Protein 2JAH (pdb70)

Radius of gyration: 28.26 Å; Cα contacts (8 Å, |Δi|>4): 2330; chains: 4; bounding box: 61×65×64 Å

Nearest PDB structures (foldseek):
  8hdi-assembly1_C  TM=8.783E-01  e=9.820E-19  Brucella melitensis bv. 1 str. 16M
  8hsa-assembly4_E  TM=8.682E-01  e=1.925E-18  Brucella melitensis bv. 1 str. 16M
  7eny-assembly2_G  TM=8.408E-01  e=5.045E-16  Escherichia coli K-12
  4bny-assembly1_D  TM=7.950E-01  e=1.051E-15  Pseudomonas aeruginosa PAO1
  3ctm-assembly2_H  TM=7.263E-01  e=2.157E-13  Candida parapsilosis

CATH classification: 3.40.50.720

Secondary structure (DSSP, 8-state):
-TTTT-EEEEES-SSHHHHHHHHHHHHTT-EEEEEES-HHHHHHHHHHHHHTT--EEEEE--TT-HHHHHHHHHHHHHHHS--SEEE---------STT--HHHHH--IIIIII---TTTHHHHHHHT-EEE---GGGT---TT-HHHHHHHHHHHHHHHHHHHHHGGGT-EEEEEEE-SBSSSGGGG---HHHH--TTTTTTSPPBPHHHHHHHHHHHHHS-TTEEEEEEEEEETT--/-TTTT-EEEEESTTSHHHHHHHHHHHHTT-EEEEEES-HHHHHHHHHHHHHTT--EEEEE--TT-HHHHHHHHHHHHHHHS--SEEE---------STT--HHHHH--IIIIII---TTTHHHHHHHT-EEE---GGGT---TT-HHHHHHHHHHHHHHHHHHHHHGGGT-EEEEEEE-SB-SSGGGG---HHHH--TTTTSSS--B-HHHHHHHHHHHHHS-TTEEEEEEEEEETT--/--TTTT-EEEEESTTSHHHHHHHHHHHHTT-EEEEEES-HHHHHHHHHHHHHTT--EEEEE--TT-HHHHHHHHHHHHHHHS--SEEE---------STT--HHHHH--IIIIII---TTTHHHHHHHT-EEE---GGGT---TT-HHHHHHHHHHHHHHHHHHHHHGGGT-EEEEEEE-SBSSSGGGG---HHHH--HHHHTTSPPBPHHHHHHHHHHHHHS-TTEEEEEEEEEETT--/-TTTT-EEEEES-SSHHHHHHHHHHHHTT-EEEEEES-HHHHHHHHHHHHHTT--EEEEE--TT-HHHHHHHHHHHHHHHS--SEEE---------STT--THHHH--IIIIII---TTTHHHHHHHT-EEE---GGGT---TT-HHHHHHHHHHHHHHHHHHHHHGGGT-EEEEEEE-SB-SSGGGG---HHHH--TTTTSSS--B-HHHHHHHHHHHHHS-TTEEEEEEEEEETT--

Foldseek 3Di:
DLQALAEEEFEPCLWFLNVLLQVLVQVVRYAYEYEEQPQVSQVVSQVVSVVVPHHYHYANADLLDLVRLLVSLVSRCVRSVAHAEYELDFDAAFAAPPPDPCVSLVCCSRLAVSSNVVSRVVRCLVNLHEYEHAAVLLVDDDGRCVSNSVSRVNRLVVQVVVCVVCVVSNYAYAYEYEYFEPICRLVPYPPDVGSCVCVLPVPFDGHYSNNSSVVVVVQRSPPSVDHNHYDHYYGPRHD/DLQALAEEEFAPCLWFLNVLLQVLNLVVRYAYEYEDQPQVSQVVSCVVSVVVPHHYHYQNDDLLDLVSLLVSQVVSCVRRVFHAEYELDWDAAFAAPPPDPCVRLVSCSRLAVSSNVVNRVVRCLVNLHEYEHAAVLLVDDDGRCVSVSVSRVNRLVVQVVVCVVCVVSNYAYAYEYEYFEPICHLVPHPPVVRSCVCVLPVPFDGHYSNNSSVVVVVQRSPDSVDHNHYDHYYGPRHD/DALQALAEEEFAPCLWFLSVLLQVLNQVNNYAYEYEDQPQVSQVVSQVVSVVVPHHYHYQNDDLLDLVSLLVSQVSRCVRRVFHAEYELDWDAAFAAPVPDPCVRQVSCSRLAVSSNVVNRVVRCLVNLHEYEHAAVLLVDDDGRCVRNSVSRVNRLVVQVVVCVVCVVSNYAYAYEYEYFEPICRLVPYDPVVGSVVCVVPVVADGHYSNNSSVVVVVQRSPPSVDHNHYDHYYGPRHD/DLQALAEEEFAPCLWFLSVLLQVLNLVVHYAYEYEDQPQVSQVVSCVVSVVVPHHYHYQNDDLLDLVSLLVSQVSRCVRRVFHAEYELDFDAAFAAPPVDPCVRLVSCSRLAVSSNVVSRVVRNLVNLHEYEHAAVLLVDDDGRCVSNSVSRVNRLVVQVVVCVVCVVSNYAGAYEYEYFEPICRLVPYPPVVVSVVCVLCVPFDGHYSNNSSVVVVVQRSPPSVDHNHYDHYYGPRHD

Sequence (957 aa):
SALQGKVALITGASSGIGEATARALAAEGAAVAIAARRVEKLRALGDELTAAGAKVHVLELDVADRQGVDAAVASTVEALGGLDILVNNAGILLGPVEDADTTDWTRIDTNLLGLYTRAALPHLLRSKGTVVQSSIAGRVNVRNAAVYQATKFGVNAFSETLRQEVTERGVRVVVIEPGTTDTELRGHITHTATKEYEQRISQIRKLQAQDIAEAVRYAVTAPHHATVHEIFIRPTDQVSALQGKVALITGASSGIGEATARALAAEGAAVAIAARRVEKLRALGDELTAAGAKVHVLELDVADRQGVDAAVASTVEALGGLDILVNNAGILLGPVEDADTTDWTRIDTNLLGLYTRAALPHLLRSKGTVVQSSIAGRVNVRNAAVYQATKFGVNAFSETLRQEVTERGVRVVVIEPGTTDTELRGHITHTATKEYEQRISQIRKLQAQDIAEAVRYAVTAPHHATVHEIFIRPTDQVPSALQGKVALITGASSGIGEATARALAAEGAAVAIAARRVEKLRALGDELTAAGAKVHVLELDVADRQGVDAAVASTVEALGGLDILVNNAGILLGPVEDADTTDWTRIDTNLLGLYTRAALPHLLRSKGTVVQSSIAGRVNVRRNAAVYQATKFGVNAFSETLRQEVTERGVRVVVIEPGTTDTELRGHITHTATKEYEQRISQIRKLQAQDIAEAVRYAVTAPHHATVHEIFIRPTDQVSALQGKVALITGASSGIGEATARALAAEGAAVAIAARRVEKLRALGDELTAAGAKVHVLELDVADRQGVDAAVASTVEALGGLDILVNNAGILLGPVEDADTTDWTRIDTNLLGLYTRAALPHLLRSKGTVVQSSIAGRVNVRNAAVYQATKFGVNAFSETLRQEVTERGVRVVVIEPGTTDTELRGHITHTATKEYEQRISQIRKLQAQDIAEAVRYAVTAPHHATVHEIFIRPTDQV

B-factor: mean 23.95, std 3.94, range [9.27, 47.21]

Solvent-accessible surface area: 33343 Å² total

Structure (mmCIF, N/CA/C/O backbone):
data_2JAH
#
_entry.id   2JAH
#
_cell.length_a   58.748
_cell.length_b   122.626
_cell.length_c   126.594
_cell.angle_alpha   90.00
_cell.angle_beta   90.00
_cell.angle_gamma   90.00
#
_symmetry.space_group_name_H-M   'P 21 21 21'
#
loop_
_entity.id
_entity.type
_entity.pdbx_description
1 polymer 'CLAVULANIC ACID DEHYDROGENASE'
2 non-polymer 'NADPH DIHYDRO-NICOTINAMIDE-ADENINE-DINUCLEOTIDE PHOSPHATE'
3 water water
#
loop_
_atom_site.group_PDB
_atom_site.id
_atom_site.type_symbol
_atom_site.label_atom_id
_atom_site.label_alt_id
_atom_site.label_comp_id
_atom_site.label_asym_id
_atom_site.label_entity_id
_atom_site.label_seq_id
_atom_site.pdbx_PDB_ins_code
_atom_site.Cartn_x
_atom_site.Cartn_y
_atom_site.Cartn_z
_atom_site.occupancy
_atom_site.B_iso_or_equiv
_atom_site.auth_seq_id
_atom_site.auth_comp_id
_atom_site.auth_asym_id
_atom_site.auth_atom_id
_atom_site.pdbx_PDB_model_num
ATOM 1 N N . SER A 1 3 ? 23.698 14.311 24.053 1.00 32.49 3 SER A N 1
ATOM 2 C CA . SER A 1 3 ? 24.545 14.199 22.823 1.00 31.45 3 SER A CA 1
ATOM 3 C C . SER A 1 3 ? 26.027 14.240 23.194 1.00 31.22 3 SER A C 1
ATOM 4 O O . SER A 1 3 ? 26.727 15.235 22.927 1.00 31.31 3 SER A O 1
ATOM 7 N N . ALA A 1 4 ? 26.500 13.143 23.789 1.00 29.99 4 ALA A N 1
ATOM 8 C CA . ALA A 1 4 ? 27.870 13.052 24.298 1.00 29.14 4 ALA A CA 1
ATOM 9 C C . ALA A 1 4 ? 28.932 12.997 23.202 1.00 28.50 4 ALA A C 1
ATOM 10 O O . ALA A 1 4 ? 30.118 13.248 23.460 1.00 28.30 4 ALA A O 1
ATOM 12 N N . LEU A 1 5 ? 28.505 12.687 21.978 1.00 27.50 5 LEU A N 1
ATOM 13 C CA . LEU A 1 5 ? 29.425 12.512 20.858 1.00 26.85 5 LEU A CA 1
ATOM 14 C C . LEU A 1 5 ? 29.190 13.514 19.736 1.00 26.43 5 LEU A C 1
ATOM 15 O O . LEU A 1 5 ? 29.552 13.252 18.580 1.00 25.48 5 LEU A O 1
ATOM 20 N N . GLN A 1 6 ? 28.580 14.654 20.069 1.00 26.54 6 GLN A N 1
ATOM 21 C CA . GLN A 1 6 ? 28.330 15.697 19.079 1.00 27.14 6 GLN A CA 1
ATOM 22 C C . GLN A 1 6 ? 29.632 16.057 18.372 1.00 26.72 6 GLN A C 1
ATOM 23 O O . GLN A 1 6 ? 30.665 16.233 19.021 1.00 26.64 6 GLN A O 1
ATOM 29 N N . GLY A 1 7 ? 29.594 16.100 17.043 1.00 26.13 7 GLY A N 1
ATOM 30 C CA . GLY A 1 7 ? 30.766 16.469 16.248 1.00 25.78 7 GLY A CA 1
ATOM 31 C C . GLY A 1 7 ? 31.776 15.356 15.995 1.00 25.97 7 GLY A C 1
ATOM 32 O O . GLY A 1 7 ? 32.748 15.559 15.255 1.00 26.52 7 GLY A O 1
ATOM 33 N N . LYS A 1 8 ? 31.564 14.189 16.600 1.00 24.98 8 LYS A N 1
ATOM 34 C CA . LYS A 1 8 ? 32.496 13.061 16.441 1.00 24.90 8 LYS A CA 1
ATOM 35 C C . LYS A 1 8 ? 32.104 12.177 15.261 1.00 23.86 8 LYS A C 1
ATOM 36 O O . LYS A 1 8 ? 30.949 12.178 14.835 1.00 24.02 8 LYS A O 1
ATOM 42 N N . VAL A 1 9 ? 33.077 11.440 14.724 1.00 22.47 9 VAL A N 1
ATOM 43 C CA . VAL A 1 9 ? 32.839 10.568 13.581 1.00 21.33 9 VAL A CA 1
ATOM 44 C C . VAL A 1 9 ? 33.146 9.130 13.976 1.00 21.40 9 VAL A C 1
ATOM 45 O O . VAL A 1 9 ? 34.237 8.828 14.492 1.00 20.56 9 VAL A O 1
ATOM 49 N N . ALA A 1 10 ? 32.169 8.251 13.759 1.00 20.85 10 ALA A N 1
ATOM 50 C CA . ALA A 1 10 ? 32.353 6.823 14.024 1.00 20.93 10 ALA A CA 1
ATOM 51 C C . ALA A 1 10 ? 32.246 6.005 12.746 1.00 21.14 10 ALA A C 1
ATOM 52 O O . ALA A 1 10 ? 31.361 6.229 11.931 1.00 21.35 10 ALA A O 1
ATOM 54 N N . LEU A 1 11 ? 33.158 5.060 12.576 1.00 21.24 11 LEU A N 1
ATOM 55 C CA . LEU A 1 11 ? 33.090 4.099 11.485 1.00 21.85 11 LEU A CA 1
ATOM 56 C C . LEU A 1 11 ? 32.775 2.728 12.083 1.00 21.50 11 LEU A C 1
ATOM 57 O O . LEU A 1 11 ? 33.488 2.231 12.947 1.00 20.81 11 LEU A O 1
ATOM 62 N N . ILE A 1 12 ? 31.688 2.126 11.629 1.00 21.16 12 ILE A N 1
ATOM 63 C CA . ILE A 1 12 ? 31.244 0.859 12.215 1.00 21.08 12 ILE A CA 1
ATOM 64 C C . ILE A 1 12 ? 31.217 -0.208 11.131 1.00 20.86 12 ILE A C 1
ATOM 65 O O . ILE A 1 12 ? 30.491 -0.066 10.146 1.00 21.62 12 ILE A O 1
ATOM 70 N N . THR A 1 13 ? 32.019 -1.260 11.295 1.00 21.46 13 THR A N 1
ATOM 71 C CA . THR A 1 13 ? 32.019 -2.354 10.326 1.00 21.60 13 THR A CA 1
ATOM 72 C C . THR A 1 13 ? 30.975 -3.363 10.788 1.00 21.90 13 THR A C 1
ATOM 73 O O . THR A 1 13 ? 30.674 -3.437 11.985 1.00 23.22 13 THR A O 1
ATOM 77 N N . GLY A 1 14 ? 30.451 -4.156 9.860 1.00 21.63 14 GLY A N 1
ATOM 78 C CA . GLY A 1 14 ? 29.366 -5.084 10.173 1.00 21.40 14 GLY A CA 1
ATOM 79 C C . GLY A 1 14 ? 28.111 -4.362 10.641 1.00 21.36 14 GLY A C 1
ATOM 80 O O . GLY A 1 14 ? 27.464 -4.779 11.605 1.00 20.90 14 GLY A O 1
ATOM 81 N N . ALA A 1 15 ? 27.759 -3.279 9.952 1.00 21.14 15 ALA A N 1
ATOM 82 C CA . ALA A 1 15 ? 26.668 -2.415 10.404 1.00 21.31 15 ALA A CA 1
ATOM 83 C C . ALA A 1 15 ? 25.318 -2.772 9.786 1.00 21.61 15 ALA A C 1
ATOM 84 O O . ALA A 1 15 ? 24.300 -2.140 10.099 1.00 21.25 15 ALA A O 1
ATOM 86 N N . SER A 1 16 ? 25.310 -3.785 8.917 1.00 21.26 16 SER A N 1
ATOM 87 C CA . SER A 1 16 ? 24.114 -4.128 8.151 1.00 21.64 16 SER A CA 1
ATOM 88 C C . SER A 1 16 ? 23.101 -4.929 8.964 1.00 21.50 16 SER A C 1
ATOM 89 O O . SER A 1 16 ? 21.937 -4.994 8.591 1.00 21.88 16 SER A O 1
ATOM 92 N N . SER A 1 17 ? 23.556 -5.554 10.052 1.00 21.38 17 SER A N 1
ATOM 93 C CA . SER A 1 17 ? 22.665 -6.265 10.980 1.00 21.00 17 SER A CA 1
ATOM 94 C C . SER A 1 17 ? 23.264 -6.326 12.379 1.00 20.66 17 SER A C 1
ATOM 95 O O . SER A 1 17 ? 24.338 -5.775 12.620 1.00 20.40 17 SER A O 1
ATOM 98 N N . GLY A 1 18 ? 22.541 -6.983 13.283 1.00 19.92 18 GLY A N 1
ATOM 99 C CA . GLY A 1 18 ? 23.031 -7.364 14.592 1.00 19.68 18 GLY A CA 1
ATOM 100 C C . GLY A 1 18 ? 23.554 -6.241 15.469 1.00 19.75 18 GLY A C 1
ATOM 101 O O . GLY A 1 18 ? 22.995 -5.148 15.524 1.00 18.67 18 GLY A O 1
ATOM 102 N N . ILE A 1 19 ? 24.636 -6.556 16.167 1.00 19.21 19 ILE A N 1
ATOM 103 C CA . ILE A 1 19 ? 25.304 -5.635 17.079 1.00 19.56 19 ILE A CA 1
ATOM 104 C C . ILE A 1 19 ? 25.800 -4.358 16.380 1.00 19.49 19 ILE A C 1
ATOM 105 O O . ILE A 1 19 ? 25.724 -3.269 16.945 1.00 18.78 19 ILE A O 1
ATOM 110 N N . GLY A 1 20 ? 26.307 -4.508 15.162 1.00 19.26 20 GLY A N 1
ATOM 111 C CA . GLY A 1 20 ? 26.810 -3.362 14.389 1.00 19.90 20 GLY A CA 1
ATOM 112 C C . GLY A 1 20 ? 25.713 -2.355 14.077 1.00 19.64 20 GLY A C 1
ATOM 113 O O . GLY A 1 20 ? 25.908 -1.160 14.236 1.00 19.38 20 GLY A O 1
ATOM 114 N N . GLU A 1 21 ? 24.559 -2.845 13.646 1.00 19.60 21 GLU A N 1
ATOM 115 C CA . GLU A 1 21 ? 23.392 -1.997 13.395 1.00 20.48 21 GLU A CA 1
ATOM 116 C C . GLU A 1 21 ? 22.952 -1.247 14.657 1.00 20.45 21 GLU A C 1
ATOM 117 O O . GLU A 1 21 ? 22.739 -0.032 14.608 1.00 21.13 21 GLU A O 1
ATOM 123 N N . ALA A 1 22 ? 22.817 -1.960 15.775 1.00 19.76 22 ALA A N 1
ATOM 124 C CA . ALA A 1 22 ? 22.393 -1.331 17.032 1.00 19.70 22 ALA A CA 1
ATOM 125 C C . ALA A 1 22 ? 23.433 -0.322 17.524 1.00 19.83 22 ALA A C 1
ATOM 126 O O . ALA A 1 22 ? 23.091 0.704 18.107 1.00 19.70 22 ALA A O 1
ATOM 128 N N . THR A 1 23 ? 24.702 -0.640 17.296 1.00 18.80 23 THR A N 1
ATOM 129 C CA . THR A 1 23 ? 25.815 0.257 17.647 1.00 19.32 23 THR A CA 1
ATOM 130 C C . THR A 1 23 ? 25.806 1.540 16.805 1.00 19.87 23 THR A C 1
ATOM 131 O O . THR A 1 23 ? 25.955 2.632 17.353 1.00 20.39 23 THR A O 1
ATOM 135 N N . ALA A 1 24 ? 25.623 1.414 15.486 1.00 20.11 24 ALA A N 1
ATOM 136 C CA . ALA A 1 24 ? 25.453 2.589 14.620 1.00 20.77 24 ALA A CA 1
ATOM 137 C C . ALA A 1 24 ? 24.333 3.483 15.132 1.00 21.07 24 ALA A C 1
ATOM 138 O O . ALA A 1 24 ? 24.506 4.693 15.256 1.00 21.40 24 ALA A O 1
ATOM 140 N N . ARG A 1 25 ? 23.185 2.877 15.435 1.00 21.40 25 ARG A N 1
ATOM 141 C CA . ARG A 1 25 ? 22.037 3.605 15.960 1.00 22.14 25 ARG A CA 1
ATOM 142 C C . ARG A 1 25 ? 22.347 4.312 17.285 1.00 22.04 25 ARG A C 1
ATOM 143 O O . ARG A 1 25 ? 22.006 5.484 17.448 1.00 21.33 25 ARG A O 1
ATOM 151 N N . ALA A 1 26 ? 22.978 3.595 18.222 1.00 21.45 26 ALA A N 1
ATOM 152 C CA . ALA A 1 26 ? 23.308 4.170 19.527 1.00 21.75 26 ALA A CA 1
ATOM 153 C C . ALA A 1 26 ? 24.283 5.346 19.403 1.00 21.43 26 ALA A C 1
ATOM 154 O O . ALA A 1 26 ? 24.091 6.377 20.046 1.00 21.41 26 ALA A O 1
ATOM 156 N N . LEU A 1 27 ? 25.314 5.193 18.575 1.00 21.37 27 LEU A N 1
ATOM 157 C CA . LEU A 1 27 ? 26.296 6.276 18.365 1.00 21.23 27 LEU A CA 1
ATOM 158 C C . LEU A 1 27 ? 25.661 7.483 17.655 1.00 21.11 27 LEU A C 1
ATOM 159 O O . LEU A 1 27 ? 25.912 8.633 18.030 1.00 20.32 27 LEU A O 1
ATOM 164 N N . ALA A 1 28 ? 24.821 7.214 16.658 1.00 21.32 28 ALA A N 1
ATOM 165 C CA . ALA A 1 28 ? 24.096 8.291 15.974 1.00 21.63 28 ALA A CA 1
ATOM 166 C C . ALA A 1 28 ? 23.207 9.063 16.954 1.00 22.26 28 ALA A C 1
ATOM 167 O O . ALA A 1 28 ? 23.174 10.296 16.922 1.00 21.71 28 ALA A O 1
ATOM 169 N N . ALA A 1 29 ? 22.517 8.330 17.837 1.00 22.50 29 ALA A N 1
ATOM 170 C CA . ALA A 1 29 ? 21.672 8.930 18.880 1.00 23.21 29 ALA A CA 1
ATOM 171 C C . ALA A 1 29 ? 22.466 9.844 19.815 1.00 23.62 29 ALA A C 1
ATOM 172 O O . ALA A 1 29 ? 21.908 10.792 20.381 1.00 23.78 29 ALA A O 1
ATOM 174 N N . GLU A 1 30 ? 23.753 9.539 19.983 1.00 24.02 30 GLU A N 1
ATOM 175 C CA . GLU A 1 30 ? 24.675 10.366 20.777 1.00 24.86 30 GLU A CA 1
ATOM 176 C C . GLU A 1 30 ? 25.265 11.551 19.997 1.00 24.33 30 GLU A C 1
ATOM 177 O O . GLU A 1 30 ? 26.070 12.316 20.538 1.00 24.98 30 GLU A O 1
ATOM 183 N N . GLY A 1 31 ? 24.859 11.705 18.739 1.00 24.11 31 GLY A N 1
ATOM 184 C CA . GLY A 1 31 ? 25.255 12.853 17.911 1.00 23.37 31 GLY A CA 1
ATOM 185 C C . GLY A 1 31 ? 26.465 12.635 17.016 1.00 22.54 31 GLY A C 1
ATOM 186 O O . GLY A 1 31 ? 26.921 13.561 16.330 1.00 22.73 31 GLY A O 1
ATOM 187 N N . ALA A 1 32 ? 26.996 11.416 17.008 1.00 22.36 32 ALA A N 1
ATOM 188 C CA . ALA A 1 32 ? 28.101 11.087 16.120 1.00 21.82 32 ALA A CA 1
ATOM 189 C C . ALA A 1 32 ? 27.601 10.983 14.680 1.00 22.21 32 ALA A C 1
ATOM 190 O O . ALA A 1 32 ? 26.497 10.478 14.444 1.00 22.65 32 ALA A O 1
ATOM 192 N N . ALA A 1 33 ? 28.396 11.497 13.736 1.00 21.73 33 ALA A N 1
ATOM 193 C CA . ALA A 1 33 ? 28.266 11.133 12.325 1.00 21.22 33 ALA A CA 1
ATOM 194 C C . ALA A 1 33 ? 28.728 9.689 12.164 1.00 21.40 33 ALA A C 1
ATOM 195 O O . ALA A 1 33 ? 29.768 9.293 12.716 1.00 21.44 33 ALA A O 1
ATOM 197 N N . VAL A 1 34 ? 27.954 8.881 11.443 1.00 20.80 34 VAL A N 1
ATOM 198 C CA . VAL A 1 34 ? 28.305 7.467 11.328 1.00 20.95 34 VAL A CA 1
ATOM 199 C C . VAL A 1 34 ? 28.617 7.016 9.900 1.00 20.62 34 VAL A C 1
ATOM 200 O O . VAL A 1 34 ? 27.853 7.269 8.971 1.00 20.47 34 VAL A O 1
ATOM 204 N N . ALA A 1 35 ? 29.759 6.352 9.742 1.00 20.79 35 ALA A N 1
ATOM 205 C CA . ALA A 1 35 ? 30.070 5.664 8.498 1.00 20.65 35 ALA A CA 1
ATOM 206 C C . ALA A 1 35 ? 29.774 4.193 8.743 1.00 21.01 35 ALA A C 1
ATOM 207 O O . ALA A 1 35 ? 30.345 3.565 9.654 1.00 20.98 35 ALA A O 1
ATOM 209 N N . ILE A 1 36 ? 28.845 3.660 7.962 1.00 21.06 36 ILE A N 1
ATOM 210 C CA . ILE A 1 36 ? 28.364 2.298 8.185 1.00 21.59 36 ILE A CA 1
ATOM 211 C C . ILE A 1 36 ? 28.831 1.423 7.038 1.00 21.57 36 ILE A C 1
ATOM 212 O O . ILE A 1 36 ? 28.610 1.744 5.865 1.00 21.47 36 ILE A O 1
ATOM 217 N N . ALA A 1 37 ? 29.485 0.325 7.393 1.00 21.67 37 ALA A N 1
ATOM 218 C CA . ALA A 1 37 ? 30.160 -0.520 6.416 1.00 22.26 37 ALA A CA 1
ATOM 219 C C . ALA A 1 37 ? 29.782 -1.983 6.551 1.00 22.59 37 ALA A C 1
ATOM 220 O O . ALA A 1 37 ? 29.674 -2.513 7.654 1.00 23.18 37 ALA A O 1
ATOM 222 N N . ALA A 1 38 ? 29.589 -2.622 5.401 1.00 22.94 38 ALA A N 1
ATOM 223 C CA . ALA A 1 38 ? 29.241 -4.037 5.298 1.00 23.17 38 ALA A CA 1
ATOM 224 C C . ALA A 1 38 ? 29.200 -4.395 3.817 1.00 23.38 38 ALA A C 1
ATOM 225 O O . ALA A 1 38 ? 29.362 -3.523 2.963 1.00 22.86 38 ALA A O 1
ATOM 227 N N . ARG A 1 39 ? 28.990 -5.678 3.526 1.00 23.67 39 ARG A N 1
ATOM 228 C CA . ARG A 1 39 ? 28.882 -6.157 2.149 1.00 24.46 39 ARG A CA 1
ATOM 229 C C . ARG A 1 39 ? 27.478 -5.964 1.555 1.00 24.71 39 ARG A C 1
ATOM 230 O O . ARG A 1 39 ? 27.344 -5.681 0.355 1.00 24.73 39 ARG A O 1
ATOM 238 N N . ARG A 1 40 ? 26.438 -6.112 2.380 1.00 25.19 40 ARG A N 1
ATOM 239 C CA . ARG A 1 40 ? 25.049 -5.950 1.898 1.00 25.97 40 ARG A CA 1
ATOM 240 C C . ARG A 1 40 ? 24.680 -4.480 1.766 1.00 26.34 40 ARG A C 1
ATOM 241 O O . ARG A 1 40 ? 24.200 -3.856 2.717 1.00 25.81 40 ARG A O 1
ATOM 249 N N . VAL A 1 41 ? 24.893 -3.946 0.565 1.00 27.28 41 VAL A N 1
ATOM 250 C CA . VAL A 1 41 ? 24.729 -2.521 0.301 1.00 28.06 41 VAL A CA 1
ATOM 251 C C . VAL A 1 41 ? 23.308 -2.080 0.615 1.00 28.25 41 VAL A C 1
ATOM 252 O O . VAL A 1 41 ? 23.103 -1.021 1.207 1.00 28.27 41 VAL A O 1
ATOM 256 N N . GLU A 1 42 ? 22.340 -2.909 0.220 1.00 28.52 42 GLU A N 1
ATOM 257 C CA . GLU A 1 42 ? 20.916 -2.608 0.369 1.00 28.87 42 GLU A CA 1
ATOM 258 C C . GLU A 1 42 ? 20.478 -2.430 1.818 1.00 28.40 42 GLU A C 1
ATOM 259 O O . GLU A 1 42 ? 19.715 -1.509 2.127 1.00 28.10 42 GLU A O 1
ATOM 265 N N . LYS A 1 43 ? 20.961 -3.316 2.691 1.00 28.33 43 LYS A N 1
ATOM 266 C CA . LYS A 1 43 ? 20.736 -3.214 4.139 1.00 28.24 43 LYS A CA 1
ATOM 267 C C . LYS A 1 43 ? 21.293 -1.922 4.733 1.00 27.41 43 LYS A C 1
ATOM 268 O O . LYS A 1 43 ? 20.636 -1.272 5.545 1.00 27.28 43 LYS A O 1
ATOM 274 N N . LEU A 1 44 ? 22.512 -1.568 4.337 1.00 26.98 44 LEU A N 1
ATOM 275 C CA . LEU A 1 44 ? 23.145 -0.335 4.805 1.00 26.54 44 LEU A CA 1
ATOM 276 C C . LEU A 1 44 ? 22.372 0.908 4.359 1.00 26.40 44 LEU A C 1
ATOM 277 O O . LEU A 1 44 ? 22.171 1.826 5.154 1.00 26.31 44 LEU A O 1
ATOM 282 N N . ARG A 1 45 ? 21.950 0.940 3.094 1.00 26.27 45 ARG A N 1
ATOM 283 C CA . ARG A 1 45 ? 21.177 2.079 2.572 1.00 26.46 45 ARG A CA 1
ATOM 284 C C . ARG A 1 45 ? 19.851 2.247 3.311 1.00 25.82 45 ARG A C 1
ATOM 285 O O . ARG A 1 45 ? 19.417 3.372 3.564 1.00 26.14 45 ARG A O 1
ATOM 293 N N . ALA A 1 46 ? 19.222 1.125 3.655 1.00 25.39 46 ALA A N 1
ATOM 294 C CA . ALA A 1 46 ? 17.974 1.134 4.406 1.00 24.94 46 ALA A CA 1
ATOM 295 C C . ALA A 1 46 ? 18.190 1.698 5.804 1.00 24.76 46 ALA A C 1
ATOM 296 O O . ALA A 1 46 ? 17.441 2.577 6.240 1.00 24.74 46 ALA A O 1
ATOM 298 N N . LEU A 1 47 ? 19.219 1.196 6.493 1.00 24.46 47 LEU A N 1
ATOM 299 C CA . LEU A 1 47 ? 19.605 1.723 7.798 1.00 24.35 47 LEU A CA 1
ATOM 300 C C . LEU A 1 47 ? 20.003 3.189 7.664 1.00 24.55 47 LEU A C 1
ATOM 301 O O . LEU A 1 47 ? 19.604 4.021 8.481 1.00 24.11 47 LEU A O 1
ATOM 306 N N . GLY A 1 48 ? 20.789 3.480 6.626 1.00 24.49 48 GLY A N 1
ATOM 307 C CA . GLY A 1 48 ? 21.266 4.827 6.337 1.00 25.13 48 GLY A CA 1
ATOM 308 C C . GLY A 1 48 ? 20.131 5.821 6.165 1.00 25.45 48 GLY A C 1
ATOM 309 O O . GLY A 1 48 ? 20.196 6.927 6.695 1.00 25.38 48 GLY A O 1
ATOM 310 N N . ASP A 1 49 ? 19.093 5.421 5.429 1.00 26.05 49 ASP A N 1
ATOM 311 C CA . ASP A 1 49 ? 17.902 6.253 5.219 1.00 27.09 49 ASP A CA 1
ATOM 312 C C . ASP A 1 49 ? 17.170 6.550 6.521 1.00 27.30 49 ASP A C 1
ATOM 313 O O . ASP A 1 49 ? 16.725 7.676 6.753 1.00 27.33 49 ASP A O 1
ATOM 318 N N . GLU A 1 50 ? 17.029 5.520 7.347 1.00 27.83 50 GLU A N 1
ATOM 319 C CA . GLU A 1 50 ? 16.351 5.617 8.633 1.00 28.52 50 GLU A CA 1
ATOM 320 C C . GLU A 1 50 ? 17.073 6.589 9.569 1.00 28.07 50 GLU A C 1
ATOM 321 O O . GLU A 1 50 ? 16.445 7.444 10.206 1.00 28.00 50 GLU A O 1
ATOM 327 N N . LEU A 1 51 ? 18.393 6.454 9.644 1.00 27.17 51 LEU A N 1
ATOM 328 C CA . LEU A 1 51 ? 19.206 7.321 10.493 1.00 26.67 51 LEU A CA 1
ATOM 329 C C . LEU A 1 51 ? 19.209 8.766 9.986 1.00 26.65 51 LEU A C 1
ATOM 330 O O . LEU A 1 51 ? 19.050 9.709 10.776 1.00 26.20 51 LEU A O 1
ATOM 335 N N . THR A 1 52 ? 19.375 8.940 8.675 1.00 26.29 52 THR A N 1
ATOM 336 C CA . THR A 1 52 ? 19.347 10.269 8.068 1.00 26.97 52 THR A CA 1
ATOM 337 C C . THR A 1 52 ? 17.992 10.943 8.315 1.00 27.41 52 THR A C 1
ATOM 338 O O . THR A 1 52 ? 17.935 12.130 8.654 1.00 27.83 52 THR A O 1
ATOM 342 N N . ALA A 1 53 ? 16.907 10.182 8.167 1.00 27.77 53 ALA A N 1
ATOM 343 C CA . ALA A 1 53 ? 15.552 10.715 8.377 1.00 28.05 53 ALA A CA 1
ATOM 344 C C . ALA A 1 53 ? 15.338 11.176 9.820 1.00 28.22 53 ALA A C 1
ATOM 345 O O . ALA A 1 53 ? 14.517 12.067 10.080 1.00 28.59 53 ALA A O 1
ATOM 347 N N . ALA A 1 54 ? 16.086 10.569 10.737 1.00 28.44 54 ALA A N 1
ATOM 348 C CA . ALA A 1 54 ? 16.065 10.907 12.161 1.00 28.31 54 ALA A CA 1
ATOM 349 C C . ALA A 1 54 ? 17.068 12.015 12.522 1.00 28.15 54 ALA A C 1
ATOM 350 O O . ALA A 1 54 ? 17.229 12.354 13.698 1.00 28.46 54 ALA A O 1
ATOM 352 N N . GLY A 1 55 ? 17.748 12.559 11.517 1.00 27.58 55 GLY A N 1
ATOM 353 C CA . GLY A 1 55 ? 18.629 13.709 11.715 1.00 26.88 55 GLY A CA 1
ATOM 354 C C . GLY A 1 55 ? 20.119 13.421 11.757 1.00 26.63 55 GLY A C 1
ATOM 355 O O . GLY A 1 55 ? 20.917 14.346 11.948 1.00 26.65 55 GLY A O 1
ATOM 356 N N . ALA A 1 56 ? 20.501 12.154 11.570 1.00 25.80 56 ALA A N 1
ATOM 357 C CA . ALA A 1 56 ? 21.910 11.766 11.587 1.00 24.87 56 ALA A CA 1
ATOM 358 C C . ALA A 1 56 ? 22.653 12.077 10.276 1.00 24.75 56 ALA A C 1
ATOM 359 O O . ALA A 1 56 ? 22.040 12.228 9.212 1.00 24.76 56 ALA A O 1
ATOM 361 N N . LYS A 1 57 ? 23.970 12.209 10.377 1.00 24.17 57 LYS A N 1
ATOM 362 C CA . LYS A 1 57 ? 24.838 12.334 9.214 1.00 24.60 57 LYS A CA 1
ATOM 363 C C . LYS A 1 57 ? 25.419 10.955 8.950 1.00 24.09 57 LYS A C 1
ATOM 364 O O . LYS A 1 57 ? 26.099 10.395 9.813 1.00 23.95 57 LYS A O 1
ATOM 370 N N . VAL A 1 58 ? 25.130 10.404 7.772 1.00 23.55 58 VAL A N 1
ATOM 371 C CA . VAL A 1 58 ? 25.491 9.012 7.462 1.00 23.35 58 VAL A CA 1
ATOM 372 C C . VAL A 1 58 ? 26.390 8.940 6.232 1.00 22.91 58 VAL A C 1
ATOM 373 O O . VAL A 1 58 ? 26.202 9.688 5.276 1.00 21.94 58 VAL A O 1
ATOM 377 N N . HIS A 1 59 ? 27.374 8.047 6.275 1.00 22.62 59 HIS A N 1
ATOM 378 C CA . HIS A 1 59 ? 28.181 7.722 5.102 1.00 22.94 59 HIS A CA 1
ATOM 379 C C . HIS A 1 59 ? 28.144 6.217 4.893 1.00 22.72 59 HIS A C 1
ATOM 380 O O . HIS A 1 59 ? 28.625 5.461 5.737 1.00 23.37 59 HIS A O 1
ATOM 387 N N . VAL A 1 60 ? 27.547 5.791 3.785 1.00 22.99 60 VAL A N 1
ATOM 388 C CA . VAL A 1 60 ? 27.415 4.364 3.453 1.00 23.12 60 VAL A CA 1
ATOM 389 C C . VAL A 1 60 ? 28.642 3.817 2.708 1.00 23.29 60 VAL A C 1
ATOM 390 O O . VAL A 1 60 ? 29.071 4.386 1.696 1.00 23.41 60 VAL A O 1
ATOM 394 N N . LEU A 1 61 ? 29.186 2.706 3.205 1.00 22.69 61 LEU A N 1
ATOM 395 C CA . LEU A 1 61 ? 30.346 2.061 2.591 1.00 23.21 61 LEU A CA 1
ATOM 396 C C . LEU A 1 61 ? 30.083 0.592 2.288 1.00 23.20 61 LEU A C 1
ATOM 397 O O . LEU A 1 61 ? 29.871 -0.193 3.206 1.00 23.42 61 LEU A O 1
ATOM 402 N N . GLU A 1 62 ? 30.122 0.206 1.015 1.00 23.02 62 GLU A N 1
ATOM 403 C CA . GLU A 1 62 ? 30.177 -1.218 0.670 1.00 23.09 62 GLU A CA 1
ATOM 404 C C . GLU A 1 62 ? 31.616 -1.706 0.860 1.00 22.84 62 GLU A C 1
ATOM 405 O O . GLU A 1 62 ? 32.529 -1.251 0.157 1.00 22.33 62 GLU A O 1
ATOM 411 N N . LEU A 1 63 ? 31.814 -2.638 1.792 1.00 22.43 63 LEU A N 1
ATOM 412 C CA . LEU A 1 63 ? 33.158 -3.046 2.187 1.00 22.85 63 LEU A CA 1
ATOM 413 C C . LEU A 1 63 ? 33.249 -4.511 2.578 1.00 22.93 63 LEU A C 1
ATOM 414 O O . LEU A 1 63 ? 32.396 -5.020 3.305 1.00 23.33 63 LEU A O 1
ATOM 419 N N . ASP A 1 64 ? 34.298 -5.171 2.100 1.00 23.18 64 ASP A N 1
ATOM 420 C CA . ASP A 1 64 ? 34.698 -6.475 2.616 1.00 23.75 64 ASP A CA 1
ATOM 421 C C . ASP A 1 64 ? 35.985 -6.250 3.404 1.00 23.65 64 ASP A C 1
ATOM 422 O O . ASP A 1 64 ? 37.028 -5.930 2.816 1.00 23.91 64 ASP A O 1
ATOM 427 N N . VAL A 1 65 ? 35.908 -6.404 4.725 1.00 23.67 65 VAL A N 1
ATOM 428 C CA . VAL A 1 65 ? 37.031 -6.091 5.627 1.00 23.59 65 VAL A CA 1
ATOM 429 C C . VAL A 1 65 ? 38.277 -6.944 5.381 1.00 23.94 65 VAL A C 1
ATOM 430 O O . VAL A 1 65 ? 39.381 -6.566 5.785 1.00 23.61 65 VAL A O 1
ATOM 434 N N . ALA A 1 66 ? 38.094 -8.081 4.718 1.00 23.98 66 ALA A N 1
ATOM 435 C CA . ALA A 1 66 ? 39.203 -8.977 4.399 1.00 25.00 66 ALA A CA 1
ATOM 436 C C . ALA A 1 66 ? 40.067 -8.458 3.239 1.00 25.11 66 ALA A C 1
ATOM 437 O O . ALA A 1 66 ? 41.161 -8.984 2.990 1.00 24.88 66 ALA A O 1
ATOM 439 N N . ASP A 1 67 ? 39.577 -7.433 2.545 1.00 25.15 67 ASP A N 1
ATOM 440 C CA . ASP A 1 67 ? 40.266 -6.866 1.386 1.00 25.58 67 ASP A CA 1
ATOM 441 C C . ASP A 1 67 ? 41.093 -5.654 1.819 1.00 25.36 67 ASP A C 1
ATOM 442 O O . ASP A 1 67 ? 40.542 -4.577 2.071 1.00 24.49 67 ASP A O 1
ATOM 447 N N . ARG A 1 68 ? 42.411 -5.849 1.908 1.00 25.17 68 ARG A N 1
ATOM 448 C CA . ARG A 1 68 ? 43.339 -4.804 2.378 1.00 25.88 68 ARG A CA 1
ATOM 449 C C . ARG A 1 68 ? 43.193 -3.467 1.645 1.00 25.37 68 ARG A C 1
ATOM 450 O O . ARG A 1 68 ? 43.077 -2.417 2.289 1.00 25.20 68 ARG A O 1
ATOM 458 N N . GLN A 1 69 ? 43.182 -3.509 0.310 1.00 25.02 69 GLN A N 1
ATOM 459 C CA . GLN A 1 69 ? 43.018 -2.300 -0.492 1.00 24.99 69 GLN A CA 1
ATOM 460 C C . GLN A 1 69 ? 41.626 -1.685 -0.266 1.00 24.36 69 GLN A C 1
ATOM 461 O O . GLN A 1 69 ? 41.498 -0.460 -0.150 1.00 24.19 69 GLN A O 1
ATOM 467 N N . GLY A 1 70 ? 40.600 -2.537 -0.198 1.00 23.56 70 GLY A N 1
ATOM 468 C CA . GLY A 1 70 ? 39.228 -2.093 0.071 1.00 23.07 70 GLY A CA 1
ATOM 469 C C . GLY A 1 70 ? 39.123 -1.366 1.404 1.00 22.51 70 GLY A C 1
ATOM 470 O O . GLY A 1 70 ? 38.434 -0.351 1.525 1.00 21.79 70 GLY A O 1
ATOM 471 N N . VAL A 1 71 ? 39.828 -1.889 2.406 1.00 21.95 71 VAL A N 1
ATOM 472 C CA . VAL A 1 71 ? 39.877 -1.280 3.735 1.00 21.79 71 VAL A CA 1
ATOM 473 C C . VAL A 1 71 ? 40.482 0.136 3.696 1.00 21.94 71 VAL A C 1
ATOM 474 O O . VAL A 1 71 ? 39.906 1.079 4.259 1.00 21.22 71 VAL A O 1
ATOM 478 N N . ASP A 1 72 ? 41.627 0.277 3.023 1.00 21.76 72 ASP A N 1
ATOM 479 C CA . ASP A 1 72 ? 42.283 1.586 2.851 1.00 22.20 72 ASP A CA 1
ATOM 480 C C . ASP A 1 72 ? 41.343 2.617 2.239 1.00 21.94 72 ASP A C 1
ATOM 481 O O . ASP A 1 72 ? 41.245 3.748 2.733 1.00 21.57 72 ASP A O 1
ATOM 486 N N . ALA A 1 73 ? 40.652 2.216 1.170 1.00 21.53 73 ALA A N 1
ATOM 487 C CA . ALA A 1 73 ? 39.716 3.096 0.458 1.00 21.67 73 ALA A CA 1
ATOM 488 C C . ALA A 1 73 ? 38.516 3.496 1.325 1.00 21.65 73 ALA A C 1
ATOM 489 O O . ALA A 1 73 ? 38.074 4.638 1.260 1.00 21.69 73 ALA A O 1
ATOM 491 N N . ALA A 1 74 ? 38.007 2.557 2.131 1.00 21.30 74 ALA A N 1
ATOM 492 C CA . ALA A 1 74 ? 36.894 2.819 3.056 1.00 21.53 74 ALA A CA 1
ATOM 493 C C . ALA A 1 74 ? 37.243 3.857 4.128 1.00 21.45 74 ALA A C 1
ATOM 494 O O . ALA A 1 74 ? 36.442 4.741 4.426 1.00 21.05 74 ALA A O 1
ATOM 496 N N . VAL A 1 75 ? 38.436 3.733 4.711 1.00 21.21 75 VAL A N 1
ATOM 497 C CA . VAL A 1 75 ? 38.915 4.717 5.684 1.00 21.43 75 VAL A CA 1
ATOM 498 C C . VAL A 1 75 ? 39.089 6.085 5.002 1.00 21.61 75 VAL A C 1
ATOM 499 O O . VAL A 1 75 ? 38.634 7.102 5.529 1.00 21.00 75 VAL A O 1
ATOM 503 N N . ALA A 1 76 ? 39.712 6.097 3.821 1.00 21.94 76 ALA A N 1
ATOM 504 C CA . ALA A 1 76 ? 39.886 7.325 3.061 1.00 22.09 76 ALA A CA 1
ATOM 505 C C . ALA A 1 76 ? 38.537 7.983 2.764 1.00 22.22 76 ALA A C 1
ATOM 506 O O . ALA A 1 76 ? 38.378 9.188 2.948 1.00 22.60 76 ALA A O 1
ATOM 508 N N . SER A 1 77 ? 37.575 7.181 2.304 1.00 22.09 77 SER A N 1
ATOM 509 C CA . SER A 1 77 ? 36.241 7.671 1.959 1.00 22.13 77 SER A CA 1
ATOM 510 C C . SER A 1 77 ? 35.522 8.311 3.157 1.00 22.16 77 SER A C 1
ATOM 511 O O . SER A 1 77 ? 34.900 9.376 3.037 1.00 22.12 77 SER A O 1
ATOM 514 N N . THR A 1 78 ? 35.600 7.636 4.300 1.00 21.69 78 THR A N 1
ATOM 515 C CA . THR A 1 78 ? 35.025 8.114 5.554 1.00 21.97 78 THR A CA 1
ATOM 516 C C . THR A 1 78 ? 35.559 9.487 5.937 1.00 22.42 78 THR A C 1
ATOM 517 O O . THR A 1 78 ? 34.788 10.390 6.262 1.00 22.72 78 THR A O 1
ATOM 521 N N . VAL A 1 79 ? 36.877 9.636 5.896 1.00 22.82 79 VAL A N 1
ATOM 522 C CA . VAL A 1 79 ? 37.524 10.884 6.308 1.00 23.33 79 VAL A CA 1
ATOM 523 C C . VAL A 1 79 ? 37.184 12.009 5.326 1.00 23.43 79 VAL A C 1
ATOM 524 O O . VAL A 1 79 ? 36.927 13.148 5.741 1.00 23.07 79 VAL A O 1
ATOM 528 N N . GLU A 1 80 ? 37.128 11.680 4.036 1.00 23.37 80 GLU A N 1
ATOM 529 C CA . GLU A 1 80 ? 36.711 12.656 3.010 1.00 23.20 80 GLU A CA 1
ATOM 530 C C . GLU A 1 80 ? 35.276 13.146 3.232 1.00 23.38 80 GLU A C 1
ATOM 531 O O . GLU A 1 80 ? 35.004 14.351 3.131 1.00 23.42 80 GLU A O 1
ATOM 537 N N . ALA A 1 81 ? 34.363 12.217 3.509 1.00 22.72 81 ALA A N 1
ATOM 538 C CA . ALA A 1 81 ? 32.945 12.548 3.612 1.00 23.02 81 ALA A CA 1
ATOM 539 C C . ALA A 1 81 ? 32.575 13.192 4.945 1.00 22.89 81 ALA A C 1
ATOM 540 O O . ALA A 1 81 ? 31.725 14.090 5.000 1.00 22.55 81 ALA A O 1
ATOM 542 N N . LEU A 1 82 ? 33.212 12.729 6.019 1.00 22.67 82 LEU A N 1
ATOM 543 C CA . LEU A 1 82 ? 32.806 13.117 7.366 1.00 22.81 82 LEU A CA 1
ATOM 544 C C . LEU A 1 82 ? 33.843 13.984 8.075 1.00 23.26 82 LEU A C 1
ATOM 545 O O . LEU A 1 82 ? 33.572 14.533 9.141 1.00 23.34 82 LEU A O 1
ATOM 550 N N . GLY A 1 83 ? 35.016 14.129 7.461 1.00 23.44 83 GLY A N 1
ATOM 551 C CA . GLY A 1 83 ? 36.008 15.116 7.905 1.00 23.92 83 GLY A CA 1
ATOM 552 C C . GLY A 1 83 ? 37.037 14.647 8.915 1.00 24.34 83 GLY A C 1
ATOM 553 O O . GLY A 1 83 ? 37.923 15.417 9.293 1.00 24.73 83 GLY A O 1
ATOM 554 N N . GLY A 1 84 ? 36.931 13.389 9.352 1.00 23.52 84 GLY A N 1
ATOM 555 C CA . GLY A 1 84 ? 37.844 12.828 10.342 1.00 23.59 84 GLY A CA 1
ATOM 556 C C . GLY A 1 84 ? 37.390 11.452 10.804 1.00 23.62 84 GLY A C 1
ATOM 557 O O . GLY A 1 84 ? 36.463 10.877 10.229 1.00 23.40 84 GLY A O 1
ATOM 558 N N . LEU A 1 85 ? 38.064 10.914 11.822 1.00 23.49 85 LEU A N 1
ATOM 559 C CA . LEU A 1 85 ? 37.672 9.639 12.431 1.00 23.79 85 LEU A CA 1
ATOM 560 C C . LEU A 1 85 ? 38.036 9.658 13.906 1.00 23.48 85 LEU A C 1
ATOM 561 O O . LEU A 1 85 ? 39.206 9.819 14.250 1.00 23.46 85 LEU A O 1
ATOM 566 N N . ASP A 1 86 ? 37.020 9.515 14.757 1.00 22.14 86 ASP A N 1
ATOM 567 C CA . ASP A 1 86 ? 37.170 9.597 16.204 1.00 22.49 86 ASP A CA 1
ATOM 568 C C . ASP A 1 86 ? 36.964 8.237 16.866 1.00 21.98 86 ASP A C 1
ATOM 569 O O . ASP A 1 86 ? 37.529 7.962 17.922 1.00 22.76 86 ASP A O 1
ATOM 574 N N . ILE A 1 87 ? 36.112 7.419 16.265 1.00 21.32 87 ILE A N 1
ATOM 575 C CA . ILE A 1 87 ? 35.776 6.103 16.817 1.00 21.47 87 ILE A CA 1
ATOM 576 C C . ILE A 1 87 ? 35.734 5.080 15.694 1.00 21.05 87 ILE A C 1
ATOM 577 O O . ILE A 1 87 ? 35.072 5.296 14.684 1.00 21.39 87 ILE A O 1
ATOM 582 N N . LEU A 1 88 ? 36.460 3.978 15.862 1.00 21.57 88 LEU A N 1
ATOM 583 C CA . LEU A 1 88 ? 36.325 2.847 14.973 1.00 21.31 88 LEU A CA 1
ATOM 584 C C . LEU A 1 88 ? 35.709 1.682 15.752 1.00 21.12 88 LEU A C 1
ATOM 585 O O . LEU A 1 88 ? 36.166 1.342 16.851 1.00 20.99 88 LEU A O 1
ATOM 590 N N . VAL A 1 89 ? 34.668 1.084 15.181 1.00 20.53 89 VAL A N 1
ATOM 591 C CA . VAL A 1 89 ? 34.097 -0.132 15.752 1.00 20.87 89 VAL A CA 1
ATOM 592 C C . VAL A 1 89 ? 34.313 -1.314 14.800 1.00 20.80 89 VAL A C 1
ATOM 593 O O . VAL A 1 89 ? 33.650 -1.422 13.763 1.00 20.35 89 VAL A O 1
ATOM 597 N N . ASN A 1 90 ? 35.247 -2.194 15.168 1.00 20.90 90 ASN A N 1
ATOM 598 C CA . ASN A 1 90 ? 35.569 -3.386 14.378 1.00 21.42 90 ASN A CA 1
ATOM 599 C C . ASN A 1 90 ? 34.620 -4.509 14.782 1.00 21.25 90 ASN A C 1
ATOM 600 O O . ASN A 1 90 ? 34.954 -5.345 15.634 1.00 22.27 90 ASN A O 1
ATOM 605 N N . ASN A 1 91 ? 33.441 -4.508 14.166 1.00 21.39 91 ASN A N 1
ATOM 606 C CA . ASN A 1 91 ? 32.376 -5.422 14.526 1.00 21.44 91 ASN A CA 1
ATOM 607 C C . ASN A 1 91 ? 32.138 -6.528 13.487 1.00 21.87 91 ASN A C 1
ATOM 608 O O . ASN A 1 91 ? 31.628 -7.596 13.828 1.00 22.14 91 ASN A O 1
ATOM 613 N N . ALA A 1 92 ? 32.509 -6.292 12.228 1.00 21.78 92 ALA A N 1
ATOM 614 C CA . ALA A 1 92 ? 32.387 -7.335 11.200 1.00 22.00 92 ALA A CA 1
ATOM 615 C C . ALA A 1 92 ? 32.954 -8.660 11.690 1.00 22.17 92 ALA A C 1
ATOM 616 O O . ALA A 1 92 ? 34.093 -8.727 12.186 1.00 22.81 92 ALA A O 1
ATOM 618 N N . GLY A 1 93 ? 32.156 -9.720 11.571 1.00 21.90 93 GLY A N 1
ATOM 619 C CA . GLY A 1 93 ? 32.598 -11.019 12.057 1.00 21.96 93 GLY A CA 1
ATOM 620 C C . GLY A 1 93 ? 31.637 -12.121 11.665 1.00 21.92 93 GLY A C 1
ATOM 621 O O . GLY A 1 93 ? 30.478 -11.859 11.321 1.00 21.89 93 GLY A O 1
ATOM 622 N N . ILE A 1 94 ? 32.142 -13.350 11.691 1.00 21.91 94 ILE A N 1
ATOM 623 C CA . ILE A 1 94 ? 31.372 -14.548 11.357 1.00 22.40 94 ILE A CA 1
ATOM 624 C C . ILE A 1 94 ? 31.738 -15.693 12.313 1.00 22.74 94 ILE A C 1
ATOM 625 O O . ILE A 1 94 ? 32.883 -15.802 12.758 1.00 22.58 94 ILE A O 1
ATOM 638 N N . LEU A 1 96 ? 31.498 -19.728 12.505 1.00 22.04 96 LEU A N 1
ATOM 639 C CA . LEU A 1 96 ? 31.265 -20.972 11.793 1.00 22.31 96 LEU A CA 1
ATOM 640 C C . LEU A 1 96 ? 31.712 -22.119 12.698 1.00 22.35 96 LEU A C 1
ATOM 641 O O . LEU A 1 96 ? 32.907 -22.426 12.819 1.00 22.18 96 LEU A O 1
ATOM 646 N N . LEU A 1 97 ? 30.725 -22.728 13.348 1.00 22.02 97 LEU A N 1
ATOM 647 C CA . LEU A 1 97 ? 30.967 -23.747 14.355 1.00 21.77 97 LEU A CA 1
ATOM 648 C C . LEU A 1 97 ? 30.974 -25.147 13.766 1.00 21.56 97 LEU A C 1
ATOM 649 O O . LEU A 1 97 ? 30.299 -25.436 12.769 1.00 21.55 97 LEU A O 1
ATOM 654 N N . GLY A 1 98 ? 31.734 -26.021 14.413 1.00 21.13 98 GLY A N 1
ATOM 655 C CA . GLY A 1 98 ? 31.828 -27.413 14.008 1.00 20.52 98 GLY A CA 1
ATOM 656 C C . GLY A 1 98 ? 33.104 -28.001 14.578 1.00 20.15 98 GLY A C 1
ATOM 657 O O . GLY A 1 98 ? 33.980 -27.255 15.025 1.00 19.79 98 GLY A O 1
ATOM 658 N N . PRO A 1 99 ? 33.209 -29.336 14.580 1.00 20.09 99 PRO A N 1
ATOM 659 C CA . PRO A 1 99 ? 34.416 -29.991 15.085 1.00 20.30 99 PRO A CA 1
ATOM 660 C C . PRO A 1 99 ? 35.654 -29.651 14.242 1.00 20.73 99 PRO A C 1
ATOM 661 O O . PRO A 1 99 ? 35.539 -29.240 13.079 1.00 20.43 99 PRO A O 1
ATOM 665 N N . VAL A 1 100 ? 36.834 -29.832 14.821 1.00 20.76 100 VAL A N 1
ATOM 666 C CA . VAL A 1 100 ? 38.055 -29.712 14.038 1.00 21.04 100 VAL A CA 1
ATOM 667 C C . VAL A 1 100 ? 38.155 -30.865 13.034 1.00 21.21 100 VAL A C 1
ATOM 668 O O . VAL A 1 100 ? 38.559 -30.665 11.877 1.00 21.30 100 VAL A O 1
ATOM 672 N N . GLU A 1 101 ? 37.765 -32.057 13.486 1.00 21.41 101 GLU A N 1
ATOM 673 C CA . GLU A 1 101 ? 37.829 -33.269 12.689 1.00 21.73 101 GLU A CA 1
ATOM 674 C C . GLU A 1 101 ? 37.035 -33.100 11.398 1.00 21.99 101 GLU A C 1
ATOM 675 O O . GLU A 1 101 ? 35.861 -32.723 11.434 1.00 21.47 101 GLU A O 1
ATOM 681 N N . ASP A 1 102 ? 37.700 -33.350 10.270 1.00 22.21 102 ASP A N 1
ATOM 682 C CA . ASP A 1 102 ? 37.061 -33.349 8.960 1.00 23.31 102 ASP A CA 1
ATOM 683 C C . ASP A 1 102 ? 36.390 -32.013 8.624 1.00 22.94 102 ASP A C 1
ATOM 684 O O . ASP A 1 102 ? 35.452 -31.976 7.826 1.00 22.97 102 ASP A O 1
ATOM 689 N N . ALA A 1 103 ? 36.864 -30.925 9.232 1.00 22.53 103 ALA A N 1
ATOM 690 C CA . ALA A 1 103 ? 36.223 -29.617 9.083 1.00 22.18 103 ALA A CA 1
ATOM 691 C C . ALA A 1 103 ? 36.290 -29.125 7.643 1.00 22.18 103 ALA A C 1
ATOM 692 O O . ALA A 1 103 ? 37.203 -29.484 6.894 1.00 22.16 103 ALA A O 1
ATOM 694 N N . ASP A 1 104 ? 35.301 -28.325 7.261 1.00 21.93 104 ASP A N 1
ATOM 695 C CA . ASP A 1 104 ? 35.344 -27.577 6.021 1.00 22.62 104 ASP A CA 1
ATOM 696 C C . ASP A 1 104 ? 36.318 -26.424 6.267 1.00 22.27 104 ASP A C 1
ATOM 697 O O . ASP A 1 104 ? 35.996 -25.481 6.987 1.00 22.61 104 ASP A O 1
ATOM 702 N N . THR A 1 105 ? 37.515 -26.504 5.691 1.00 22.18 105 THR A N 1
ATOM 703 C CA . THR A 1 105 ? 38.556 -25.514 6.011 1.00 22.71 105 THR A CA 1
ATOM 704 C C . THR A 1 105 ? 38.277 -24.121 5.455 1.00 22.42 105 THR A C 1
ATOM 705 O O . THR A 1 105 ? 38.959 -23.156 5.827 1.00 22.67 105 THR A O 1
ATOM 709 N N . THR A 1 106 ? 37.284 -23.998 4.577 1.00 22.66 106 THR A N 1
ATOM 710 C CA . THR A 1 106 ? 36.862 -22.662 4.158 1.00 22.62 106 THR A CA 1
ATOM 711 C C . THR A 1 106 ? 36.141 -21.948 5.293 1.00 21.89 106 THR A C 1
ATOM 712 O O . THR A 1 106 ? 36.115 -20.727 5.307 1.00 21.43 106 THR A O 1
ATOM 716 N N . ASP A 1 107 ? 35.563 -22.706 6.233 1.00 21.42 107 ASP A N 1
ATOM 717 C CA . ASP A 1 107 ? 35.077 -22.125 7.490 1.00 21.22 107 ASP A CA 1
ATOM 718 C C . ASP A 1 107 ? 36.222 -21.364 8.144 1.00 21.07 107 ASP A C 1
ATOM 719 O O . ASP A 1 107 ? 36.044 -20.264 8.646 1.00 20.75 107 ASP A O 1
ATOM 724 N N . TRP A 1 108 ? 37.395 -21.989 8.141 1.00 20.08 108 TRP A N 1
ATOM 725 C CA . TRP A 1 108 ? 38.552 -21.478 8.864 1.00 20.41 108 TRP A CA 1
ATOM 726 C C . TRP A 1 108 ? 39.108 -20.234 8.178 1.00 20.75 108 TRP A C 1
ATOM 727 O O . TRP A 1 108 ? 39.326 -19.203 8.823 1.00 21.53 108 TRP A O 1
ATOM 738 N N . THR A 1 109 ? 39.313 -20.327 6.863 1.00 21.02 109 THR A N 1
ATOM 739 C CA . THR A 1 109 ? 39.888 -19.209 6.118 1.00 21.18 109 THR A CA 1
ATOM 740 C C . THR A 1 109 ? 38.946 -18.006 6.138 1.00 20.79 109 THR A C 1
ATOM 741 O O . THR A 1 109 ? 39.401 -16.872 6.292 1.00 20.84 109 THR A O 1
ATOM 745 N N . ARG A 1 110 ? 37.640 -18.248 6.037 1.00 20.55 110 ARG A N 1
ATOM 746 C CA . ARG A 1 110 ? 36.672 -17.151 6.158 1.00 21.13 110 ARG A CA 1
ATOM 747 C C . ARG A 1 110 ? 36.759 -16.457 7.518 1.00 21.17 110 ARG A C 1
ATOM 748 O O . ARG A 1 110 ? 36.827 -15.220 7.593 1.00 21.14 110 ARG A O 1
ATOM 764 N N . ILE A 1 112 ? 39.225 -16.507 9.793 1.00 21.89 112 ILE A N 1
ATOM 765 C CA . ILE A 1 112 ? 40.511 -15.846 9.956 1.00 22.30 112 ILE A CA 1
ATOM 766 C C . ILE A 1 112 ? 40.576 -14.545 9.142 1.00 22.42 112 ILE A C 1
ATOM 767 O O . ILE A 1 112 ? 40.993 -13.502 9.654 1.00 21.97 112 ILE A O 1
ATOM 772 N N . ASP A 1 113 ? 40.116 -14.606 7.898 1.00 22.62 113 ASP A N 1
ATOM 773 C CA . ASP A 1 113 ? 40.103 -13.435 7.016 1.00 23.07 113 ASP A CA 1
ATOM 774 C C . ASP A 1 113 ? 39.289 -12.269 7.570 1.00 22.96 113 ASP A C 1
ATOM 775 O O . ASP A 1 113 ? 39.729 -11.118 7.481 1.00 23.31 113 ASP A O 1
ATOM 780 N N . THR A 1 114 ? 38.124 -12.571 8.148 1.00 21.99 114 THR A N 1
ATOM 781 C CA . THR A 1 114 ? 37.175 -11.536 8.589 1.00 21.75 114 THR A CA 1
ATOM 782 C C . THR A 1 114 ? 37.413 -11.100 10.025 1.00 21.69 114 THR A C 1
ATOM 783 O O . THR A 1 114 ? 37.590 -9.905 10.286 1.00 21.56 114 THR A O 1
ATOM 787 N N . ASN A 1 115 ? 37.408 -12.078 10.936 1.00 21.49 115 ASN A N 1
ATOM 788 C CA . ASN A 1 115 ? 37.471 -11.839 12.383 1.00 21.52 115 ASN A CA 1
ATOM 789 C C . ASN A 1 115 ? 38.820 -11.350 12.838 1.00 21.49 115 ASN A C 1
ATOM 790 O O . ASN A 1 115 ? 38.913 -10.599 13.812 1.00 21.57 115 ASN A O 1
ATOM 795 N N . LEU A 1 116 ? 39.866 -11.822 12.160 1.00 21.56 116 LEU A N 1
ATOM 796 C CA . LEU A 1 116 ? 41.226 -11.551 12.595 1.00 22.63 116 LEU A CA 1
ATOM 797 C C . LEU A 1 116 ? 41.953 -10.596 11.648 1.00 22.51 116 LEU A C 1
ATOM 798 O O . LEU A 1 116 ? 42.183 -9.451 12.006 1.00 22.10 116 LEU A O 1
ATOM 803 N N . LEU A 1 117 ? 42.291 -11.054 10.442 1.00 22.55 117 LEU A N 1
ATOM 804 C CA . LEU A 1 117 ? 43.018 -10.219 9.481 1.00 23.20 117 LEU A CA 1
ATOM 805 C C . LEU A 1 117 ? 42.272 -8.925 9.128 1.00 22.65 117 LEU A C 1
ATOM 806 O O . LEU A 1 117 ? 42.863 -7.828 9.106 1.00 22.66 117 LEU A O 1
ATOM 811 N N . GLY A 1 118 ? 40.975 -9.051 8.874 1.00 21.76 118 GLY A N 1
ATOM 812 C CA . GLY A 1 118 ? 40.126 -7.896 8.544 1.00 21.83 118 GLY A CA 1
ATOM 813 C C . GLY A 1 118 ? 40.109 -6.859 9.649 1.00 21.79 118 GLY A C 1
ATOM 814 O O . GLY A 1 118 ? 40.226 -5.648 9.389 1.00 22.20 118 GLY A O 1
ATOM 815 N N . LEU A 1 119 ? 39.975 -7.329 10.888 1.00 21.44 119 LEU A N 1
ATOM 816 C CA . LEU A 1 119 ? 39.997 -6.449 12.049 1.00 21.60 119 LEU A CA 1
ATOM 817 C C . LEU A 1 119 ? 41.361 -5.754 12.166 1.00 21.63 119 LEU A C 1
ATOM 818 O O . LEU A 1 119 ? 41.448 -4.567 12.485 1.00 21.13 119 LEU A O 1
ATOM 831 N N . TYR A 1 121 ? 43.576 -5.218 9.644 1.00 20.92 121 TYR A N 1
ATOM 832 C CA . TYR A 1 121 ? 43.718 -4.293 8.517 1.00 21.26 121 TYR A CA 1
ATOM 833 C C . TYR A 1 121 ? 43.004 -2.973 8.823 1.00 20.99 121 TYR A C 1
ATOM 834 O O . TYR A 1 121 ? 43.557 -1.889 8.602 1.00 21.00 121 TYR A O 1
ATOM 859 N N . THR A 1 123 ? 42.168 -1.767 11.762 1.00 20.76 123 THR A N 1
ATOM 860 C CA . THR A 1 123 ? 42.836 -1.115 12.878 1.00 20.62 123 THR A CA 1
ATOM 861 C C . THR A 1 123 ? 44.021 -0.307 12.351 1.00 20.45 123 THR A C 1
ATOM 862 O O . THR A 1 123 ? 44.164 0.877 12.662 1.00 20.49 123 THR A O 1
ATOM 866 N N . ARG A 1 124 ? 44.861 -0.957 11.544 1.00 20.32 124 ARG A N 1
ATOM 867 C CA . ARG A 1 124 ? 46.031 -0.318 10.961 1.00 20.68 124 ARG A CA 1
ATOM 868 C C . ARG A 1 124 ? 45.681 0.872 10.047 1.00 20.58 124 ARG A C 1
ATOM 869 O O . ARG A 1 124 ? 46.348 1.927 10.089 1.00 20.92 124 ARG A O 1
ATOM 877 N N . ALA A 1 125 ? 44.663 0.710 9.211 1.00 20.61 125 ALA A N 1
ATOM 878 C CA . ALA A 1 125 ? 44.269 1.790 8.291 1.00 21.24 125 ALA A CA 1
ATOM 879 C C . ALA A 1 125 ? 43.724 3.020 9.024 1.00 21.34 125 ALA A C 1
ATOM 880 O O . ALA A 1 125 ? 44.050 4.157 8.650 1.00 20.84 125 ALA A O 1
ATOM 882 N N . ALA A 1 126 ? 42.922 2.784 10.060 1.00 20.70 126 ALA A N 1
ATOM 883 C CA . ALA A 1 126 ? 42.318 3.849 10.862 1.00 21.19 126 ALA A CA 1
ATOM 884 C C . ALA A 1 126 ? 43.308 4.563 11.777 1.00 21.35 126 ALA A C 1
ATOM 885 O O . ALA A 1 126 ? 43.095 5.718 12.120 1.00 21.30 126 ALA A O 1
ATOM 887 N N . LEU A 1 127 ? 44.367 3.860 12.184 1.00 21.74 127 LEU A N 1
ATOM 888 C CA . LEU A 1 127 ? 45.270 4.314 13.244 1.00 21.89 127 LEU A CA 1
ATOM 889 C C . LEU A 1 127 ? 45.873 5.713 13.043 1.00 21.47 127 LEU A C 1
ATOM 890 O O . LEU A 1 127 ? 45.868 6.502 13.990 1.00 21.38 127 LEU A O 1
ATOM 895 N N . PRO A 1 128 ? 46.367 6.048 11.832 1.00 21.81 128 PRO A N 1
ATOM 896 C CA . PRO A 1 128 ? 46.894 7.427 11.747 1.00 21.70 128 PRO A CA 1
ATOM 897 C C . PRO A 1 128 ? 45.835 8.496 12.043 1.00 21.97 128 PRO A C 1
ATOM 898 O O . PRO A 1 128 ? 46.156 9.529 12.645 1.00 21.69 128 PRO A O 1
ATOM 902 N N . HIS A 1 129 ? 44.593 8.240 11.626 1.00 21.40 129 HIS A N 1
ATOM 903 C CA . HIS A 1 129 ? 43.471 9.146 11.869 1.00 21.87 129 HIS A CA 1
ATOM 904 C C . HIS A 1 129 ? 43.081 9.179 13.347 1.00 21.76 129 HIS A C 1
ATOM 905 O O . HIS A 1 129 ? 42.765 10.244 13.875 1.00 21.27 129 HIS A O 1
ATOM 912 N N . LEU A 1 130 ? 43.102 8.012 14.004 1.00 22.09 130 LEU A N 1
ATOM 913 C CA . LEU A 1 130 ? 42.825 7.924 15.438 1.00 22.18 130 LEU A CA 1
ATOM 914 C C . LEU A 1 130 ? 43.918 8.588 16.261 1.00 22.05 130 LEU A C 1
ATOM 915 O O . LEU A 1 130 ? 43.634 9.218 17.273 1.00 22.19 130 LEU A O 1
ATOM 920 N N . LEU A 1 131 ? 45.164 8.457 15.814 1.00 22.46 131 LEU A N 1
ATOM 921 C CA . LEU A 1 131 ? 46.282 9.166 16.439 1.00 22.26 131 LEU A CA 1
ATOM 922 C C . LEU A 1 131 ? 46.065 10.680 16.432 1.00 22.58 131 LEU A C 1
ATOM 923 O O . LEU A 1 131 ? 46.225 11.348 17.463 1.00 22.52 131 LEU A O 1
ATOM 928 N N . ARG A 1 132 ? 45.672 11.211 15.278 1.00 22.39 132 ARG A N 1
ATOM 929 C CA . ARG A 1 132 ? 45.377 12.637 15.143 1.00 22.54 132 ARG A CA 1
ATOM 930 C C . ARG A 1 132 ? 44.252 13.130 16.050 1.00 22.62 132 ARG A C 1
ATOM 931 O O . ARG A 1 132 ? 44.328 14.238 16.583 1.00 22.71 132 ARG A O 1
ATOM 939 N N . SER A 1 133 ? 43.226 12.301 16.242 1.00 22.08 133 SER A N 1
ATOM 940 C CA . SER A 1 133 ? 42.031 12.722 16.978 1.00 22.11 133 SER A CA 1
ATOM 941 C C . SER A 1 133 ? 42.049 12.259 18.438 1.00 21.56 133 SER A C 1
ATOM 942 O O . SER A 1 133 ? 41.088 12.505 19.179 1.00 21.28 133 SER A O 1
ATOM 945 N N . LYS A 1 134 ? 43.126 11.572 18.838 1.00 21.22 134 LYS A N 1
ATOM 946 C CA . LYS A 1 134 ? 43.174 10.828 20.105 1.00 21.34 134 LYS A CA 1
ATOM 947 C C . LYS A 1 134 ? 41.873 10.058 20.305 1.00 21.59 134 LYS A C 1
ATOM 948 O O . LYS A 1 134 ? 41.187 10.190 21.331 1.00 22.03 134 LYS A O 1
ATOM 954 N N . GLY A 1 135 ? 41.574 9.239 19.297 1.00 21.21 135 GLY A N 1
ATOM 955 C CA . GLY A 1 135 ? 40.305 8.541 19.164 1.00 21.22 135 GLY A CA 1
ATOM 956 C C . GLY A 1 135 ? 40.273 7.217 19.908 1.00 21.46 135 GLY A C 1
ATOM 957 O O . GLY A 1 135 ? 41.159 6.933 20.718 1.00 21.49 135 GLY A O 1
ATOM 958 N N . THR A 1 136 ? 39.259 6.403 19.600 1.00 21.34 136 THR A N 1
ATOM 959 C CA . THR A 1 136 ? 39.018 5.152 20.299 1.00 21.66 136 THR A CA 1
ATOM 960 C C . THR A 1 136 ? 38.761 4.049 19.278 1.00 21.81 136 THR A C 1
ATOM 961 O O . THR A 1 136 ? 37.984 4.240 18.349 1.00 21.37 136 THR A O 1
ATOM 965 N N . VAL A 1 137 ? 39.442 2.914 19.430 1.00 21.97 137 VAL A N 1
ATOM 966 C CA . VAL A 1 137 ? 39.105 1.734 18.634 1.00 21.87 137 VAL A CA 1
ATOM 967 C C . VAL A 1 137 ? 38.404 0.707 19.520 1.00 22.07 137 VAL A C 1
ATOM 968 O O . VAL A 1 137 ? 38.929 0.322 20.577 1.00 21.74 137 VAL A O 1
ATOM 972 N N . VAL A 1 138 ? 37.226 0.273 19.068 1.00 21.23 138 VAL A N 1
ATOM 973 C CA . VAL A 1 138 ? 36.386 -0.685 19.787 1.00 20.82 138 VAL A CA 1
ATOM 974 C C . VAL A 1 138 ? 36.446 -1.998 19.006 1.00 20.78 138 VAL A C 1
ATOM 975 O O . VAL A 1 138 ? 36.008 -2.069 17.859 1.00 20.82 138 VAL A O 1
ATOM 979 N N . GLN A 1 139 ? 37.022 -3.018 19.635 1.00 20.53 139 GLN A N 1
ATOM 980 C CA . GLN A 1 139 ? 37.137 -4.339 19.042 1.00 21.14 139 GLN A CA 1
ATOM 981 C C . GLN A 1 139 ? 35.991 -5.209 19.536 1.00 20.95 139 GLN A C 1
ATOM 982 O O . GLN A 1 139 ? 35.796 -5.380 20.744 1.00 22.06 139 GLN A O 1
ATOM 996 N N . SER A 1 141 ? 34.979 -8.461 20.301 1.00 21.36 141 SER A N 1
ATOM 997 C CA . SER A 1 141 ? 35.467 -9.808 20.541 1.00 21.99 141 SER A CA 1
ATOM 998 C C . SER A 1 141 ? 34.258 -10.654 20.929 1.00 22.15 141 SER A C 1
ATOM 999 O O . SER A 1 141 ? 33.199 -10.552 20.306 1.00 23.19 141 SER A O 1
ATOM 1002 N N . SER A 1 142 ? 34.411 -11.486 21.950 1.00 22.04 142 SER A N 1
ATOM 1003 C CA . SER A 1 142 ? 33.391 -12.463 22.303 1.00 21.32 142 SER A CA 1
ATOM 1004 C C . SER A 1 142 ? 33.760 -13.124 23.617 1.00 21.32 142 SER A C 1
ATOM 1005 O O . SER A 1 142 ? 34.914 -13.079 24.030 1.00 20.69 142 SER A O 1
ATOM 1008 N N . ILE A 1 143 ? 32.764 -13.745 24.248 1.00 21.08 143 ILE A N 1
ATOM 1009 C CA . ILE A 1 143 ? 32.977 -14.737 25.294 1.00 20.90 143 ILE A CA 1
ATOM 1010 C C . ILE A 1 143 ? 33.970 -15.786 24.789 1.00 20.94 143 ILE A C 1
ATOM 1011 O O . ILE A 1 143 ? 34.776 -16.305 25.561 1.00 20.78 143 ILE A O 1
ATOM 1016 N N . ALA A 1 144 ? 33.937 -16.031 23.479 1.00 20.85 144 ALA A N 1
ATOM 1017 C CA . ALA A 1 144 ? 34.850 -16.951 22.800 1.00 21.11 144 ALA A CA 1
ATOM 1018 C C . ALA A 1 144 ? 36.308 -16.473 22.769 1.00 21.25 144 ALA A C 1
ATOM 1019 O O . ALA A 1 144 ? 37.202 -17.228 22.383 1.00 21.04 144 ALA A O 1
ATOM 1021 N N . GLY A 1 145 ? 36.544 -15.230 23.200 1.00 21.12 145 GLY A N 1
ATOM 1022 C CA . GLY A 1 145 ? 37.897 -14.716 23.400 1.00 21.58 145 GLY A CA 1
ATOM 1023 C C . GLY A 1 145 ? 38.358 -14.902 24.839 1.00 21.75 145 GLY A C 1
ATOM 1024 O O . GLY A 1 145 ? 39.498 -14.574 25.176 1.00 21.52 145 GLY A O 1
ATOM 1025 N N . ARG A 1 146 ? 37.487 -15.470 25.669 1.00 21.86 146 ARG A N 1
ATOM 1026 C CA . ARG A 1 146 ? 37.751 -15.640 27.105 1.00 22.67 146 ARG A CA 1
ATOM 1027 C C . ARG A 1 146 ? 37.572 -17.083 27.577 1.00 23.01 146 ARG A C 1
ATOM 1028 O O . ARG A 1 146 ? 38.227 -17.516 28.539 1.00 23.25 146 ARG A O 1
ATOM 1036 N N . VAL A 1 147 ? 36.673 -17.807 26.917 1.00 22.97 147 VAL A N 1
ATOM 1037 C CA . VAL A 1 147 ? 36.263 -19.157 27.330 1.00 23.32 147 VAL A CA 1
ATOM 1038 C C . VAL A 1 147 ? 36.236 -20.070 26.108 1.00 23.05 147 VAL A C 1
ATOM 1039 O O . VAL A 1 147 ? 35.694 -19.688 25.057 1.00 23.23 147 VAL A O 1
ATOM 1043 N N . ASN A 1 148 ? 36.823 -21.258 26.247 1.00 21.88 148 ASN A N 1
ATOM 1044 C CA . ASN A 1 148 ? 36.779 -22.284 25.201 1.00 21.92 148 ASN A CA 1
ATOM 1045 C C . ASN A 1 148 ? 35.744 -23.357 25.468 1.00 21.62 148 ASN A C 1
ATOM 1046 O O . ASN A 1 148 ? 35.778 -24.010 26.503 1.00 21.74 148 ASN A O 1
ATOM 1051 N N . VAL A 1 149 ? 34.844 -23.531 24.507 1.00 22.08 149 VAL A N 1
ATOM 1052 C CA . VAL A 1 149 ? 33.883 -24.626 24.504 1.00 22.01 149 VAL A CA 1
ATOM 1053 C C . VAL A 1 149 ? 34.058 -25.477 23.242 1.00 21.99 149 VAL A C 1
ATOM 1054 O O . VAL A 1 149 ? 34.663 -25.035 22.256 1.00 21.74 149 VAL A O 1
ATOM 1058 N N . ARG A 1 150 ? 33.512 -26.688 23.271 1.00 21.39 150 ARG A N 1
ATOM 1059 C CA . ARG A 1 150 ? 33.610 -27.617 22.144 1.00 22.05 150 ARG A CA 1
ATOM 1060 C C . ARG A 1 150 ? 32.948 -27.076 20.884 1.00 21.21 150 ARG A C 1
ATOM 1061 O O . ARG A 1 150 ? 32.003 -26.299 20.967 1.00 21.89 150 ARG A O 1
ATOM 1069 N N . ASN A 1 151 ? 33.481 -27.478 19.729 1.00 21.00 151 ASN A N 1
ATOM 1070 C CA . ASN A 1 151 ? 32.972 -27.097 18.399 1.00 20.64 151 ASN A CA 1
ATOM 1071 C C . ASN A 1 151 ? 33.107 -25.627 18.008 1.00 20.59 151 ASN A C 1
ATOM 1072 O O . ASN A 1 151 ? 32.411 -25.147 17.112 1.00 20.70 151 ASN A O 1
ATOM 1077 N N . ALA A 1 152 ? 34.031 -24.921 18.659 1.00 20.01 152 ALA A N 1
ATOM 1078 C CA . ALA A 1 152 ? 34.276 -23.527 18.320 1.00 19.57 152 ALA A CA 1
ATOM 1079 C C . ALA A 1 152 ? 35.762 -23.219 18.308 1.00 19.48 152 ALA A C 1
ATOM 1080 O O . ALA A 1 152 ? 36.176 -22.082 18.568 1.00 18.88 152 ALA A O 1
ATOM 1082 N N . ALA A 1 153 ? 36.566 -24.228 17.972 1.00 19.06 153 ALA A N 1
ATOM 1083 C CA . ALA A 1 153 ? 38.014 -24.116 18.074 1.00 19.14 153 ALA A CA 1
ATOM 1084 C C . ALA A 1 153 ? 38.569 -22.949 17.280 1.00 18.94 153 ALA A C 1
ATOM 1085 O O . ALA A 1 153 ? 39.317 -22.130 17.825 1.00 19.06 153 ALA A O 1
ATOM 1087 N N . VAL A 1 154 ? 38.209 -22.859 16.004 1.00 18.63 154 VAL A N 1
ATOM 1088 C CA . VAL A 1 154 ? 38.794 -21.815 15.153 1.00 18.86 154 VAL A CA 1
ATOM 1089 C C . VAL A 1 154 ? 38.162 -20.457 15.460 1.00 18.92 154 VAL A C 1
ATOM 1090 O O . VAL A 1 154 ? 38.848 -19.426 15.463 1.00 18.54 154 VAL A O 1
ATOM 1094 N N . TYR A 1 155 ? 36.861 -20.449 15.720 1.00 19.24 155 TYR A N 1
ATOM 1095 C CA . TYR A 1 155 ? 36.200 -19.214 16.168 1.00 19.84 155 TYR A CA 1
ATOM 1096 C C . TYR A 1 155 ? 36.900 -18.649 17.410 1.00 19.94 155 TYR A C 1
ATOM 1097 O O . TYR A 1 155 ? 37.272 -17.470 17.450 1.00 19.81 155 TYR A O 1
ATOM 1106 N N . GLN A 1 156 ? 37.095 -19.505 18.413 1.00 19.97 156 GLN A N 1
ATOM 1107 C CA . GLN A 1 156 ? 37.813 -19.118 19.630 1.00 20.08 156 GLN A CA 1
ATOM 1108 C C . GLN A 1 156 ? 39.253 -18.688 19.362 1.00 19.91 156 GLN A C 1
ATOM 1109 O O . GLN A 1 156 ? 39.703 -17.692 19.923 1.00 20.28 156 GLN A O 1
ATOM 1115 N N . ALA A 1 157 ? 39.966 -19.417 18.495 1.00 20.09 157 ALA A N 1
ATOM 1116 C CA . ALA A 1 157 ? 41.293 -18.968 18.065 1.00 19.86 157 ALA A CA 1
ATOM 1117 C C . ALA A 1 157 ? 41.266 -17.508 17.585 1.00 20.42 157 ALA A C 1
ATOM 1118 O O . ALA A 1 157 ? 42.099 -16.710 17.994 1.00 20.13 157 ALA A O 1
ATOM 1120 N N . THR A 1 158 ? 40.310 -17.156 16.723 1.00 19.77 158 THR A N 1
ATOM 1121 C CA . THR A 1 158 ? 40.278 -15.792 16.177 1.00 19.66 158 THR A CA 1
ATOM 1122 C C . THR A 1 158 ? 40.011 -14.766 17.280 1.00 20.10 158 THR A C 1
ATOM 1123 O O . THR A 1 158 ? 40.605 -13.680 17.285 1.00 19.35 158 THR A O 1
ATOM 1127 N N . LYS A 1 159 ? 39.150 -15.131 18.226 1.00 19.92 159 LYS A N 1
ATOM 1128 C CA . LYS A 1 159 ? 38.721 -14.176 19.255 1.00 20.09 159 LYS A CA 1
ATOM 1129 C C . LYS A 1 159 ? 39.767 -14.005 20.365 1.00 20.02 159 LYS A C 1
ATOM 1130 O O . LYS A 1 159 ? 40.048 -12.872 20.782 1.00 20.23 159 LYS A O 1
ATOM 1136 N N . PHE A 1 160 ? 40.389 -15.103 20.811 1.00 19.68 160 PHE A N 1
ATOM 1137 C CA . PHE A 1 160 ? 41.582 -14.982 21.664 1.00 20.15 160 PHE A CA 1
ATOM 1138 C C . PHE A 1 160 ? 42.669 -14.184 20.931 1.00 20.01 160 PHE A C 1
ATOM 1139 O O . PHE A 1 160 ? 43.367 -13.385 21.555 1.00 20.86 160 PHE A O 1
ATOM 1147 N N . GLY A 1 161 ? 42.799 -14.393 19.612 1.00 20.18 161 GLY A N 1
ATOM 1148 C CA . GLY A 1 161 ? 43.748 -13.620 18.796 1.00 20.24 161 GLY A CA 1
ATOM 1149 C C . GLY A 1 161 ? 43.457 -12.130 18.762 1.00 20.67 161 GLY A C 1
ATOM 1150 O O . GLY A 1 161 ? 44.369 -11.300 18.958 1.00 20.81 161 GLY A O 1
ATOM 1151 N N . VAL A 1 162 ? 42.194 -11.781 18.515 1.00 20.23 162 VAL A N 1
ATOM 1152 C CA . VAL A 1 162 ? 41.739 -10.375 18.600 1.00 20.66 162 VAL A CA 1
ATOM 1153 C C . VAL A 1 162 ? 42.135 -9.764 19.948 1.00 21.03 162 VAL A C 1
ATOM 1154 O O . VAL A 1 162 ? 42.708 -8.675 20.006 1.00 20.82 162 VAL A O 1
ATOM 1158 N N . ASN A 1 163 ? 41.841 -10.478 21.028 1.00 20.81 163 ASN A N 1
ATOM 1159 C CA . ASN A 1 163 ? 42.206 -9.994 22.360 1.00 21.24 163 ASN A CA 1
ATOM 1160 C C . ASN A 1 163 ? 43.692 -9.710 22.549 1.00 20.92 163 ASN A C 1
ATOM 1161 O O . ASN A 1 163 ? 44.061 -8.614 23.030 1.00 20.22 163 ASN A O 1
ATOM 1166 N N . ALA A 1 164 ? 44.541 -10.667 22.161 1.00 20.47 164 ALA A N 1
ATOM 1167 C CA . ALA A 1 164 ? 45.999 -10.492 22.278 1.00 20.25 164 ALA A CA 1
ATOM 1168 C C . ALA A 1 164 ? 46.480 -9.354 21.388 1.00 19.56 164 ALA A C 1
ATOM 1169 O O . ALA A 1 164 ? 47.264 -8.490 21.828 1.00 19.23 164 ALA A O 1
ATOM 1171 N N . PHE A 1 165 ? 45.994 -9.336 20.145 1.00 19.52 165 PHE A N 1
ATOM 1172 C CA . PHE A 1 165 ? 46.299 -8.254 19.210 1.00 20.27 165 PHE A CA 1
ATOM 1173 C C . PHE A 1 165 ? 45.975 -6.892 19.841 1.00 20.32 165 PHE A C 1
ATOM 1174 O O . PHE A 1 165 ? 46.759 -5.942 19.759 1.00 20.00 165 PHE A O 1
ATOM 1182 N N . SER A 1 166 ? 44.815 -6.829 20.483 1.00 20.64 166 SER A N 1
ATOM 1183 C CA . SER A 1 166 ? 44.287 -5.573 21.019 1.00 21.23 166 SER A CA 1
ATOM 1184 C C . SER A 1 166 ? 44.992 -5.105 22.282 1.00 21.23 166 SER A C 1
ATOM 1185 O O . SER A 1 166 ? 45.236 -3.910 22.435 1.00 21.43 166 SER A O 1
ATOM 1188 N N . GLU A 1 167 ? 45.332 -6.039 23.181 1.00 21.29 167 GLU A N 1
ATOM 1189 C CA . GLU A 1 167 ? 46.162 -5.690 24.352 1.00 20.82 167 GLU A CA 1
ATOM 1190 C C . GLU A 1 167 ? 47.520 -5.141 23.914 1.00 20.82 167 GLU A C 1
ATOM 1191 O O . GLU A 1 167 ? 48.001 -4.123 24.435 1.00 20.93 167 GLU A O 1
ATOM 1197 N N . THR A 1 168 ? 48.129 -5.795 22.939 1.00 20.29 168 THR A N 1
ATOM 1198 C CA . THR A 1 168 ? 49.439 -5.353 22.457 1.00 20.87 168 THR A CA 1
ATOM 1199 C C . THR A 1 168 ? 49.326 -3.974 21.816 1.00 20.92 168 THR A C 1
ATOM 1200 O O . THR A 1 168 ? 50.169 -3.088 22.058 1.00 20.95 168 THR A O 1
ATOM 1204 N N . LEU A 1 169 ? 48.275 -3.801 21.017 1.00 20.42 169 LEU A N 1
ATOM 1205 C CA . LEU A 1 169 ? 47.982 -2.515 20.395 1.00 21.03 169 LEU A CA 1
ATOM 1206 C C . LEU A 1 169 ? 47.848 -1.443 21.480 1.00 20.46 169 LEU A C 1
ATOM 1207 O O . LEU A 1 169 ? 48.436 -0.371 21.350 1.00 20.39 169 LEU A O 1
ATOM 1212 N N . ARG A 1 170 ? 47.126 -1.753 22.556 1.00 20.00 170 ARG A N 1
ATOM 1213 C CA . ARG A 1 170 ? 46.994 -0.807 23.674 1.00 20.89 170 ARG A CA 1
ATOM 1214 C C . ARG A 1 170 ? 48.359 -0.392 24.206 1.00 20.51 170 ARG A C 1
ATOM 1215 O O . ARG A 1 170 ? 48.629 0.804 24.411 1.00 20.52 170 ARG A O 1
ATOM 1223 N N . GLN A 1 171 ? 49.242 -1.364 24.408 1.00 20.65 171 GLN A N 1
ATOM 1224 C CA . GLN A 1 171 ? 50.577 -1.040 24.900 1.00 21.31 171 GLN A CA 1
ATOM 1225 C C . GLN A 1 171 ? 51.316 -0.074 23.952 1.00 21.47 171 GLN A C 1
ATOM 1226 O O . GLN A 1 171 ? 52.055 0.823 24.392 1.00 21.39 171 GLN A O 1
ATOM 1232 N N . GLU A 1 172 ? 51.080 -0.250 22.651 1.00 21.51 172 GLU A N 1
ATOM 1233 C CA . GLU A 1 172 ? 51.772 0.512 21.617 1.00 22.27 172 GLU A CA 1
ATOM 1234 C C . GLU A 1 172 ? 51.292 1.960 21.463 1.00 21.82 172 GLU A C 1
ATOM 1235 O O . GLU A 1 172 ? 52.110 2.859 21.262 1.00 20.93 172 GLU A O 1
ATOM 1241 N N . VAL A 1 173 ? 49.979 2.181 21.561 1.00 21.11 173 VAL A N 1
ATOM 1242 C CA . VAL A 1 173 ? 49.356 3.471 21.198 1.00 20.92 173 VAL A CA 1
ATOM 1243 C C . VAL A 1 173 ? 48.702 4.232 22.360 1.00 20.87 173 VAL A C 1
ATOM 1244 O O . VAL A 1 173 ? 48.342 5.407 22.211 1.00 21.03 173 VAL A O 1
ATOM 1248 N N . THR A 1 174 ? 48.546 3.584 23.511 1.00 20.93 174 THR A N 1
ATOM 1249 C CA . THR A 1 174 ? 47.798 4.219 24.600 1.00 21.33 174 THR A CA 1
ATOM 1250 C C . THR A 1 174 ? 48.447 5.520 25.113 1.00 21.68 174 THR A C 1
ATOM 1251 O O . THR A 1 174 ? 47.738 6.476 25.449 1.00 22.11 174 THR A O 1
ATOM 1255 N N . GLU A 1 175 ? 49.778 5.569 25.139 1.00 22.15 175 GLU A N 1
ATOM 1256 C CA . GLU A 1 175 ? 50.501 6.794 25.552 1.00 22.76 175 GLU A CA 1
ATOM 1257 C C . GLU A 1 175 ? 50.292 7.979 24.605 1.00 22.82 175 GLU A C 1
ATOM 1258 O O . GLU A 1 175 ? 50.496 9.145 24.994 1.00 22.73 175 GLU A O 1
ATOM 1264 N N . ARG A 1 176 ? 49.891 7.685 23.371 1.00 22.43 176 ARG A N 1
ATOM 1265 C CA . ARG A 1 176 ? 49.559 8.732 22.403 1.00 21.94 176 ARG A CA 1
ATOM 1266 C C . ARG A 1 176 ? 48.064 9.072 22.364 1.00 22.04 176 ARG A C 1
ATOM 1267 O O . ARG A 1 176 ? 47.612 9.856 21.519 1.00 21.50 176 ARG A O 1
ATOM 1275 N N . GLY A 1 177 ? 47.315 8.490 23.299 1.00 21.01 177 GLY A N 1
ATOM 1276 C CA . GLY A 1 177 ? 45.938 8.879 23.528 1.00 21.27 177 GLY A CA 1
ATOM 1277 C C . GLY A 1 177 ? 44.937 8.129 22.665 1.00 21.16 177 GLY A C 1
ATOM 1278 O O . GLY A 1 177 ? 43.768 8.522 22.584 1.00 21.23 177 GLY A O 1
ATOM 1279 N N . VAL A 1 178 ? 45.383 7.058 22.013 1.00 20.65 178 VAL A N 1
ATOM 1280 C CA . VAL A 1 178 ? 44.441 6.183 21.303 1.00 20.71 178 VAL A CA 1
ATOM 1281 C C . VAL A 1 178 ? 43.986 5.083 22.257 1.00 21.10 178 VAL A C 1
ATOM 1282 O O . VAL A 1 178 ? 44.796 4.272 22.724 1.00 21.17 178 VAL A O 1
ATOM 1286 N N . ARG A 1 179 ? 42.687 5.082 22.546 1.00 20.58 179 ARG A N 1
ATOM 1287 C CA . ARG A 1 179 ? 42.079 4.163 23.498 1.00 20.79 179 ARG A CA 1
ATOM 1288 C C . ARG A 1 179 ? 41.670 2.886 22.799 1.00 20.82 179 ARG A C 1
ATOM 1289 O O . ARG A 1 179 ? 41.038 2.925 21.738 1.00 21.67 179 ARG A O 1
ATOM 1297 N N . VAL A 1 180 ? 42.042 1.749 23.390 1.00 20.86 180 VAL A N 1
ATOM 1298 C CA . VAL A 1 180 ? 41.676 0.450 22.823 1.00 20.52 180 VAL A CA 1
ATOM 1299 C C . VAL A 1 180 ? 40.686 -0.236 23.760 1.00 20.64 180 VAL A C 1
ATOM 1300 O O . VAL A 1 180 ? 41.018 -0.553 24.909 1.00 20.46 180 VAL A O 1
ATOM 1304 N N . VAL A 1 181 ? 39.474 -0.433 23.242 1.00 20.36 181 VAL A N 1
ATOM 1305 C CA . VAL A 1 181 ? 38.346 -0.984 23.998 1.00 20.23 181 VAL A CA 1
ATOM 1306 C C . VAL A 1 181 ? 38.003 -2.352 23.386 1.00 20.61 181 VAL A C 1
ATOM 1307 O O . VAL A 1 181 ? 37.888 -2.476 22.152 1.00 21.15 181 VAL A O 1
ATOM 1311 N N . VAL A 1 182 ? 37.804 -3.361 24.231 1.00 20.75 182 VAL A N 1
ATOM 1312 C CA . VAL A 1 182 ? 37.434 -4.701 23.754 1.00 20.90 182 VAL A CA 1
ATOM 1313 C C . VAL A 1 182 ? 36.133 -5.135 24.424 1.00 21.22 182 VAL A C 1
ATOM 1314 O O . VAL A 1 182 ? 36.052 -5.218 25.646 1.00 21.80 182 VAL A O 1
ATOM 1318 N N . ILE A 1 183 ? 35.114 -5.378 23.609 1.00 21.25 183 ILE A N 1
ATOM 1319 C CA . ILE A 1 183 ? 33.811 -5.813 24.090 1.00 21.61 183 ILE A CA 1
ATOM 1320 C C . ILE A 1 183 ? 33.694 -7.323 23.873 1.00 21.42 183 ILE A C 1
ATOM 1321 O O . ILE A 1 183 ? 33.985 -7.816 22.781 1.00 20.67 183 ILE A O 1
ATOM 1326 N N . GLU A 1 184 ? 33.246 -8.040 24.907 1.00 20.38 184 GLU A N 1
ATOM 1327 C CA . GLU A 1 184 ? 33.149 -9.493 24.866 1.00 20.91 184 GLU A CA 1
ATOM 1328 C C . GLU A 1 184 ? 31.736 -9.932 25.199 1.00 20.88 184 GLU A C 1
ATOM 1329 O O . GLU A 1 184 ? 31.422 -10.180 26.363 1.00 20.51 184 GLU A O 1
ATOM 1335 N N . PRO A 1 185 ? 30.841 -9.938 24.197 1.00 21.23 185 PRO A N 1
ATOM 1336 C CA . PRO A 1 185 ? 29.515 -10.425 24.536 1.00 21.34 185 PRO A CA 1
ATOM 1337 C C . PRO A 1 185 ? 29.429 -11.954 24.575 1.00 21.21 185 PRO A C 1
ATOM 1338 O O . PRO A 1 185 ? 30.116 -12.646 23.809 1.00 21.01 185 PRO A O 1
ATOM 1342 N N . GLY A 1 186 ? 28.572 -12.455 25.456 1.00 20.40 186 GLY A N 1
ATOM 1343 C CA . GLY A 1 186 ? 28.065 -13.813 25.343 1.00 20.27 186 GLY A CA 1
ATOM 1344 C C . GLY A 1 186 ? 26.904 -13.828 24.352 1.00 20.21 186 GLY A C 1
ATOM 1345 O O . GLY A 1 186 ? 26.716 -12.892 23.563 1.00 19.71 186 GLY A O 1
ATOM 1346 N N . THR A 1 187 ? 26.116 -14.891 24.403 1.00 20.22 187 THR A N 1
ATOM 1347 C CA . THR A 1 187 ? 25.036 -15.117 23.444 1.00 20.44 187 THR A CA 1
ATOM 1348 C C . THR A 1 187 ? 24.086 -13.922 23.260 1.00 20.76 187 THR A C 1
ATOM 1349 O O . THR A 1 187 ? 23.401 -13.489 24.197 1.00 19.81 187 THR A O 1
ATOM 1353 N N . THR A 1 188 ? 24.060 -13.416 22.030 1.00 21.01 188 THR A N 1
ATOM 1354 C CA . THR A 1 188 ? 23.287 -12.226 21.673 1.00 21.74 188 THR A CA 1
ATOM 1355 C C . THR A 1 188 ? 22.368 -12.607 20.509 1.00 22.59 188 THR A C 1
ATOM 1356 O O . THR A 1 188 ? 22.761 -13.373 19.621 1.00 22.82 188 THR A O 1
ATOM 1360 N N . ASP A 1 189 ? 21.140 -12.101 20.534 1.00 22.73 189 ASP A N 1
ATOM 1361 C CA . ASP A 1 189 ? 20.139 -12.463 19.532 1.00 23.86 189 ASP A CA 1
ATOM 1362 C C . ASP A 1 189 ? 20.383 -11.716 18.210 1.00 24.07 189 ASP A C 1
ATOM 1363 O O . ASP A 1 189 ? 19.833 -10.635 17.973 1.00 24.77 189 ASP A O 1
ATOM 1368 N N . THR A 1 190 ? 21.196 -12.313 17.343 1.00 24.07 190 THR A N 1
ATOM 1369 C CA . THR A 1 190 ? 21.483 -11.735 16.033 1.00 24.68 190 THR A CA 1
ATOM 1370 C C . THR A 1 190 ? 21.346 -12.782 14.918 1.00 25.42 190 THR A C 1
ATOM 1371 O O . THR A 1 190 ? 20.835 -13.883 15.145 1.00 25.65 190 THR A O 1
ATOM 1375 N N . GLU A 1 191 ? 21.826 -12.420 13.724 1.00 25.65 191 GLU A N 1
ATOM 1376 C CA . GLU A 1 191 ? 21.838 -13.301 12.552 1.00 25.93 191 GLU A CA 1
ATOM 1377 C C . GLU A 1 191 ? 23.076 -14.194 12.546 1.00 25.58 191 GLU A C 1
ATOM 1378 O O . GLU A 1 191 ? 23.211 -15.046 11.667 1.00 25.49 191 GLU A O 1
ATOM 1384 N N . LEU A 1 192 ? 23.977 -13.991 13.507 1.00 25.41 192 LEU A N 1
ATOM 1385 C CA . LEU A 1 192 ? 25.284 -14.677 13.520 1.00 25.52 192 LEU A CA 1
ATOM 1386 C C . LEU A 1 192 ? 25.193 -16.197 13.282 1.00 25.89 192 LEU A C 1
ATOM 1387 O O . LEU A 1 192 ? 25.938 -16.753 12.456 1.00 25.68 192 LEU A O 1
ATOM 1392 N N . ARG A 1 193 ? 24.278 -16.855 13.992 1.00 25.99 193 ARG A N 1
ATOM 1393 C CA . ARG A 1 193 ? 24.233 -18.326 14.023 1.00 26.58 193 ARG A CA 1
ATOM 1394 C C . ARG A 1 193 ? 23.674 -18.967 12.753 1.00 26.39 193 ARG A C 1
ATOM 1395 O O . ARG A 1 193 ? 23.856 -20.174 12.509 1.00 26.64 193 ARG A O 1
ATOM 1403 N N . GLY A 1 194 ? 22.986 -18.163 11.948 1.00 26.12 194 GLY A N 1
ATOM 1404 C CA . GLY A 1 194 ? 22.379 -18.656 10.716 1.00 26.11 194 GLY A CA 1
ATOM 1405 C C . GLY A 1 194 ? 23.407 -19.027 9.663 1.00 26.22 194 GLY A C 1
ATOM 1406 O O . GLY A 1 194 ? 23.076 -19.690 8.676 1.00 26.04 194 GLY A O 1
ATOM 1407 N N . HIS A 1 195 ? 24.653 -18.601 9.878 1.00 25.86 195 HIS A N 1
ATOM 1408 C CA . HIS A 1 195 ? 25.732 -18.831 8.921 1.00 26.01 195 HIS A CA 1
ATOM 1409 C C . HIS A 1 195 ? 26.514 -20.126 9.152 1.00 26.03 195 HIS A C 1
ATOM 1410 O O . HIS A 1 195 ? 27.278 -20.552 8.276 1.00 26.05 195 HIS A O 1
ATOM 1417 N N . ILE A 1 196 ? 26.323 -20.749 10.314 1.00 25.81 196 ILE A N 1
ATOM 1418 C CA . ILE A 1 196 ? 27.002 -22.016 10.632 1.00 26.05 196 ILE A CA 1
ATOM 1419 C C . ILE A 1 196 ? 26.789 -23.040 9.510 1.00 25.82 196 ILE A C 1
ATOM 1420 O O . ILE A 1 196 ? 25.648 -23.301 9.091 1.00 25.18 196 ILE A O 1
ATOM 1425 N N . THR A 1 197 ? 27.896 -23.587 9.009 1.00 25.58 197 THR A N 1
ATOM 1426 C CA . THR A 1 197 ? 27.854 -24.502 7.866 1.00 26.28 197 THR A CA 1
ATOM 1427 C C . THR A 1 197 ? 27.740 -25.968 8.301 1.00 26.20 197 THR A C 1
ATOM 1428 O O . THR A 1 197 ? 27.115 -26.761 7.609 1.00 26.49 197 THR A O 1
ATOM 1432 N N . HIS A 1 198 ? 28.348 -26.327 9.434 1.00 26.47 198 HIS A N 1
ATOM 1433 C CA . HIS A 1 198 ? 28.214 -27.690 9.982 1.00 26.65 198 HIS A CA 1
ATOM 1434 C C . HIS A 1 198 ? 26.824 -27.870 10.601 1.00 26.63 198 HIS A C 1
ATOM 1435 O O . HIS A 1 198 ? 26.516 -27.287 11.639 1.00 26.68 198 HIS A O 1
ATOM 1442 N N . THR A 1 199 ? 25.998 -28.684 9.947 1.00 27.20 199 THR A N 1
ATOM 1443 C CA . THR A 1 199 ? 24.573 -28.808 10.268 1.00 27.54 199 THR A CA 1
ATOM 1444 C C . THR A 1 199 ? 24.289 -29.328 11.683 1.00 27.29 199 THR A C 1
ATOM 1445 O O . THR A 1 199 ? 23.506 -28.717 12.420 1.00 27.40 199 THR A O 1
ATOM 1449 N N . ALA A 1 200 ? 24.932 -30.433 12.061 1.00 27.11 200 ALA A N 1
ATOM 1450 C CA . ALA A 1 200 ? 24.738 -31.025 13.388 1.00 26.72 200 ALA A CA 1
ATOM 1451 C C . ALA A 1 200 ? 25.097 -30.024 14.490 1.00 26.35 200 ALA A C 1
ATOM 1452 O O . ALA A 1 200 ? 24.395 -29.916 15.497 1.00 25.93 200 ALA A O 1
ATOM 1454 N N . THR A 1 201 ? 26.178 -29.276 14.276 1.00 26.51 201 THR A N 1
ATOM 1455 C CA . THR A 1 201 ? 26.635 -28.292 15.249 1.00 26.44 201 THR A CA 1
ATOM 1456 C C . THR A 1 201 ? 25.699 -27.083 15.321 1.00 27.08 201 THR A C 1
ATOM 1457 O O . THR A 1 201 ? 25.404 -26.592 16.415 1.00 27.14 201 THR A O 1
ATOM 1461 N N . LYS A 1 202 ? 25.229 -26.612 14.166 1.00 27.48 202 LYS A N 1
ATOM 1462 C CA . LYS A 1 202 ? 24.230 -25.549 14.132 1.00 28.17 202 LYS A CA 1
ATOM 1463 C C . LYS A 1 202 ? 23.028 -25.923 15.006 1.00 28.35 202 LYS A C 1
ATOM 1464 O O . LYS A 1 202 ? 22.557 -25.104 15.800 1.00 28.52 202 LYS A O 1
ATOM 1470 N N . GLU A 1 203 ? 22.558 -27.164 14.862 1.00 28.75 203 GLU A N 1
ATOM 1471 C CA . GLU A 1 203 ? 21.440 -27.691 15.650 1.00 29.39 203 GLU A CA 1
ATOM 1472 C C . GLU A 1 203 ? 21.739 -27.784 17.154 1.00 29.66 203 GLU A C 1
ATOM 1473 O O . GLU A 1 203 ? 20.916 -27.377 17.974 1.00 29.75 203 GLU A O 1
ATOM 1487 N N . TYR A 1 205 ? 23.983 -26.049 18.803 1.00 30.60 205 TYR A N 1
ATOM 1488 C CA . TYR A 1 205 ? 24.131 -24.676 19.285 1.00 30.65 205 TYR A CA 1
ATOM 1489 C C . TYR A 1 205 ? 22.766 -24.019 19.506 1.00 30.99 205 TYR A C 1
ATOM 1490 O O . TYR A 1 205 ? 22.544 -23.371 20.532 1.00 30.82 205 TYR A O 1
ATOM 1499 N N . GLU A 1 206 ? 21.856 -24.209 18.547 1.00 31.71 206 GLU A N 1
ATOM 1500 C CA . GLU A 1 206 ? 20.487 -23.684 18.635 1.00 32.54 206 GLU A CA 1
ATOM 1501 C C . GLU A 1 206 ? 19.783 -24.181 19.898 1.00 32.51 206 GLU A C 1
ATOM 1502 O O . GLU A 1 206 ? 19.169 -23.393 20.626 1.00 32.41 206 GLU A O 1
ATOM 1508 N N . GLN A 1 207 ? 19.887 -25.486 20.147 1.00 32.67 207 GLN A N 1
ATOM 1509 C CA . GLN A 1 207 ? 19.311 -26.110 21.339 1.00 32.93 207 GLN A CA 1
ATOM 1510 C C . GLN A 1 207 ? 19.959 -25.604 22.624 1.00 32.80 207 GLN A C 1
ATOM 1511 O O . GLN A 1 207 ? 19.282 -25.421 23.634 1.00 32.80 207 GLN A O 1
ATOM 1517 N N . ARG A 1 208 ? 21.268 -25.369 22.577 1.00 32.77 208 ARG A N 1
ATOM 1518 C CA . ARG A 1 208 ? 22.008 -24.908 23.749 1.00 33.00 208 ARG A CA 1
ATOM 1519 C C . ARG A 1 208 ? 21.559 -23.520 24.205 1.00 32.25 208 ARG A C 1
ATOM 1520 O O . ARG A 1 208 ? 21.553 -23.234 25.405 1.00 32.30 208 ARG A O 1
ATOM 1528 N N . ILE A 1 209 ? 21.153 -22.681 23.251 1.00 31.33 209 ILE A N 1
ATOM 1529 C CA . ILE A 1 209 ? 20.793 -21.287 23.543 1.00 30.61 209 ILE A CA 1
ATOM 1530 C C . ILE A 1 209 ? 19.278 -21.012 23.535 1.00 29.88 209 ILE A C 1
ATOM 1531 O O . ILE A 1 209 ? 18.842 -19.868 23.681 1.00 29.40 209 ILE A O 1
ATOM 1536 N N . SER A 1 210 ? 18.483 -22.072 23.395 1.00 29.34 210 SER A N 1
ATOM 1537 C CA . SER A 1 210 ? 17.030 -21.954 23.285 1.00 28.91 210 SER A CA 1
ATOM 1538 C C . SER A 1 210 ? 16.311 -21.517 24.567 1.00 28.63 210 SER A C 1
ATOM 1539 O O . SER A 1 210 ? 15.232 -20.921 24.498 1.00 28.79 210 SER A O 1
ATOM 1542 N N . GLN A 1 211 ? 16.894 -21.828 25.723 1.00 28.18 211 GLN A N 1
ATOM 1543 C CA . GLN A 1 211 ? 16.223 -21.629 27.019 1.00 28.23 211 GLN A CA 1
ATOM 1544 C C . GLN A 1 211 ? 16.890 -20.587 27.925 1.00 27.41 211 GLN A C 1
ATOM 1545 O O . GLN A 1 211 ? 16.899 -20.724 29.165 1.00 27.64 211 GLN A O 1
ATOM 1551 N N . ILE A 1 212 ? 17.473 -19.569 27.309 1.00 25.73 212 ILE A N 1
ATOM 1552 C CA . ILE A 1 212 ? 17.959 -18.422 28.050 1.00 24.46 212 ILE A CA 1
ATOM 1553 C C . ILE A 1 212 ? 17.297 -17.167 27.489 1.00 23.95 212 ILE A C 1
ATOM 1554 O O . ILE A 1 212 ? 16.835 -17.163 26.348 1.00 23.73 212 ILE A O 1
ATOM 1559 N N . ARG A 1 213 ? 17.236 -16.118 28.301 1.00 23.20 213 ARG A N 1
ATOM 1560 C CA . ARG A 1 213 ? 17.048 -14.777 27.771 1.00 22.66 213 ARG A CA 1
ATOM 1561 C C . ARG A 1 213 ? 18.408 -14.382 27.194 1.00 22.30 213 ARG A C 1
ATOM 1562 O O . ARG A 1 213 ? 19.403 -14.310 27.922 1.00 21.46 213 ARG A O 1
ATOM 1570 N N . LYS A 1 214 ? 18.462 -14.174 25.883 1.00 21.94 214 LYS A N 1
ATOM 1571 C CA . LYS A 1 214 ? 19.727 -13.826 25.249 1.00 22.11 214 LYS A CA 1
ATOM 1572 C C . LYS A 1 214 ? 19.968 -12.346 25.470 1.00 21.27 214 LYS A C 1
ATOM 1573 O O . LYS A 1 214 ? 19.025 -11.579 25.681 1.00 20.32 214 LYS A O 1
ATOM 1579 N N . LEU A 1 215 ? 21.231 -11.939 25.443 1.00 20.68 215 LEU A N 1
ATOM 1580 C CA . LEU A 1 215 ? 21.521 -10.518 25.349 1.00 20.31 215 LEU A CA 1
ATOM 1581 C C . LEU A 1 215 ? 20.927 -9.962 24.052 1.00 20.24 215 LEU A C 1
ATOM 1582 O O . LEU A 1 215 ? 20.784 -10.679 23.060 1.00 19.84 215 LEU A O 1
ATOM 1587 N N . GLN A 1 216 ? 20.576 -8.681 24.077 1.00 20.26 216 GLN A N 1
ATOM 1588 C CA . GLN A 1 216 ? 20.063 -8.007 22.898 1.00 20.49 216 GLN A CA 1
ATOM 1589 C C . GLN A 1 216 ? 21.171 -7.180 22.272 1.00 20.75 216 GLN A C 1
ATOM 1590 O O . GLN A 1 216 ? 22.097 -6.741 22.969 1.00 20.47 216 GLN A O 1
ATOM 1596 N N . ALA A 1 217 ? 21.092 -6.978 20.957 1.00 20.77 217 ALA A N 1
ATOM 1597 C CA . ALA A 1 217 ? 22.079 -6.154 20.258 1.00 21.40 217 ALA A CA 1
ATOM 1598 C C . ALA A 1 217 ? 22.179 -4.776 20.924 1.00 21.45 217 ALA A C 1
ATOM 1599 O O . ALA A 1 217 ? 23.278 -4.223 21.072 1.00 21.58 217 ALA A O 1
ATOM 1601 N N . GLN A 1 218 ? 21.025 -4.249 21.344 1.00 21.99 218 GLN A N 1
ATOM 1602 C CA . GLN A 1 218 ? 20.934 -2.974 22.078 1.00 22.40 218 GLN A CA 1
ATOM 1603 C C . GLN A 1 218 ? 21.773 -2.968 23.363 1.00 22.02 218 GLN A C 1
ATOM 1604 O O . GLN A 1 218 ? 22.408 -1.955 23.689 1.00 20.88 218 GLN A O 1
ATOM 1610 N N . ASP A 1 219 ? 21.786 -4.092 24.084 1.00 21.40 219 ASP A N 1
ATOM 1611 C CA . ASP A 1 219 ? 22.640 -4.226 25.294 1.00 21.04 219 ASP A CA 1
ATOM 1612 C C . ASP A 1 219 ? 24.126 -4.054 24.981 1.00 20.60 219 ASP A C 1
ATOM 1613 O O . ASP A 1 219 ? 24.870 -3.390 25.727 1.00 20.22 219 ASP A O 1
ATOM 1618 N N . ILE A 1 220 ? 24.565 -4.679 23.889 1.00 19.70 220 ILE A N 1
ATOM 1619 C CA . ILE A 1 220 ? 25.957 -4.588 23.466 1.00 19.55 220 ILE A CA 1
ATOM 1620 C C . ILE A 1 220 ? 26.261 -3.171 22.999 1.00 19.47 220 ILE A C 1
ATOM 1621 O O . ILE A 1 220 ? 27.312 -2.618 23.326 1.00 18.65 220 ILE A O 1
ATOM 1626 N N . ALA A 1 221 ? 25.322 -2.572 22.264 1.00 19.64 221 ALA A N 1
ATOM 1627 C CA . ALA A 1 221 ? 25.460 -1.182 21.859 1.00 19.98 221 ALA A CA 1
ATOM 1628 C C . ALA A 1 221 ? 25.621 -0.279 23.082 1.00 20.16 221 ALA A C 1
ATOM 1629 O O . ALA A 1 221 ? 26.418 0.666 23.051 1.00 19.80 221 ALA A O 1
ATOM 1631 N N . GLU A 1 222 ? 24.895 -0.581 24.162 1.00 20.32 222 GLU A N 1
ATOM 1632 C CA . GLU A 1 222 ? 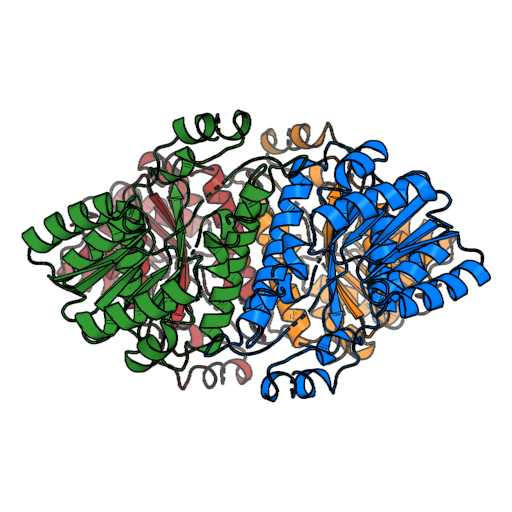25.012 0.221 25.382 1.00 21.31 222 GLU A CA 1
ATOM 1633 C C . GLU A 1 222 ? 26.391 0.129 26.020 1.00 21.31 222 GLU A C 1
ATOM 1634 O O . GLU A 1 222 ? 26.901 1.112 26.568 1.00 20.96 222 GLU A O 1
ATOM 1640 N N . ALA A 1 223 ? 27.005 -1.052 25.923 1.00 20.89 223 ALA A N 1
ATOM 1641 C CA . ALA A 1 223 ? 28.356 -1.271 26.432 1.00 20.79 223 ALA A CA 1
ATOM 1642 C C . ALA A 1 223 ? 29.343 -0.412 25.654 1.00 21.15 223 ALA A C 1
ATOM 1643 O O . ALA A 1 223 ? 30.204 0.268 26.245 1.00 20.47 223 ALA A O 1
ATOM 1645 N N . VAL A 1 224 ? 29.198 -0.420 24.326 1.00 21.09 224 VAL A N 1
ATOM 1646 C CA . VAL A 1 224 ? 30.040 0.403 23.468 1.00 21.14 224 VAL A CA 1
ATOM 1647 C C . VAL A 1 224 ? 29.873 1.873 23.858 1.00 21.43 224 VAL A C 1
ATOM 1648 O O . VAL A 1 224 ? 30.871 2.588 24.029 1.00 21.94 224 VAL A O 1
ATOM 1652 N N . ARG A 1 225 ? 28.624 2.306 24.012 1.00 21.64 225 ARG A N 1
ATOM 1653 C CA . ARG A 1 225 ? 28.317 3.700 24.344 1.00 22.79 225 ARG A CA 1
ATOM 1654 C C . ARG A 1 225 ? 28.975 4.088 25.662 1.00 22.61 225 ARG A C 1
ATOM 1655 O O . ARG A 1 225 ? 29.591 5.151 25.751 1.00 22.43 225 ARG A O 1
ATOM 1663 N N . TYR A 1 226 ? 28.849 3.225 26.673 1.00 22.21 226 TYR A N 1
ATOM 1664 C CA . TYR A 1 226 ? 29.501 3.450 27.967 1.00 22.07 226 TYR A CA 1
ATOM 1665 C C . TYR A 1 226 ? 31.030 3.638 27.795 1.00 22.13 226 TYR A C 1
ATOM 1666 O O . TYR A 1 226 ? 31.596 4.631 28.279 1.00 22.35 226 TYR A O 1
ATOM 1675 N N . ALA A 1 227 ? 31.680 2.725 27.068 1.00 21.13 227 ALA A N 1
ATOM 1676 C CA . ALA A 1 227 ? 33.141 2.760 26.908 1.00 21.67 227 ALA A CA 1
ATOM 1677 C C . ALA A 1 227 ? 33.610 4.007 26.155 1.00 21.92 227 ALA A C 1
ATOM 1678 O O . ALA A 1 227 ? 34.609 4.643 26.530 1.00 22.21 227 ALA A O 1
ATOM 1680 N N . VAL A 1 228 ? 32.887 4.374 25.101 1.00 21.56 228 VAL A N 1
ATOM 1681 C CA . VAL A 1 228 ? 33.364 5.461 24.234 1.00 22.34 228 VAL A CA 1
ATOM 1682 C C . VAL A 1 228 ? 33.071 6.839 24.812 1.00 21.90 228 VAL A C 1
ATOM 1683 O O . VAL A 1 228 ? 33.742 7.817 24.455 1.00 22.35 228 VAL A O 1
ATOM 1687 N N . THR A 1 229 ? 32.082 6.921 25.704 1.00 21.88 229 THR A N 1
ATOM 1688 C CA . THR A 1 229 ? 31.746 8.199 26.348 1.00 22.09 229 THR A CA 1
ATOM 1689 C C . THR A 1 229 ? 32.488 8.410 27.668 1.00 21.59 229 THR A C 1
ATOM 1690 O O . THR A 1 229 ? 32.340 9.463 28.287 1.00 20.92 229 THR A O 1
ATOM 1694 N N . ALA A 1 230 ? 33.272 7.416 28.104 1.00 20.93 230 ALA A N 1
ATOM 1695 C CA . ALA A 1 230 ? 34.132 7.600 29.271 1.00 21.54 230 ALA A CA 1
ATOM 1696 C C . ALA A 1 230 ? 35.110 8.741 28.995 1.00 21.62 230 ALA A C 1
ATOM 1697 O O . ALA A 1 230 ? 35.457 8.978 27.834 1.00 21.61 230 ALA A O 1
ATOM 1699 N N . PRO A 1 231 ? 35.561 9.447 30.055 1.00 21.75 231 PRO A N 1
ATOM 1700 C CA . PRO A 1 231 ? 36.498 10.558 29.815 1.00 21.58 231 PRO A CA 1
ATOM 1701 C C . PRO A 1 231 ? 37.787 10.022 29.209 1.00 21.35 231 PRO A C 1
ATOM 1702 O O . PRO A 1 231 ? 38.138 8.856 29.444 1.00 20.58 231 PRO A O 1
ATOM 1706 N N . HIS A 1 232 ? 38.464 10.845 28.417 1.00 20.97 232 HIS A N 1
ATOM 1707 C CA . HIS A 1 232 ? 39.649 10.382 27.676 1.00 21.21 232 HIS A CA 1
ATOM 1708 C C . HIS A 1 232 ? 40.722 9.693 28.539 1.00 21.30 232 HIS A C 1
ATOM 1709 O O . HIS A 1 232 ? 41.355 8.732 28.095 1.00 20.96 232 HIS A O 1
ATOM 1716 N N . HIS A 1 233 ? 40.908 10.154 29.775 1.00 20.93 233 HIS A N 1
ATOM 1717 C CA . HIS A 1 233 ? 41.938 9.567 30.640 1.00 21.22 233 HIS A CA 1
ATOM 1718 C C . HIS A 1 233 ? 41.606 8.145 31.086 1.00 20.99 233 HIS A C 1
ATOM 1719 O O . HIS A 1 233 ? 42.432 7.492 31.696 1.00 21.19 233 HIS A O 1
ATOM 1726 N N . ALA A 1 234 ? 40.395 7.680 30.791 1.00 21.45 234 ALA A N 1
ATOM 1727 C CA . ALA A 1 234 ? 39.997 6.307 31.122 1.00 21.03 234 ALA A CA 1
ATOM 1728 C C . ALA A 1 234 ? 39.820 5.468 29.871 1.00 21.13 234 ALA A C 1
ATOM 1729 O O . ALA A 1 234 ? 39.090 5.841 28.945 1.00 21.46 234 ALA A O 1
ATOM 1731 N N . THR A 1 235 ? 40.514 4.332 29.850 1.00 20.98 235 THR A N 1
ATOM 1732 C CA . THR A 1 235 ? 40.367 3.351 28.784 1.00 21.26 235 THR A CA 1
ATOM 1733 C C . THR A 1 235 ? 39.677 2.109 29.351 1.00 20.72 235 THR A C 1
ATOM 1734 O O . THR A 1 235 ? 40.266 1.350 30.135 1.00 20.60 235 THR A O 1
ATOM 1738 N N . VAL A 1 236 ? 38.432 1.915 28.945 1.00 20.47 236 VAL A N 1
ATOM 1739 C CA . VAL A 1 236 ? 37.663 0.742 29.376 1.00 21.09 236 VAL A CA 1
ATOM 1740 C C . VAL A 1 236 ? 38.116 -0.406 28.459 1.00 21.06 236 VAL A C 1
ATOM 1741 O O . VAL A 1 236 ? 37.550 -0.638 27.375 1.00 21.20 236 VAL A O 1
ATOM 1745 N N . HIS A 1 237 ? 39.186 -1.084 28.866 1.00 20.72 237 HIS A N 1
ATOM 1746 C CA . HIS A 1 237 ? 39.845 -1.993 27.949 1.00 21.52 237 HIS A CA 1
ATOM 1747 C C . HIS A 1 237 ? 39.056 -3.268 27.698 1.00 21.82 237 HIS A C 1
ATOM 1748 O O . HIS A 1 237 ? 39.148 -3.842 26.620 1.00 21.96 237 HIS A O 1
ATOM 1755 N N . GLU A 1 238 ? 38.305 -3.723 28.695 1.00 22.11 238 GLU A N 1
ATOM 1756 C CA . GLU A 1 238 ? 37.475 -4.914 28.500 1.00 22.99 238 GLU A CA 1
ATOM 1757 C C . GLU A 1 238 ? 36.122 -4.772 29.164 1.00 22.08 238 GLU A C 1
ATOM 1758 O O . GLU A 1 238 ? 36.041 -4.327 30.317 1.00 21.95 238 GLU A O 1
ATOM 1764 N N . ILE A 1 239 ? 35.061 -5.114 28.426 1.00 20.88 239 ILE A N 1
ATOM 1765 C CA . ILE A 1 239 ? 33.741 -5.348 29.046 1.00 20.40 239 ILE A CA 1
ATOM 1766 C C . ILE A 1 239 ? 33.285 -6.734 28.635 1.00 20.53 239 ILE A C 1
ATOM 1767 O O . ILE A 1 239 ? 33.149 -7.031 27.432 1.00 20.38 239 ILE A O 1
ATOM 1772 N N . PHE A 1 240 ? 33.063 -7.564 29.644 1.00 20.37 240 PHE A N 1
ATOM 1773 C CA . PHE A 1 240 ? 32.711 -8.946 29.474 1.00 20.79 240 PHE A CA 1
ATOM 1774 C C . PHE A 1 240 ? 31.287 -9.043 29.962 1.00 21.07 240 PHE A C 1
ATOM 1775 O O . PHE A 1 240 ? 31.020 -8.958 31.169 1.00 20.57 240 PHE A O 1
ATOM 1783 N N . ILE A 1 241 ? 30.371 -9.180 29.002 1.00 21.20 241 ILE A N 1
ATOM 1784 C CA . ILE A 1 241 ? 28.957 -9.201 29.316 1.00 22.28 241 ILE A CA 1
ATOM 1785 C C . ILE A 1 241 ? 28.329 -10.551 28.925 1.00 22.34 241 ILE A C 1
ATOM 1786 O O . ILE A 1 241 ? 28.466 -11.022 27.778 1.00 21.92 241 ILE A O 1
ATOM 1791 N N . ARG A 1 242 ? 27.683 -11.176 29.908 1.00 21.74 242 ARG A N 1
ATOM 1792 C CA . ARG A 1 242 ? 27.173 -12.538 29.780 1.00 22.24 242 ARG A CA 1
ATOM 1793 C C . ARG A 1 242 ? 25.668 -12.571 30.002 1.00 21.28 242 ARG A C 1
ATOM 1794 O O . ARG A 1 242 ? 25.159 -11.781 30.787 1.00 21.37 242 ARG A O 1
ATOM 1802 N N . PRO A 1 243 ? 24.952 -13.528 29.363 1.00 21.04 243 PRO A N 1
ATOM 1803 C CA . PRO A 1 243 ? 23.560 -13.684 29.759 1.00 20.55 243 PRO A CA 1
ATOM 1804 C C . PRO A 1 243 ? 23.498 -14.171 31.213 1.00 20.23 243 PRO A C 1
ATOM 1805 O O . PRO A 1 243 ? 24.224 -15.099 31.590 1.00 19.82 243 PRO A O 1
ATOM 1809 N N . THR A 1 244 ? 22.672 -13.522 32.026 1.00 19.54 244 THR A N 1
ATOM 1810 C CA . THR A 1 244 ? 22.484 -13.921 33.420 1.00 19.51 244 THR A CA 1
ATOM 1811 C C . THR A 1 244 ? 22.002 -15.374 33.528 1.00 20.35 244 THR A C 1
ATOM 1812 O O . THR A 1 244 ? 22.329 -16.074 34.502 1.00 21.19 244 THR A O 1
ATOM 1816 N N . ASP A 1 245 ? 21.244 -15.834 32.531 1.00 20.20 245 ASP A N 1
ATOM 1817 C CA . ASP A 1 245 ? 20.614 -17.155 32.597 1.00 21.33 245 ASP A CA 1
ATOM 1818 C C . ASP A 1 245 ? 21.560 -18.299 32.256 1.00 21.74 245 ASP A C 1
ATOM 1819 O O . ASP A 1 245 ? 21.184 -19.465 32.375 1.00 21.70 245 ASP A O 1
ATOM 1824 N N . GLN A 1 246 ? 22.773 -17.960 31.831 1.00 22.22 246 GLN A N 1
ATOM 1825 C CA . GLN A 1 246 ? 23.681 -18.940 31.248 1.00 23.58 246 GLN A CA 1
ATOM 1826 C C . GLN A 1 246 ? 24.923 -19.213 32.097 1.00 23.76 246 GLN A C 1
ATOM 1827 O O . GLN A 1 246 ? 25.801 -18.357 32.223 1.00 24.00 246 GLN A O 1
ATOM 1833 N N . VAL A 1 247 ? 24.999 -20.416 32.665 1.00 24.42 247 VAL A N 1
ATOM 1834 C CA . VAL A 1 247 ? 26.227 -20.878 33.336 1.00 24.87 247 VAL A CA 1
ATOM 1835 C C . VAL A 1 247 ? 27.382 -20.911 32.334 1.00 25.40 247 VAL A C 1
ATOM 1836 O O . VAL A 1 247 ? 28.494 -20.418 32.567 1.00 25.71 247 VAL A O 1
ATOM 1841 N N . SER B 1 3 ? 16.813 7.948 38.215 1.00 30.91 3 SER B N 1
ATOM 1842 C CA . SER B 1 3 ? 16.172 7.132 39.293 1.00 30.71 3 SER B CA 1
ATOM 1843 C C . SER B 1 3 ? 15.995 5.658 38.896 1.00 29.96 3 SER B C 1
ATOM 1844 O O . SER B 1 3 ? 14.992 5.019 39.240 1.00 29.85 3 SER B O 1
ATOM 1847 N N . ALA B 1 4 ? 16.987 5.129 38.183 1.00 29.11 4 ALA B N 1
ATOM 1848 C CA . ALA B 1 4 ? 16.982 3.739 37.718 1.00 28.46 4 ALA B CA 1
ATOM 1849 C C . ALA B 1 4 ? 16.929 2.731 38.871 1.00 27.83 4 ALA B C 1
ATOM 1850 O O . ALA B 1 4 ? 16.505 1.588 38.687 1.00 27.62 4 ALA B O 1
ATOM 1852 N N . LEU B 1 5 ? 17.354 3.168 40.053 1.00 27.38 5 LEU B N 1
ATOM 1853 C CA . LEU B 1 5 ? 17.448 2.285 41.221 1.00 26.90 5 LEU B CA 1
ATOM 1854 C C . LEU B 1 5 ? 16.483 2.682 42.340 1.00 26.38 5 LEU B C 1
ATOM 1855 O O . LEU B 1 5 ? 16.664 2.286 43.501 1.00 25.71 5 LEU B O 1
ATOM 1860 N N . GLN B 1 6 ? 15.462 3.468 42.001 1.00 26.70 6 GLN B N 1
ATOM 1861 C CA . GLN B 1 6 ? 14.451 3.845 42.979 1.00 26.63 6 GLN B CA 1
ATOM 1862 C C . GLN B 1 6 ? 13.859 2.592 43.626 1.00 26.09 6 GLN B C 1
ATOM 1863 O O . GLN B 1 6 ? 13.483 1.649 42.931 1.00 26.25 6 GLN B O 1
ATOM 1869 N N . GLY B 1 7 ? 13.806 2.582 44.956 1.00 25.63 7 GLY B N 1
ATOM 1870 C CA . GLY B 1 7 ? 13.214 1.475 45.704 1.00 25.37 7 GLY B CA 1
ATOM 1871 C C . GLY B 1 7 ? 14.185 0.343 45.988 1.00 25.37 7 GLY B C 1
ATOM 1872 O O . GLY B 1 7 ? 13.864 -0.580 46.742 1.00 25.28 7 GLY B O 1
ATOM 1873 N N . LYS B 1 8 ? 15.367 0.416 45.380 1.00 25.03 8 LYS B N 1
ATOM 1874 C CA . LYS B 1 8 ? 16.417 -0.591 45.558 1.00 25.03 8 LYS B CA 1
ATOM 1875 C C . LYS B 1 8 ? 17.314 -0.249 46.742 1.00 24.11 8 LYS B C 1
ATOM 1876 O O . LYS B 1 8 ? 17.464 0.921 47.101 1.00 24.14 8 LYS B O 1
ATOM 1882 N N . VAL B 1 9 ? 17.903 -1.283 47.340 1.00 22.99 9 VAL B N 1
ATOM 1883 C CA . VAL B 1 9 ? 18.761 -1.131 48.514 1.00 22.20 9 VAL B CA 1
ATOM 1884 C C . VAL B 1 9 ? 20.182 -1.596 48.188 1.00 22.07 9 VAL B C 1
ATOM 1885 O O . VAL B 1 9 ? 20.385 -2.743 47.773 1.00 22.25 9 VAL B O 1
ATOM 1889 N N . ALA B 1 10 ? 21.157 -0.713 48.381 1.00 21.73 10 ALA B N 1
ATOM 1890 C CA . ALA B 1 10 ? 22.556 -1.073 48.158 1.00 22.36 10 ALA B CA 1
ATOM 1891 C C . ALA B 1 10 ? 23.377 -0.974 49.440 1.00 22.33 10 ALA B C 1
ATOM 1892 O O . ALA B 1 10 ? 23.220 -0.022 50.218 1.00 22.13 10 ALA B O 1
ATOM 1894 N N . LEU B 1 11 ? 24.218 -1.980 49.665 1.00 22.46 11 LEU B N 1
ATOM 1895 C CA . LEU B 1 11 ? 25.184 -1.988 50.756 1.00 22.52 11 LEU B CA 1
ATOM 1896 C C . LEU B 1 11 ? 26.607 -1.934 50.171 1.00 21.86 11 LEU B C 1
ATOM 1897 O O . LEU B 1 11 ? 27.004 -2.804 49.399 1.00 21.81 11 LEU B O 1
ATOM 1902 N N . ILE B 1 12 ? 27.345 -0.885 50.529 1.00 21.43 12 ILE B N 1
ATOM 1903 C CA . ILE B 1 12 ? 28.684 -0.619 50.011 1.00 21.44 12 ILE B CA 1
ATOM 1904 C C . ILE B 1 12 ? 29.680 -0.710 51.164 1.00 21.57 12 ILE B C 1
ATOM 1905 O O . ILE B 1 12 ? 29.550 0.017 52.153 1.00 22.10 12 ILE B O 1
ATOM 1910 N N . THR B 1 13 ? 30.658 -1.607 51.053 1.00 22.06 13 THR B N 1
ATOM 1911 C CA . THR B 1 13 ? 31.745 -1.666 52.040 1.00 22.01 13 THR B CA 1
ATOM 1912 C C . THR B 1 13 ? 32.877 -0.772 51.570 1.00 22.02 13 THR B C 1
ATOM 1913 O O . THR B 1 13 ? 33.025 -0.539 50.371 1.00 22.27 13 THR B O 1
ATOM 1917 N N . GLY B 1 14 ? 33.675 -0.284 52.514 1.00 22.10 14 GLY B N 1
ATOM 1918 C CA . GLY B 1 14 ? 34.710 0.703 52.221 1.00 22.12 14 GLY B CA 1
ATOM 1919 C C . GLY B 1 14 ? 34.138 2.011 51.713 1.00 22.31 14 GLY B C 1
ATOM 1920 O O . GLY B 1 14 ? 34.677 2.624 50.781 1.00 22.30 14 GLY B O 1
ATOM 1921 N N . ALA B 1 15 ? 33.040 2.451 52.323 1.00 22.02 15 ALA B N 1
ATOM 1922 C CA . ALA B 1 15 ? 32.349 3.636 51.836 1.00 21.92 15 ALA B CA 1
ATOM 1923 C C . ALA B 1 15 ? 32.873 4.920 52.471 1.00 21.57 15 ALA B C 1
ATOM 1924 O O . ALA B 1 15 ? 32.403 6.000 52.139 1.00 21.50 15 ALA B O 1
ATOM 1926 N N . SER B 1 16 ? 33.863 4.810 53.358 1.00 21.18 16 SER B N 1
ATOM 1927 C CA . SER B 1 16 ? 34.367 5.993 54.080 1.00 20.88 16 SER B CA 1
ATOM 1928 C C . SER B 1 16 ? 35.284 6.891 53.244 1.00 20.65 16 SER B C 1
ATOM 1929 O O . SER B 1 16 ? 35.481 8.055 53.577 1.00 20.40 16 SER B O 1
ATOM 1932 N N . SER B 1 17 ? 35.842 6.351 52.162 1.00 20.43 17 SER B N 1
ATOM 1933 C CA . SER B 1 17 ? 36.701 7.128 51.269 1.00 20.41 17 SER B CA 1
ATOM 1934 C C . SER B 1 17 ? 36.791 6.462 49.895 1.00 20.47 17 SER B C 1
ATOM 1935 O O . SER B 1 17 ? 36.220 5.380 49.678 1.00 20.75 17 SER B O 1
ATOM 1938 N N . GLY B 1 18 ? 37.512 7.114 48.981 1.00 20.03 18 GLY B N 1
ATOM 1939 C CA . GLY B 1 18 ? 37.912 6.498 47.714 1.00 20.16 18 GLY B CA 1
ATOM 1940 C C . GLY B 1 18 ? 36.757 6.068 46.841 1.00 20.03 18 GLY B C 1
ATOM 1941 O O . GLY B 1 18 ? 35.741 6.777 46.728 1.00 20.00 18 GLY B O 1
ATOM 1942 N N . ILE B 1 19 ? 36.924 4.906 46.219 1.00 20.39 19 ILE B N 1
ATOM 1943 C CA . ILE B 1 19 ? 35.960 4.351 45.268 1.00 20.47 19 ILE B CA 1
ATOM 1944 C C . ILE B 1 19 ? 34.608 4.046 45.926 1.00 20.45 19 ILE B C 1
ATOM 1945 O O . ILE B 1 19 ? 33.552 4.288 45.335 1.00 19.58 19 ILE B O 1
ATOM 1950 N N . GLY B 1 20 ? 34.653 3.509 47.143 1.00 20.06 20 GLY B N 1
ATOM 1951 C CA . GLY B 1 20 ? 33.454 3.187 47.900 1.00 20.59 20 GLY B CA 1
ATOM 1952 C C . GLY B 1 20 ? 32.608 4.414 48.187 1.00 20.82 20 GLY B C 1
ATOM 1953 O O . GLY B 1 20 ? 31.384 4.371 48.056 1.00 20.66 20 GLY B O 1
ATOM 1954 N N . GLU B 1 21 ? 33.262 5.508 48.583 1.00 21.10 21 GLU B N 1
ATOM 1955 C CA . GLU B 1 21 ? 32.571 6.781 48.809 1.00 21.40 21 GLU B CA 1
ATOM 1956 C C . GLU B 1 21 ? 31.902 7.250 47.528 1.00 21.31 21 GLU B C 1
ATOM 1957 O O . GLU B 1 21 ? 30.735 7.663 47.548 1.00 21.33 21 GLU B O 1
ATOM 1963 N N . ALA B 1 22 ? 32.625 7.180 46.409 1.00 21.22 22 ALA B N 1
ATOM 1964 C CA . ALA B 1 22 ? 32.059 7.665 45.146 1.00 21.26 22 ALA B CA 1
ATOM 1965 C C . ALA B 1 22 ? 30.929 6.764 44.640 1.00 21.30 22 ALA B C 1
ATOM 1966 O O . ALA B 1 22 ? 29.952 7.246 44.065 1.00 21.19 22 ALA B O 1
ATOM 1968 N N . THR B 1 23 ? 31.056 5.461 44.878 1.00 21.37 23 THR B N 1
ATOM 1969 C CA . THR B 1 23 ? 30.019 4.506 44.486 1.00 21.64 23 THR B CA 1
ATOM 1970 C C . THR B 1 23 ? 28.729 4.695 45.304 1.00 21.57 23 THR B C 1
ATOM 1971 O O . THR B 1 23 ? 27.629 4.672 44.757 1.00 21.36 23 THR B O 1
ATOM 1975 N N . ALA B 1 24 ? 28.875 4.886 46.612 1.00 21.59 24 ALA B N 1
ATOM 1976 C CA . ALA B 1 24 ? 27.736 5.193 47.473 1.00 21.84 24 ALA B CA 1
ATOM 1977 C C . ALA B 1 24 ? 26.998 6.434 46.960 1.00 22.31 24 ALA B C 1
ATOM 1978 O O . ALA B 1 24 ? 25.768 6.441 46.851 1.00 22.18 24 ALA B O 1
ATOM 1980 N N . ARG B 1 25 ? 27.767 7.466 46.621 1.00 22.47 25 ARG B N 1
ATOM 1981 C CA . ARG B 1 25 ? 27.235 8.699 46.062 1.00 22.46 25 ARG B CA 1
ATOM 1982 C C . ARG B 1 25 ? 26.475 8.493 44.753 1.00 22.40 25 ARG B C 1
ATOM 1983 O O . ARG B 1 25 ? 25.373 9.037 44.573 1.00 21.45 25 ARG B O 1
ATOM 1991 N N . ALA B 1 26 ? 27.064 7.708 43.851 1.00 22.14 26 ALA B N 1
ATOM 1992 C CA . ALA B 1 26 ? 26.489 7.448 42.533 1.00 22.24 26 ALA B CA 1
ATOM 1993 C C . ALA B 1 26 ? 25.209 6.624 42.621 1.00 22.09 26 ALA B C 1
ATOM 1994 O O . ALA B 1 26 ? 24.241 6.899 41.906 1.00 21.69 26 ALA B O 1
ATOM 1996 N N . LEU B 1 27 ? 25.207 5.621 43.501 1.00 21.82 27 LEU B N 1
ATOM 1997 C CA . LEU B 1 27 ? 24.039 4.763 43.686 1.00 21.82 27 LEU B CA 1
ATOM 1998 C C . LEU B 1 27 ? 22.883 5.506 44.355 1.00 22.05 27 LEU B C 1
ATOM 1999 O O . LEU B 1 27 ? 21.738 5.346 43.943 1.00 21.75 27 LEU B O 1
ATOM 2004 N N . ALA B 1 28 ? 23.189 6.310 45.378 1.00 22.30 28 ALA B N 1
ATOM 2005 C CA . ALA B 1 28 ? 22.191 7.202 45.988 1.00 22.57 28 ALA B CA 1
ATOM 2006 C C . ALA B 1 28 ? 21.572 8.140 44.941 1.00 22.85 28 ALA B C 1
ATOM 2007 O O . ALA B 1 28 ? 20.352 8.294 44.893 1.00 22.57 28 ALA B O 1
ATOM 2009 N N . ALA B 1 29 ? 22.412 8.730 44.082 1.00 23.53 29 ALA B N 1
ATOM 2010 C CA . ALA B 1 29 ? 21.949 9.619 43.001 1.00 24.12 29 ALA B CA 1
ATOM 2011 C C . ALA B 1 29 ? 20.977 8.960 42.017 1.00 24.35 29 ALA B C 1
ATOM 2012 O O . ALA B 1 29 ? 20.178 9.643 41.383 1.00 24.25 29 ALA B O 1
ATOM 2014 N N . GLU B 1 30 ? 21.043 7.639 41.900 1.00 24.47 30 GLU B N 1
ATOM 2015 C CA . GLU B 1 30 ? 20.094 6.875 41.085 1.00 25.18 30 GLU B CA 1
ATOM 2016 C C . GLU B 1 30 ? 18.849 6.438 41.873 1.00 25.02 30 GLU B C 1
ATOM 2017 O O . GLU B 1 30 ? 18.019 5.683 41.353 1.00 25.23 30 GLU B O 1
ATOM 2023 N N . GLY B 1 31 ? 18.743 6.875 43.129 1.00 24.34 31 GLY B N 1
ATOM 2024 C CA . GLY B 1 31 ? 17.558 6.607 43.934 1.00 23.78 31 GLY B CA 1
ATOM 2025 C C . GLY B 1 31 ? 17.637 5.437 44.893 1.00 23.16 31 GLY B C 1
ATOM 2026 O O . GLY B 1 31 ? 16.650 5.119 45.561 1.00 23.05 31 GLY B O 1
ATOM 2027 N N . ALA B 1 32 ? 18.804 4.797 44.965 1.00 22.81 32 ALA B N 1
ATOM 2028 C CA . ALA B 1 32 ? 19.013 3.682 45.877 1.00 22.02 32 ALA B CA 1
ATOM 2029 C C . ALA B 1 32 ? 19.085 4.143 47.333 1.00 21.85 32 ALA B C 1
ATOM 2030 O O . ALA B 1 32 ? 19.667 5.190 47.641 1.00 21.20 32 ALA B O 1
ATOM 2032 N N . ALA B 1 33 ? 18.467 3.370 48.223 1.00 21.41 33 ALA B N 1
ATOM 2033 C CA . ALA B 1 33 ? 18.761 3.482 49.645 1.00 21.38 33 ALA B CA 1
ATOM 2034 C C . ALA B 1 33 ? 20.144 2.881 49.820 1.00 21.43 33 ALA B C 1
ATOM 2035 O O . ALA B 1 33 ? 20.442 1.817 49.249 1.00 21.22 33 ALA B O 1
ATOM 2037 N N . VAL B 1 34 ? 21.001 3.557 50.579 1.00 21.46 34 VAL B N 1
ATOM 2038 C CA . VAL B 1 34 ? 22.359 3.046 50.792 1.00 21.22 34 VAL B CA 1
ATOM 2039 C C . VAL B 1 34 ? 22.716 2.752 52.255 1.00 21.40 34 VAL B C 1
ATOM 2040 O O . VAL B 1 34 ? 22.528 3.586 53.149 1.00 21.14 34 VAL B O 1
ATOM 2044 N N . ALA B 1 35 ? 23.212 1.538 52.474 1.00 21.55 35 ALA B N 1
ATOM 2045 C CA . ALA B 1 35 ? 23.833 1.154 53.733 1.00 21.79 35 ALA B CA 1
ATOM 2046 C C . ALA B 1 35 ? 25.325 1.322 53.520 1.00 21.86 35 ALA B C 1
ATOM 2047 O O . ALA B 1 35 ? 25.907 0.702 52.617 1.00 21.88 35 ALA B O 1
ATOM 2049 N N . ILE B 1 36 ? 25.944 2.194 54.306 1.00 21.84 36 ILE B N 1
ATOM 2050 C CA . ILE B 1 36 ? 27.359 2.506 54.088 1.00 22.12 36 ILE B CA 1
ATOM 2051 C C . ILE B 1 36 ? 28.224 1.932 55.213 1.00 22.29 36 ILE B C 1
ATOM 2052 O O . ILE B 1 36 ? 28.003 2.229 56.385 1.00 22.72 36 ILE B O 1
ATOM 2057 N N . ALA B 1 37 ? 29.198 1.106 54.840 1.00 22.86 37 ALA B N 1
ATOM 2058 C CA . ALA B 1 37 ? 29.979 0.346 55.818 1.00 22.80 37 ALA B CA 1
ATOM 2059 C C . ALA B 1 37 ? 31.477 0.589 55.724 1.00 23.24 37 ALA B C 1
ATOM 2060 O O . ALA B 1 37 ? 32.055 0.571 54.633 1.00 23.58 37 ALA B O 1
ATOM 2062 N N . ALA B 1 38 ? 32.088 0.816 56.886 1.00 23.47 38 ALA B N 1
ATOM 2063 C CA . ALA B 1 38 ? 33.535 1.004 57.048 1.00 23.51 38 ALA B CA 1
ATOM 2064 C C . ALA B 1 38 ? 33.882 1.052 58.537 1.00 23.75 38 ALA B C 1
ATOM 2065 O O . ALA B 1 38 ? 32.994 0.945 59.394 1.00 23.88 38 ALA B O 1
ATOM 2067 N N . ARG B 1 39 ? 35.168 1.227 58.843 1.00 23.98 39 ARG B N 1
ATOM 2068 C CA . ARG B 1 39 ? 35.629 1.329 60.239 1.00 23.95 39 ARG B CA 1
ATOM 2069 C C . ARG B 1 39 ? 35.675 2.758 60.801 1.00 24.36 39 ARG B C 1
ATOM 2070 O O . ARG B 1 39 ? 35.599 2.947 62.018 1.00 23.91 39 ARG B O 1
ATOM 2078 N N . ARG B 1 40 ? 35.802 3.759 59.927 1.00 24.35 40 ARG B N 1
ATOM 2079 C CA . ARG B 1 40 ? 35.852 5.163 60.372 1.00 24.73 40 ARG B CA 1
ATOM 2080 C C . ARG B 1 40 ? 34.460 5.792 60.400 1.00 25.11 40 ARG B C 1
ATOM 2081 O O . ARG B 1 40 ? 34.020 6.415 59.429 1.00 24.94 40 ARG B O 1
ATOM 2089 N N . VAL B 1 41 ? 33.775 5.638 61.530 1.00 25.82 41 VAL B N 1
ATOM 2090 C CA . VAL B 1 41 ? 32.401 6.142 61.669 1.00 26.23 41 VAL B CA 1
ATOM 2091 C C . VAL B 1 41 ? 32.238 7.648 61.453 1.00 26.54 41 VAL B C 1
ATOM 2092 O O . VAL B 1 41 ? 31.211 8.077 60.934 1.00 26.34 41 VAL B O 1
ATOM 2096 N N . GLU B 1 42 ? 33.240 8.437 61.846 1.00 26.75 42 GLU B N 1
ATOM 2097 C CA . GLU B 1 42 ? 33.195 9.889 61.651 1.00 27.19 42 GLU B CA 1
ATOM 2098 C C . GLU B 1 42 ? 33.092 10.268 60.165 1.00 26.88 42 GLU B C 1
ATOM 2099 O O . GLU B 1 42 ? 32.341 11.170 59.799 1.00 26.33 42 GLU B O 1
ATOM 2105 N N . LYS B 1 43 ? 33.831 9.562 59.312 1.00 26.55 43 LYS B N 1
ATOM 2106 C CA . LYS B 1 43 ? 33.749 9.805 57.875 1.00 26.57 43 LYS B CA 1
ATOM 2107 C C . LYS B 1 43 ? 32.438 9.281 57.304 1.00 26.13 43 LYS B C 1
ATOM 2108 O O . LYS B 1 43 ? 31.842 9.921 56.437 1.00 26.34 43 LYS B O 1
ATOM 2114 N N . LEU B 1 44 ? 31.984 8.130 57.811 1.00 25.53 44 LEU B N 1
ATOM 2115 C CA . LEU B 1 44 ? 30.708 7.542 57.390 1.00 25.19 44 LEU B CA 1
ATOM 2116 C C . LEU B 1 44 ? 29.527 8.451 57.713 1.00 25.22 44 LEU B C 1
ATOM 2117 O O . LEU B 1 44 ? 28.617 8.606 56.897 1.00 24.98 44 LEU B O 1
ATOM 2122 N N . ARG B 1 45 ? 29.550 9.037 58.910 1.00 25.21 45 ARG B N 1
ATOM 2123 C CA . ARG B 1 45 ? 28.511 9.970 59.338 1.00 25.21 45 ARG B CA 1
ATOM 2124 C C . ARG B 1 45 ? 28.475 11.223 58.478 1.00 25.03 45 ARG B C 1
ATOM 2125 O O . ARG B 1 45 ? 27.385 11.705 58.130 1.00 24.73 45 ARG B O 1
ATOM 2133 N N . ALA B 1 46 ? 29.664 11.743 58.146 1.00 24.73 46 ALA B N 1
ATOM 2134 C CA . ALA B 1 46 ? 29.776 12.960 57.333 1.00 24.71 46 ALA B CA 1
ATOM 2135 C C . ALA B 1 46 ? 29.231 12.740 55.914 1.00 24.63 46 ALA B C 1
ATOM 2136 O O . ALA B 1 46 ? 28.560 13.615 55.356 1.00 24.32 46 ALA B O 1
ATOM 2138 N N . LEU B 1 47 ? 29.522 11.568 55.348 1.00 24.76 47 LEU B N 1
ATOM 2139 C CA . LEU B 1 47 ? 28.955 11.153 54.062 1.00 24.56 47 LEU B CA 1
ATOM 2140 C C . LEU B 1 47 ? 27.442 10.932 54.167 1.00 24.78 47 LEU B C 1
ATOM 2141 O O . LEU B 1 47 ? 26.672 11.418 53.327 1.00 24.58 47 LEU B O 1
ATOM 2146 N N . GLY B 1 48 ? 27.029 10.205 55.208 1.00 25.00 48 GLY B N 1
ATOM 2147 C CA . GLY B 1 48 ? 25.623 9.896 55.452 1.00 25.65 48 GLY B CA 1
ATOM 2148 C C . GLY B 1 48 ? 24.790 11.152 55.609 1.00 26.10 48 GLY B C 1
ATOM 2149 O O . GLY B 1 48 ? 23.682 11.235 55.070 1.00 26.12 48 GLY B O 1
ATOM 2150 N N . ASP B 1 49 ? 25.331 12.130 56.340 1.00 26.48 49 ASP B N 1
ATOM 2151 C CA . ASP B 1 49 ? 24.714 13.455 56.456 1.00 27.31 49 ASP B CA 1
ATOM 2152 C C . ASP B 1 49 ? 24.458 14.084 55.091 1.00 27.39 49 ASP B C 1
ATOM 2153 O O . ASP B 1 49 ? 23.354 14.567 54.833 1.00 27.08 49 ASP B O 1
ATOM 2158 N N . GLU B 1 50 ? 25.471 14.058 54.222 1.00 27.73 50 GLU B N 1
ATOM 2159 C CA . GLU B 1 50 ? 25.360 14.634 52.876 1.00 28.31 50 GLU B CA 1
ATOM 2160 C C . GLU B 1 50 ? 24.295 13.940 52.038 1.00 27.88 50 GLU B C 1
ATOM 2161 O O . GLU B 1 50 ? 23.467 14.595 51.400 1.00 27.43 50 GLU B O 1
ATOM 2167 N N . LEU B 1 51 ? 24.334 12.610 52.032 1.00 27.63 51 LEU B N 1
ATOM 2168 C CA . LEU B 1 51 ? 23.409 11.820 51.226 1.00 27.37 51 LEU B CA 1
ATOM 2169 C C . LEU B 1 51 ? 21.945 11.963 51.671 1.00 27.19 51 LEU B C 1
ATOM 2170 O O . LEU B 1 51 ? 21.057 12.082 50.824 1.00 27.19 51 LEU B O 1
ATOM 2175 N N . THR B 1 52 ? 21.701 11.962 52.984 1.00 27.06 52 THR B N 1
ATOM 2176 C CA . THR B 1 52 ? 20.355 12.210 53.517 1.00 26.71 52 THR B CA 1
ATOM 2177 C C . THR B 1 52 ? 19.914 13.639 53.179 1.00 27.27 52 THR B C 1
ATOM 2178 O O . THR B 1 52 ? 18.727 13.885 52.904 1.00 27.21 52 THR B O 1
ATOM 2182 N N . ALA B 1 53 ? 20.873 14.566 53.190 1.00 27.51 53 ALA B N 1
ATOM 2183 C CA . ALA B 1 53 ? 20.610 15.960 52.825 1.00 28.07 53 ALA B CA 1
ATOM 2184 C C . ALA B 1 53 ? 20.131 16.059 51.383 1.00 28.15 53 ALA B C 1
ATOM 2185 O O . ALA B 1 53 ? 19.238 16.841 51.079 1.00 28.46 53 ALA B O 1
ATOM 2187 N N . ALA B 1 54 ? 20.719 15.241 50.516 1.00 28.45 54 ALA B N 1
ATOM 2188 C CA . ALA B 1 54 ? 20.359 15.162 49.102 1.00 28.41 54 ALA B CA 1
ATOM 2189 C C . ALA B 1 54 ? 19.074 14.361 48.839 1.00 28.30 54 ALA B C 1
ATOM 2190 O O . ALA B 1 54 ? 18.608 14.304 47.703 1.00 28.86 54 ALA B O 1
ATOM 2192 N N . GLY B 1 55 ? 18.524 13.724 49.874 1.00 28.00 55 GLY B N 1
ATOM 2193 C CA . GLY B 1 55 ? 17.268 12.977 49.747 1.00 27.21 55 GLY B CA 1
ATOM 2194 C C . GLY B 1 55 ? 17.349 11.456 49.811 1.00 26.90 55 GLY B C 1
ATOM 2195 O O . GLY B 1 55 ? 16.333 10.771 49.660 1.00 26.63 55 GLY B O 1
ATOM 2196 N N . ALA B 1 56 ? 18.544 10.919 50.043 1.00 26.15 56 ALA B N 1
ATOM 2197 C CA . ALA B 1 56 ? 18.708 9.468 50.139 1.00 26.04 56 ALA B CA 1
ATOM 2198 C C . ALA B 1 56 ? 18.365 8.950 51.535 1.00 25.77 56 ALA B C 1
ATOM 2199 O O . ALA B 1 56 ? 18.476 9.677 52.523 1.00 25.96 56 ALA B O 1
ATOM 2201 N N . LYS B 1 57 ? 17.918 7.702 51.618 1.00 25.56 57 LYS B N 1
ATOM 2202 C CA . LYS B 1 57 ? 17.844 7.057 52.916 1.00 25.69 57 LYS B CA 1
ATOM 2203 C C . LYS B 1 57 ? 19.192 6.390 53.139 1.00 25.05 57 LYS B C 1
ATOM 2204 O O . LYS B 1 57 ? 19.702 5.682 52.258 1.00 24.47 57 LYS B O 1
ATOM 2210 N N . VAL B 1 58 ? 19.782 6.659 54.301 1.00 24.53 58 VAL B N 1
ATOM 2211 C CA . VAL B 1 58 ? 21.117 6.161 54.624 1.00 23.95 58 VAL B CA 1
ATOM 2212 C C . VAL B 1 58 ? 21.063 5.349 55.911 1.00 23.85 58 VAL B C 1
ATOM 2213 O O . VAL B 1 58 ? 20.394 5.733 56.869 1.00 23.23 58 VAL B O 1
ATOM 2217 N N . HIS B 1 59 ? 21.762 4.221 55.908 1.00 23.50 59 HIS B N 1
ATOM 2218 C CA . HIS B 1 59 ? 21.945 3.382 57.083 1.00 23.70 59 HIS B CA 1
ATOM 2219 C C . HIS B 1 59 ? 23.446 3.250 57.305 1.00 23.67 59 HIS B C 1
ATOM 2220 O O . HIS B 1 59 ? 24.160 2.745 56.435 1.00 23.80 59 HIS B O 1
ATOM 2227 N N . VAL B 1 60 ? 23.932 3.729 58.448 1.00 23.62 60 VAL B N 1
ATOM 2228 C CA . VAL B 1 60 ? 25.374 3.722 58.718 1.00 23.47 60 VAL B CA 1
ATOM 2229 C C . VAL B 1 60 ? 25.793 2.443 59.436 1.00 23.58 60 VAL B C 1
ATOM 2230 O O . VAL B 1 60 ? 25.189 2.053 60.441 1.00 23.89 60 VAL B O 1
ATOM 2234 N N . LEU B 1 61 ? 26.838 1.807 58.920 1.00 23.88 61 LEU B N 1
ATOM 2235 C CA . LEU B 1 61 ? 27.347 0.568 59.484 1.00 23.81 61 LEU B CA 1
ATOM 2236 C C . LEU B 1 61 ? 28.807 0.722 59.866 1.00 23.91 61 LEU B C 1
ATOM 2237 O O . LEU B 1 61 ? 29.674 0.856 58.995 1.00 24.15 61 LEU B O 1
ATOM 2242 N N . GLU B 1 62 ? 29.079 0.714 61.164 1.00 23.72 62 GLU B N 1
ATOM 2243 C CA . GLU B 1 62 ? 30.439 0.549 61.631 1.00 23.74 62 GLU B CA 1
ATOM 2244 C C . GLU B 1 62 ? 30.747 -0.930 61.493 1.00 23.86 62 GLU B C 1
ATOM 2245 O O . GLU B 1 62 ? 30.125 -1.767 62.157 1.00 23.63 62 GLU B O 1
ATOM 2251 N N . LEU B 1 63 ? 31.703 -1.246 60.623 1.00 23.56 63 LEU B N 1
ATOM 2252 C CA . LEU B 1 63 ? 32.004 -2.635 60.288 1.00 23.87 63 LEU B CA 1
ATOM 2253 C C . LEU B 1 63 ? 33.453 -2.860 59.891 1.00 23.70 63 LEU B C 1
ATOM 2254 O O . LEU B 1 63 ? 34.006 -2.122 59.077 1.00 23.59 63 LEU B O 1
ATOM 2259 N N . ASP B 1 64 ? 34.052 -3.891 60.482 1.00 23.89 64 ASP B N 1
ATOM 2260 C CA . ASP B 1 64 ? 35.299 -4.474 59.994 1.00 23.92 64 ASP B CA 1
ATOM 2261 C C . ASP B 1 64 ? 34.893 -5.733 59.229 1.00 23.91 64 ASP B C 1
ATOM 2262 O O . ASP B 1 64 ? 34.354 -6.672 59.815 1.00 23.71 64 ASP B O 1
ATOM 2267 N N . VAL B 1 65 ? 35.126 -5.746 57.918 1.00 24.18 65 VAL B N 1
ATOM 2268 C CA . VAL B 1 65 ? 34.728 -6.884 57.076 1.00 24.78 65 VAL B CA 1
ATOM 2269 C C . VAL B 1 65 ? 35.405 -8.211 57.464 1.00 25.01 65 VAL B C 1
ATOM 2270 O O . VAL B 1 65 ? 34.873 -9.281 57.164 1.00 25.47 65 VAL B O 1
ATOM 2274 N N . ALA B 1 66 ? 36.557 -8.139 58.134 1.00 25.17 66 ALA B N 1
ATOM 2275 C CA . ALA B 1 66 ? 37.258 -9.344 58.630 1.00 25.55 66 ALA B CA 1
ATOM 2276 C C . ALA B 1 66 ? 36.504 -10.052 59.763 1.00 25.70 66 ALA B C 1
ATOM 2277 O O . ALA B 1 66 ? 36.751 -11.227 60.036 1.00 26.02 66 ALA B O 1
ATOM 2279 N N . ASP B 1 67 ? 35.587 -9.326 60.405 1.00 25.74 67 ASP B N 1
ATOM 2280 C CA . ASP B 1 67 ? 34.797 -9.816 61.533 1.00 25.94 67 ASP B CA 1
ATOM 2281 C C . ASP B 1 67 ? 33.523 -10.534 61.048 1.00 25.91 67 ASP B C 1
ATOM 2282 O O . ASP B 1 67 ? 32.505 -9.897 60.760 1.00 25.11 67 ASP B O 1
ATOM 2287 N N . ARG B 1 68 ? 33.605 -11.867 60.967 1.00 25.98 68 ARG B N 1
ATOM 2288 C CA . ARG B 1 68 ? 32.500 -12.729 60.515 1.00 26.57 68 ARG B CA 1
ATOM 2289 C C . ARG B 1 68 ? 31.148 -12.421 61.193 1.00 26.36 68 ARG B C 1
ATOM 2290 O O . ARG B 1 68 ? 30.120 -12.287 60.524 1.00 25.89 68 ARG B O 1
ATOM 2298 N N . GLN B 1 69 ? 31.145 -12.325 62.517 1.00 26.24 69 GLN B N 1
ATOM 2299 C CA . GLN B 1 69 ? 29.910 -11.962 63.215 1.00 26.41 69 GLN B CA 1
ATOM 2300 C C . GLN B 1 69 ? 29.461 -10.537 62.900 1.00 25.77 69 GLN B C 1
ATOM 2301 O O . GLN B 1 69 ? 28.257 -10.277 62.786 1.00 25.98 69 GLN B O 1
ATOM 2307 N N . GLY B 1 70 ? 30.428 -9.629 62.737 1.00 24.96 70 GLY B N 1
ATOM 2308 C CA . GLY B 1 70 ? 30.131 -8.247 62.364 1.00 24.52 70 GLY B CA 1
ATOM 2309 C C . GLY B 1 70 ? 29.450 -8.189 61.008 1.00 24.04 70 GLY B C 1
ATOM 2310 O O . GLY B 1 70 ? 28.526 -7.402 60.791 1.00 23.92 70 GLY B O 1
ATOM 2311 N N . VAL B 1 71 ? 29.915 -9.040 60.094 1.00 23.74 71 VAL B N 1
ATOM 2312 C CA . VAL B 1 71 ? 29.375 -9.115 58.745 1.00 23.44 71 VAL B CA 1
ATOM 2313 C C . VAL B 1 71 ? 27.923 -9.609 58.747 1.00 23.54 71 VAL B C 1
ATOM 2314 O O . VAL B 1 71 ? 27.046 -8.989 58.117 1.00 23.88 71 VAL B O 1
ATOM 2318 N N . ASP B 1 72 ? 27.664 -10.704 59.464 1.00 23.57 72 ASP B N 1
ATOM 2319 C CA . ASP B 1 72 ? 26.303 -11.232 59.605 1.00 24.05 72 ASP B CA 1
ATOM 2320 C C . ASP B 1 72 ? 25.354 -10.142 60.134 1.00 23.87 72 ASP B C 1
ATOM 2321 O O . ASP B 1 72 ? 24.241 -9.873 59.522 1.00 23.79 72 ASP B O 1
ATOM 2326 N N . ALA B 1 73 ? 25.813 -9.516 61.260 1.00 23.73 73 ALA B N 1
ATOM 2327 C CA . ALA B 1 73 ? 25.043 -8.475 61.941 1.00 23.38 73 ALA B CA 1
ATOM 2328 C C . ALA B 1 73 ? 24.753 -7.242 61.070 1.00 23.20 73 ALA B C 1
ATOM 2329 O O . ALA B 1 73 ? 23.665 -6.665 61.165 1.00 22.91 73 ALA B O 1
ATOM 2331 N N . ALA B 1 74 ? 25.710 -6.851 60.221 1.00 22.86 74 ALA B N 1
ATOM 2332 C CA . ALA B 1 74 ? 25.530 -5.699 59.331 1.00 22.86 74 ALA B CA 1
ATOM 2333 C C . ALA B 1 74 ? 24.472 -5.952 58.251 1.00 22.87 74 ALA B C 1
ATOM 2334 O O . ALA B 1 74 ? 23.677 -5.063 57.925 1.00 22.78 74 ALA B O 1
ATOM 2336 N N . VAL B 1 75 ? 24.466 -7.167 57.704 1.00 22.68 75 VAL B N 1
ATOM 2337 C CA . VAL B 1 75 ? 23.437 -7.590 56.749 1.00 23.02 75 VAL B CA 1
ATOM 2338 C C . VAL B 1 75 ? 22.035 -7.608 57.394 1.00 23.19 75 VAL B C 1
ATOM 2339 O O . VAL B 1 75 ? 21.057 -7.157 56.787 1.00 23.42 75 VAL B O 1
ATOM 2343 N N . ALA B 1 76 ? 21.948 -8.121 58.622 1.00 23.59 76 ALA B N 1
ATOM 2344 C CA . ALA B 1 76 ? 20.676 -8.184 59.336 1.00 23.99 76 ALA B CA 1
ATOM 2345 C C . ALA B 1 76 ? 20.077 -6.794 59.640 1.00 24.42 76 ALA B C 1
ATOM 2346 O O . ALA B 1 76 ? 18.873 -6.572 59.415 1.00 24.79 76 ALA B O 1
ATOM 2348 N N . SER B 1 77 ? 20.906 -5.862 60.150 1.00 24.91 77 SER B N 1
ATOM 2349 C CA . SER B 1 77 ? 20.409 -4.534 60.586 1.00 25.34 77 SER B CA 1
ATOM 2350 C C . SER B 1 77 ? 19.999 -3.663 59.375 1.00 25.98 77 SER B C 1
ATOM 2351 O O . SER B 1 77 ? 19.085 -2.811 59.397 1.00 25.59 77 SER B O 1
ATOM 2354 N N . THR B 1 78 ? 20.683 -3.892 58.240 1.00 26.63 78 THR B N 1
ATOM 2355 C CA . THR B 1 78 ? 20.329 -3.320 56.949 1.00 27.62 78 THR B CA 1
ATOM 2356 C C . THR B 1 78 ? 18.935 -3.739 56.457 1.00 27.46 78 THR B C 1
ATOM 2357 O O . THR B 1 78 ? 18.125 -2.853 56.049 1.00 26.71 78 THR B O 1
ATOM 2361 N N . VAL B 1 79 ? 18.649 -5.044 56.512 1.00 27.92 79 VAL B N 1
ATOM 2362 C CA . VAL B 1 79 ? 17.303 -5.585 56.116 1.00 28.04 79 VAL B CA 1
ATOM 2363 C C . VAL B 1 79 ? 16.188 -5.063 57.022 1.00 28.22 79 VAL B C 1
ATOM 2364 O O . VAL B 1 79 ? 15.115 -4.676 56.538 1.00 28.12 79 VAL B O 1
ATOM 2368 N N . GLU B 1 80 ? 16.439 -5.044 58.326 1.00 27.82 80 GLU B N 1
ATOM 2369 C CA . GLU B 1 80 ? 15.489 -4.455 59.281 1.00 27.75 80 GLU B CA 1
ATOM 2370 C C . GLU B 1 80 ? 15.295 -2.946 58.927 1.00 27.23 80 GLU B C 1
ATOM 2371 O O . GLU B 1 80 ? 14.153 -2.462 58.827 1.00 26.95 80 GLU B O 1
ATOM 2377 N N . ALA B 1 81 ? 16.417 -2.203 58.710 1.00 26.81 81 ALA B N 1
ATOM 2378 C CA . ALA B 1 81 ? 16.373 -0.721 58.535 1.00 26.42 81 ALA B CA 1
ATOM 2379 C C . ALA B 1 81 ? 15.865 -0.290 57.155 1.00 25.92 81 ALA B C 1
ATOM 2380 O O . ALA B 1 81 ? 15.070 0.649 57.059 1.00 25.69 81 ALA B O 1
ATOM 2382 N N . LEU B 1 82 ? 16.299 -0.988 56.102 1.00 25.40 82 LEU B N 1
ATOM 2383 C CA . LEU B 1 82 ? 16.037 -0.541 54.726 1.00 25.22 82 LEU B CA 1
ATOM 2384 C C . LEU B 1 82 ? 15.070 -1.397 53.897 1.00 25.27 82 LEU B C 1
ATOM 2385 O O . LEU B 1 82 ? 14.739 -1.035 52.764 1.00 25.51 82 LEU B O 1
ATOM 2390 N N . GLY B 1 83 ? 14.642 -2.535 54.443 1.00 25.27 83 GLY B N 1
ATOM 2391 C CA . GLY B 1 83 ? 13.623 -3.365 53.787 1.00 25.21 83 GLY B CA 1
ATOM 2392 C C . GLY B 1 83 ? 14.137 -4.619 53.103 1.00 25.42 83 GLY B C 1
ATOM 2393 O O . GLY B 1 83 ? 13.395 -5.586 52.916 1.00 25.75 83 GLY B O 1
ATOM 2394 N N . GLY B 1 84 ? 15.408 -4.615 52.723 1.00 25.01 84 GLY B N 1
ATOM 2395 C CA . GLY B 1 84 ? 15.979 -5.749 52.005 1.00 25.00 84 GLY B CA 1
ATOM 2396 C C . GLY B 1 84 ? 17.353 -5.427 51.480 1.00 24.75 84 GLY B C 1
ATOM 2397 O O . GLY B 1 84 ? 18.004 -4.498 51.955 1.00 24.39 84 GLY B O 1
ATOM 2398 N N . LEU B 1 85 ? 17.802 -6.213 50.507 1.00 25.08 85 LEU B N 1
ATOM 2399 C CA . LEU B 1 85 ? 19.093 -5.984 49.879 1.00 25.30 85 LEU B CA 1
ATOM 2400 C C . LEU B 1 85 ? 19.061 -6.366 48.405 1.00 25.08 85 LEU B C 1
ATOM 2401 O O . LEU B 1 85 ? 18.752 -7.512 48.056 1.00 25.26 85 LEU B O 1
ATOM 2406 N N . ASP B 1 86 ? 19.384 -5.390 47.555 1.00 24.48 86 ASP B N 1
ATOM 2407 C CA . ASP B 1 86 ? 19.325 -5.538 46.102 1.00 24.28 86 ASP B CA 1
ATOM 2408 C C . ASP B 1 86 ? 20.712 -5.514 45.459 1.00 23.73 86 ASP B C 1
ATOM 2409 O O . ASP B 1 86 ? 20.957 -6.228 44.494 1.00 24.10 86 ASP B O 1
ATOM 2414 N N . ILE B 1 87 ? 21.593 -4.663 45.978 1.00 23.40 87 ILE B N 1
ATOM 2415 C CA . ILE B 1 87 ? 22.950 -4.524 45.458 1.00 23.28 87 ILE B CA 1
ATOM 2416 C C . ILE B 1 87 ? 23.950 -4.575 46.603 1.00 22.90 87 ILE B C 1
ATOM 2417 O O . ILE B 1 87 ? 23.812 -3.858 47.601 1.00 23.28 87 ILE B O 1
ATOM 2422 N N . LEU B 1 88 ? 24.944 -5.440 46.465 1.00 22.75 88 LEU B N 1
ATOM 2423 C CA . LEU B 1 88 ? 26.074 -5.460 47.385 1.00 22.69 88 LEU B CA 1
ATOM 2424 C C . LEU B 1 88 ? 27.338 -5.041 46.641 1.00 22.26 88 LEU B C 1
ATOM 2425 O O . LEU B 1 88 ? 27.650 -5.598 45.597 1.00 22.23 88 LEU B O 1
ATOM 2430 N N . VAL B 1 89 ? 28.064 -4.075 47.194 1.00 22.10 89 VAL B N 1
ATOM 2431 C CA . VAL B 1 89 ? 29.359 -3.676 46.645 1.00 21.52 89 VAL B CA 1
ATOM 2432 C C . VAL B 1 89 ? 30.468 -4.006 47.659 1.00 21.82 89 VAL B C 1
ATOM 2433 O O . VAL B 1 89 ? 30.621 -3.315 48.662 1.00 22.14 89 VAL B O 1
ATOM 2437 N N . ASN B 1 90 ? 31.210 -5.083 47.393 1.00 21.53 90 ASN B N 1
ATOM 2438 C CA . ASN B 1 90 ? 32.363 -5.496 48.214 1.00 21.84 90 ASN B CA 1
ATOM 2439 C C . ASN B 1 90 ? 33.613 -4.729 47.811 1.00 21.61 90 ASN B C 1
ATOM 2440 O O . ASN B 1 90 ? 34.406 -5.203 46.992 1.00 22.34 90 ASN B O 1
ATOM 2445 N N . ASN B 1 91 ? 33.758 -3.525 48.360 1.00 21.75 91 ASN B N 1
ATOM 2446 C CA . ASN B 1 91 ? 34.816 -2.601 47.952 1.00 21.61 91 ASN B CA 1
ATOM 2447 C C . ASN B 1 91 ? 35.944 -2.446 48.989 1.00 21.82 91 ASN B C 1
ATOM 2448 O O . ASN B 1 91 ? 37.059 -2.071 48.637 1.00 21.64 91 ASN B O 1
ATOM 2453 N N . ALA B 1 92 ? 35.661 -2.757 50.255 1.00 21.77 92 ALA B N 1
ATOM 2454 C CA . ALA B 1 92 ? 36.673 -2.672 51.300 1.00 21.80 92 ALA B CA 1
ATOM 2455 C C . ALA B 1 92 ? 37.902 -3.455 50.878 1.00 21.86 92 ALA B C 1
ATOM 2456 O O . ALA B 1 92 ? 37.804 -4.621 50.462 1.00 21.95 92 ALA B O 1
ATOM 2458 N N . GLY B 1 93 ? 39.052 -2.796 50.956 1.00 21.88 93 GLY B N 1
ATOM 2459 C CA . GLY B 1 93 ? 40.314 -3.438 50.612 1.00 22.68 93 GLY B CA 1
ATOM 2460 C C . GLY B 1 93 ? 41.496 -2.591 51.011 1.00 22.96 93 GLY B C 1
ATOM 2461 O O . GLY B 1 93 ? 41.370 -1.374 51.214 1.00 23.07 93 GLY B O 1
ATOM 2462 N N . ILE B 1 94 ? 42.642 -3.250 51.132 1.00 23.06 94 ILE B N 1
ATOM 2463 C CA . ILE B 1 94 ? 43.908 -2.593 51.432 1.00 23.50 94 ILE B CA 1
ATOM 2464 C C . ILE B 1 94 ? 44.995 -3.126 50.491 1.00 23.17 94 ILE B C 1
ATOM 2465 O O . ILE B 1 94 ? 44.947 -4.288 50.049 1.00 23.09 94 ILE B O 1
ATOM 2478 N N . LEU B 1 96 ? 48.974 -3.474 50.465 1.00 22.62 96 LEU B N 1
ATOM 2479 C CA . LEU B 1 96 ? 50.224 -3.428 51.203 1.00 22.46 96 LEU B CA 1
ATOM 2480 C C . LEU B 1 96 ? 51.331 -4.031 50.337 1.00 22.42 96 LEU B C 1
ATOM 2481 O O . LEU B 1 96 ? 51.523 -5.257 50.277 1.00 22.59 96 LEU B O 1
ATOM 2486 N N . LEU B 1 97 ? 52.032 -3.149 49.634 1.00 22.25 97 LEU B N 1
ATOM 2487 C CA . LEU B 1 97 ? 53.049 -3.544 48.665 1.00 21.81 97 LEU B CA 1
ATOM 2488 C C . LEU B 1 97 ? 54.412 -3.700 49.323 1.00 21.71 97 LEU B C 1
ATOM 2489 O O . LEU B 1 97 ? 54.712 -3.040 50.314 1.00 21.69 97 LEU B O 1
ATOM 2494 N N . GLY B 1 98 ? 55.232 -4.571 48.743 1.00 21.31 98 GLY B N 1
ATOM 2495 C CA . GLY B 1 98 ? 56.575 -4.853 49.232 1.00 20.73 98 GLY B CA 1
ATOM 2496 C C . GLY B 1 98 ? 57.075 -6.156 48.624 1.00 20.56 98 GLY B C 1
ATOM 2497 O O . GLY B 1 98 ? 56.285 -6.936 48.098 1.00 20.01 98 GLY B O 1
ATOM 2498 N N . PRO B 1 99 ? 58.391 -6.396 48.683 1.00 20.48 99 PRO B N 1
ATOM 2499 C CA . PRO B 1 99 ? 58.919 -7.680 48.209 1.00 20.38 99 PRO B CA 1
ATOM 2500 C C . PRO B 1 99 ? 58.414 -8.832 49.075 1.00 20.45 99 PRO B C 1
ATOM 2501 O O . PRO B 1 99 ? 57.963 -8.605 50.206 1.00 20.28 99 PRO B O 1
ATOM 2505 N N . VAL B 1 100 ? 58.473 -10.053 48.549 1.00 20.34 100 VAL B N 1
ATOM 2506 C CA . VAL B 1 100 ? 58.130 -11.240 49.338 1.00 20.50 100 VAL B CA 1
ATOM 2507 C C . VAL B 1 100 ? 59.218 -11.479 50.397 1.00 20.64 100 VAL B C 1
ATOM 2508 O O . VAL B 1 100 ? 58.925 -11.777 51.560 1.00 20.40 100 VAL B O 1
ATOM 2512 N N . GLU B 1 101 ? 60.472 -11.324 49.984 1.00 21.17 101 GLU B N 1
ATOM 2513 C CA . GLU B 1 101 ? 61.630 -11.535 50.855 1.00 21.90 101 GLU B CA 1
ATOM 2514 C C . GLU B 1 101 ? 61.551 -10.653 52.113 1.00 22.12 101 GLU B C 1
ATOM 2515 O O . GLU B 1 101 ? 61.284 -9.454 52.016 1.00 22.17 101 GLU B O 1
ATOM 2521 N N . ASP B 1 102 ? 61.803 -11.270 53.275 1.00 22.59 102 ASP B N 1
ATOM 2522 C CA . ASP B 1 102 ? 61.578 -10.677 54.622 1.00 23.28 102 ASP B CA 1
ATOM 2523 C C . ASP B 1 102 ? 60.344 -9.767 54.777 1.00 23.11 102 ASP B C 1
ATOM 2524 O O . ASP B 1 102 ? 60.408 -8.737 55.468 1.00 22.88 102 ASP B O 1
ATOM 2529 N N . ALA B 1 103 ? 59.2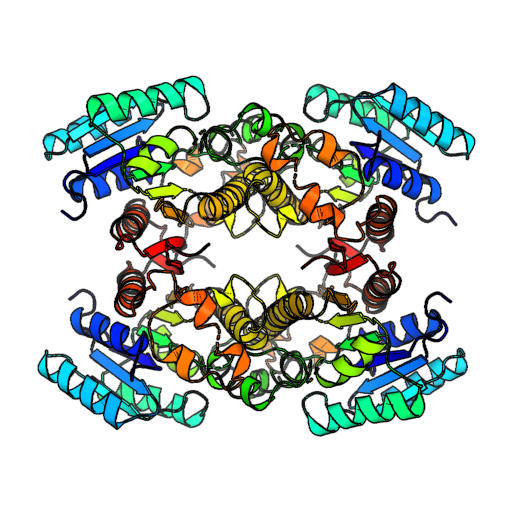25 -10.122 54.157 1.00 22.61 103 ALA B N 1
ATOM 2530 C CA . ALA B 1 103 ? 58.002 -9.330 54.303 1.00 22.20 103 ALA B CA 1
ATOM 2531 C C . ALA B 1 103 ? 57.493 -9.343 55.749 1.00 22.06 103 ALA B C 1
ATOM 2532 O O . ALA B 1 103 ? 57.686 -10.321 56.484 1.00 21.29 103 ALA B O 1
ATOM 2534 N N . ASP B 1 104 ? 56.860 -8.244 56.155 1.00 21.70 104 ASP B N 1
ATOM 2535 C CA . ASP B 1 104 ? 56.113 -8.225 57.394 1.00 21.86 104 ASP B CA 1
ATOM 2536 C C . ASP B 1 104 ? 54.855 -9.043 57.113 1.00 21.71 104 ASP B C 1
ATOM 2537 O O . ASP B 1 104 ? 53.952 -8.570 56.424 1.00 21.32 104 ASP B O 1
ATOM 2542 N N . THR B 1 105 ? 54.792 -10.269 57.634 1.00 21.50 105 THR B N 1
ATOM 2543 C CA . THR B 1 105 ? 53.669 -11.154 57.293 1.00 21.50 105 THR B CA 1
ATOM 2544 C C . THR B 1 105 ? 52.310 -10.661 57.788 1.00 21.18 105 THR B C 1
ATOM 2545 O O . THR B 1 105 ? 51.283 -11.194 57.368 1.00 20.83 105 THR B O 1
ATOM 2549 N N . THR B 1 106 ? 52.304 -9.674 58.686 1.00 20.93 106 THR B N 1
ATOM 2550 C CA . THR B 1 106 ? 51.045 -9.022 59.087 1.00 21.05 106 THR B CA 1
ATOM 2551 C C . THR B 1 106 ? 50.436 -8.209 57.938 1.00 20.96 106 THR B C 1
ATOM 2552 O O . THR B 1 106 ? 49.224 -8.001 57.911 1.00 20.76 106 THR B O 1
ATOM 2556 N N . ASP B 1 107 ? 51.271 -7.747 57.004 1.00 20.96 107 ASP B N 1
ATOM 2557 C CA . ASP B 1 107 ? 50.784 -7.215 55.717 1.00 21.21 107 ASP B CA 1
ATOM 2558 C C . ASP B 1 107 ? 49.864 -8.220 55.041 1.00 20.96 107 ASP B C 1
ATOM 2559 O O . ASP B 1 107 ? 48.782 -7.888 54.560 1.00 20.14 107 ASP B O 1
ATOM 2564 N N . TRP B 1 108 ? 50.328 -9.464 55.014 1.00 20.27 108 TRP B N 1
ATOM 2565 C CA . TRP B 1 108 ? 49.666 -10.526 54.293 1.00 20.32 108 TRP B CA 1
ATOM 2566 C C . TRP B 1 108 ? 48.343 -10.911 54.938 1.00 20.36 108 TRP B C 1
ATOM 2567 O O . TRP B 1 108 ? 47.332 -11.069 54.250 1.00 20.43 108 TRP B O 1
ATOM 2578 N N . THR B 1 109 ? 48.361 -11.091 56.257 1.00 20.37 109 THR B N 1
ATOM 2579 C CA . THR B 1 109 ? 47.159 -11.495 56.973 1.00 20.81 109 THR B CA 1
ATOM 2580 C C . THR B 1 109 ? 46.110 -10.401 56.871 1.00 20.69 109 THR B C 1
ATOM 2581 O O . THR B 1 109 ? 44.939 -10.700 56.667 1.00 20.80 109 THR B O 1
ATOM 2585 N N . ARG B 1 110 ? 46.544 -9.147 56.966 1.00 20.52 110 ARG B N 1
ATOM 2586 C CA . ARG B 1 110 ? 45.639 -8.013 56.804 1.00 21.48 110 ARG B CA 1
ATOM 2587 C C . ARG B 1 110 ? 44.989 -8.021 55.424 1.00 21.77 110 ARG B C 1
ATOM 2588 O O . ARG B 1 110 ? 43.776 -7.843 55.305 1.00 22.17 110 ARG B O 1
ATOM 2604 N N . ILE B 1 112 ? 44.669 -10.559 53.252 1.00 22.41 112 ILE B N 1
ATOM 2605 C CA . ILE B 1 112 ? 43.826 -11.745 53.134 1.00 22.99 112 ILE B CA 1
ATOM 2606 C C . ILE B 1 112 ? 42.511 -11.602 53.923 1.00 22.94 112 ILE B C 1
ATOM 2607 O O . ILE B 1 112 ? 41.432 -11.883 53.394 1.00 22.96 112 ILE B O 1
ATOM 2612 N N . ASP B 1 113 ? 42.601 -11.129 55.163 1.00 22.81 113 ASP B N 1
ATOM 2613 C CA . ASP B 1 113 ? 41.416 -10.971 55.994 1.00 23.06 113 ASP B CA 1
ATOM 2614 C C . ASP B 1 113 ? 40.439 -9.995 55.346 1.00 22.92 113 ASP B C 1
ATOM 2615 O O . ASP B 1 113 ? 39.235 -10.243 55.340 1.00 23.73 113 ASP B O 1
ATOM 2620 N N . THR B 1 114 ? 40.960 -8.905 54.783 1.00 22.76 114 THR B N 1
ATOM 2621 C CA . THR B 1 114 ? 40.115 -7.827 54.242 1.00 22.66 114 THR B CA 1
ATOM 2622 C C . THR B 1 114 ? 39.675 -8.075 52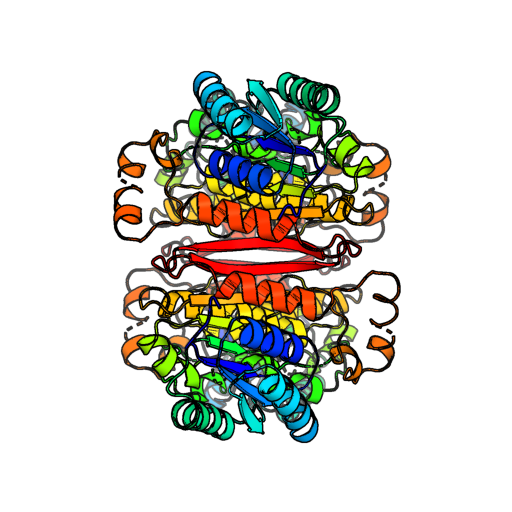.795 1.00 22.70 114 THR B C 1
ATOM 2623 O O . THR B 1 114 ? 38.468 -8.082 52.498 1.00 22.75 114 THR B O 1
ATOM 2627 N N . ASN B 1 115 ? 40.659 -8.253 51.910 1.00 22.59 115 ASN B N 1
ATOM 2628 C CA . ASN B 1 115 ? 40.426 -8.341 50.459 1.00 22.86 115 ASN B CA 1
ATOM 2629 C C . ASN B 1 115 ? 39.746 -9.633 50.021 1.00 22.90 115 ASN B C 1
ATOM 2630 O O . ASN B 1 115 ? 38.983 -9.650 49.047 1.00 22.95 115 ASN B O 1
ATOM 2635 N N . LEU B 1 116 ? 40.035 -10.714 50.743 1.00 22.92 116 LEU B N 1
ATOM 2636 C CA . LEU B 1 116 ? 39.610 -12.040 50.334 1.00 22.48 116 LEU B CA 1
ATOM 2637 C C . LEU B 1 116 ? 38.527 -12.559 51.270 1.00 22.32 116 LEU B C 1
ATOM 2638 O O . LEU B 1 116 ? 37.351 -12.649 50.887 1.00 21.68 116 LEU B O 1
ATOM 2643 N N . LEU B 1 117 ? 38.925 -12.872 52.501 1.00 22.17 117 LEU B N 1
ATOM 2644 C CA . LEU B 1 117 ? 38.021 -13.483 53.458 1.00 22.47 117 LEU B CA 1
ATOM 2645 C C . LEU B 1 117 ? 36.828 -12.566 53.757 1.00 22.15 117 LEU B C 1
ATOM 2646 O O . LEU B 1 117 ? 35.685 -13.033 53.804 1.00 22.19 117 LEU B O 1
ATOM 2651 N N . GLY B 1 118 ? 37.102 -11.273 53.940 1.00 21.58 118 GLY B N 1
ATOM 2652 C CA . GLY B 1 118 ? 36.060 -10.293 54.243 1.00 22.05 118 GLY B CA 1
ATOM 2653 C C . GLY B 1 118 ? 35.037 -10.213 53.126 1.00 21.97 118 GLY B C 1
ATOM 2654 O O . GLY B 1 118 ? 33.832 -10.232 53.376 1.00 22.38 118 GLY B O 1
ATOM 2655 N N . LEU B 1 119 ? 35.535 -10.146 51.890 1.00 21.77 119 LEU B N 1
ATOM 2656 C CA . LEU B 1 119 ? 34.702 -10.139 50.694 1.00 22.22 119 LEU B CA 1
ATOM 2657 C C . LEU B 1 119 ? 33.850 -11.412 50.599 1.00 22.32 119 LEU B C 1
ATOM 2658 O O . LEU B 1 119 ? 32.673 -11.354 50.239 1.00 21.82 119 LEU B O 1
ATOM 2671 N N . TYR B 1 121 ? 32.992 -13.467 53.211 1.00 22.31 121 TYR B N 1
ATOM 2672 C CA . TYR B 1 121 ? 32.030 -13.419 54.307 1.00 22.53 121 TYR B CA 1
ATOM 2673 C C . TYR B 1 121 ? 30.791 -12.616 53.919 1.00 22.27 121 TYR B C 1
ATOM 2674 O O . TYR B 1 121 ? 29.653 -13.085 54.099 1.00 21.62 121 TYR B O 1
ATOM 2699 N N . THR B 1 123 ? 29.719 -11.723 50.924 1.00 21.67 123 THR B N 1
ATOM 2700 C CA . THR B 1 123 ? 29.040 -12.411 49.834 1.00 21.53 123 THR B CA 1
ATOM 2701 C C . THR B 1 123 ? 28.092 -13.508 50.353 1.00 21.61 123 THR B C 1
ATOM 2702 O O . THR B 1 123 ? 26.916 -13.559 49.969 1.00 21.82 123 THR B O 1
ATOM 2706 N N . ARG B 1 124 ? 28.602 -14.365 51.238 1.00 21.59 124 ARG B N 1
ATOM 2707 C CA . ARG B 1 124 ? 27.794 -15.424 51.854 1.00 21.82 124 ARG B CA 1
ATOM 2708 C C . ARG B 1 124 ? 26.622 -14.873 52.675 1.00 21.70 124 ARG B C 1
ATOM 2709 O O . ARG B 1 124 ? 25.503 -15.386 52.592 1.00 21.62 124 ARG B O 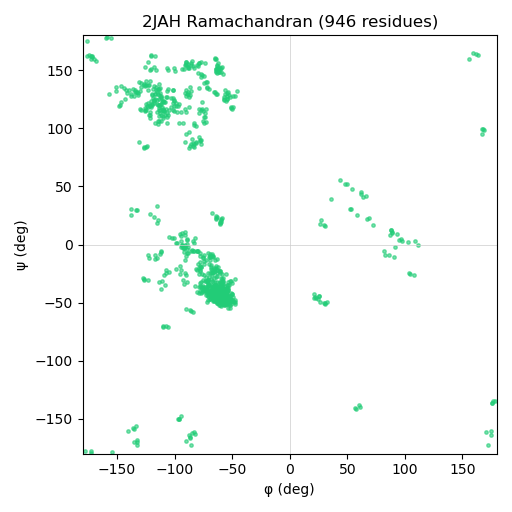1
ATOM 2717 N N . ALA B 1 125 ? 26.885 -13.834 53.462 1.00 21.47 125 ALA B N 1
ATOM 2718 C CA . ALA B 1 125 ? 25.863 -13.261 54.323 1.00 21.95 125 ALA B CA 1
ATOM 2719 C C . ALA B 1 125 ? 24.736 -12.607 53.514 1.00 21.86 125 ALA B C 1
ATOM 2720 O O . ALA B 1 125 ? 23.563 -12.732 53.878 1.00 21.74 125 ALA B O 1
ATOM 2722 N N . ALA B 1 126 ? 25.092 -11.942 52.413 1.00 21.81 126 ALA B N 1
ATOM 2723 C CA . ALA B 1 126 ? 24.113 -11.221 51.596 1.00 22.12 126 ALA B CA 1
ATOM 2724 C C . ALA B 1 126 ? 23.331 -12.159 50.686 1.00 22.28 126 ALA B C 1
ATOM 2725 O O . ALA B 1 126 ? 22.207 -11.861 50.297 1.00 22.03 126 ALA B O 1
ATOM 2727 N N . LEU B 1 127 ? 23.927 -13.303 50.361 1.00 22.58 127 LEU B N 1
ATOM 2728 C CA . LEU B 1 127 ? 23.376 -14.195 49.338 1.00 23.18 127 LEU B CA 1
ATOM 2729 C C . LEU B 1 127 ? 21.889 -14.580 49.507 1.00 23.28 127 LEU B C 1
ATOM 2730 O O . LEU B 1 127 ? 21.148 -14.571 48.521 1.00 23.73 127 LEU B O 1
ATOM 2735 N N . PRO B 1 128 ? 21.445 -14.919 50.736 1.00 23.38 128 PRO B N 1
ATOM 2736 C CA . PRO B 1 128 ? 20.015 -15.209 50.878 1.00 22.98 128 PRO B CA 1
ATOM 2737 C C . PRO B 1 128 ? 19.118 -14.047 50.433 1.00 23.05 128 PRO B C 1
ATOM 2738 O O . PRO B 1 128 ? 18.124 -14.273 49.737 1.00 22.83 128 PRO B O 1
ATOM 2742 N N . HIS B 1 129 ? 19.479 -12.822 50.812 1.00 22.97 129 HIS B N 1
ATOM 2743 C CA . HIS B 1 129 ? 18.672 -11.648 50.475 1.00 23.37 129 HIS B CA 1
ATOM 2744 C C . HIS B 1 129 ? 18.774 -11.319 48.990 1.00 23.00 129 HIS B C 1
ATOM 2745 O O . HIS B 1 129 ? 17.784 -10.919 48.374 1.00 23.10 129 HIS B O 1
ATOM 2752 N N . LEU B 1 130 ? 19.964 -11.519 48.425 1.00 23.20 130 LEU B N 1
ATOM 2753 C CA . LEU B 1 130 ? 20.185 -11.279 47.006 1.00 22.74 130 LEU B CA 1
ATOM 2754 C C . LEU B 1 130 ? 19.414 -12.288 46.154 1.00 22.68 130 LEU B C 1
ATOM 2755 O O . LEU B 1 130 ? 18.859 -11.920 45.117 1.00 22.47 130 LEU B O 1
ATOM 2760 N N . LEU B 1 131 ? 19.359 -13.546 46.604 1.00 22.23 131 LEU B N 1
ATOM 2761 C CA . LEU B 1 131 ? 18.498 -14.564 45.975 1.00 22.34 131 LEU B CA 1
ATOM 2762 C C . LEU B 1 131 ? 17.026 -14.164 45.908 1.00 22.45 131 LEU B C 1
ATOM 2763 O O . LEU B 1 131 ? 16.381 -14.312 44.869 1.00 22.55 131 LEU B O 1
ATOM 2768 N N . ARG B 1 132 ? 16.503 -13.668 47.020 1.00 22.92 132 ARG B N 1
ATOM 2769 C CA . ARG B 1 132 ? 15.090 -13.261 47.088 1.00 23.21 132 ARG B CA 1
ATOM 2770 C C . ARG B 1 132 ? 14.747 -12.057 46.210 1.00 23.05 132 ARG B C 1
ATOM 2771 O O . ARG B 1 132 ? 13.645 -11.972 45.680 1.00 23.44 132 ARG B O 1
ATOM 2779 N N . SER B 1 133 ? 15.707 -11.152 46.041 1.00 23.26 133 SER B N 1
ATOM 2780 C CA . SER B 1 133 ? 15.524 -9.931 45.239 1.00 23.29 133 SER B CA 1
ATOM 2781 C C . SER B 1 133 ? 16.055 -10.009 43.796 1.00 23.36 133 SER B C 1
ATOM 2782 O O . SER B 1 133 ? 15.975 -9.020 43.054 1.00 22.65 133 SER B O 1
ATOM 2785 N N . LYS B 1 134 ? 16.595 -11.168 43.407 1.00 22.69 134 LYS B N 1
ATOM 2786 C CA . LYS B 1 134 ? 17.321 -11.320 42.145 1.00 23.32 134 LYS B CA 1
ATOM 2787 C C . LYS B 1 134 ? 18.324 -10.175 42.003 1.00 22.76 134 LYS B C 1
ATOM 2788 O O . LYS B 1 134 ? 18.350 -9.463 40.990 1.00 22.84 134 LYS B O 1
ATOM 2794 N N . GLY B 1 135 ? 19.129 -10.008 43.052 1.00 22.36 135 GLY B N 1
ATOM 2795 C CA . GLY B 1 135 ? 20.009 -8.861 43.204 1.00 22.12 135 GLY B CA 1
ATOM 2796 C C . GLY B 1 135 ? 21.350 -9.021 42.509 1.00 21.83 135 GLY B C 1
ATOM 2797 O O . GLY B 1 135 ? 21.575 -9.987 41.780 1.00 22.34 135 GLY B O 1
ATOM 2798 N N . THR B 1 136 ? 22.239 -8.065 42.753 1.00 21.89 136 THR B N 1
ATOM 2799 C CA . THR B 1 136 ? 23.569 -8.041 42.129 1.00 21.72 136 THR B CA 1
ATOM 2800 C C . THR B 1 136 ? 24.654 -7.866 43.178 1.00 21.75 136 THR B C 1
ATOM 2801 O O . THR B 1 136 ? 24.528 -7.033 44.083 1.00 21.71 136 THR B O 1
ATOM 2805 N N . VAL B 1 137 ? 25.720 -8.650 43.055 1.00 21.96 137 VAL B N 1
ATOM 2806 C CA . VAL B 1 137 ? 26.903 -8.450 43.891 1.00 22.19 137 VAL B CA 1
ATOM 2807 C C . VAL B 1 137 ? 28.047 -7.918 43.025 1.00 21.82 137 VAL B C 1
ATOM 2808 O O . VAL B 1 137 ? 28.425 -8.539 42.021 1.00 22.20 137 VAL B O 1
ATOM 2812 N N . VAL B 1 138 ? 28.575 -6.763 43.422 1.00 21.71 138 VAL B N 1
ATOM 2813 C CA . VAL B 1 138 ? 29.691 -6.114 42.733 1.00 21.45 138 VAL B CA 1
ATOM 2814 C C . VAL B 1 138 ? 30.974 -6.295 43.542 1.00 21.72 138 VAL B C 1
ATOM 2815 O O . VAL B 1 138 ? 31.096 -5.782 44.669 1.00 21.45 138 VAL B O 1
ATOM 2819 N N . GLN B 1 139 ? 31.926 -7.019 42.957 1.00 21.25 139 GLN B N 1
ATOM 2820 C CA . GLN B 1 139 ? 33.216 -7.256 43.581 1.00 21.92 139 GLN B CA 1
ATOM 2821 C C . GLN B 1 139 ? 34.215 -6.215 43.099 1.00 22.51 139 GLN B C 1
ATOM 2822 O O . GLN B 1 139 ? 34.432 -6.062 41.886 1.00 23.77 139 GLN B O 1
ATOM 2836 N N . SER B 1 141 ? 37.570 -5.757 42.378 1.00 23.02 141 SER B N 1
ATOM 2837 C CA . SER B 1 141 ? 38.869 -6.380 42.166 1.00 23.15 141 SER B CA 1
ATOM 2838 C C . SER B 1 141 ? 39.873 -5.298 41.782 1.00 23.38 141 SER B C 1
ATOM 2839 O O . SER B 1 141 ? 39.894 -4.221 42.387 1.00 24.48 141 SER B O 1
ATOM 2842 N N . SER B 1 142 ? 40.677 -5.564 40.756 1.00 23.19 142 SER B N 1
ATOM 2843 C CA . SER B 1 142 ? 41.760 -4.670 40.375 1.00 22.67 142 SER B CA 1
ATOM 2844 C C . SER B 1 142 ? 42.407 -5.170 39.098 1.00 22.54 142 SER B C 1
ATOM 2845 O O . SER B 1 142 ? 42.240 -6.338 38.728 1.00 22.01 142 SER B O 1
ATOM 2848 N N . ILE B 1 143 ? 43.167 -4.284 38.451 1.00 22.05 143 ILE B N 1
ATOM 2849 C CA . ILE B 1 143 ? 44.153 -4.694 37.458 1.00 22.53 143 ILE B CA 1
ATOM 2850 C C . ILE B 1 143 ? 45.058 -5.785 38.066 1.00 22.27 143 ILE B C 1
ATOM 2851 O O . ILE B 1 143 ? 45.494 -6.693 37.363 1.00 22.32 143 ILE B O 1
ATOM 2856 N N . ALA B 1 144 ? 45.263 -5.710 39.386 1.00 22.42 144 ALA B N 1
ATOM 2857 C CA . ALA B 1 144 ? 46.037 -6.704 40.143 1.00 22.10 144 ALA B CA 1
ATOM 2858 C C . ALA B 1 144 ? 45.394 -8.093 40.199 1.00 21.99 144 ALA B C 1
ATOM 2859 O O . ALA B 1 144 ? 46.032 -9.056 40.647 1.00 22.49 144 ALA B O 1
ATOM 2861 N N . GLY B 1 145 ? 44.136 -8.187 39.767 1.00 22.04 145 GLY B N 1
ATOM 2862 C CA . GLY B 1 145 ? 43.472 -9.467 39.547 1.00 21.76 145 GLY B CA 1
ATOM 2863 C C . GLY B 1 145 ? 43.617 -9.999 38.129 1.00 21.63 145 GLY B C 1
ATOM 2864 O O . GLY B 1 145 ? 43.099 -11.073 37.808 1.00 21.54 145 GLY B O 1
ATOM 2865 N N . ARG B 1 146 ? 44.306 -9.244 37.274 1.00 21.71 146 ARG B N 1
ATOM 2866 C CA . ARG B 1 146 ? 44.472 -9.604 35.851 1.00 22.12 146 ARG B CA 1
ATOM 2867 C C . ARG B 1 146 ? 45.920 -9.641 35.386 1.00 22.22 146 ARG B C 1
ATOM 2868 O O . ARG B 1 146 ? 46.261 -10.399 34.467 1.00 21.90 146 ARG B O 1
ATOM 2876 N N . VAL B 1 147 ? 46.754 -8.809 36.013 1.00 22.39 147 VAL B N 1
ATOM 2877 C CA . VAL B 1 147 ? 48.146 -8.574 35.616 1.00 23.21 147 VAL B CA 1
ATOM 2878 C C . VAL B 1 147 ? 49.026 -8.577 36.874 1.00 22.68 147 VAL B C 1
ATOM 2879 O O . VAL B 1 147 ? 48.684 -7.942 37.880 1.00 22.65 147 VAL B O 1
ATOM 2883 N N . ASN B 1 148 ? 50.146 -9.287 36.811 1.00 22.21 148 ASN B N 1
ATOM 2884 C CA . ASN B 1 148 ? 51.112 -9.312 37.910 1.00 21.89 148 ASN B CA 1
ATOM 2885 C C . ASN B 1 148 ? 52.306 -8.417 37.667 1.00 21.89 148 ASN B C 1
ATOM 2886 O O . ASN B 1 148 ? 52.991 -8.552 36.645 1.00 21.12 148 ASN B O 1
ATOM 2891 N N . VAL B 1 149 ? 52.569 -7.523 38.625 1.00 22.22 149 VAL B N 1
ATOM 2892 C CA . VAL B 1 149 ? 53.805 -6.733 38.633 1.00 23.00 149 VAL B CA 1
ATOM 2893 C C . VAL B 1 149 ? 54.596 -6.998 39.904 1.00 23.13 149 VAL B C 1
ATOM 2894 O O . VAL B 1 149 ? 54.049 -7.522 40.875 1.00 22.66 149 VAL B O 1
ATOM 2898 N N . ARG B 1 150 ? 55.875 -6.634 39.891 1.00 24.08 150 ARG B N 1
ATOM 2899 C CA . ARG B 1 150 ? 56.749 -6.842 41.047 1.00 24.79 150 ARG B CA 1
ATOM 2900 C C . ARG B 1 150 ? 56.274 -6.091 42.283 1.00 24.48 150 ARG B C 1
ATOM 2901 O O . ARG B 1 150 ? 55.668 -5.020 42.179 1.00 24.76 150 ARG B O 1
ATOM 2909 N N . ASN B 1 151 ? 56.540 -6.675 43.448 1.00 23.78 151 ASN B N 1
ATOM 2910 C CA . ASN B 1 151 ? 56.272 -6.047 44.745 1.00 23.64 151 ASN B CA 1
ATOM 2911 C C . ASN B 1 151 ? 54.805 -5.956 45.145 1.00 22.91 151 ASN B C 1
ATOM 2912 O O . ASN B 1 151 ? 54.444 -5.190 46.047 1.00 23.55 151 ASN B O 1
ATOM 2917 N N . ALA B 1 152 ? 53.970 -6.742 44.474 1.00 21.83 152 ALA B N 1
ATOM 2918 C CA . ALA B 1 152 ? 52.548 -6.798 44.753 1.00 20.74 152 ALA B CA 1
ATOM 2919 C C . ALA B 1 152 ? 52.074 -8.252 44.844 1.00 20.34 152 ALA B C 1
ATOM 2920 O O . ALA B 1 152 ? 50.925 -8.542 44.558 1.00 19.81 152 ALA B O 1
ATOM 2922 N N . ALA B 1 153 ? 52.956 -9.164 45.261 1.00 19.34 153 ALA B N 1
ATOM 2923 C CA . ALA B 1 153 ? 52.662 -10.607 45.178 1.00 19.02 153 ALA B CA 1
ATOM 2924 C C . ALA B 1 153 ? 51.410 -11.029 45.941 1.00 18.89 153 ALA B C 1
ATOM 2925 O O . ALA B 1 153 ? 50.542 -11.694 45.381 1.00 19.14 153 ALA B O 1
ATOM 2927 N N . VAL B 1 154 ? 51.315 -10.644 47.212 1.00 18.95 154 VAL B N 1
ATOM 2928 C CA . VAL B 1 154 ? 50.191 -11.055 48.038 1.00 19.22 154 VAL B CA 1
ATOM 2929 C C . VAL B 1 154 ? 48.927 -10.252 47.676 1.00 19.19 154 VAL B C 1
ATOM 2930 O O . VAL B 1 154 ? 47.824 -10.792 47.679 1.00 18.78 154 VAL B O 1
ATOM 2934 N N . TYR B 1 155 ? 49.099 -8.976 47.344 1.00 19.65 155 TYR B N 1
ATOM 2935 C CA . TYR B 1 155 ? 47.980 -8.164 46.861 1.00 20.24 155 TYR B CA 1
ATOM 2936 C C . TYR B 1 155 ? 47.357 -8.831 45.633 1.00 20.21 155 TYR B C 1
ATOM 2937 O O . TYR B 1 155 ? 46.142 -9.024 45.578 1.00 20.43 155 TYR B O 1
ATOM 2946 N N . GLN B 1 156 ? 48.206 -9.203 44.674 1.00 19.99 156 GLN B N 1
ATOM 2947 C CA . GLN B 1 156 ? 47.773 -9.887 43.452 1.00 20.26 156 GLN B CA 1
ATOM 2948 C C . GLN B 1 156 ? 47.151 -11.258 43.753 1.00 20.32 156 GLN B C 1
ATOM 2949 O O . GLN B 1 156 ? 46.090 -11.596 43.205 1.00 20.61 156 GLN B O 1
ATOM 2955 N N . ALA B 1 157 ? 47.771 -12.022 44.659 1.00 19.81 157 ALA B N 1
ATOM 2956 C CA . ALA B 1 157 ? 47.146 -13.246 45.145 1.00 19.44 157 ALA B CA 1
ATOM 2957 C C . ALA B 1 157 ? 45.692 -13.010 45.601 1.00 19.72 157 ALA B C 1
ATOM 2958 O O . ALA B 1 157 ? 44.794 -13.750 45.189 1.00 20.26 157 ALA B O 1
ATOM 2960 N N . THR B 1 158 ? 45.443 -11.972 46.401 1.00 19.68 158 THR B N 1
ATOM 2961 C CA . THR B 1 158 ? 44.070 -11.728 46.899 1.00 19.43 158 THR B CA 1
ATOM 2962 C C . THR B 1 158 ? 43.088 -11.394 45.763 1.00 19.33 158 THR B C 1
ATOM 2963 O O . THR B 1 158 ? 41.959 -11.882 45.758 1.00 19.67 158 THR B O 1
ATOM 2967 N N . LYS B 1 159 ? 43.537 -10.596 44.796 1.00 18.86 159 LYS B N 1
ATOM 2968 C CA . LYS B 1 159 ? 42.661 -10.115 43.716 1.00 19.35 159 LYS B CA 1
ATOM 2969 C C . LYS B 1 159 ? 42.418 -11.180 42.644 1.00 19.32 159 LYS B C 1
ATOM 2970 O O . LYS B 1 159 ? 41.303 -11.311 42.152 1.00 19.36 159 LYS B O 1
ATOM 2976 N N . PHE B 1 160 ? 43.452 -11.954 42.286 1.00 19.47 160 PHE B N 1
ATOM 2977 C CA . PHE B 1 160 ? 43.226 -13.118 41.435 1.00 19.89 160 PHE B CA 1
ATOM 2978 C C . PHE B 1 160 ? 42.262 -14.075 42.151 1.00 19.96 160 PHE B C 1
ATOM 2979 O O . PHE B 1 160 ? 41.396 -14.674 41.518 1.00 19.78 160 PHE B O 1
ATOM 2987 N N . GLY B 1 161 ? 42.419 -14.186 43.471 1.00 19.55 161 GLY B N 1
ATOM 2988 C CA . GLY B 1 161 ? 41.544 -14.995 44.328 1.00 19.59 161 GLY B CA 1
ATOM 2989 C C . GLY B 1 161 ? 40.105 -14.505 44.311 1.00 19.59 161 GLY B C 1
ATOM 2990 O O . GLY B 1 161 ? 39.184 -15.300 44.142 1.00 19.42 161 GLY B O 1
ATOM 2991 N N . VAL B 1 162 ? 39.918 -13.193 44.454 1.00 19.36 162 VAL B N 1
ATOM 2992 C CA . VAL B 1 162 ? 38.590 -12.563 44.320 1.00 20.15 162 VAL B CA 1
ATOM 2993 C C . VAL B 1 162 ? 37.932 -12.923 42.976 1.00 20.75 162 VAL B C 1
ATOM 2994 O O . VAL B 1 162 ? 36.747 -13.263 42.924 1.00 20.74 162 VAL B O 1
ATOM 2998 N N . ASN B 1 163 ? 38.722 -12.876 41.903 1.00 21.41 163 ASN B N 1
ATOM 2999 C CA . ASN B 1 163 ? 38.213 -13.150 40.569 1.00 21.63 163 ASN B CA 1
ATOM 3000 C C . ASN B 1 163 ? 37.751 -14.599 40.399 1.00 21.30 163 ASN B C 1
ATOM 3001 O O . ASN B 1 163 ? 36.649 -14.836 39.886 1.00 20.82 163 ASN B O 1
ATOM 3006 N N . ALA B 1 164 ? 38.583 -15.550 40.830 1.00 20.70 164 ALA B N 1
ATOM 3007 C CA . ALA B 1 164 ? 38.218 -16.973 40.785 1.00 20.28 164 ALA B CA 1
ATOM 3008 C C . ALA B 1 164 ? 36.968 -17.265 41.625 1.00 20.17 164 ALA B C 1
ATOM 3009 O O . ALA B 1 164 ? 36.056 -17.938 41.150 1.00 20.31 164 ALA B O 1
ATOM 3011 N N . PHE B 1 165 ? 36.961 -16.778 42.865 1.00 19.53 165 PHE B N 1
ATOM 3012 C CA . PHE B 1 165 ? 35.843 -16.946 43.799 1.00 20.31 165 PHE B CA 1
ATOM 3013 C C . PHE B 1 165 ? 34.573 -16.429 43.131 1.00 20.44 165 PHE B C 1
ATOM 3014 O O . PHE B 1 165 ? 33.537 -17.083 43.155 1.00 20.77 165 PHE B O 1
ATOM 3022 N N . SER B 1 166 ? 34.685 -15.269 42.497 1.00 20.92 166 SER B N 1
ATOM 3023 C CA . SER B 1 166 ? 33.514 -14.611 41.888 1.00 22.35 166 SER B CA 1
ATOM 3024 C C . SER B 1 166 ? 33.017 -15.294 40.614 1.00 22.41 166 SER B C 1
ATOM 3025 O O . SER B 1 166 ? 31.805 -15.384 40.399 1.00 23.29 166 SER B O 1
ATOM 3028 N N . GLU B 1 167 ? 33.934 -15.749 39.761 1.00 22.63 167 GLU B N 1
ATOM 3029 C CA . GLU B 1 167 ? 33.523 -16.540 38.600 1.00 22.50 167 GLU B CA 1
ATOM 3030 C C . GLU B 1 167 ? 32.785 -17.808 39.049 1.00 21.74 167 GLU B C 1
ATOM 3031 O O . GLU B 1 167 ? 31.753 -18.164 38.489 1.00 21.41 167 GLU B O 1
ATOM 3037 N N . THR B 1 168 ? 33.319 -18.491 40.052 1.00 21.08 168 THR B N 1
ATOM 3038 C CA . THR B 1 168 ? 32.690 -19.714 40.540 1.00 20.73 168 THR B CA 1
ATOM 3039 C C . THR B 1 168 ? 31.310 -19.409 41.131 1.00 21.07 168 THR B C 1
ATOM 3040 O O . THR B 1 168 ? 30.344 -20.147 40.900 1.00 21.11 168 THR B O 1
ATOM 3044 N N . LEU B 1 169 ? 31.240 -18.330 41.900 1.00 20.50 169 LEU B N 1
ATOM 3045 C CA . LEU B 1 169 ? 29.985 -17.870 42.482 1.00 20.87 169 LEU B CA 1
ATOM 3046 C C . LEU B 1 169 ? 28.931 -17.622 41.394 1.00 20.90 169 LEU B C 1
ATOM 3047 O O . LEU B 1 169 ? 27.792 -18.068 41.524 1.00 21.94 169 LEU B O 1
ATOM 3052 N N . ARG B 1 170 ? 29.320 -16.942 40.322 1.00 20.88 170 ARG B N 1
ATOM 3053 C CA . ARG B 1 170 ? 28.443 -16.724 39.172 1.00 20.93 170 ARG B CA 1
ATOM 3054 C C . ARG B 1 170 ? 27.895 -18.058 38.653 1.00 21.07 170 ARG B C 1
ATOM 3055 O O . ARG B 1 170 ? 26.692 -18.194 38.459 1.00 20.19 170 ARG B O 1
ATOM 3063 N N . GLN B 1 171 ? 28.767 -19.051 38.467 1.00 21.25 171 GLN B N 1
ATOM 3064 C CA . GLN B 1 171 ? 28.305 -20.378 38.022 1.00 21.80 171 GLN B CA 1
ATOM 3065 C C . GLN B 1 171 ? 27.247 -20.976 38.957 1.00 21.96 171 GLN B C 1
ATOM 3066 O O . GLN B 1 171 ? 26.298 -21.636 38.504 1.00 22.29 171 GLN B O 1
ATOM 3072 N N . GLU B 1 172 ? 27.398 -20.719 40.253 1.00 21.69 172 GLU B N 1
ATOM 3073 C CA . GLU B 1 172 ? 26.507 -21.291 41.273 1.00 21.90 172 GLU B CA 1
ATOM 3074 C C . GLU B 1 172 ? 25.139 -20.613 41.409 1.00 21.85 172 GLU B C 1
ATOM 3075 O O . GLU B 1 172 ? 24.155 -21.288 41.691 1.00 20.30 172 GLU B O 1
ATOM 3081 N N . VAL B 1 173 ? 25.083 -19.298 41.181 1.00 21.94 173 VAL B N 1
ATOM 3082 C CA . VAL B 1 173 ? 23.885 -18.504 41.509 1.00 22.11 173 VAL B CA 1
ATOM 3083 C C . VAL B 1 173 ? 23.259 -17.739 40.339 1.00 22.34 173 VAL B C 1
ATOM 3084 O O . VAL B 1 173 ? 22.147 -17.214 40.464 1.00 22.57 173 VAL B O 1
ATOM 3088 N N . THR B 1 174 ? 23.966 -17.656 39.216 1.00 22.76 174 THR B N 1
ATOM 3089 C CA . THR B 1 174 ? 23.451 -16.898 38.075 1.00 23.18 174 THR B CA 1
ATOM 3090 C C . THR B 1 174 ? 22.086 -17.422 37.588 1.00 22.90 174 THR B C 1
ATOM 3091 O O . THR B 1 174 ? 21.210 -16.626 37.244 1.00 22.70 174 THR B O 1
ATOM 3095 N N . GLU B 1 175 ? 21.893 -18.746 37.594 1.00 23.39 175 GLU B N 1
ATOM 3096 C CA . GLU B 1 175 ? 20.624 -19.334 37.119 1.00 24.21 175 GLU B CA 1
ATOM 3097 C C . GLU B 1 175 ? 19.414 -18.917 37.959 1.00 24.16 175 GLU B C 1
ATOM 3098 O O . GLU B 1 175 ? 18.277 -18.917 37.469 1.00 23.85 175 GLU B O 1
ATOM 3104 N N . ARG B 1 176 ? 19.674 -18.552 39.215 1.00 24.02 176 ARG B N 1
ATOM 3105 C CA . ARG B 1 176 ? 18.630 -18.079 40.128 1.00 23.89 176 ARG B CA 1
ATOM 3106 C C . ARG B 1 176 ? 18.517 -16.549 40.151 1.00 23.74 176 ARG B C 1
ATOM 3107 O O . ARG B 1 176 ? 17.804 -15.974 40.988 1.00 24.25 176 ARG B O 1
ATOM 3115 N N . GLY B 1 177 ? 19.227 -15.900 39.231 1.00 23.66 177 GLY B N 1
ATOM 3116 C CA . GLY B 1 177 ? 19.085 -14.463 38.995 1.00 23.16 177 GLY B CA 1
ATOM 3117 C C . GLY B 1 177 ? 19.942 -13.533 39.827 1.00 22.55 177 GLY B C 1
ATOM 3118 O O . GLY B 1 177 ? 19.707 -12.323 39.849 1.00 22.26 177 GLY B O 1
ATOM 3119 N N . VAL B 1 178 ? 20.927 -14.090 40.524 1.00 21.85 178 VAL B N 1
ATOM 3120 C CA . VAL B 1 178 ? 21.891 -13.270 41.248 1.00 21.52 178 VAL B CA 1
ATOM 3121 C C . VAL B 1 178 ? 23.069 -12.964 40.294 1.00 21.63 178 VAL B C 1
ATOM 3122 O O . VAL B 1 178 ? 23.815 -13.866 39.884 1.00 21.55 178 VAL B O 1
ATOM 3126 N N . ARG B 1 179 ? 23.218 -11.691 39.944 1.00 21.55 179 ARG B N 1
ATOM 3127 C CA . ARG B 1 179 ? 24.266 -11.239 39.024 1.00 21.31 179 ARG B CA 1
ATOM 3128 C C . ARG B 1 179 ? 25.565 -10.972 39.752 1.00 21.69 179 ARG B C 1
ATOM 3129 O O . ARG B 1 179 ? 25.581 -10.290 40.779 1.00 22.43 179 ARG B O 1
ATOM 3137 N N . VAL B 1 180 ? 26.657 -11.496 39.200 1.00 21.33 180 VAL B N 1
ATOM 3138 C CA . VAL B 1 180 ? 27.984 -11.280 39.763 1.00 21.19 180 VAL B CA 1
ATOM 3139 C C . VAL B 1 180 ? 28.811 -10.372 38.847 1.00 20.75 180 VAL B C 1
ATOM 3140 O O . VAL B 1 180 ? 29.104 -10.719 37.711 1.00 20.46 180 VAL B O 1
ATOM 3144 N N . VAL B 1 181 ? 29.152 -9.200 39.368 1.00 20.64 181 VAL B N 1
ATOM 3145 C CA . VAL B 1 181 ? 29.874 -8.182 38.616 1.00 20.75 181 VAL B CA 1
ATOM 3146 C C . VAL B 1 181 ? 31.243 -7.990 39.247 1.00 20.85 181 VAL B C 1
ATOM 3147 O O . VAL B 1 181 ? 31.362 -7.865 40.470 1.00 21.69 181 VAL B O 1
ATOM 3151 N N . VAL B 1 182 ? 32.278 -7.953 38.417 1.00 20.66 182 VAL B N 1
ATOM 3152 C CA . VAL B 1 182 ? 33.625 -7.731 38.901 1.00 20.97 182 VAL B CA 1
ATOM 3153 C C . VAL B 1 182 ? 34.217 -6.491 38.233 1.00 20.99 182 VAL B C 1
ATOM 3154 O O . VAL B 1 182 ? 34.346 -6.434 37.010 1.00 20.98 182 VAL B O 1
ATOM 3158 N N . ILE B 1 183 ? 34.570 -5.500 39.036 1.00 20.89 183 ILE B N 1
ATOM 3159 C CA . ILE B 1 183 ? 35.206 -4.293 38.491 1.00 21.51 183 ILE B CA 1
ATOM 3160 C C . ILE B 1 183 ? 36.707 -4.338 38.734 1.00 21.50 183 ILE B C 1
ATOM 3161 O O . ILE B 1 183 ? 37.147 -4.621 39.858 1.00 21.73 183 ILE B O 1
ATOM 3166 N N . GLU B 1 184 ? 37.487 -4.034 37.695 1.00 21.28 184 GLU B N 1
ATOM 3167 C CA . GLU B 1 184 ? 38.947 -4.114 37.762 1.00 22.14 184 GLU B CA 1
ATOM 3168 C C . GLU B 1 184 ? 39.589 -2.772 37.381 1.00 22.00 184 GLU B C 1
ATOM 3169 O O . GLU B 1 184 ? 39.920 -2.543 36.217 1.00 22.29 184 GLU B O 1
ATOM 3175 N N . PRO B 1 185 ? 39.715 -1.859 38.361 1.00 22.16 185 PRO B N 1
ATOM 3176 C CA . PRO B 1 185 ? 40.383 -0.592 38.086 1.00 22.13 185 PRO B CA 1
ATOM 3177 C C . PRO B 1 185 ? 41.900 -0.718 38.049 1.00 22.18 185 PRO B C 1
ATOM 3178 O O . PRO B 1 185 ? 42.492 -1.492 38.813 1.00 21.02 185 PRO B O 1
ATOM 3182 N N . GLY B 1 186 ? 42.516 0.050 37.157 1.00 21.44 186 GLY B N 1
ATOM 3183 C CA . GLY B 1 186 ? 43.925 0.380 37.286 1.00 20.98 186 GLY B CA 1
ATOM 3184 C C . GLY B 1 186 ? 44.080 1.559 38.235 1.00 21.15 186 GLY B C 1
ATOM 3185 O O . GLY B 1 186 ? 43.161 1.877 39.020 1.00 20.90 186 GLY B O 1
ATOM 3186 N N . THR B 1 187 ? 45.236 2.217 38.160 1.00 21.02 187 THR B N 1
ATOM 3187 C CA . THR B 1 187 ? 45.608 3.281 39.104 1.00 20.94 187 THR B CA 1
ATOM 3188 C C . THR B 1 187 ? 44.522 4.350 39.278 1.00 20.97 187 THR B C 1
ATOM 3189 O O . THR B 1 187 ? 44.167 5.052 38.322 1.00 20.20 187 THR B O 1
ATOM 3193 N N . THR B 1 188 ? 44.004 4.454 40.504 1.00 20.92 188 THR B N 1
ATOM 3194 C CA . THR B 1 188 ? 42.926 5.389 40.836 1.00 21.12 188 THR B CA 1
ATOM 3195 C C . THR B 1 188 ? 43.352 6.288 41.996 1.00 21.74 188 THR B C 1
ATOM 3196 O O . THR B 1 188 ? 43.922 5.814 42.975 1.00 21.46 188 THR B O 1
ATOM 3200 N N . ASP B 1 189 ? 43.048 7.578 41.900 1.00 22.32 189 ASP B N 1
ATOM 3201 C CA . ASP B 1 189 ? 43.520 8.539 42.904 1.00 22.73 189 ASP B CA 1
ATOM 3202 C C . ASP B 1 189 ? 42.694 8.480 44.199 1.00 22.77 189 ASP B C 1
ATOM 3203 O O . ASP B 1 189 ? 41.693 9.193 44.340 1.00 23.16 189 ASP B O 1
ATOM 3208 N N . THR B 1 190 ? 43.124 7.630 45.139 1.00 22.62 190 THR B N 1
ATOM 3209 C CA . THR B 1 190 ? 42.420 7.423 46.418 1.00 22.62 190 THR B CA 1
ATOM 3210 C C . THR B 1 190 ? 43.381 7.456 47.626 1.00 23.00 190 THR B C 1
ATOM 3211 O O . THR B 1 190 ? 44.553 7.800 47.478 1.00 23.22 190 THR B O 1
ATOM 3215 N N . GLU B 1 191 ? 42.891 7.077 48.807 1.00 23.41 191 GLU B N 1
ATOM 3216 C CA . GLU B 1 191 ? 43.752 6.936 50.014 1.00 23.66 191 GLU B CA 1
ATOM 3217 C C . GLU B 1 191 ? 44.586 5.638 50.036 1.00 24.01 191 GLU B C 1
ATOM 3218 O O . GLU B 1 191 ? 45.485 5.473 50.887 1.00 23.39 191 GLU B O 1
ATOM 3224 N N . LEU B 1 192 ? 44.284 4.731 49.104 1.00 24.26 192 LEU B N 1
ATOM 3225 C CA . LEU B 1 192 ? 44.853 3.370 49.096 1.00 24.62 192 LEU B CA 1
ATOM 3226 C C . LEU B 1 192 ? 46.372 3.294 49.290 1.00 24.94 192 LEU B C 1
ATOM 3227 O O . LEU B 1 192 ? 46.855 2.545 50.147 1.00 24.66 192 LEU B O 1
ATOM 3232 N N . ARG B 1 193 ? 47.111 4.065 48.495 1.00 25.31 193 ARG B N 1
ATOM 3233 C CA . ARG B 1 193 ? 48.576 4.023 48.501 1.00 26.47 193 ARG B CA 1
ATOM 3234 C C . ARG B 1 193 ? 49.219 4.486 49.822 1.00 26.03 193 ARG B C 1
ATOM 3235 O O . ARG B 1 193 ? 50.356 4.118 50.129 1.00 26.07 193 ARG B O 1
ATOM 3243 N N . GLY B 1 194 ? 48.488 5.284 50.598 1.00 25.75 194 GLY B N 1
ATOM 3244 C CA . GLY B 1 194 ? 48.990 5.806 51.875 1.00 25.51 194 GLY B CA 1
ATOM 3245 C C . GLY B 1 194 ? 49.276 4.731 52.912 1.00 25.63 194 GLY B C 1
ATOM 3246 O O . GLY B 1 194 ? 50.070 4.946 53.825 1.00 25.91 194 GLY B O 1
ATOM 3247 N N . HIS B 1 195 ? 48.651 3.566 52.761 1.00 25.47 195 HIS B N 1
ATOM 3248 C CA . HIS B 1 195 ? 48.730 2.522 53.785 1.00 25.50 195 HIS B CA 1
ATOM 3249 C C . HIS B 1 195 ? 49.902 1.552 53.627 1.00 25.23 195 HIS B C 1
ATOM 3250 O O . HIS B 1 195 ? 50.150 0.741 54.521 1.00 25.30 195 HIS B O 1
ATOM 3257 N N . ILE B 1 196 ? 50.624 1.652 52.511 1.00 24.89 196 ILE B N 1
ATOM 3258 C CA . ILE B 1 196 ? 51.790 0.802 52.255 1.00 24.54 196 ILE B CA 1
ATOM 3259 C C . ILE B 1 196 ? 52.783 0.923 53.415 1.00 24.89 196 ILE B C 1
ATOM 3260 O O . ILE B 1 196 ? 53.194 2.033 53.777 1.00 24.43 196 ILE B O 1
ATOM 3265 N N . THR B 1 197 ? 53.141 -0.218 53.999 1.00 24.97 197 THR B N 1
ATOM 3266 C CA . THR B 1 197 ? 53.997 -0.246 55.195 1.00 25.56 197 THR B CA 1
ATOM 3267 C C . THR B 1 197 ? 55.480 -0.424 54.881 1.00 25.66 197 THR B C 1
ATOM 3268 O O . THR B 1 197 ? 56.336 -0.105 55.717 1.00 26.15 197 THR B O 1
ATOM 3272 N N . HIS B 1 198 ? 55.783 -0.962 53.701 1.00 25.77 198 HIS B N 1
ATOM 3273 C CA . HIS B 1 198 ? 57.163 -1.057 53.233 1.00 25.97 198 HIS B CA 1
ATOM 3274 C C . HIS B 1 198 ? 57.555 0.274 52.594 1.00 25.92 198 HIS B C 1
ATOM 3275 O O . HIS B 1 198 ? 57.156 0.567 51.466 1.00 25.61 198 HIS B O 1
ATOM 3282 N N . THR B 1 199 ? 58.350 1.065 53.319 1.00 25.98 199 THR B N 1
ATOM 3283 C CA . THR B 1 199 ? 58.611 2.464 52.943 1.00 26.26 199 THR B CA 1
ATOM 3284 C C . THR B 1 199 ? 59.265 2.626 51.571 1.00 25.84 199 THR B C 1
ATOM 3285 O O . THR B 1 199 ? 58.861 3.491 50.786 1.00 25.61 199 THR B O 1
ATOM 3289 N N . ALA B 1 200 ? 60.273 1.800 51.296 1.00 25.53 200 ALA B N 1
ATOM 3290 C CA . ALA B 1 200 ? 60.973 1.820 50.013 1.00 25.46 200 ALA B CA 1
ATOM 3291 C C . ALA B 1 200 ? 60.042 1.505 48.846 1.00 25.50 200 ALA B C 1
ATOM 3292 O O . ALA B 1 200 ? 60.177 2.091 47.769 1.00 25.92 200 ALA B O 1
ATOM 3294 N N . THR B 1 201 ? 59.108 0.577 49.053 1.00 25.32 201 THR B N 1
ATOM 3295 C CA . THR B 1 201 ? 58.157 0.215 47.994 1.00 25.00 201 THR B CA 1
ATOM 3296 C C . THR B 1 201 ? 57.123 1.328 47.788 1.00 25.58 201 THR B C 1
ATOM 3297 O O . THR B 1 201 ? 56.778 1.646 46.650 1.00 25.45 201 THR B O 1
ATOM 3301 N N . LYS B 1 202 ? 56.655 1.929 48.885 1.00 26.24 202 LYS B N 1
ATOM 3302 C CA . LYS B 1 202 ? 55.716 3.050 48.799 1.00 26.96 202 LYS B CA 1
ATOM 3303 C C . LYS B 1 202 ? 56.287 4.162 47.917 1.00 27.57 202 LYS B C 1
ATOM 3304 O O . LYS B 1 202 ? 55.605 4.674 47.029 1.00 27.95 202 LYS B O 1
ATOM 3310 N N . GLU B 1 203 ? 57.545 4.509 48.170 1.00 28.11 203 GLU B N 1
ATOM 3311 C CA . GLU B 1 203 ? 58.279 5.523 47.420 1.00 28.96 203 GLU B CA 1
ATOM 3312 C C . GLU B 1 203 ? 58.387 5.170 45.934 1.00 29.26 203 GLU B C 1
ATOM 3313 O O . GLU B 1 203 ? 58.180 6.024 45.070 1.00 29.69 203 GLU B O 1
ATOM 3327 N N . TYR B 1 205 ? 56.426 3.070 44.219 1.00 29.03 205 TYR B N 1
ATOM 3328 C CA . TYR B 1 205 ? 55.080 3.053 43.654 1.00 29.11 205 TYR B CA 1
ATOM 3329 C C . TYR B 1 205 ? 54.621 4.480 43.336 1.00 29.47 205 TYR B C 1
ATOM 3330 O O . TYR B 1 205 ? 54.155 4.747 42.230 1.00 29.21 205 TYR B O 1
ATOM 3339 N N . GLU B 1 206 ? 54.774 5.389 44.300 1.00 29.70 206 GLU B N 1
ATOM 3340 C CA . GLU B 1 206 ? 54.400 6.801 44.111 1.00 30.49 206 GLU B CA 1
ATOM 3341 C C . GLU B 1 206 ? 55.106 7.377 42.891 1.00 30.42 206 GLU B C 1
ATOM 3342 O O . GLU B 1 206 ? 54.506 8.098 42.103 1.00 30.36 206 GLU B O 1
ATOM 3348 N N . GLN B 1 207 ? 56.378 7.024 42.732 1.00 30.88 207 GLN B N 1
ATOM 3349 C CA . GLN B 1 207 ? 57.170 7.456 41.591 1.00 31.39 207 GLN B CA 1
ATOM 3350 C C . GLN B 1 207 ? 56.644 6.870 40.283 1.00 31.53 207 GLN B C 1
ATOM 3351 O O . GLN B 1 207 ? 56.535 7.575 39.279 1.00 31.53 207 GLN B O 1
ATOM 3357 N N . ARG B 1 208 ? 56.311 5.582 40.314 1.00 31.42 208 ARG B N 1
ATOM 3358 C CA . ARG B 1 208 ? 55.858 4.856 39.126 1.00 31.86 208 ARG B CA 1
ATOM 3359 C C . ARG B 1 208 ? 54.593 5.463 38.521 1.00 31.05 208 ARG B C 1
ATOM 3360 O O . ARG B 1 208 ? 54.418 5.448 37.302 1.00 31.49 208 ARG B O 1
ATOM 3368 N N . ILE B 1 209 ? 53.729 6.008 39.372 1.00 30.21 209 ILE B N 1
ATOM 3369 C CA . ILE B 1 209 ? 52.417 6.491 38.943 1.00 29.35 209 ILE B CA 1
ATOM 3370 C C . ILE B 1 209 ? 52.346 8.014 38.808 1.00 28.99 209 ILE B C 1
ATOM 3371 O O . ILE B 1 209 ? 51.282 8.570 38.547 1.00 28.33 209 ILE B O 1
ATOM 3376 N N . SER B 1 210 ? 53.487 8.682 38.969 1.00 28.57 210 SER B N 1
ATOM 3377 C CA . SER B 1 210 ? 53.512 10.145 39.068 1.00 28.32 210 SER B CA 1
ATOM 3378 C C . SER B 1 210 ? 53.366 10.907 37.744 1.00 28.13 210 SER B C 1
ATOM 3379 O O . SER B 1 210 ? 53.110 12.108 37.761 1.00 28.56 210 SER B O 1
ATOM 3382 N N . GLN B 1 211 ? 53.538 10.238 36.607 1.00 28.25 211 GLN B N 1
ATOM 3383 C CA . GLN B 1 211 ? 53.477 10.934 35.307 1.00 28.19 211 GLN B CA 1
ATOM 3384 C C . GLN B 1 211 ? 52.105 10.881 34.616 1.00 27.47 211 GLN B C 1
ATOM 3385 O O . GLN B 1 211 ? 51.800 11.702 33.735 1.00 27.92 211 GLN B O 1
ATOM 3391 N N . ILE B 1 212 ? 51.278 9.931 35.037 1.00 25.88 212 ILE B N 1
ATOM 3392 C CA . ILE B 1 212 ? 49.993 9.667 34.387 1.00 24.70 212 ILE B CA 1
ATOM 3393 C C . ILE B 1 212 ? 48.814 10.457 34.957 1.00 23.86 212 ILE B C 1
ATOM 3394 O O . ILE B 1 212 ? 48.842 10.906 36.108 1.00 24.00 212 ILE B O 1
ATOM 3399 N N . ARG B 1 213 ? 47.772 10.615 34.143 1.00 22.71 213 ARG B N 1
ATOM 3400 C CA . ARG B 1 213 ? 46.478 11.022 34.648 1.00 22.02 213 ARG B CA 1
ATOM 3401 C C . ARG B 1 213 ? 45.852 9.775 35.257 1.00 21.58 213 ARG B C 1
ATOM 3402 O O . ARG B 1 213 ? 45.549 8.821 34.553 1.00 20.57 213 ARG B O 1
ATOM 3410 N N . LYS B 1 214 ? 45.677 9.773 36.573 1.00 21.24 214 LYS B N 1
ATOM 3411 C CA . LYS B 1 214 ? 45.057 8.624 37.245 1.00 21.32 214 LYS B CA 1
ATOM 3412 C C . LYS B 1 214 ? 43.553 8.571 36.992 1.00 20.88 214 LYS B C 1
ATOM 3413 O O . LYS B 1 214 ? 42.930 9.589 36.701 1.00 20.11 214 LYS B O 1
ATOM 3419 N N . LEU B 1 215 ? 42.972 7.383 37.103 1.00 20.91 215 LEU B N 1
ATOM 3420 C CA . LEU B 1 215 ? 41.519 7.262 37.158 1.00 20.92 215 LEU B CA 1
ATOM 3421 C C . LEU B 1 215 ? 41.030 7.974 38.420 1.00 21.14 215 LEU B C 1
ATOM 3422 O O . LEU B 1 215 ? 41.780 8.123 39.388 1.00 21.27 215 LEU B O 1
ATOM 3427 N N . GLN B 1 216 ? 39.783 8.431 38.392 1.00 21.24 216 GLN B N 1
ATOM 3428 C CA . GLN B 1 216 ? 39.185 9.109 39.533 1.00 21.89 216 GLN B CA 1
ATOM 3429 C C . GLN B 1 216 ? 38.179 8.160 40.175 1.00 21.91 216 GLN B C 1
ATOM 3430 O O . GLN B 1 216 ? 37.601 7.303 39.489 1.00 22.39 216 GLN B O 1
ATOM 3436 N N . ALA B 1 217 ? 37.951 8.308 41.480 1.00 21.96 217 ALA B N 1
ATOM 3437 C CA . ALA B 1 217 ? 36.940 7.489 42.150 1.00 21.89 217 ALA B CA 1
ATOM 3438 C C . ALA B 1 217 ? 35.600 7.535 41.384 1.00 21.83 217 ALA B C 1
ATOM 3439 O O . ALA B 1 217 ? 34.962 6.493 41.184 1.00 21.94 217 ALA B O 1
ATOM 3441 N N . GLN B 1 218 ? 35.208 8.723 40.918 1.00 22.33 218 GLN B N 1
ATOM 3442 C CA . GLN B 1 218 ? 33.935 8.887 40.191 1.00 23.13 218 GLN B CA 1
ATOM 3443 C C . GLN B 1 218 ? 33.850 8.059 38.901 1.00 22.20 218 GLN B C 1
ATOM 3444 O O . GLN B 1 218 ? 32.764 7.617 38.523 1.00 22.10 218 GLN B O 1
ATOM 3450 N N . ASP B 1 219 ? 34.988 7.857 38.234 1.00 21.95 219 ASP B N 1
ATOM 3451 C CA . ASP B 1 219 ? 35.050 7.003 37.036 1.00 21.34 219 ASP B CA 1
ATOM 3452 C C . ASP B 1 219 ? 34.688 5.563 37.370 1.00 21.39 219 ASP B C 1
ATOM 3453 O O . ASP B 1 219 ? 33.979 4.899 36.606 1.00 20.39 219 ASP B O 1
ATOM 3458 N N . ILE B 1 220 ? 35.200 5.075 38.501 1.00 20.64 220 ILE B N 1
ATOM 3459 C CA . ILE B 1 220 ? 34.957 3.699 38.898 1.00 20.82 220 ILE B CA 1
ATOM 3460 C C . ILE B 1 220 ? 33.512 3.564 39.348 1.00 20.47 220 ILE B C 1
ATOM 3461 O O . ILE B 1 220 ? 32.855 2.571 39.035 1.00 20.56 220 ILE B O 1
ATOM 3466 N N . ALA B 1 221 ? 33.017 4.574 40.064 1.00 20.53 221 ALA B N 1
ATOM 3467 C CA . ALA B 1 221 ? 31.600 4.649 40.444 1.00 20.61 221 ALA B CA 1
ATOM 3468 C C . ALA B 1 221 ? 30.685 4.542 39.215 1.00 20.81 221 ALA B C 1
ATOM 3469 O O . ALA B 1 221 ? 29.646 3.872 39.248 1.00 20.60 221 ALA B O 1
ATOM 3471 N N . GLU B 1 222 ? 31.076 5.204 38.132 1.00 20.39 222 GLU B N 1
ATOM 3472 C CA . GLU B 1 222 ? 30.316 5.135 36.895 1.00 21.51 222 GLU B CA 1
ATOM 3473 C C . GLU B 1 222 ? 30.318 3.738 36.274 1.00 21.20 222 GLU B C 1
ATOM 3474 O O . GLU B 1 222 ? 29.300 3.313 35.720 1.00 20.45 222 GLU B O 1
ATOM 3480 N N . ALA B 1 223 ? 31.454 3.037 36.366 1.00 20.82 223 ALA B N 1
ATOM 3481 C CA . ALA B 1 223 ? 31.525 1.655 35.897 1.00 21.33 223 ALA B CA 1
ATOM 3482 C C . ALA B 1 223 ? 30.525 0.828 36.687 1.00 21.56 223 ALA B C 1
ATOM 3483 O O . ALA B 1 223 ? 29.784 0.039 36.108 1.00 21.51 223 ALA B O 1
ATOM 3485 N N . VAL B 1 224 ? 30.492 1.042 38.008 1.00 21.32 224 VAL B N 1
ATOM 3486 C CA . VAL B 1 224 ? 29.555 0.329 38.876 1.00 21.42 224 VAL B CA 1
ATOM 3487 C C . VAL B 1 224 ? 28.107 0.647 38.501 1.00 21.48 224 VAL B C 1
ATOM 3488 O O . VAL B 1 224 ? 27.294 -0.256 38.307 1.00 21.52 224 VAL B O 1
ATOM 3492 N N . ARG B 1 225 ? 27.802 1.935 38.369 1.00 21.69 225 ARG B N 1
ATOM 3493 C CA . ARG B 1 225 ? 26.458 2.390 37.998 1.00 22.15 225 ARG B CA 1
ATOM 3494 C C . ARG B 1 225 ? 26.002 1.740 36.683 1.00 22.11 225 ARG B C 1
ATOM 3495 O O . ARG B 1 225 ? 24.867 1.258 36.581 1.00 21.56 225 ARG B O 1
ATOM 3503 N N . TYR B 1 226 ? 26.903 1.715 35.694 1.00 21.72 226 TYR B N 1
ATOM 3504 C CA . TYR B 1 226 ? 26.618 1.099 34.399 1.00 21.44 226 TYR B CA 1
ATOM 3505 C C . TYR B 1 226 ? 26.294 -0.406 34.533 1.00 21.76 226 TYR B C 1
ATOM 3506 O O . TYR B 1 226 ? 25.295 -0.885 33.966 1.00 21.61 226 TYR B O 1
ATO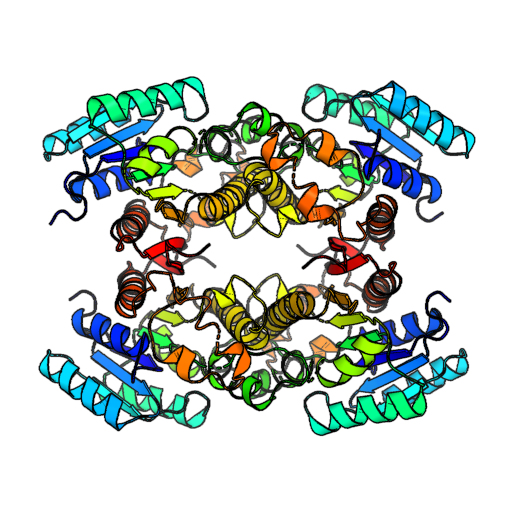M 3515 N N . ALA B 1 227 ? 27.136 -1.148 35.264 1.00 20.82 227 ALA B N 1
ATOM 3516 C CA . ALA B 1 227 ? 26.887 -2.571 35.499 1.00 21.42 227 ALA B CA 1
ATOM 3517 C C . ALA B 1 227 ? 25.546 -2.829 36.214 1.00 21.20 227 ALA B C 1
ATOM 3518 O O . ALA B 1 227 ? 24.759 -3.671 35.786 1.00 21.82 227 ALA B O 1
ATOM 3520 N N . VAL B 1 228 ? 25.270 -2.091 37.284 1.00 21.14 228 VAL B N 1
ATOM 3521 C CA . VAL B 1 228 ? 24.098 -2.419 38.107 1.00 21.51 228 VAL B CA 1
ATOM 3522 C C . VAL B 1 228 ? 22.779 -1.947 37.483 1.00 21.55 228 VAL B C 1
ATOM 3523 O O . VAL B 1 228 ? 21.712 -2.488 37.795 1.00 21.85 228 VAL B O 1
ATOM 3527 N N . THR B 1 229 ? 22.852 -0.948 36.610 1.00 20.82 229 THR B N 1
ATOM 3528 C CA . THR B 1 229 ? 21.644 -0.451 35.936 1.00 21.31 229 THR B CA 1
ATOM 3529 C C . THR B 1 229 ? 21.386 -1.180 34.614 1.00 20.82 229 THR B C 1
ATOM 3530 O O . THR B 1 229 ? 20.395 -0.913 33.953 1.00 20.64 229 THR B O 1
ATOM 3534 N N . ALA B 1 230 ? 22.271 -2.102 34.231 1.00 20.82 230 ALA B N 1
ATOM 3535 C CA . ALA B 1 230 ? 22.008 -2.949 33.065 1.00 20.95 230 ALA B CA 1
ATOM 3536 C C . ALA B 1 230 ? 20.753 -3.818 33.296 1.00 21.11 230 ALA B C 1
ATOM 3537 O O . ALA B 1 230 ? 20.417 -4.135 34.440 1.00 21.03 230 ALA B O 1
ATOM 3539 N N . PRO B 1 231 ? 20.041 -4.195 32.216 1.00 21.39 231 PRO B N 1
ATOM 3540 C CA . PRO B 1 231 ? 18.831 -4.992 32.458 1.00 21.52 231 PRO B CA 1
ATOM 3541 C C . PRO B 1 231 ? 19.188 -6.322 33.108 1.00 21.28 231 PRO B C 1
ATOM 3542 O O . PRO B 1 231 ? 20.301 -6.820 32.907 1.00 19.91 231 PRO B O 1
ATOM 3546 N N . HIS B 1 232 ? 18.244 -6.897 33.857 1.00 20.65 232 HIS B N 1
ATOM 3547 C CA . HIS B 1 232 ? 18.520 -8.111 34.635 1.00 21.12 232 HIS B CA 1
ATOM 3548 C C . HIS B 1 232 ? 19.095 -9.297 33.841 1.00 21.10 232 HIS B C 1
ATOM 3549 O O . HIS B 1 232 ? 19.922 -10.044 34.359 1.00 20.77 232 HIS B O 1
ATOM 3556 N N . HIS B 1 233 ? 18.672 -9.455 32.586 1.00 21.15 233 HIS B N 1
ATOM 3557 C CA . HIS B 1 233 ? 19.139 -10.578 31.763 1.00 21.12 233 HIS B CA 1
ATOM 3558 C C . HIS B 1 233 ? 20.614 -10.438 31.341 1.00 21.01 233 HIS B C 1
ATOM 3559 O O . HIS B 1 233 ? 21.197 -11.364 30.771 1.00 20.95 233 HIS B O 1
ATOM 3566 N N . ALA B 1 234 ? 21.206 -9.279 31.636 1.00 20.45 234 ALA B N 1
ATOM 3567 C CA . ALA B 1 234 ? 22.598 -9.000 31.331 1.00 20.57 234 ALA B CA 1
ATOM 3568 C C . ALA B 1 234 ? 23.455 -8.892 32.598 1.00 20.58 234 ALA B C 1
ATOM 3569 O O . ALA B 1 234 ? 23.202 -8.055 33.477 1.00 21.14 234 ALA B O 1
ATOM 3571 N N . THR B 1 235 ? 24.463 -9.747 32.677 1.00 20.23 235 THR B N 1
ATOM 3572 C CA . THR B 1 235 ? 25.460 -9.696 33.747 1.00 20.56 235 THR B CA 1
ATOM 3573 C C . THR B 1 235 ? 26.750 -9.133 33.150 1.00 20.68 235 THR B C 1
ATOM 3574 O O . THR B 1 235 ? 27.381 -9.768 32.298 1.00 20.33 235 THR B O 1
ATOM 3578 N N . VAL B 1 236 ? 27.121 -7.929 33.569 1.00 20.24 236 VAL B N 1
ATOM 3579 C CA . VAL B 1 236 ? 28.411 -7.370 33.138 1.00 20.12 236 VAL B CA 1
ATOM 3580 C C . VAL B 1 236 ? 29.420 -7.929 34.122 1.00 20.68 236 VAL B C 1
ATOM 3581 O O . VAL B 1 236 ? 29.657 -7.347 35.193 1.00 20.56 236 VAL B O 1
ATOM 3585 N N . HIS B 1 237 ? 29.984 -9.081 33.767 1.00 20.50 237 HIS B N 1
ATOM 3586 C CA . HIS B 1 237 ? 30.791 -9.840 34.710 1.00 21.18 237 HIS B CA 1
ATOM 3587 C C . HIS B 1 237 ? 32.147 -9.202 34.958 1.00 21.65 237 HIS B C 1
ATOM 3588 O O . HIS B 1 237 ? 32.713 -9.337 36.046 1.00 22.05 237 HIS B O 1
ATOM 3595 N N . GLU B 1 238 ? 32.685 -8.525 33.946 1.00 22.40 238 GLU B N 1
ATOM 3596 C CA . GLU B 1 238 ? 33.972 -7.873 34.103 1.00 23.50 238 GLU B CA 1
ATOM 3597 C C . GLU B 1 238 ? 34.014 -6.543 33.373 1.00 22.24 238 GLU B C 1
ATOM 3598 O O . GLU B 1 238 ? 33.581 -6.431 32.231 1.00 22.06 238 GLU B O 1
ATOM 3604 N N . ILE B 1 239 ? 34.512 -5.529 34.071 1.00 21.55 239 ILE B N 1
ATOM 3605 C CA . ILE B 1 239 ? 34.893 -4.255 33.438 1.00 20.51 239 ILE B CA 1
ATOM 3606 C C . ILE B 1 239 ? 36.299 -3.949 33.894 1.00 21.04 239 ILE B C 1
ATOM 3607 O O . ILE B 1 239 ? 36.530 -3.737 35.082 1.00 21.92 239 ILE B O 1
ATOM 3612 N N . PHE B 1 240 ? 37.219 -3.928 32.938 1.00 21.30 240 PHE B N 1
ATOM 3613 C CA . PHE B 1 240 ? 38.640 -3.693 33.169 1.00 21.27 240 PHE B CA 1
ATOM 3614 C C . PHE B 1 240 ? 38.900 -2.277 32.662 1.00 21.64 240 PHE B C 1
ATOM 3615 O O . PHE B 1 240 ? 38.825 -2.001 31.454 1.00 21.13 240 PHE B O 1
ATOM 3623 N N . ILE B 1 241 ? 39.147 -1.364 33.597 1.00 21.75 241 ILE B N 1
ATOM 3624 C CA . ILE B 1 241 ? 39.298 0.041 33.243 1.00 22.61 241 ILE B CA 1
ATOM 3625 C C . ILE B 1 241 ? 40.692 0.527 33.644 1.00 22.48 241 ILE B C 1
ATOM 3626 O O . ILE B 1 241 ? 41.078 0.446 34.811 1.00 22.15 241 ILE B O 1
ATOM 3631 N N . ARG B 1 242 ? 41.444 0.993 32.647 1.00 22.26 242 ARG B N 1
ATOM 3632 C CA . ARG B 1 242 ? 42.867 1.329 32.794 1.00 22.32 242 ARG B CA 1
ATOM 3633 C C . ARG B 1 242 ? 43.070 2.826 32.561 1.00 21.05 242 ARG B C 1
ATOM 3634 O O . ARG B 1 242 ? 42.326 3.430 31.782 1.00 21.31 242 ARG B O 1
ATOM 3642 N N . PRO B 1 243 ? 44.083 3.433 33.219 1.00 20.30 243 PRO B N 1
ATOM 3643 C CA . PRO B 1 243 ? 44.456 4.786 32.822 1.00 19.61 243 PRO B CA 1
ATOM 3644 C C . PRO B 1 243 ? 44.985 4.767 31.382 1.00 19.42 243 PRO B C 1
ATOM 3645 O O . PRO B 1 243 ? 45.842 3.940 31.028 1.00 19.31 243 PRO B O 1
ATOM 3649 N N . THR B 1 244 ? 44.454 5.649 30.547 1.00 19.36 244 THR B N 1
ATOM 3650 C CA . THR B 1 244 ? 44.881 5.737 29.149 1.00 19.08 244 THR B CA 1
ATOM 3651 C C . THR B 1 244 ? 46.389 6.029 29.055 1.00 19.90 244 THR B C 1
ATOM 3652 O O . THR B 1 244 ? 47.057 5.561 28.138 1.00 19.38 244 THR B O 1
ATOM 3656 N N . ASP B 1 245 ? 46.920 6.773 30.027 1.00 19.64 245 ASP B N 1
ATOM 3657 C CA . ASP B 1 245 ? 48.322 7.157 30.015 1.00 21.06 245 ASP B CA 1
ATOM 3658 C C . ASP B 1 245 ? 49.297 6.035 30.391 1.00 21.28 245 ASP B C 1
ATOM 3659 O O . ASP B 1 245 ? 50.495 6.183 30.216 1.00 21.66 245 ASP B O 1
ATOM 3664 N N . GLN B 1 246 ? 48.779 4.924 30.898 1.00 22.30 246 GLN B N 1
ATOM 3665 C CA . GLN B 1 246 ? 49.621 3.919 31.526 1.00 23.03 246 GLN B CA 1
ATOM 3666 C C . GLN B 1 246 ? 49.725 2.637 30.705 1.00 23.60 246 GLN B C 1
ATOM 3667 O O . GLN B 1 246 ? 48.737 1.924 30.528 1.00 22.87 246 GLN B O 1
ATOM 3673 N N . VAL B 1 247 ? 50.930 2.339 30.225 1.00 24.38 247 VAL B N 1
ATOM 3674 C CA . VAL B 1 247 ? 51.171 1.068 29.538 1.00 25.41 247 VAL B CA 1
ATOM 3675 C C . VAL B 1 247 ? 51.069 -0.084 30.551 1.00 25.87 247 VAL B C 1
ATOM 3676 O O . VAL B 1 247 ? 50.459 -1.125 30.288 1.00 26.26 247 VAL B O 1
ATOM 3681 N N . PRO C 1 2 ? 68.252 -46.782 25.993 1.00 33.18 2 PRO C N 1
ATOM 3682 C CA . PRO C 1 2 ? 66.822 -47.036 26.154 1.00 32.94 2 PRO C CA 1
ATOM 3683 C C . PRO C 1 2 ? 65.943 -46.252 25.175 1.00 32.64 2 PRO C C 1
ATOM 3684 O O . PRO C 1 2 ? 66.252 -45.106 24.819 1.00 33.15 2 PRO C O 1
ATOM 3688 N N . SER C 1 3 ? 64.845 -46.880 24.767 1.00 31.54 3 SER C N 1
ATOM 3689 C CA . SER C 1 3 ? 64.013 -46.386 23.686 1.00 30.42 3 SER C CA 1
ATOM 3690 C C . SER C 1 3 ? 62.549 -46.372 24.099 1.00 29.68 3 SER C C 1
ATOM 3691 O O . SER C 1 3 ? 61.811 -47.335 23.863 1.00 29.05 3 SER C O 1
ATOM 3694 N N . ALA C 1 4 ? 62.137 -45.258 24.704 1.00 28.76 4 ALA C N 1
ATOM 3695 C CA . ALA C 1 4 ? 60.775 -45.081 25.211 1.00 27.95 4 ALA C CA 1
ATOM 3696 C C . ALA C 1 4 ? 59.717 -45.049 24.105 1.00 27.37 4 ALA C C 1
ATOM 3697 O O . ALA C 1 4 ? 58.538 -45.279 24.363 1.00 27.33 4 ALA C O 1
ATOM 3699 N N . LEU C 1 5 ? 60.144 -44.761 22.880 1.00 26.53 5 LEU C N 1
ATOM 3700 C CA . LEU C 1 5 ? 59.212 -44.567 21.769 1.00 26.17 5 LEU C CA 1
ATOM 3701 C C . LEU C 1 5 ? 59.482 -45.550 20.633 1.00 25.77 5 LEU C C 1
ATOM 3702 O O . LEU C 1 5 ? 59.182 -45.271 19.465 1.00 25.11 5 LEU C O 1
ATOM 3707 N N . GLN C 1 6 ? 60.059 -46.701 20.982 1.00 25.38 6 GLN C N 1
ATOM 3708 C CA . GLN C 1 6 ? 60.358 -47.725 19.999 1.00 25.61 6 GLN C CA 1
ATOM 3709 C C . GLN C 1 6 ? 59.103 -48.154 19.249 1.00 25.26 6 GLN C C 1
ATOM 3710 O O . GLN C 1 6 ? 58.099 -48.508 19.863 1.00 25.42 6 GLN C O 1
ATOM 3716 N N . GLY C 1 7 ? 59.167 -48.111 17.924 1.00 24.94 7 GLY C N 1
ATOM 3717 C CA . GLY C 1 7 ? 58.045 -48.522 17.089 1.00 24.72 7 GLY C CA 1
ATOM 3718 C C . GLY C 1 7 ? 57.063 -47.414 16.735 1.00 24.87 7 GLY C C 1
ATOM 3719 O O . GLY C 1 7 ? 56.199 -47.614 15.881 1.00 24.73 7 GLY C O 1
ATOM 3720 N N . LYS C 1 8 ? 57.183 -46.256 17.386 1.00 24.38 8 LYS C N 1
ATOM 3721 C CA . LYS C 1 8 ? 56.260 -45.146 17.141 1.00 24.37 8 LYS C CA 1
ATOM 3722 C C . LYS C 1 8 ? 56.717 -44.305 15.952 1.00 23.69 8 LYS C C 1
ATOM 3723 O O . LYS C 1 8 ? 57.900 -44.298 15.600 1.00 24.14 8 LYS C O 1
ATOM 3729 N N . VAL C 1 9 ? 55.773 -43.604 15.333 1.00 22.66 9 VAL C N 1
ATOM 3730 C CA . VAL C 1 9 ? 56.078 -42.718 14.217 1.00 21.55 9 VAL C CA 1
ATOM 3731 C C . VAL C 1 9 ? 55.782 -41.271 14.608 1.00 21.09 9 VAL C C 1
ATOM 3732 O O . VAL C 1 9 ? 54.668 -40.945 15.017 1.00 20.27 9 VAL C O 1
ATOM 3736 N N . ALA C 1 10 ? 56.788 -40.412 14.472 1.00 20.40 10 ALA C N 1
ATOM 3737 C CA . ALA C 1 10 ? 56.619 -38.991 14.750 1.00 21.12 10 ALA C CA 1
ATOM 3738 C C . ALA C 1 10 ? 56.830 -38.160 13.492 1.00 21.16 10 ALA C C 1
ATOM 3739 O O . ALA C 1 10 ? 57.792 -38.378 12.746 1.00 21.71 10 ALA C O 1
ATOM 3741 N N . LEU C 1 11 ? 55.916 -37.225 13.255 1.00 21.55 11 LEU C N 1
ATOM 3742 C CA . LEU C 1 11 ? 56.055 -36.232 12.191 1.00 21.37 11 LEU C CA 1
ATOM 3743 C C . LEU C 1 11 ? 56.312 -34.854 12.817 1.00 21.23 11 LEU C C 1
ATOM 3744 O O . LEU C 1 11 ? 55.528 -34.371 13.633 1.00 20.31 11 LEU C O 1
ATOM 3749 N N . ILE C 1 12 ? 57.426 -34.244 12.435 1.00 20.82 12 ILE C N 1
ATOM 3750 C CA . ILE C 1 12 ? 57.857 -32.987 13.037 1.00 20.68 12 ILE C CA 1
ATOM 3751 C C . ILE C 1 12 ? 57.968 -31.939 11.937 1.00 20.90 12 ILE C C 1
ATOM 3752 O O . ILE C 1 12 ? 58.782 -32.073 11.026 1.00 19.96 12 ILE C O 1
ATOM 3757 N N . THR C 1 13 ? 57.115 -30.917 12.000 1.00 21.01 13 THR C N 1
ATOM 3758 C CA . THR C 1 13 ? 57.188 -29.833 11.029 1.00 21.23 13 THR C CA 1
ATOM 3759 C C . THR C 1 13 ? 58.205 -28.819 11.530 1.00 21.46 13 THR C C 1
ATOM 3760 O O . THR C 1 13 ? 58.440 -28.716 12.748 1.00 21.83 13 THR C O 1
ATOM 3764 N N . GLY C 1 14 ? 58.799 -28.068 10.606 1.00 20.84 14 GLY C N 1
ATOM 3765 C CA . GLY C 1 14 ? 59.836 -27.111 10.966 1.00 20.99 14 GLY C CA 1
ATOM 3766 C C . GLY C 1 14 ? 61.090 -27.795 11.494 1.00 21.03 14 GLY C C 1
ATOM 3767 O O . GLY C 1 14 ? 61.709 -27.326 12.453 1.00 21.50 14 GLY C O 1
ATOM 3768 N N . ALA C 1 15 ? 61.482 -28.888 10.845 1.00 20.59 15 ALA C N 1
ATOM 3769 C CA . ALA C 1 15 ? 62.559 -29.744 11.336 1.00 20.60 15 ALA C CA 1
ATOM 3770 C C . ALA C 1 15 ? 63.953 -29.349 10.848 1.00 20.49 15 ALA C C 1
ATOM 3771 O O . ALA C 1 15 ? 64.948 -29.971 11.249 1.00 20.38 15 ALA C O 1
ATOM 3773 N N . SER C 1 16 ? 64.026 -28.341 9.979 1.00 19.99 16 SER C N 1
ATOM 3774 C CA . SER C 1 16 ? 65.274 -28.006 9.289 1.00 20.34 16 SER C CA 1
ATOM 3775 C C . SER C 1 16 ? 66.263 -27.230 10.155 1.00 20.45 16 SER C C 1
ATOM 3776 O O . SER C 1 16 ? 67.455 -27.181 9.833 1.00 20.20 16 SER C O 1
ATOM 3779 N N . SER C 1 17 ? 65.766 -26.624 11.236 1.00 19.90 17 SER C N 1
ATOM 3780 C CA . SER C 1 17 ? 66.610 -25.909 12.194 1.00 20.05 17 SER C CA 1
ATOM 3781 C C . SER C 1 17 ? 65.932 -25.757 13.559 1.00 19.95 17 SER C C 1
ATOM 3782 O O . SER C 1 17 ? 64.796 -26.188 13.753 1.00 20.11 17 SER C O 1
ATOM 3785 N N . GLY C 1 18 ? 66.646 -25.146 14.505 1.00 20.15 18 GLY C N 1
ATOM 3786 C CA . GLY C 1 18 ? 66.070 -24.765 15.793 1.00 19.98 18 GLY C CA 1
ATOM 3787 C C . GLY C 1 18 ? 65.448 -25.891 16.613 1.00 20.22 18 GLY C C 1
ATOM 3788 O O . GLY C 1 18 ? 65.965 -27.015 16.667 1.00 19.78 18 GLY C O 1
ATOM 3789 N N . ILE C 1 19 ? 64.333 -25.564 17.251 1.00 19.80 19 ILE C N 1
ATOM 3790 C CA . ILE C 1 19 ? 63.569 -26.498 18.108 1.00 20.11 19 ILE C CA 1
ATOM 3791 C C . ILE C 1 19 ? 63.118 -27.778 17.373 1.00 19.64 19 ILE C C 1
ATOM 3792 O O . ILE C 1 19 ? 63.211 -28.869 17.925 1.00 19.74 19 ILE C O 1
ATOM 3797 N N . GLY C 1 20 ? 62.638 -27.640 16.140 1.00 20.08 20 GLY C N 1
ATOM 3798 C CA . GLY C 1 20 ? 62.172 -28.802 15.363 1.00 20.10 20 GLY C CA 1
ATOM 3799 C C . GLY C 1 20 ? 63.270 -29.805 15.056 1.00 20.43 20 GLY C C 1
ATOM 3800 O O . GLY C 1 20 ? 63.059 -31.026 15.140 1.00 19.51 20 GLY C O 1
ATOM 3801 N N . GLU C 1 21 ? 64.445 -29.292 14.696 1.00 20.36 21 GLU C N 1
ATOM 3802 C CA . GLU C 1 21 ? 65.619 -30.138 14.483 1.00 21.31 21 GLU C CA 1
ATOM 3803 C C . GLU C 1 21 ? 65.970 -30.915 15.763 1.00 20.99 21 GLU C C 1
ATOM 3804 O O . GLU C 1 21 ? 66.117 -32.135 15.738 1.00 21.38 21 GLU C O 1
ATOM 3810 N N . ALA C 1 22 ? 66.116 -30.200 16.873 1.00 20.83 22 ALA C N 1
ATOM 3811 C CA . ALA C 1 22 ? 66.441 -30.838 18.148 1.00 20.44 22 ALA C CA 1
ATOM 3812 C C . ALA C 1 22 ? 65.367 -31.849 18.569 1.00 20.46 22 ALA C C 1
ATOM 3813 O O . ALA C 1 22 ? 65.689 -32.914 19.111 1.00 20.55 22 ALA C O 1
ATOM 3815 N N . THR C 1 23 ? 64.099 -31.529 18.298 1.00 20.11 23 THR C N 1
ATOM 3816 C CA . THR C 1 23 ? 62.993 -32.437 18.629 1.00 20.07 23 THR C CA 1
ATOM 3817 C C . THR C 1 23 ? 63.075 -33.727 17.802 1.00 20.71 23 THR C C 1
ATOM 3818 O O . THR C 1 23 ? 62.981 -34.828 18.354 1.00 20.88 23 THR 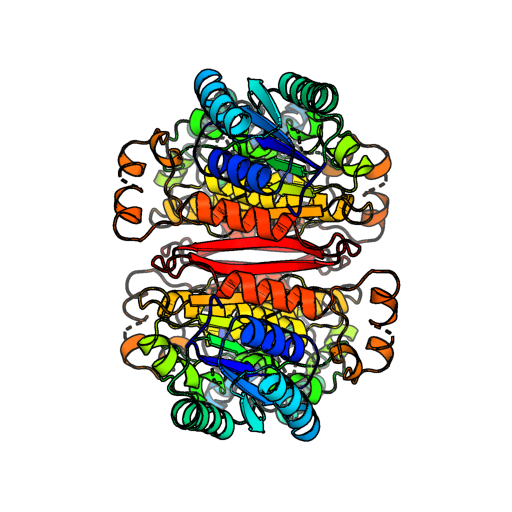C O 1
ATOM 3822 N N . ALA C 1 24 ? 63.279 -33.590 16.494 1.00 20.85 24 ALA C N 1
ATOM 3823 C CA . ALA C 1 24 ? 63.451 -34.749 15.622 1.00 21.08 24 ALA C CA 1
ATOM 3824 C C . ALA C 1 24 ? 64.582 -35.645 16.137 1.00 21.52 24 ALA C C 1
ATOM 3825 O O . ALA C 1 24 ? 64.434 -36.871 16.218 1.00 21.32 24 ALA C O 1
ATOM 3827 N N . ARG C 1 25 ? 65.705 -35.031 16.508 1.00 21.79 25 ARG C N 1
ATOM 3828 C CA . ARG C 1 25 ? 66.843 -35.783 17.035 1.00 22.10 25 ARG C CA 1
ATOM 3829 C C . ARG C 1 25 ? 66.481 -36.517 18.324 1.00 22.48 25 ARG C C 1
ATOM 3830 O O . ARG C 1 25 ? 66.829 -37.688 18.498 1.00 22.28 25 ARG C O 1
ATOM 3838 N N . ALA C 1 26 ? 65.794 -35.811 19.222 1.00 22.09 26 ALA C N 1
ATOM 3839 C CA . ALA C 1 26 ? 65.420 -36.340 20.531 1.00 22.41 26 ALA C CA 1
ATOM 3840 C C . ALA C 1 26 ? 64.463 -37.523 20.394 1.00 22.39 26 ALA C C 1
ATOM 3841 O O . ALA C 1 26 ? 64.605 -38.536 21.089 1.00 22.15 26 ALA C O 1
ATOM 3843 N N . LEU C 1 27 ? 63.486 -37.389 19.499 1.00 22.09 27 LEU C N 1
ATOM 3844 C CA . LEU C 1 27 ? 62.517 -38.464 19.275 1.00 22.19 27 LEU C CA 1
ATOM 3845 C C . LEU C 1 27 ? 63.147 -39.686 18.608 1.00 22.24 27 LEU C C 1
ATOM 3846 O O . LEU C 1 27 ? 62.877 -40.818 19.011 1.00 22.17 27 LEU C O 1
ATOM 3851 N N . ALA C 1 28 ? 63.990 -39.451 17.604 1.00 22.37 28 ALA C N 1
ATOM 3852 C CA . ALA C 1 28 ? 64.773 -40.520 16.968 1.00 22.73 28 ALA C CA 1
ATOM 3853 C C . ALA C 1 28 ? 65.600 -41.275 18.006 1.00 22.83 28 ALA C C 1
ATOM 3854 O O . ALA C 1 28 ? 65.612 -42.499 18.015 1.00 22.88 28 ALA C O 1
ATOM 3856 N N . ALA C 1 29 ? 66.264 -40.537 18.894 1.00 23.36 29 ALA C N 1
ATOM 3857 C CA . ALA C 1 29 ? 67.044 -41.143 19.978 1.00 23.72 29 ALA C CA 1
ATOM 3858 C C . ALA C 1 29 ? 66.194 -42.048 20.879 1.00 23.98 29 ALA C C 1
ATOM 3859 O O . ALA C 1 29 ? 66.708 -42.994 21.465 1.00 23.90 29 ALA C O 1
ATOM 3861 N N . GLU C 1 30 ? 64.899 -41.755 20.988 1.00 24.00 30 GLU C N 1
ATOM 3862 C CA . GLU C 1 30 ? 63.972 -42.604 21.749 1.00 24.44 30 GLU C CA 1
ATOM 3863 C C . GLU C 1 30 ? 63.445 -43.789 20.937 1.00 24.37 30 GLU C C 1
ATOM 3864 O O . GLU C 1 30 ? 62.606 -44.554 21.417 1.00 24.55 30 GLU C O 1
ATOM 3870 N N . GLY C 1 31 ? 63.931 -43.930 19.705 1.00 23.88 31 GLY C N 1
ATOM 3871 C CA . GLY C 1 31 ? 63.557 -45.048 18.840 1.00 23.26 31 GLY C CA 1
ATOM 3872 C C . GLY C 1 31 ? 62.331 -44.820 17.972 1.00 22.84 31 GLY C C 1
ATOM 3873 O O . GLY C 1 31 ? 61.817 -45.764 17.367 1.00 22.88 31 GLY C O 1
ATOM 3874 N N . ALA C 1 32 ? 61.848 -43.580 17.921 1.00 22.59 32 ALA C N 1
ATOM 3875 C CA . ALA C 1 32 ? 60.765 -43.224 17.010 1.00 21.92 32 ALA C CA 1
ATOM 3876 C C . ALA C 1 32 ? 61.298 -43.129 15.583 1.00 21.71 32 ALA C C 1
ATOM 3877 O O . ALA C 1 32 ? 62.409 -42.634 15.358 1.00 21.73 32 ALA C O 1
ATOM 3879 N N . ALA C 1 33 ? 60.524 -43.636 14.628 1.00 21.23 33 ALA C N 1
ATOM 3880 C CA . ALA C 1 33 ? 60.751 -43.314 13.227 1.00 21.06 33 ALA C CA 1
ATOM 3881 C C . ALA C 1 33 ? 60.317 -41.856 13.053 1.00 21.12 33 ALA C C 1
ATOM 3882 O O . ALA C 1 33 ? 59.282 -41.445 13.602 1.00 21.65 33 ALA C O 1
ATOM 3884 N N . VAL C 1 34 ? 61.120 -41.059 12.347 1.00 20.81 34 VAL C N 1
ATOM 3885 C CA . VAL C 1 34 ? 60.812 -39.623 12.197 1.00 20.70 34 VAL C CA 1
ATOM 3886 C C . VAL C 1 34 ? 60.573 -39.184 10.750 1.00 20.66 34 VAL C C 1
ATOM 3887 O O . VAL C 1 34 ? 61.400 -39.425 9.863 1.00 20.43 34 VAL C O 1
ATOM 3891 N N . ALA C 1 35 ? 59.414 -38.578 10.512 1.00 20.66 35 ALA C N 1
ATOM 3892 C CA . ALA C 1 35 ? 59.169 -37.856 9.275 1.00 20.68 35 ALA C CA 1
ATOM 3893 C C . ALA C 1 35 ? 59.471 -36.386 9.558 1.00 20.94 35 ALA C C 1
ATOM 3894 O O . ALA C 1 35 ? 58.883 -35.783 10.458 1.00 20.79 35 ALA C O 1
ATOM 3896 N N . ILE C 1 36 ? 60.421 -35.838 8.806 1.00 21.16 36 ILE C N 1
ATOM 3897 C CA . ILE C 1 36 ? 60.944 -34.494 9.043 1.00 21.05 36 ILE C CA 1
ATOM 3898 C C . ILE C 1 36 ? 60.554 -33.548 7.900 1.00 21.38 36 ILE C C 1
ATOM 3899 O O . ILE C 1 36 ? 60.913 -33.788 6.732 1.00 21.12 36 ILE C O 1
ATOM 3904 N N . ALA C 1 37 ? 59.825 -32.479 8.253 1.00 21.32 37 ALA C N 1
ATOM 3905 C CA . ALA C 1 37 ? 59.228 -31.568 7.275 1.00 21.61 37 ALA C CA 1
ATOM 3906 C C . ALA C 1 37 ? 59.664 -30.113 7.432 1.00 21.76 37 ALA C C 1
ATOM 3907 O O . ALA C 1 37 ? 59.751 -29.599 8.539 1.00 21.96 37 ALA C O 1
ATOM 3909 N N . ALA C 1 38 ? 59.942 -29.472 6.298 1.00 21.97 38 ALA C N 1
ATOM 3910 C CA . ALA C 1 38 ? 60.239 -28.037 6.206 1.00 22.56 38 ALA C CA 1
ATOM 3911 C C . ALA C 1 38 ? 60.443 -27.681 4.736 1.00 23.05 38 ALA C C 1
ATOM 3912 O O . ALA C 1 38 ? 60.301 -28.545 3.865 1.00 23.00 38 ALA C O 1
ATOM 3914 N N . ARG C 1 39 ? 60.779 -26.417 4.466 1.00 23.66 39 ARG C N 1
ATOM 3915 C CA . ARG C 1 39 ? 60.963 -25.929 3.092 1.00 24.12 39 ARG C CA 1
ATOM 3916 C C . ARG C 1 39 ? 62.386 -26.077 2.554 1.00 24.61 39 ARG C C 1
ATOM 3917 O O . ARG C 1 39 ? 62.575 -26.266 1.344 1.00 24.50 39 ARG C O 1
ATOM 3925 N N . ARG C 1 40 ? 63.382 -25.977 3.435 1.00 24.90 40 ARG C N 1
ATOM 3926 C CA . ARG C 1 40 ? 64.785 -26.150 3.032 1.00 25.09 40 ARG C CA 1
ATOM 3927 C C . ARG C 1 40 ? 65.162 -27.634 2.987 1.00 25.79 40 ARG C C 1
ATOM 3928 O O . ARG C 1 40 ? 65.683 -28.193 3.960 1.00 25.53 40 ARG C O 1
ATOM 3936 N N . VAL C 1 41 ? 64.913 -28.271 1.845 1.00 26.55 41 VAL C N 1
ATOM 3937 C CA . VAL C 1 41 ? 65.136 -29.715 1.714 1.00 27.35 41 VAL C CA 1
ATOM 3938 C C . VAL C 1 41 ? 66.597 -30.101 1.963 1.00 27.48 41 VAL C C 1
ATOM 3939 O O . VAL C 1 41 ? 66.870 -31.149 2.544 1.00 27.48 41 VAL C O 1
ATOM 3943 N N . GLU C 1 42 ? 67.516 -29.239 1.533 1.00 27.80 42 GLU C N 1
ATOM 3944 C CA . GLU C 1 42 ? 68.956 -29.442 1.706 1.00 28.51 42 GLU C CA 1
ATOM 3945 C C . GLU C 1 42 ? 69.313 -29.645 3.182 1.00 28.15 42 GLU C C 1
ATOM 3946 O O . GLU C 1 42 ? 70.111 -30.530 3.516 1.00 27.79 42 GLU C O 1
ATOM 3952 N N . LYS C 1 43 ? 68.715 -28.821 4.047 1.00 27.88 43 LYS C N 1
ATOM 3953 C CA . LYS C 1 43 ? 68.863 -28.942 5.498 1.00 27.72 43 LYS C CA 1
ATOM 3954 C C . LYS C 1 43 ? 68.289 -30.269 5.991 1.00 27.18 43 LYS C C 1
ATOM 3955 O O . LYS C 1 43 ? 68.941 -30.988 6.753 1.00 26.91 43 LYS C O 1
ATOM 3961 N N . LEU C 1 44 ? 67.064 -30.574 5.554 1.00 26.52 44 LEU C N 1
ATOM 3962 C CA . LEU C 1 44 ? 66.382 -31.822 5.905 1.00 26.05 44 LEU C CA 1
ATOM 3963 C C . LEU C 1 44 ? 67.159 -33.067 5.513 1.00 26.17 44 LEU C C 1
ATOM 3964 O O . LEU C 1 44 ? 67.273 -34.001 6.307 1.00 26.21 44 LEU C O 1
ATOM 3969 N N . ARG C 1 45 ? 67.683 -33.075 4.287 1.00 25.90 45 ARG C N 1
ATOM 3970 C CA . ARG C 1 45 ? 68.459 -34.204 3.779 1.00 25.89 45 ARG C CA 1
ATOM 3971 C C . ARG C 1 45 ? 69.693 -34.433 4.635 1.00 25.50 45 ARG C C 1
ATOM 3972 O O . ARG C 1 45 ? 70.011 -35.568 4.974 1.00 25.11 45 ARG C O 1
ATOM 3980 N N . ALA C 1 46 ? 70.368 -33.339 4.989 1.00 25.51 46 ALA C N 1
ATOM 3981 C CA . ALA C 1 46 ? 71.556 -33.389 5.842 1.00 25.43 46 ALA C CA 1
ATOM 3982 C C . ALA C 1 46 ? 71.230 -33.944 7.230 1.00 25.17 46 ALA C C 1
ATOM 3983 O O . ALA C 1 46 ? 71.984 -34.745 7.780 1.00 24.92 46 ALA C O 1
ATOM 3985 N N . LEU C 1 47 ? 70.097 -33.522 7.788 1.00 24.85 47 LEU C N 1
ATOM 3986 C CA . LEU C 1 47 ? 69.628 -34.062 9.061 1.00 24.49 47 LEU C CA 1
ATOM 3987 C C . LEU C 1 47 ? 69.225 -35.538 8.921 1.00 24.63 47 LEU C C 1
ATOM 3988 O O . LEU C 1 47 ? 69.606 -36.371 9.751 1.00 24.55 47 LEU C O 1
ATOM 3993 N N . GLY C 1 48 ? 68.465 -35.849 7.870 1.00 24.86 48 GLY C N 1
ATOM 3994 C CA . GLY C 1 48 ? 68.042 -37.221 7.587 1.00 25.67 48 GLY C CA 1
ATOM 3995 C C . GLY C 1 48 ? 69.232 -38.162 7.495 1.00 26.66 48 GLY C C 1
ATOM 3996 O O . GLY C 1 48 ? 69.249 -39.220 8.136 1.00 26.66 48 GLY C O 1
ATOM 3997 N N . ASP C 1 49 ? 70.234 -37.756 6.714 1.00 27.21 49 ASP C N 1
ATOM 3998 C CA . ASP C 1 49 ? 71.472 -38.523 6.553 1.00 28.28 49 ASP C CA 1
ATOM 3999 C C . ASP C 1 49 ? 72.139 -38.783 7.895 1.00 28.44 49 ASP C C 1
ATOM 4000 O O . ASP C 1 49 ? 72.529 -39.911 8.181 1.00 28.58 49 ASP C O 1
ATOM 4005 N N . GLU C 1 50 ? 72.252 -37.731 8.709 1.00 28.91 50 GLU C N 1
ATOM 4006 C CA . GLU C 1 50 ? 72.831 -37.815 10.051 1.00 29.55 50 GLU C CA 1
ATOM 4007 C C . GLU C 1 50 ? 72.069 -38.825 10.907 1.00 28.77 50 GLU C C 1
ATOM 4008 O O . GLU C 1 50 ? 72.668 -39.720 11.510 1.00 28.60 50 GLU C O 1
ATOM 4014 N N . LEU C 1 51 ? 70.745 -38.681 10.931 1.00 28.25 51 LEU C N 1
ATOM 4015 C CA . LEU C 1 51 ? 69.876 -39.562 11.707 1.00 28.04 51 LEU C CA 1
ATOM 4016 C C . LEU C 1 51 ? 69.902 -41.008 11.218 1.00 27.83 51 LEU C C 1
ATOM 4017 O O . LEU C 1 51 ? 70.018 -41.932 12.028 1.00 27.95 51 LEU C O 1
ATOM 4022 N N . THR C 1 52 ? 69.800 -41.193 9.902 1.00 27.63 52 THR C N 1
ATOM 4023 C CA . THR C 1 52 ? 69.890 -42.516 9.272 1.00 27.54 52 THR C CA 1
ATOM 4024 C C . THR C 1 52 ? 71.211 -43.202 9.635 1.00 27.67 52 THR C C 1
ATOM 4025 O O . THR C 1 52 ? 71.239 -44.407 9.911 1.00 27.43 52 THR C O 1
ATOM 4029 N N . ALA C 1 53 ? 72.294 -42.418 9.645 1.00 27.91 53 ALA C N 1
ATOM 4030 C CA . ALA C 1 53 ? 73.643 -42.915 9.957 1.00 28.13 53 ALA C CA 1
ATOM 4031 C C . ALA C 1 53 ? 73.774 -43.436 11.388 1.00 28.30 53 ALA C C 1
ATOM 4032 O O . ALA C 1 53 ? 74.606 -44.309 11.663 1.00 28.45 53 ALA C O 1
ATOM 4034 N N . ALA C 1 54 ? 72.957 -42.891 12.287 1.00 28.40 54 ALA C N 1
ATOM 4035 C CA . ALA C 1 54 ? 72.896 -43.335 13.679 1.00 28.43 54 ALA C CA 1
ATOM 4036 C C . ALA C 1 54 ? 71.856 -44.442 13.902 1.00 28.42 54 ALA C C 1
ATOM 4037 O O . ALA C 1 54 ? 71.574 -44.814 15.043 1.00 29.01 54 ALA C O 1
ATOM 4039 N N . GLY C 1 55 ? 71.288 -44.963 12.816 1.00 28.10 55 GLY C N 1
ATOM 4040 C CA . GLY C 1 55 ? 70.340 -46.077 12.901 1.00 27.34 55 GLY C CA 1
ATOM 4041 C C . GLY C 1 55 ? 68.863 -45.709 12.976 1.00 26.89 55 GLY C C 1
ATOM 4042 O O . GLY C 1 55 ? 68.019 -46.580 13.208 1.00 26.74 55 GLY C O 1
ATOM 4043 N N . ALA C 1 56 ? 68.544 -44.431 12.777 1.00 26.27 56 ALA C N 1
ATOM 4044 C CA . ALA C 1 56 ? 67.144 -43.994 12.744 1.00 25.84 56 ALA C CA 1
ATOM 4045 C C . ALA C 1 56 ? 66.479 -44.304 11.401 1.00 25.64 56 ALA C C 1
ATOM 4046 O O . ALA C 1 56 ? 67.156 -44.471 10.372 1.00 25.33 56 ALA C O 1
ATOM 4048 N N . LYS C 1 57 ? 65.154 -44.406 11.443 1.00 25.11 57 LYS C N 1
ATOM 4049 C CA . LYS C 1 57 ? 64.307 -44.542 10.266 1.00 25.43 57 LYS C CA 1
ATOM 4050 C C . LYS C 1 57 ? 63.697 -43.170 9.989 1.00 24.85 57 LYS C C 1
ATOM 4051 O O . LYS C 1 57 ? 63.036 -42.600 10.855 1.00 24.85 57 LYS C O 1
ATOM 4057 N N . VAL C 1 58 ? 63.944 -42.636 8.795 1.00 24.34 58 VAL C N 1
ATOM 4058 C CA . VAL C 1 58 ? 63.640 -41.239 8.481 1.00 23.79 58 VAL C CA 1
ATOM 4059 C C . VAL C 1 58 ? 62.875 -41.103 7.162 1.00 23.66 58 VAL C C 1
ATOM 4060 O O . VAL C 1 58 ? 63.171 -41.796 6.199 1.00 23.65 58 VAL C O 1
ATOM 4064 N N . HIS C 1 59 ? 61.893 -40.208 7.131 1.00 23.47 59 HIS C N 1
ATOM 4065 C CA . HIS C 1 59 ? 61.160 -39.879 5.911 1.00 23.27 59 HIS C CA 1
ATOM 4066 C C . HIS C 1 59 ? 61.236 -38.368 5.700 1.00 23.34 59 HIS C C 1
ATOM 4067 O O . HIS C 1 59 ? 60.741 -37.601 6.525 1.00 22.96 59 HIS C O 1
ATOM 4074 N N . VAL C 1 60 ? 61.876 -37.944 4.613 1.00 23.02 60 VAL C N 1
ATOM 4075 C CA . VAL C 1 60 ? 62.082 -36.515 4.357 1.00 23.05 60 VAL C CA 1
ATOM 4076 C C . VAL C 1 60 ? 60.884 -35.917 3.602 1.00 23.16 60 VAL C C 1
ATOM 4077 O O . VAL C 1 60 ? 60.484 -36.442 2.559 1.00 23.16 60 VAL C O 1
ATOM 4081 N N . LEU C 1 61 ? 60.323 -34.831 4.139 1.00 22.94 61 LEU C N 1
ATOM 4082 C CA . LEU C 1 61 ? 59.168 -34.160 3.535 1.00 23.29 61 LEU C CA 1
ATOM 4083 C C . LEU C 1 61 ? 59.459 -32.702 3.208 1.00 23.30 61 LEU C C 1
ATOM 4084 O O . LEU C 1 61 ? 59.586 -31.870 4.109 1.00 23.34 61 LEU C O 1
ATOM 4089 N N . GLU C 1 62 ? 59.569 -32.386 1.924 1.00 23.32 62 GLU C N 1
ATOM 4090 C CA . GLU C 1 62 ? 59.609 -30.991 1.510 1.00 23.46 62 GLU C CA 1
ATOM 4091 C C . GLU C 1 62 ? 58.189 -30.455 1.622 1.00 23.06 62 GLU C C 1
ATOM 4092 O O . GLU C 1 62 ? 57.286 -30.919 0.931 1.00 22.39 62 GLU C O 1
ATOM 4098 N N . LEU C 1 63 ? 57.989 -29.500 2.526 1.00 22.68 63 LEU C N 1
ATOM 4099 C CA . LEU C 1 63 ? 56.639 -29.031 2.833 1.00 22.67 63 LEU C CA 1
ATOM 4100 C C . LEU C 1 63 ? 56.593 -27.585 3.278 1.00 22.77 63 LEU C C 1
ATOM 4101 O O . LEU C 1 63 ? 57.401 -27.156 4.108 1.00 22.23 63 LEU C O 1
ATOM 4106 N N . ASP C 1 64 ? 55.624 -26.859 2.721 1.00 22.85 64 ASP C N 1
ATOM 4107 C CA . ASP C 1 64 ? 55.171 -25.573 3.247 1.00 23.18 64 ASP C CA 1
ATOM 4108 C C . ASP C 1 64 ? 53.859 -25.845 4.007 1.00 23.14 64 ASP C C 1
ATOM 4109 O O . ASP C 1 64 ? 52.879 -26.266 3.403 1.00 23.06 64 ASP C O 1
ATOM 4114 N N . VAL C 1 65 ? 53.840 -25.631 5.327 1.00 23.07 65 VAL C N 1
ATOM 4115 C CA . VAL C 1 65 ? 52.636 -25.950 6.123 1.00 23.78 65 VAL C CA 1
ATOM 4116 C C . VAL C 1 65 ? 51.429 -25.102 5.727 1.00 24.33 65 VAL C C 1
ATOM 4117 O O . VAL C 1 65 ? 50.294 -25.476 6.006 1.00 24.74 65 VAL C O 1
ATOM 4121 N N . ALA C 1 66 ? 51.686 -23.973 5.070 1.00 24.67 66 ALA C N 1
ATOM 4122 C CA . ALA C 1 66 ? 50.625 -23.063 4.648 1.00 25.51 66 ALA C CA 1
ATOM 4123 C C . ALA C 1 66 ? 49.861 -23.627 3.443 1.00 26.11 66 ALA C C 1
ATOM 4124 O O . ALA C 1 66 ? 48.776 -23.135 3.093 1.00 26.59 66 ALA C O 1
ATOM 4126 N N . ASP C 1 67 ? 50.445 -24.652 2.818 1.00 25.94 67 ASP C N 1
ATOM 4127 C CA . ASP C 1 67 ? 49.911 -25.298 1.617 1.00 26.52 67 ASP C CA 1
ATOM 4128 C C . ASP C 1 67 ? 48.990 -26.455 2.017 1.00 26.82 67 ASP C C 1
ATOM 4129 O O . ASP C 1 67 ? 49.448 -27.582 2.264 1.00 26.79 67 ASP C O 1
ATOM 4134 N N . ARG C 1 68 ? 47.692 -26.159 2.077 1.00 27.01 68 ARG C N 1
ATOM 4135 C CA . ARG C 1 68 ? 46.669 -27.132 2.472 1.00 27.46 68 ARG C CA 1
ATOM 4136 C C . ARG C 1 68 ? 46.847 -28.468 1.743 1.00 26.91 68 ARG C C 1
ATOM 4137 O O . ARG C 1 68 ? 46.884 -29.524 2.380 1.00 26.81 68 ARG C O 1
ATOM 4145 N N . GLN C 1 69 ? 47.000 -28.417 0.421 1.00 26.71 69 GLN C N 1
ATOM 4146 C CA . GLN C 1 69 ? 47.218 -29.629 -0.380 1.00 26.47 69 GLN C CA 1
ATOM 4147 C C . GLN C 1 69 ? 48.540 -30.329 -0.059 1.00 26.46 69 GLN C C 1
ATOM 4148 O O . GLN C 1 69 ? 48.608 -31.577 -0.029 1.00 25.96 69 GLN C O 1
ATOM 4154 N N . GLY C 1 70 ? 49.587 -29.531 0.166 1.00 25.52 70 GLY C N 1
ATOM 4155 C CA . GLY C 1 70 ? 50.895 -30.072 0.528 1.00 24.74 70 GLY C CA 1
ATOM 4156 C C . GLY C 1 70 ? 50.794 -30.837 1.833 1.00 24.41 70 GLY C C 1
ATOM 4157 O O . GLY C 1 70 ? 51.349 -31.924 1.973 1.00 24.20 70 GLY C O 1
ATOM 4158 N N . VAL C 1 71 ? 50.069 -30.258 2.787 1.00 24.27 71 VAL C N 1
ATOM 4159 C CA . VAL C 1 71 ? 49.864 -30.867 4.105 1.00 24.01 71 VAL C CA 1
ATOM 4160 C C . VAL C 1 71 ? 49.231 -32.268 4.006 1.00 24.16 71 VAL C C 1
ATOM 4161 O O . VAL C 1 71 ? 49.774 -33.230 4.552 1.00 24.02 71 VAL C O 1
ATOM 4165 N N . ASP C 1 72 ? 48.110 -32.382 3.289 1.00 24.12 72 ASP C N 1
ATOM 4166 C CA . ASP C 1 72 ? 47.430 -33.671 3.119 1.00 24.76 72 ASP C CA 1
ATOM 4167 C C . ASP C 1 72 ? 48.367 -34.703 2.491 1.00 24.20 72 ASP C C 1
ATOM 4168 O O . ASP C 1 72 ? 48.446 -35.851 2.948 1.00 24.55 72 ASP C O 1
ATOM 4173 N N . ALA C 1 73 ? 49.091 -34.278 1.456 1.00 23.72 73 ALA C N 1
ATOM 4174 C CA . ALA C 1 73 ? 50.056 -35.136 0.772 1.00 23.17 73 ALA C CA 1
ATOM 4175 C C . ALA C 1 73 ? 51.201 -35.598 1.687 1.00 22.86 73 ALA C C 1
ATOM 4176 O O . ALA C 1 73 ? 51.643 -36.748 1.596 1.00 22.84 73 ALA C O 1
ATOM 4178 N N . ALA C 1 74 ? 51.682 -34.699 2.545 1.00 22.61 74 ALA C N 1
ATOM 4179 C CA . ALA C 1 74 ? 52.764 -35.004 3.498 1.00 22.33 74 ALA C CA 1
ATOM 4180 C C . ALA C 1 74 ? 52.354 -36.023 4.568 1.00 22.20 74 ALA C C 1
ATOM 4181 O O . ALA C 1 74 ? 53.128 -36.925 4.896 1.00 22.30 74 ALA C O 1
ATOM 4183 N N . VAL C 1 75 ? 51.146 -35.877 5.105 1.00 21.88 75 VAL C N 1
ATOM 4184 C CA . VAL C 1 75 ? 50.564 -36.877 6.006 1.00 21.93 75 VAL C CA 1
ATOM 4185 C C . VAL C 1 75 ? 50.400 -38.243 5.321 1.00 22.37 75 VAL C C 1
ATOM 4186 O O . VAL C 1 75 ? 50.803 -39.272 5.874 1.00 22.27 75 VAL C O 1
ATOM 4190 N N . ALA C 1 76 ? 49.843 -38.253 4.111 1.00 22.53 76 ALA C N 1
ATOM 4191 C CA . ALA C 1 76 ? 49.670 -39.495 3.354 1.00 23.01 76 ALA C CA 1
ATOM 4192 C C . ALA C 1 76 ? 51.009 -40.189 3.057 1.00 23.28 76 ALA C C 1
ATOM 4193 O O . ALA C 1 76 ? 51.142 -41.407 3.224 1.00 23.50 76 ALA C O 1
ATOM 4195 N N . SER C 1 77 ? 51.993 -39.397 2.627 1.00 23.64 77 SER C N 1
ATOM 4196 C CA . SER C 1 77 ? 53.351 -39.873 2.340 1.00 23.98 77 SER C CA 1
ATOM 4197 C C . SER C 1 77 ? 53.990 -40.509 3.569 1.00 23.86 77 SER C C 1
ATOM 4198 O O . SER C 1 77 ? 54.688 -41.524 3.468 1.00 23.64 77 SER C O 1
ATOM 4201 N N . THR C 1 78 ? 53.753 -39.891 4.724 1.00 23.60 78 THR C N 1
ATOM 4202 C CA . THR C 1 78 ? 54.291 -40.351 6.002 1.00 24.05 78 THR C CA 1
ATOM 4203 C C . THR C 1 78 ? 53.704 -41.694 6.437 1.00 24.09 78 THR C C 1
ATOM 4204 O O . THR C 1 78 ? 54.451 -42.600 6.809 1.00 23.81 78 THR C O 1
ATOM 4208 N N . VAL C 1 79 ? 52.376 -41.814 6.387 1.00 24.62 79 VAL C N 1
ATOM 4209 C CA . VAL C 1 79 ? 51.693 -43.043 6.819 1.00 25.18 79 VAL C CA 1
ATOM 4210 C C . VAL C 1 79 ? 52.005 -44.210 5.880 1.00 25.56 79 VAL C C 1
ATOM 4211 O O . VAL C 1 79 ? 52.072 -45.366 6.306 1.00 25.92 79 VAL C O 1
ATOM 4215 N N . GLU C 1 80 ? 52.215 -43.901 4.606 1.00 25.62 80 GLU C N 1
ATOM 4216 C CA . GLU C 1 80 ? 52.558 -44.922 3.632 1.00 26.13 80 GLU C CA 1
ATOM 4217 C C . GLU C 1 80 ? 54.005 -45.392 3.852 1.00 25.78 80 GLU C C 1
ATOM 4218 O O . GLU C 1 80 ? 54.279 -46.595 3.845 1.00 25.71 80 GLU C O 1
ATOM 4224 N N . ALA C 1 81 ? 54.919 -44.450 4.085 1.00 25.42 81 ALA C N 1
ATOM 4225 C CA . ALA C 1 81 ? 56.336 -44.782 4.244 1.00 25.49 81 ALA C CA 1
ATOM 4226 C C . ALA C 1 81 ? 56.657 -45.416 5.604 1.00 25.38 81 ALA C C 1
ATOM 4227 O O . ALA C 1 81 ? 57.481 -46.334 5.688 1.00 25.42 81 ALA C O 1
ATOM 4229 N N . LEU C 1 82 ? 55.992 -44.940 6.657 1.00 25.11 82 LEU C N 1
ATOM 4230 C CA . LEU C 1 82 ? 56.345 -45.328 8.028 1.00 25.11 82 LEU C CA 1
ATOM 4231 C C . LEU C 1 82 ? 55.317 -46.199 8.768 1.00 25.28 82 LEU C C 1
ATOM 4232 O O . LEU C 1 82 ? 55.596 -46.669 9.875 1.00 26.06 82 LEU C O 1
ATOM 4237 N N . GLY C 1 83 ? 54.151 -46.427 8.165 1.00 25.38 83 GLY C N 1
ATOM 4238 C CA . GLY C 1 83 ? 53.169 -47.381 8.704 1.00 25.43 83 GLY C CA 1
ATOM 4239 C C . GLY C 1 83 ? 51.954 -46.782 9.396 1.00 25.46 83 GLY C C 1
ATOM 4240 O O . GLY C 1 83 ? 50.887 -47.410 9.464 1.00 25.77 83 GLY C O 1
ATOM 4241 N N . GLY C 1 84 ? 52.112 -45.566 9.905 1.00 25.05 84 GLY C N 1
ATOM 4242 C CA . GLY C 1 84 ? 51.055 -44.879 10.643 1.00 24.71 84 GLY C CA 1
ATOM 4243 C C . GLY C 1 84 ? 51.574 -43.570 11.203 1.00 24.42 84 GLY C C 1
ATOM 4244 O O . GLY C 1 84 ? 52.615 -43.079 10.765 1.00 23.93 84 GLY C O 1
ATOM 4245 N N . LEU C 1 85 ? 50.838 -43.000 12.158 1.00 24.31 85 LEU C N 1
ATOM 4246 C CA . LEU C 1 85 ? 51.261 -41.775 12.833 1.00 24.42 85 LEU C CA 1
ATOM 4247 C C . LEU C 1 85 ? 50.882 -41.804 14.314 1.00 23.90 85 LEU C C 1
ATOM 4248 O O . LEU C 1 85 ? 49.719 -41.994 14.669 1.00 24.02 85 LEU C O 1
ATOM 4253 N N . ASP C 1 86 ? 51.874 -41.603 15.169 1.00 23.64 86 ASP C N 1
ATOM 4254 C CA . ASP C 1 86 ? 51.676 -41.689 16.618 1.00 23.44 86 ASP C CA 1
ATOM 4255 C C . ASP C 1 86 ? 51.846 -40.362 17.353 1.00 23.13 86 ASP C C 1
ATOM 4256 O O . ASP C 1 86 ? 51.232 -40.137 18.405 1.00 22.72 86 ASP C O 1
ATOM 4261 N N . ILE C 1 87 ? 52.731 -39.520 16.823 1.00 22.64 87 ILE C N 1
ATOM 4262 C CA . ILE C 1 87 ? 53.042 -38.214 17.406 1.00 22.49 87 ILE C CA 1
ATOM 4263 C C . ILE C 1 87 ? 53.155 -37.194 16.284 1.00 21.95 87 ILE C C 1
ATOM 4264 O O . ILE C 1 87 ? 53.847 -37.434 15.293 1.00 22.26 87 ILE C O 1
ATOM 4269 N N . LEU C 1 88 ? 52.455 -36.070 16.429 1.00 22.04 88 LEU C N 1
ATOM 4270 C CA . LEU C 1 88 ? 52.623 -34.951 15.507 1.00 21.70 88 LEU C CA 1
ATOM 4271 C C . LEU C 1 88 ? 53.200 -33.789 16.302 1.00 21.75 88 LEU C C 1
ATOM 4272 O O . LEU C 1 88 ? 52.693 -33.467 17.370 1.00 21.97 88 LEU C O 1
ATOM 4277 N N . VAL C 1 89 ? 54.248 -33.162 15.777 1.00 21.43 89 VAL C N 1
ATOM 4278 C CA . VAL C 1 89 ? 54.806 -31.963 16.400 1.00 21.28 89 VAL C CA 1
ATOM 4279 C C . VAL C 1 89 ? 54.659 -30.794 15.425 1.00 21.43 89 VAL C C 1
ATOM 4280 O O . VAL C 1 89 ? 55.374 -30.723 14.417 1.00 21.00 89 VAL C O 1
ATOM 4284 N N . ASN C 1 90 ? 53.697 -29.922 15.716 1.00 21.05 90 ASN C N 1
ATOM 4285 C CA . ASN C 1 90 ? 53.437 -28.727 14.906 1.00 21.17 90 ASN C CA 1
ATOM 4286 C C . ASN C 1 90 ? 54.366 -27.603 15.327 1.00 21.35 90 ASN C C 1
ATOM 4287 O O . ASN C 1 90 ? 54.009 -26.750 16.156 1.00 22.00 90 ASN C O 1
ATOM 4292 N N . ASN C 1 91 ? 55.565 -27.618 14.760 1.00 21.03 91 ASN C N 1
ATOM 4293 C CA . ASN C 1 91 ? 56.619 -26.706 15.200 1.00 21.04 91 ASN C CA 1
ATOM 4294 C C . ASN C 1 91 ? 56.961 -25.594 14.187 1.00 20.86 91 ASN C C 1
ATOM 4295 O O . ASN C 1 91 ? 57.416 -24.509 14.582 1.00 20.47 91 ASN C O 1
ATOM 4300 N N . ALA C 1 92 ? 56.724 -25.841 12.900 1.00 20.81 92 ALA C N 1
ATOM 4301 C CA . ALA C 1 92 ? 56.937 -24.792 11.881 1.00 21.32 92 ALA C CA 1
ATOM 4302 C C . ALA C 1 92 ? 56.340 -23.451 12.335 1.00 21.09 92 ALA C C 1
ATOM 4303 O O . ALA C 1 92 ? 55.199 -23.394 12.800 1.00 21.76 92 ALA C O 1
ATOM 4305 N N . GLY C 1 93 ? 57.115 -22.379 12.219 1.00 20.95 93 GLY C N 1
ATOM 4306 C CA . GLY C 1 93 ? 56.601 -21.055 12.566 1.00 21.46 93 GLY C CA 1
ATOM 4307 C C . GLY C 1 93 ? 57.571 -19.922 12.301 1.00 21.40 93 GLY C C 1
ATOM 4308 O O . GLY C 1 93 ? 58.776 -20.145 12.160 1.00 21.03 93 GLY C O 1
ATOM 4309 N N . ILE C 1 94 ? 57.040 -18.704 12.247 1.00 21.97 94 ILE C N 1
ATOM 4310 C CA . ILE C 1 94 ? 57.851 -17.492 12.027 1.00 22.44 94 ILE C CA 1
ATOM 4311 C C . ILE C 1 94 ? 57.433 -16.380 12.993 1.00 22.62 94 ILE C C 1
ATOM 4312 O O . ILE C 1 94 ? 56.264 -16.279 13.369 1.00 22.38 94 ILE C O 1
ATOM 4325 N N . LEU C 1 96 ? 57.654 -12.360 13.288 1.00 21.95 96 LEU C N 1
ATOM 4326 C CA . LEU C 1 96 ? 57.987 -11.131 12.582 1.00 21.52 96 LEU C CA 1
ATOM 4327 C C . LEU C 1 96 ? 57.495 -9.969 13.430 1.00 21.40 96 LEU C C 1
ATOM 4328 O O . LEU C 1 96 ? 56.315 -9.634 13.444 1.00 21.62 96 LEU C O 1
ATOM 4333 N N . LEU C 1 97 ? 58.426 -9.390 14.172 1.00 21.47 97 LEU C N 1
ATOM 4334 C CA . LEU C 1 97 ? 58.106 -8.364 15.134 1.00 21.33 97 LEU C CA 1
ATOM 4335 C C . LEU C 1 97 ? 58.127 -6.976 14.508 1.00 21.26 97 LEU C C 1
ATOM 4336 O O . LEU C 1 97 ? 58.799 -6.721 13.498 1.00 21.30 97 LEU C O 1
ATOM 4341 N N . GLY C 1 98 ? 57.387 -6.068 15.126 1.00 21.23 98 GLY C N 1
ATOM 4342 C CA . GLY C 1 98 ? 57.295 -4.707 14.634 1.00 20.42 98 GLY C CA 1
ATOM 4343 C C . GLY C 1 98 ? 56.000 -4.107 15.127 1.00 20.81 98 GLY C C 1
ATOM 4344 O O . GLY C 1 98 ? 55.082 -4.844 15.527 1.00 20.16 98 GLY C O 1
ATOM 4345 N N . PRO C 1 99 ? 55.924 -2.773 15.144 1.00 20.64 99 PRO C N 1
ATOM 4346 C CA . PRO C 1 99 ? 54.663 -2.152 15.569 1.00 21.01 99 PRO C CA 1
ATOM 4347 C C . PRO C 1 99 ? 53.504 -2.448 14.613 1.00 20.94 99 PRO C C 1
ATOM 4348 O O . PRO C 1 99 ? 53.712 -2.827 13.458 1.00 20.63 99 PRO C O 1
ATOM 4352 N N . VAL C 1 100 ? 52.289 -2.286 15.118 1.00 21.08 100 VAL C N 1
ATOM 4353 C CA . VAL C 1 100 ? 51.097 -2.381 14.283 1.00 21.29 100 VAL C CA 1
ATOM 4354 C C . VAL C 1 100 ? 51.053 -1.219 13.295 1.00 21.49 100 VAL C C 1
ATOM 4355 O O . VAL C 1 100 ? 50.753 -1.408 12.113 1.00 21.51 100 VAL C O 1
ATOM 4359 N N . GLU C 1 101 ? 51.345 -0.019 13.796 1.00 22.18 101 GLU C N 1
ATOM 4360 C CA . GLU C 1 101 ? 51.308 1.203 12.996 1.00 21.77 101 GLU C CA 1
ATOM 4361 C C . GLU C 1 101 ? 52.204 1.056 11.765 1.00 21.94 101 GLU C C 1
ATOM 4362 O O . GLU C 1 101 ? 53.397 0.741 11.880 1.00 21.62 101 GLU C O 1
ATOM 4368 N N . ASP C 1 102 ? 51.597 1.259 10.600 1.00 21.79 102 ASP C N 1
ATOM 4369 C CA . ASP C 1 102 ? 52.281 1.197 9.301 1.00 22.31 102 ASP C CA 1
ATOM 4370 C C . ASP C 1 102 ? 53.056 -0.091 9.058 1.00 21.86 102 ASP C C 1
ATOM 4371 O O . ASP C 1 102 ? 54.057 -0.099 8.340 1.00 21.28 102 ASP C O 1
ATOM 4376 N N . ALA C 1 103 ? 52.566 -1.183 9.635 1.00 21.04 103 ALA C N 1
ATOM 4377 C CA . ALA C 1 103 ? 53.220 -2.479 9.496 1.00 20.82 103 ALA C CA 1
ATOM 4378 C C . ALA C 1 103 ? 53.221 -2.954 8.051 1.00 20.84 103 ALA C C 1
ATOM 4379 O O . ALA C 1 103 ? 52.330 -2.613 7.254 1.00 21.03 103 ALA C O 1
ATOM 4381 N N . ASP C 1 104 ? 54.257 -3.706 7.709 1.00 20.26 104 ASP C N 1
ATOM 4382 C CA . ASP C 1 104 ? 54.286 -4.436 6.469 1.00 20.85 104 ASP C CA 1
ATOM 4383 C C . ASP C 1 104 ? 53.339 -5.609 6.705 1.00 21.12 104 ASP C C 1
ATOM 4384 O O . ASP C 1 104 ? 53.677 -6.556 7.432 1.00 21.33 104 ASP C O 1
ATOM 4389 N N . THR C 1 105 ? 52.138 -5.533 6.134 1.00 21.08 105 THR C N 1
ATOM 4390 C CA . THR C 1 105 ? 51.102 -6.545 6.435 1.00 21.67 105 THR C CA 1
ATOM 4391 C C . THR C 1 105 ? 51.398 -7.938 5.872 1.00 21.18 105 THR C C 1
ATOM 4392 O O . THR C 1 105 ? 50.718 -8.911 6.214 1.00 21.27 105 THR C O 1
ATOM 4396 N N . THR C 1 106 ? 52.419 -8.047 5.028 1.00 21.36 106 THR C N 1
ATOM 4397 C CA . THR C 1 106 ? 52.889 -9.371 4.615 1.00 21.18 106 THR C CA 1
ATOM 4398 C C . THR C 1 106 ? 53.562 -10.104 5.786 1.00 21.37 106 THR C C 1
ATOM 4399 O O . THR C 1 106 ? 53.599 -11.335 5.800 1.00 20.84 106 THR C O 1
ATOM 4403 N N . ASP C 1 107 ? 54.070 -9.354 6.774 1.00 20.81 107 ASP C N 1
ATOM 4404 C CA . ASP C 1 107 ? 54.491 -9.962 8.044 1.00 20.91 107 ASP C CA 1
ATOM 4405 C C . ASP C 1 107 ? 53.325 -10.761 8.633 1.00 20.62 107 ASP C C 1
ATOM 4406 O O . ASP C 1 107 ? 53.490 -11.888 9.133 1.00 20.85 107 ASP C O 1
ATOM 4411 N N . TRP C 1 108 ? 52.140 -10.153 8.571 1.00 19.87 108 TRP C N 1
ATOM 4412 C CA . TRP C 1 108 ? 50.946 -10.682 9.202 1.00 19.65 108 TRP C CA 1
ATOM 4413 C C . TRP C 1 108 ? 50.410 -11.919 8.510 1.00 19.63 108 TRP C C 1
ATOM 4414 O O . TRP C 1 108 ? 50.088 -12.907 9.165 1.00 20.46 108 TRP C O 1
ATOM 4425 N N . THR C 1 109 ? 50.294 -11.846 7.188 1.00 19.98 109 THR C N 1
ATOM 4426 C CA . THR C 1 109 ? 49.714 -12.934 6.413 1.00 20.19 109 THR C CA 1
ATOM 4427 C C . THR C 1 109 ? 50.659 -14.137 6.481 1.00 20.38 109 THR C C 1
ATOM 4428 O O . THR C 1 109 ? 50.205 -15.266 6.603 1.00 20.64 109 THR C O 1
ATOM 4432 N N . ARG C 1 110 ? 51.963 -13.881 6.451 1.00 20.54 110 ARG C N 1
ATOM 4433 C CA . ARG C 1 110 ? 52.952 -14.951 6.621 1.00 21.28 110 ARG C CA 1
ATOM 4434 C C . ARG C 1 110 ? 52.800 -15.640 7.984 1.00 21.40 110 ARG C C 1
ATOM 4435 O O . ARG C 1 110 ? 52.769 -16.873 8.045 1.00 22.04 110 ARG C O 1
ATOM 4451 N N . ILE C 1 112 ? 50.163 -15.640 10.073 1.00 21.86 112 ILE C N 1
ATOM 4452 C CA . ILE C 1 112 ? 48.864 -16.308 10.169 1.00 22.26 112 ILE C CA 1
ATOM 4453 C C . ILE C 1 112 ? 48.841 -17.602 9.357 1.00 22.25 112 ILE C C 1
ATOM 4454 O O . ILE C 1 112 ? 48.331 -18.626 9.821 1.00 22.69 112 ILE C O 1
ATOM 4459 N N . ASP C 1 113 ? 49.405 -17.561 8.152 1.00 22.18 113 ASP C N 1
ATOM 4460 C CA . ASP C 1 113 ? 49.444 -18.744 7.278 1.00 22.44 113 ASP C CA 1
ATOM 4461 C C . ASP C 1 113 ? 50.249 -19.893 7.871 1.00 22.12 113 ASP C C 1
ATOM 4462 O O . ASP C 1 113 ? 49.830 -21.046 7.795 1.00 21.93 113 ASP C O 1
ATOM 4467 N N . THR C 1 114 ? 51.401 -19.559 8.444 1.00 21.34 114 THR C N 1
ATOM 4468 C CA . THR C 1 114 ? 52.318 -20.568 8.968 1.00 21.87 114 THR C CA 1
ATOM 4469 C C . THR C 1 114 ? 51.915 -20.987 10.392 1.00 21.73 114 THR C C 1
ATOM 4470 O O . THR C 1 114 ? 51.655 -22.177 10.633 1.00 22.47 114 THR C O 1
ATOM 4474 N N . ASN C 1 115 ? 51.866 -20.006 11.303 1.00 21.32 115 ASN C N 1
ATOM 4475 C CA . ASN C 1 115 ? 51.706 -20.235 12.744 1.00 21.77 115 ASN C CA 1
ATOM 4476 C C . ASN C 1 115 ? 50.337 -20.763 13.139 1.00 21.87 115 ASN C C 1
ATOM 4477 O O . ASN C 1 115 ? 50.212 -21.570 14.071 1.00 22.23 115 ASN C O 1
ATOM 4482 N N . LEU C 1 116 ? 49.313 -20.274 12.441 1.00 22.42 116 LEU C N 1
ATOM 4483 C CA . LEU C 1 116 ? 47.932 -20.548 12.792 1.00 22.73 116 LEU C CA 1
ATOM 4484 C C . LEU C 1 116 ? 47.268 -21.521 11.811 1.00 23.05 116 LEU C C 1
ATOM 4485 O O . LEU C 1 116 ? 46.990 -22.657 12.178 1.00 23.14 116 LEU C O 1
ATOM 4490 N N . LEU C 1 117 ? 47.019 -21.083 10.575 1.00 22.66 117 LEU C N 1
ATOM 4491 C CA . LEU C 1 117 ? 46.356 -21.939 9.571 1.00 23.26 117 LEU C CA 1
ATOM 4492 C C . LEU C 1 117 ? 47.128 -23.235 9.260 1.00 22.86 117 LEU C C 1
ATOM 4493 O O . LEU C 1 117 ? 46.552 -24.330 9.266 1.00 22.96 117 LEU C O 1
ATOM 4498 N N . GLY C 1 118 ? 48.433 -23.107 9.025 1.00 22.44 118 GLY C N 1
ATOM 4499 C CA . GLY C 1 118 ? 49.314 -24.256 8.826 1.00 21.95 118 GLY C CA 1
ATOM 4500 C C . GLY C 1 118 ? 49.227 -25.293 9.937 1.00 22.14 118 GLY C C 1
ATOM 4501 O O . GLY C 1 118 ? 49.037 -26.480 9.665 1.00 21.27 118 GLY C O 1
ATOM 4502 N N . LEU C 1 119 ? 49.366 -24.840 11.185 1.00 21.52 119 LEU C N 1
ATOM 4503 C CA . LEU C 1 119 ? 49.230 -25.714 12.356 1.00 21.61 119 LEU C CA 1
ATOM 4504 C C . LEU C 1 119 ? 47.850 -26.393 12.408 1.00 21.73 119 LEU C C 1
ATOM 4505 O O . LEU C 1 119 ? 47.748 -27.570 12.738 1.00 21.58 119 LEU C O 1
ATOM 4518 N N . TYR C 1 121 ? 45.758 -26.917 9.706 1.00 21.66 121 TYR C N 1
ATOM 4519 C CA . TYR C 1 121 ? 45.696 -27.847 8.578 1.00 21.93 121 TYR C CA 1
ATOM 4520 C C . TYR C 1 121 ? 46.395 -29.162 8.940 1.00 21.80 121 TYR C C 1
ATOM 4521 O O . TYR C 1 121 ? 45.847 -30.250 8.718 1.00 21.83 121 TYR C O 1
ATOM 4546 N N . THR C 1 123 ? 47.187 -30.358 11.969 1.00 21.43 123 THR C N 1
ATOM 4547 C CA . THR C 1 123 ? 46.381 -30.997 13.019 1.00 21.58 123 THR C CA 1
ATOM 4548 C C . THR C 1 123 ? 45.212 -31.793 12.419 1.00 21.75 123 THR C C 1
ATOM 4549 O O . THR C 1 123 ? 45.035 -32.977 12.724 1.00 21.88 123 THR C O 1
ATOM 4553 N N . ARG C 1 124 ? 44.438 -31.146 11.550 1.00 21.33 124 ARG C N 1
ATOM 4554 C CA . ARG C 1 124 ? 43.260 -31.762 10.936 1.00 21.49 124 ARG C CA 1
ATOM 4555 C C . ARG C 1 124 ? 43.620 -32.987 10.090 1.00 21.48 124 ARG C C 1
ATOM 4556 O O . ARG C 1 124 ? 42.923 -34.004 10.131 1.00 21.48 124 ARG C O 1
ATOM 4564 N N . ALA C 1 125 ? 44.709 -32.883 9.330 1.00 21.32 125 ALA C N 1
ATOM 4565 C CA . ALA C 1 125 ? 45.130 -33.955 8.440 1.00 21.63 125 ALA C CA 1
ATOM 4566 C C . ALA C 1 125 ? 45.614 -35.175 9.213 1.00 21.63 125 ALA C C 1
ATOM 4567 O O . ALA C 1 125 ? 45.305 -36.305 8.841 1.00 21.74 125 ALA C O 1
ATOM 4569 N N . ALA C 1 126 ? 46.357 -34.944 10.294 1.00 21.79 126 ALA C N 1
ATOM 4570 C CA . ALA C 1 126 ? 46.909 -36.036 11.107 1.00 21.91 126 ALA C CA 1
ATOM 4571 C C . ALA C 1 126 ? 45.846 -36.716 11.979 1.00 21.92 126 ALA C C 1
ATOM 4572 O O . ALA C 1 126 ? 45.982 -37.880 12.338 1.00 21.67 126 ALA C O 1
ATOM 4574 N N . LEU C 1 127 ? 44.792 -35.980 12.313 1.00 21.96 127 LEU C N 1
ATOM 4575 C CA . LEU C 1 127 ? 43.842 -36.417 13.337 1.00 22.52 127 LEU C CA 1
ATOM 4576 C C . LEU C 1 127 ? 43.214 -37.797 13.105 1.00 22.56 127 LEU C C 1
ATOM 4577 O O . LEU C 1 127 ? 43.116 -38.575 14.055 1.00 22.95 127 LEU C O 1
ATOM 4582 N N . PRO C 1 128 ? 42.804 -38.127 11.860 1.00 22.50 128 PRO C N 1
ATOM 4583 C CA . PRO C 1 128 ? 42.257 -39.489 11.731 1.00 22.53 128 PRO C CA 1
ATOM 4584 C C . PRO C 1 128 ? 43.267 -40.583 12.097 1.00 22.49 128 PRO C C 1
ATOM 4585 O O . PRO C 1 128 ? 42.886 -41.630 12.626 1.00 22.37 128 PRO C O 1
ATOM 4589 N N . HIS C 1 129 ? 44.543 -40.324 11.829 1.00 22.20 129 HIS C N 1
ATOM 4590 C CA . HIS C 1 129 ? 45.613 -41.270 12.131 1.00 22.16 129 HIS C CA 1
ATOM 4591 C C . HIS C 1 129 ? 45.904 -41.355 13.627 1.00 22.03 129 HIS C C 1
ATOM 4592 O O . HIS C 1 129 ? 46.107 -42.450 14.173 1.00 21.49 129 HIS C O 1
ATOM 4599 N N . LEU C 1 130 ? 45.915 -40.193 14.278 1.00 21.99 130 LEU C N 1
ATOM 4600 C CA . LEU C 1 130 ? 46.105 -40.087 15.722 1.00 22.10 130 LEU C CA 1
ATOM 4601 C C . LEU C 1 130 ? 44.946 -40.708 16.493 1.00 22.07 130 LEU C C 1
ATOM 4602 O O . LEU C 1 130 ? 45.147 -41.286 17.557 1.00 22.28 130 LEU C O 1
ATOM 4607 N N . LEU C 1 131 ? 43.734 -40.585 15.964 1.00 22.49 131 LEU C N 1
ATOM 4608 C CA . LEU C 1 131 ? 42.588 -41.267 16.569 1.00 22.71 131 LEU C CA 1
ATOM 4609 C C . LEU C 1 131 ? 42.791 -42.788 16.584 1.00 23.00 131 LEU C C 1
ATOM 4610 O O . LEU C 1 131 ? 42.565 -43.445 17.606 1.00 23.34 131 LEU C O 1
ATOM 4615 N N . ARG C 1 132 ? 43.249 -43.333 15.458 1.00 23.16 132 ARG C N 1
ATOM 4616 C CA . ARG C 1 132 ? 43.534 -44.759 15.336 1.00 23.28 132 ARG C CA 1
ATOM 4617 C C . ARG C 1 132 ? 44.634 -45.225 16.281 1.00 23.05 132 ARG C C 1
ATOM 4618 O O . ARG C 1 132 ? 44.529 -46.303 16.862 1.00 22.80 132 ARG C O 1
ATOM 4626 N N . SER C 1 133 ? 45.677 -44.411 16.444 1.00 22.63 133 SER C N 1
ATOM 4627 C CA . SER C 1 133 ? 46.823 -44.812 17.269 1.00 22.85 133 SER C CA 1
ATOM 4628 C C . SER C 1 133 ? 46.735 -44.339 18.720 1.00 22.62 133 SER C C 1
ATOM 4629 O O . SER C 1 133 ? 47.628 -44.626 19.515 1.00 21.94 133 SER C O 1
ATOM 4632 N N . LYS C 1 134 ? 45.660 -43.624 19.066 1.00 22.22 134 LYS C N 1
ATOM 4633 C CA . LYS C 1 134 ? 45.558 -42.944 20.367 1.00 22.28 134 LYS C CA 1
ATOM 4634 C C . LYS C 1 134 ? 46.825 -42.124 20.619 1.00 21.97 134 LYS C C 1
ATOM 4635 O O . LYS C 1 134 ? 47.505 -42.231 21.656 1.00 21.93 134 LYS C O 1
ATOM 4641 N N . GLY C 1 135 ? 47.132 -41.303 19.625 1.00 21.60 135 GLY C N 1
ATOM 4642 C CA . GLY C 1 135 ? 48.414 -40.647 19.533 1.00 21.66 135 GLY C CA 1
ATOM 4643 C C . GLY C 1 135 ? 48.425 -39.314 20.238 1.00 21.14 135 GLY C C 1
ATOM 4644 O O . GLY C 1 135 ? 47.481 -38.969 20.956 1.00 21.35 135 GLY C O 1
ATOM 4645 N N . THR C 1 136 ? 49.491 -38.553 20.005 1.00 21.39 136 THR C N 1
ATOM 4646 C CA . THR C 1 136 ? 49.700 -37.282 20.689 1.00 21.19 136 THR C CA 1
ATOM 4647 C C . THR C 1 136 ? 50.017 -36.187 19.680 1.00 21.61 136 THR C C 1
ATOM 4648 O O . THR C 1 136 ? 50.838 -36.392 18.788 1.00 21.48 136 THR C O 1
ATOM 4652 N N . VAL C 1 137 ? 49.339 -35.045 19.796 1.00 21.63 137 VAL C N 1
ATOM 4653 C CA . VAL C 1 137 ? 49.714 -33.872 19.010 1.00 22.04 137 VAL C CA 1
ATOM 4654 C C . VAL C 1 137 ? 50.371 -32.841 19.926 1.00 21.69 137 VAL C C 1
ATOM 4655 O O . VAL C 1 137 ? 49.815 -32.460 20.964 1.00 22.10 137 VAL C O 1
ATOM 4659 N N . VAL C 1 138 ? 51.556 -32.405 19.522 1.00 20.92 138 VAL C N 1
ATOM 4660 C CA . VAL C 1 138 ? 52.335 -31.435 20.266 1.00 20.53 138 VAL C CA 1
ATOM 4661 C C . VAL C 1 138 ? 52.340 -30.138 19.476 1.00 20.66 138 VAL C C 1
ATOM 4662 O O . VAL C 1 138 ? 52.855 -30.089 18.359 1.00 20.44 138 VAL C O 1
ATOM 4666 N N . GLN C 1 139 ? 51.750 -29.102 20.074 1.00 20.72 139 GLN C N 1
ATOM 4667 C CA . GLN C 1 139 ? 51.676 -27.762 19.499 1.00 21.03 139 GLN C CA 1
ATOM 4668 C C . GLN C 1 139 ? 52.781 -26.885 20.049 1.00 21.56 139 GLN C C 1
ATOM 4669 O O . GLN C 1 139 ? 52.887 -26.697 21.273 1.00 22.24 139 GLN C O 1
ATOM 4683 N N . SER C 1 141 ? 53.658 -23.640 20.831 1.00 21.72 141 SER C N 1
ATOM 4684 C CA . SER C 1 141 ? 53.185 -22.288 21.042 1.00 22.32 141 SER C CA 1
ATOM 4685 C C . SER C 1 141 ? 54.394 -21.430 21.429 1.00 22.95 141 SER C C 1
ATOM 4686 O O . SER C 1 141 ? 55.458 -21.543 20.811 1.00 23.60 141 SER C O 1
ATOM 4689 N N . SER C 1 142 ? 54.231 -20.604 22.457 1.00 22.71 142 SER C N 1
ATOM 4690 C CA . SER C 1 142 ? 55.235 -19.633 22.861 1.00 23.05 142 SER C CA 1
ATOM 4691 C C . SER C 1 142 ? 54.792 -19.000 24.160 1.00 22.47 142 SER C C 1
ATOM 4692 O O . SER C 1 142 ? 53.604 -19.024 24.503 1.00 21.61 142 SER C O 1
ATOM 4695 N N . ILE C 1 143 ? 55.752 -18.381 24.844 1.00 21.69 143 ILE C N 1
ATOM 4696 C CA . ILE C 1 143 ? 55.462 -17.383 25.850 1.00 22.11 143 ILE C CA 1
ATOM 4697 C C . ILE C 1 143 ? 54.501 -16.334 25.278 1.00 21.94 143 ILE C C 1
ATOM 4698 O O . ILE C 1 143 ? 53.665 -15.804 26.009 1.00 21.77 143 ILE C O 1
ATOM 4703 N N . ALA C 1 144 ? 54.630 -16.059 23.978 1.00 21.96 144 ALA C N 1
ATOM 4704 C CA . ALA C 1 144 ? 53.736 -15.148 23.238 1.00 21.96 144 ALA C CA 1
ATOM 4705 C C . ALA C 1 144 ? 52.293 -15.612 23.169 1.00 21.94 144 ALA C C 1
ATOM 4706 O O . ALA C 1 144 ? 51.413 -14.848 22.748 1.00 21.48 144 ALA C O 1
ATOM 4708 N N . GLY C 1 145 ? 52.053 -16.874 23.533 1.00 21.92 145 GLY C N 1
ATOM 4709 C CA . GLY C 1 145 ? 50.692 -17.382 23.702 1.00 22.24 145 GLY C CA 1
ATOM 4710 C C . GLY C 1 145 ? 50.138 -17.165 25.104 1.00 22.31 145 GLY C C 1
ATOM 4711 O O . GLY C 1 145 ? 48.992 -17.496 25.363 1.00 22.63 145 GLY C O 1
ATOM 4712 N N . ARG C 1 146 ? 50.950 -16.603 25.997 1.00 22.61 146 ARG C N 1
ATOM 4713 C CA . ARG C 1 146 ? 50.593 -16.423 27.421 1.00 22.87 146 ARG C CA 1
ATOM 4714 C C . ARG C 1 146 ? 50.786 -14.986 27.908 1.00 23.07 146 ARG C C 1
ATOM 4715 O O . ARG C 1 146 ? 50.111 -14.549 28.838 1.00 23.54 146 ARG C O 1
ATOM 4723 N N . VAL C 1 147 ? 51.723 -14.274 27.292 1.00 23.02 147 VAL C N 1
ATOM 4724 C CA . VAL C 1 147 ? 52.149 -12.929 27.718 1.00 23.11 147 VAL C CA 1
ATOM 4725 C C . VAL C 1 147 ? 52.228 -12.012 26.488 1.00 22.97 147 VAL C C 1
ATOM 4726 O O . VAL C 1 147 ? 52.815 -12.396 25.479 1.00 23.27 147 VAL C O 1
ATOM 4730 N N . ASN C 1 148 ? 51.639 -10.820 26.575 1.00 22.42 148 ASN C N 1
ATOM 4731 C CA . ASN C 1 148 ? 51.724 -9.824 25.505 1.00 22.32 148 ASN C CA 1
ATOM 4732 C C . ASN C 1 148 ? 52.757 -8.732 25.794 1.00 21.68 148 ASN C C 1
ATOM 4733 O O . ASN C 1 148 ? 52.679 -8.068 26.826 1.00 21.93 148 ASN C O 1
ATOM 4738 N N . VAL C 1 149 ? 53.703 -8.547 24.878 1.00 22.21 149 VAL C N 1
ATOM 4739 C CA . VAL C 1 149 ? 54.672 -7.442 24.954 1.00 22.89 149 VAL C CA 1
ATOM 4740 C C . VAL C 1 149 ? 54.559 -6.592 23.688 1.00 23.12 149 VAL C C 1
ATOM 4741 O O . VAL C 1 149 ? 53.986 -7.036 22.688 1.00 23.35 149 VAL C O 1
ATOM 4745 N N A ARG C 1 150 ? 55.100 -5.372 23.739 0.50 23.13 150 ARG C N 1
ATOM 4746 N N B ARG C 1 150 ? 55.128 -5.391 23.733 0.50 23.06 150 ARG C N 1
ATOM 4747 C CA A ARG C 1 150 ? 55.037 -4.437 22.611 0.50 23.46 150 ARG C CA 1
ATOM 4748 C CA B ARG C 1 150 ? 55.064 -4.455 22.619 0.50 23.26 150 ARG C CA 1
ATOM 4749 C C A ARG C 1 150 ? 55.762 -5.003 21.394 0.50 22.79 150 ARG C C 1
ATOM 4750 C C B ARG C 1 150 ? 55.769 -5.015 21.389 0.50 22.72 150 ARG C C 1
ATOM 4751 O O A ARG C 1 150 ? 56.695 -5.798 21.530 0.50 22.53 150 ARG C O 1
ATOM 4752 O O B ARG C 1 150 ? 56.696 -5.820 21.510 0.50 22.44 150 ARG C O 1
ATOM 4767 N N . ASN C 1 151 ? 55.291 -4.608 20.214 1.00 22.35 151 ASN C N 1
ATOM 4768 C CA . ASN C 1 151 ? 55.889 -4.987 18.919 1.00 22.13 151 ASN C CA 1
ATOM 4769 C C . ASN C 1 151 ? 55.759 -6.454 18.521 1.00 21.90 151 ASN C C 1
ATOM 4770 O O . ASN C 1 151 ? 56.458 -6.937 17.637 1.00 21.74 151 ASN C O 1
ATOM 4775 N N . ALA C 1 152 ? 54.842 -7.162 19.165 1.00 21.61 152 ALA C N 1
ATOM 4776 C CA . ALA C 1 152 ? 54.603 -8.549 18.798 1.00 20.87 152 ALA C CA 1
ATOM 4777 C C . ALA C 1 152 ? 53.106 -8.831 18.674 1.00 20.03 152 ALA C C 1
ATOM 4778 O O . ALA C 1 152 ? 52.666 -9.954 18.906 1.00 19.68 152 ALA C O 1
ATOM 4780 N N . ALA C 1 153 ? 52.321 -7.819 18.297 1.00 19.32 153 ALA C N 1
ATOM 4781 C CA . ALA C 1 153 ? 50.856 -7.939 18.307 1.00 19.44 153 ALA C CA 1
ATOM 4782 C C . ALA C 1 153 ? 50.322 -9.150 17.530 1.00 19.12 153 ALA C C 1
ATOM 4783 O O . ALA C 1 153 ? 49.562 -9.978 18.070 1.00 19.37 153 ALA C O 1
ATOM 4785 N N . VAL C 1 154 ? 50.719 -9.257 16.271 1.00 19.04 154 VAL C N 1
ATOM 4786 C CA . VAL C 1 154 ? 50.194 -10.327 15.420 1.00 18.98 154 VAL C CA 1
ATOM 4787 C C . VAL C 1 154 ? 50.814 -11.705 15.753 1.00 19.12 154 VAL C C 1
ATOM 4788 O O . VAL C 1 154 ? 50.121 -12.733 15.721 1.00 18.28 154 VAL C O 1
ATOM 4792 N N . TYR C 1 155 ? 52.093 -11.722 16.114 1.00 18.88 155 TYR C N 1
ATOM 4793 C CA . TYR C 1 155 ? 52.726 -12.968 16.568 1.00 19.80 155 TYR C CA 1
ATOM 4794 C C . TYR C 1 155 ? 51.964 -13.502 17.768 1.00 19.89 155 TYR C C 1
ATOM 4795 O O . TYR C 1 155 ? 51.533 -14.662 17.782 1.00 20.54 155 TYR C O 1
ATOM 4804 N N . GLN C 1 156 ? 51.763 -12.628 18.756 1.00 20.22 156 GLN C N 1
ATOM 4805 C CA . GLN C 1 156 ? 50.963 -12.980 19.945 1.00 20.39 156 GLN C CA 1
ATOM 4806 C C . GLN C 1 156 ? 49.534 -13.413 19.611 1.00 20.83 156 GLN C C 1
ATOM 4807 O O . GLN C 1 156 ? 49.052 -14.404 20.163 1.00 20.26 156 GLN C O 1
ATOM 4813 N N . ALA C 1 157 ? 48.876 -12.708 18.687 1.00 20.28 157 ALA C N 1
ATOM 4814 C CA . ALA C 1 157 ? 47.577 -13.155 18.189 1.00 20.30 157 ALA C CA 1
ATOM 4815 C C . ALA C 1 157 ? 47.621 -14.610 17.685 1.00 20.63 157 ALA C C 1
ATOM 4816 O O . ALA C 1 157 ? 46.725 -15.409 18.004 1.00 20.59 157 ALA C O 1
ATOM 4818 N N . THR C 1 158 ? 48.641 -14.960 16.899 1.00 20.09 158 THR C N 1
ATOM 4819 C CA . THR C 1 158 ? 48.717 -16.331 16.358 1.00 20.43 158 THR C CA 1
ATOM 4820 C C . THR C 1 158 ? 48.920 -17.355 17.474 1.00 20.56 158 THR C C 1
ATOM 4821 O O . THR C 1 158 ? 48.297 -18.423 17.466 1.00 20.52 158 THR C O 1
ATOM 4825 N N . LYS C 1 159 ? 49.742 -17.011 18.461 1.00 20.40 159 LYS C N 1
ATOM 4826 C CA . LYS C 1 159 ? 50.058 -17.970 19.524 1.00 20.47 159 LYS C CA 1
ATOM 4827 C C . LYS C 1 159 ? 48.932 -18.136 20.564 1.00 20.34 159 LYS C C 1
ATOM 4828 O O . LYS C 1 159 ? 48.597 -19.267 20.941 1.00 20.47 159 LYS C O 1
ATOM 4834 N N . PHE C 1 160 ? 48.293 -17.033 20.975 1.00 20.13 160 PHE C N 1
ATOM 4835 C CA . PHE C 1 160 ? 47.073 -17.154 21.791 1.00 20.29 160 PHE C CA 1
ATOM 4836 C C . PHE C 1 160 ? 46.026 -17.946 21.008 1.00 20.35 160 PHE C C 1
ATOM 4837 O O . PHE C 1 160 ? 45.267 -18.724 21.594 1.00 19.80 160 PHE C O 1
ATOM 4845 N N . GLY C 1 161 ? 45.975 -17.742 19.690 1.00 20.57 161 GLY C N 1
ATOM 4846 C CA . GLY C 1 161 ? 45.066 -18.513 18.837 1.00 20.44 161 GLY C CA 1
ATOM 4847 C C . GLY C 1 161 ? 45.365 -20.005 18.865 1.00 20.95 161 GLY C C 1
ATOM 4848 O O . GLY C 1 161 ? 44.441 -20.824 19.002 1.00 21.24 161 GLY C O 1
ATOM 4849 N N . VAL C 1 162 ? 46.639 -20.366 18.710 1.00 19.91 162 VAL C N 1
ATOM 4850 C C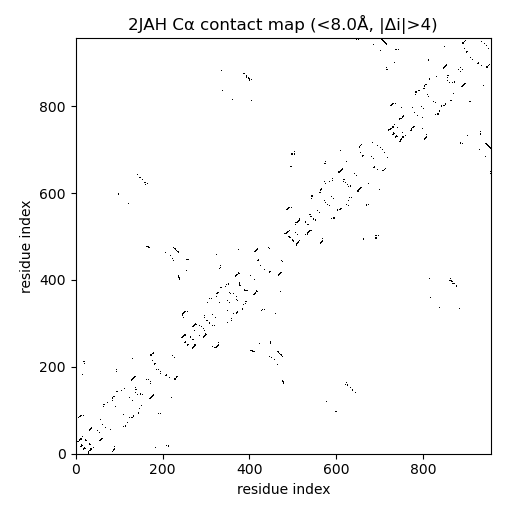A . VAL C 1 162 ? 47.060 -21.780 18.775 1.00 20.47 162 VAL C CA 1
ATOM 4851 C C . VAL C 1 162 ? 46.585 -22.375 20.110 1.00 20.60 162 VAL C C 1
ATOM 4852 O O . VAL C 1 162 ? 46.025 -23.478 20.144 1.00 21.46 162 VAL C O 1
ATOM 4856 N N . ASN C 1 163 ? 46.784 -21.629 21.203 1.00 20.69 163 ASN C N 1
ATOM 4857 C CA . ASN C 1 163 ? 46.401 -22.131 22.533 1.00 20.54 163 ASN C CA 1
ATOM 4858 C C . ASN C 1 163 ? 44.903 -22.395 22.656 1.00 20.88 163 ASN C C 1
ATOM 4859 O O . ASN C 1 163 ? 44.494 -23.470 23.128 1.00 20.84 163 ASN C O 1
ATOM 4864 N N . ALA C 1 164 ? 44.087 -21.432 22.202 1.00 20.57 164 ALA C N 1
ATOM 4865 C CA . ALA C 1 164 ? 42.635 -21.600 22.255 1.00 20.48 164 ALA C CA 1
ATOM 4866 C C . ALA C 1 164 ? 42.183 -22.749 21.342 1.00 20.45 164 ALA C C 1
ATOM 4867 O O . ALA C 1 164 ? 41.412 -23.613 21.778 1.00 20.02 164 ALA C O 1
ATOM 4869 N N . PHE C 1 165 ? 42.686 -22.774 20.102 1.00 20.41 165 PHE C N 1
ATOM 4870 C CA . PHE C 1 165 ? 42.426 -23.896 19.176 1.00 20.70 165 PHE C CA 1
ATOM 4871 C C . PHE C 1 165 ? 42.744 -25.240 19.822 1.00 21.28 165 PHE C C 1
ATOM 4872 O O . PHE C 1 165 ? 41.936 -26.183 19.758 1.00 21.21 165 PHE C O 1
ATOM 4880 N N . SER C 1 166 ? 43.908 -25.311 20.461 1.00 20.74 166 SER C N 1
ATOM 4881 C CA . SER C 1 166 ? 44.410 -26.560 21.069 1.00 21.56 166 SER C CA 1
ATOM 4882 C C . SER C 1 166 ? 43.654 -26.991 22.327 1.00 21.72 166 SER C C 1
ATOM 4883 O O . SER C 1 166 ? 43.409 -28.183 22.504 1.00 22.44 166 SER C O 1
ATOM 4886 N N . GLU C 1 167 ? 43.251 -26.042 23.181 1.00 22.22 167 GLU C N 1
ATOM 4887 C CA . GLU C 1 167 ? 42.388 -26.408 24.323 1.00 21.89 167 GLU C CA 1
ATOM 4888 C C . GLU C 1 167 ? 41.036 -26.925 23.854 1.00 21.81 167 GLU C C 1
ATOM 4889 O O . GLU C 1 167 ? 40.503 -27.910 24.408 1.00 20.80 167 GLU C O 1
ATOM 4895 N N . THR C 1 168 ? 40.472 -26.272 22.839 1.00 21.00 168 THR C N 1
ATOM 4896 C CA . THR C 1 168 ? 39.213 -26.747 22.286 1.00 21.08 168 THR C CA 1
ATOM 4897 C C . THR C 1 168 ? 39.377 -28.122 21.668 1.00 20.98 168 THR C C 1
ATOM 4898 O O . THR C 1 168 ? 38.533 -29.008 21.884 1.00 20.66 168 THR C O 1
ATOM 4902 N N . LEU C 1 169 ? 40.447 -28.297 20.890 1.00 20.47 169 LEU C N 1
ATOM 4903 C CA . LEU C 1 169 ? 40.768 -29.613 20.334 1.00 20.60 169 LEU C CA 1
ATOM 4904 C C . LEU C 1 169 ? 40.835 -30.699 21.418 1.00 20.66 169 LEU C C 1
ATOM 4905 O O . LEU C 1 169 ? 40.238 -31.780 21.259 1.00 20.44 169 LEU C O 1
ATOM 4910 N N . ARG C 1 170 ? 41.532 -30.403 22.516 1.00 20.78 170 ARG C N 1
ATOM 4911 C CA . ARG C 1 170 ? 41.612 -31.333 23.657 1.00 21.09 170 ARG C CA 1
ATOM 4912 C C . ARG C 1 170 ? 40.218 -31.731 24.127 1.00 21.14 170 ARG C C 1
ATOM 4913 O O . ARG C 1 170 ? 39.911 -32.924 24.272 1.00 20.47 170 ARG C O 1
ATOM 4921 N N . GLN C 1 171 ? 39.354 -30.748 24.340 1.00 21.03 171 GLN C N 1
ATOM 4922 C CA . GLN C 1 171 ? 37.973 -31.058 24.734 1.00 21.39 171 GLN C CA 1
ATOM 4923 C C . GLN C 1 171 ? 37.261 -32.012 23.756 1.00 21.54 171 GLN C C 1
ATOM 4924 O O . GLN C 1 171 ? 36.516 -32.896 24.178 1.00 21.17 171 GLN C O 1
ATOM 4930 N N . GLU C 1 172 ? 37.523 -31.836 22.463 1.00 21.38 172 GLU C N 1
ATOM 4931 C CA . GLU C 1 172 ? 36.892 -32.616 21.394 1.00 21.78 172 GLU C CA 1
ATOM 4932 C C . GLU C 1 172 ? 37.433 -34.043 21.203 1.00 21.37 172 GLU C C 1
ATOM 4933 O O . GLU C 1 172 ? 36.692 -34.954 20.809 1.00 20.44 172 GLU C O 1
ATOM 4939 N N . VAL C 1 173 ? 38.720 -34.241 21.461 1.00 20.59 173 VAL C N 1
ATOM 4940 C CA . VAL C 1 173 ? 39.345 -35.537 21.133 1.00 20.90 173 VAL C CA 1
ATOM 4941 C C . VAL C 1 173 ? 39.881 -36.324 22.331 1.00 21.10 173 VAL C C 1
ATOM 4942 O O . VAL C 1 173 ? 40.235 -37.512 22.184 1.00 20.72 173 VAL C O 1
ATOM 4946 N N . THR C 1 174 ? 39.972 -35.686 23.501 1.00 21.18 174 THR C N 1
ATOM 4947 C CA . THR C 1 174 ? 40.703 -36.319 24.612 1.00 21.92 174 THR C CA 1
ATOM 4948 C C . THR C 1 174 ? 40.046 -37.621 25.070 1.00 22.22 174 THR C C 1
ATOM 4949 O O . THR C 1 174 ? 40.741 -38.575 25.417 1.00 22.62 174 THR C O 1
ATOM 4953 N N . GLU C 1 175 ? 38.717 -37.682 25.021 1.00 22.83 175 GLU C N 1
ATOM 4954 C CA . GLU C 1 175 ? 38.018 -38.899 25.444 1.00 23.04 175 GLU C CA 1
ATOM 4955 C C . GLU C 1 175 ? 38.278 -40.070 24.491 1.00 23.03 175 GLU C C 1
ATOM 4956 O O . GLU C 1 175 ? 38.116 -41.222 24.873 1.00 22.80 175 GLU C O 1
ATOM 4962 N N . ARG C 1 176 ? 38.684 -39.772 23.257 1.00 22.74 176 ARG C N 1
ATOM 4963 C CA . ARG C 1 176 ? 39.019 -40.826 22.289 1.00 22.69 176 ARG C CA 1
ATOM 4964 C C . ARG C 1 176 ? 40.521 -41.148 22.316 1.00 22.38 176 ARG C C 1
ATOM 4965 O O . ARG C 1 176 ? 41.037 -41.880 21.467 1.00 22.57 176 ARG C O 1
ATOM 4973 N N . GLY C 1 177 ? 41.215 -40.601 23.311 1.00 21.96 177 GLY C N 1
ATOM 4974 C CA . GLY C 1 177 ? 42.595 -40.979 23.577 1.00 21.79 177 GLY C CA 1
ATOM 4975 C C . GLY C 1 177 ? 43.678 -40.225 22.824 1.00 21.79 177 GLY C C 1
ATOM 4976 O O . GLY C 1 177 ? 44.851 -40.607 22.899 1.00 22.12 177 GLY C O 1
ATOM 4977 N N . VAL C 1 178 ? 43.303 -39.162 22.110 1.00 21.55 178 VAL C N 1
ATOM 4978 C CA . VAL C 1 178 ? 44.288 -38.288 21.468 1.00 21.32 178 VAL C CA 1
ATOM 4979 C C . VAL C 1 178 ? 44.709 -37.207 22.469 1.00 21.50 178 VAL C C 1
ATOM 4980 O O . VAL C 1 178 ? 43.893 -36.407 22.924 1.00 21.11 178 VAL C O 1
ATOM 4984 N N . ARG C 1 179 ? 45.993 -37.188 22.803 1.00 21.06 179 ARG C N 1
ATOM 4985 C CA . ARG C 1 179 ? 46.493 -36.248 23.792 1.00 20.64 179 ARG C CA 1
ATOM 4986 C C . ARG C 1 179 ? 46.928 -34.965 23.103 1.00 21.04 179 ARG C C 1
ATOM 4987 O O . ARG C 1 179 ? 47.644 -35.011 22.095 1.00 20.65 179 ARG C O 1
ATOM 4995 N N . VAL C 1 180 ? 46.502 -33.826 23.659 1.00 20.92 180 VAL C N 1
ATOM 4996 C CA . VAL C 1 180 ? 46.902 -32.524 23.133 1.00 20.88 180 VAL C CA 1
ATOM 4997 C C . VAL C 1 180 ? 47.857 -31.846 24.111 1.00 21.34 180 VAL C C 1
ATOM 4998 O O . VAL C 1 180 ? 47.482 -31.529 25.250 1.00 20.87 180 VAL C O 1
ATOM 5002 N N . VAL C 1 181 ? 49.093 -31.660 23.637 1.00 20.65 181 VAL C N 1
ATOM 5003 C CA . VAL C 1 181 ? 50.178 -31.094 24.419 1.00 20.86 181 VAL C CA 1
ATOM 5004 C C . VAL C 1 181 ? 50.518 -29.725 23.809 1.00 21.26 181 VAL C C 1
ATOM 5005 O O . VAL C 1 181 ? 50.644 -29.597 22.574 1.00 22.62 181 VAL C O 1
ATOM 5009 N N . VAL C 1 182 ? 50.682 -28.715 24.659 1.00 20.72 182 VAL C N 1
ATOM 5010 C CA . VAL C 1 182 ? 51.088 -27.379 24.189 1.00 20.76 182 VAL C CA 1
ATOM 5011 C C . VAL C 1 182 ? 52.355 -26.954 24.906 1.00 20.98 182 VAL C C 1
ATOM 5012 O O . VAL C 1 182 ? 52.377 -26.884 26.150 1.00 21.17 182 VAL C O 1
ATOM 5016 N N . ILE C 1 183 ? 53.397 -26.670 24.125 1.00 20.77 183 ILE C N 1
ATOM 5017 C CA . ILE C 1 183 ? 54.694 -26.308 24.659 1.00 20.84 183 ILE C CA 1
ATOM 5018 C C . ILE C 1 183 ? 54.847 -24.818 24.420 1.00 20.78 183 ILE C C 1
ATOM 5019 O O . ILE C 1 183 ? 54.579 -24.331 23.319 1.00 20.92 183 ILE C O 1
ATOM 5024 N N . GLU C 1 184 ? 55.258 -24.102 25.454 1.00 20.94 184 GLU C N 1
ATOM 5025 C CA . GLU C 1 184 ? 55.341 -22.648 25.397 1.00 21.44 184 GLU C CA 1
ATOM 5026 C C . GLU C 1 184 ? 56.744 -22.202 25.799 1.00 21.72 184 GLU C C 1
ATOM 5027 O O . GLU C 1 184 ? 56.985 -21.878 26.969 1.00 21.58 184 GLU C O 1
ATOM 5033 N N . PRO C 1 185 ? 57.682 -22.203 24.835 1.00 21.77 185 PRO C N 1
ATOM 5034 C CA . PRO C 1 185 ? 59.020 -21.692 25.158 1.00 21.66 185 PRO C CA 1
ATOM 5035 C C . PRO C 1 185 ? 59.097 -20.179 25.239 1.00 21.30 185 PRO C C 1
ATOM 5036 O O . PRO C 1 185 ? 58.409 -19.473 24.485 1.00 21.20 185 PRO C O 1
ATOM 5040 N N . GLY C 1 186 ? 59.954 -19.698 26.137 1.00 20.98 186 GLY C N 1
ATOM 5041 C CA . GLY C 1 186 ? 60.453 -18.323 26.089 1.00 20.60 186 GLY C CA 1
ATOM 5042 C C . GLY C 1 186 ? 61.654 -18.258 25.153 1.00 21.22 186 GLY C C 1
ATOM 5043 O O . GLY C 1 186 ? 61.863 -19.170 24.349 1.00 20.78 186 GLY C O 1
ATOM 5044 N N . THR C 1 187 ? 62.444 -17.190 25.270 1.00 21.01 187 THR C N 1
ATOM 5045 C CA . THR C 1 187 ? 63.587 -16.942 24.373 1.00 20.97 187 THR C CA 1
ATOM 5046 C C . THR C 1 187 ? 64.516 -18.155 24.248 1.00 20.69 187 THR C C 1
ATOM 5047 O O . THR C 1 187 ? 65.138 -18.586 25.225 1.00 20.15 187 THR C O 1
ATOM 5051 N N . THR C 1 188 ? 64.606 -18.669 23.028 1.00 20.52 188 THR C N 1
ATOM 5052 C CA . THR C 1 188 ? 65.381 -19.866 22.706 1.00 20.80 188 THR C CA 1
ATOM 5053 C C . THR C 1 188 ? 66.346 -19.545 21.561 1.00 21.85 188 THR C C 1
ATOM 5054 O O . THR C 1 188 ? 65.984 -18.864 20.594 1.00 21.26 188 THR C O 1
ATOM 5058 N N . ASP C 1 189 ? 67.574 -20.039 21.686 1.00 22.15 189 ASP C N 1
ATOM 5059 C CA . ASP C 1 189 ? 68.655 -19.701 20.757 1.00 23.60 189 ASP C CA 1
ATOM 5060 C C . ASP C 1 189 ? 68.507 -20.457 19.439 1.00 23.38 189 ASP C C 1
ATOM 5061 O O . ASP C 1 189 ? 69.074 -21.540 19.252 1.00 23.58 189 ASP C O 1
ATOM 5066 N N . THR C 1 190 ? 67.729 -19.871 18.535 1.00 23.78 190 THR C N 1
ATOM 5067 C CA . THR C 1 190 ? 67.483 -20.453 17.218 1.00 23.81 190 THR C CA 1
ATOM 5068 C C . THR C 1 190 ? 67.666 -19.396 16.126 1.00 24.31 190 THR C C 1
ATOM 5069 O O . THR C 1 190 ? 68.077 -18.266 16.403 1.00 24.46 190 THR C O 1
ATOM 5073 N N . GLU C 1 191 ? 67.310 -19.767 14.898 1.00 24.57 191 GLU C N 1
ATOM 5074 C CA . GLU C 1 191 ? 67.348 -18.863 13.743 1.00 24.73 191 GLU C CA 1
ATOM 5075 C C . GLU C 1 191 ? 66.138 -17.927 13.672 1.00 24.50 191 GLU C C 1
ATOM 5076 O O . GLU C 1 191 ? 66.089 -17.043 12.814 1.00 24.24 191 GLU C O 1
ATOM 5082 N N . LEU C 1 192 ? 65.174 -18.121 14.568 1.00 24.14 192 LEU C N 1
ATOM 5083 C CA . LEU C 1 192 ? 63.883 -17.425 14.482 1.00 24.58 192 LEU C CA 1
ATOM 5084 C C . LEU C 1 192 ? 64.042 -15.917 14.282 1.00 24.90 192 LEU C C 1
ATOM 5085 O O . LEU C 1 192 ? 63.409 -15.327 13.399 1.00 25.19 192 LEU C O 1
ATOM 5090 N N . ARG C 1 193 ? 64.897 -15.303 15.095 1.00 25.32 193 ARG C N 1
ATOM 5091 C CA . ARG C 1 193 ? 64.999 -13.846 15.125 1.00 25.84 193 ARG C CA 1
ATOM 5092 C C . ARG C 1 193 ? 65.568 -13.259 13.850 1.00 25.76 193 ARG C C 1
ATOM 5093 O O . ARG C 1 193 ? 65.302 -12.098 13.537 1.00 25.92 193 ARG C O 1
ATOM 5101 N N . GLY C 1 194 ? 66.346 -14.063 13.121 1.00 25.46 194 GLY C N 1
ATOM 5102 C CA . GLY C 1 194 ? 66.949 -13.633 11.865 1.00 25.74 194 GLY C CA 1
ATOM 5103 C C . GLY C 1 194 ? 65.959 -13.103 10.838 1.00 25.53 194 GLY C C 1
ATOM 5104 O O . GLY C 1 194 ? 66.332 -12.301 9.980 1.00 25.28 194 GLY C O 1
ATOM 5105 N N . HIS C 1 195 ? 64.700 -13.539 10.931 1.00 25.23 195 HIS C N 1
ATOM 5106 C CA . HIS C 1 195 ? 63.699 -13.233 9.903 1.00 25.47 195 HIS C CA 1
ATOM 5107 C C . HIS C 1 195 ? 62.895 -11.956 10.119 1.00 25.04 195 HIS C C 1
ATOM 5108 O O . HIS C 1 195 ? 62.176 -11.529 9.216 1.00 25.12 195 HIS C O 1
ATOM 5115 N N . ILE C 1 196 ? 63.019 -11.350 11.299 1.00 24.70 196 ILE C N 1
ATOM 5116 C CA . ILE C 1 196 ? 62.310 -10.101 11.605 1.00 24.29 196 ILE C CA 1
ATOM 5117 C C . ILE C 1 196 ? 62.634 -9.054 10.537 1.00 24.15 196 ILE C C 1
ATOM 5118 O O . ILE C 1 196 ? 63.819 -8.810 10.236 1.00 23.44 196 ILE C O 1
ATOM 5123 N N . THR C 1 197 ? 61.585 -8.460 9.961 1.00 23.74 197 THR C N 1
ATOM 5124 C CA . THR C 1 197 ? 61.734 -7.538 8.825 1.00 24.03 197 THR C CA 1
ATOM 5125 C C . THR C 1 197 ? 61.790 -6.067 9.254 1.00 24.41 197 THR C C 1
ATOM 5126 O O . THR C 1 197 ? 62.362 -5.237 8.546 1.00 24.03 197 THR C O 1
ATOM 5130 N N . HIS C 1 198 ? 61.197 -5.750 10.405 1.00 24.40 198 HIS C N 1
ATOM 5131 C CA . HIS C 1 198 ? 61.225 -4.379 10.918 1.00 25.23 198 HIS C CA 1
ATOM 5132 C C . HIS C 1 198 ? 62.555 -4.110 11.623 1.00 25.20 198 HIS C C 1
ATOM 5133 O O . HIS C 1 198 ? 62.768 -4.514 12.767 1.00 24.79 198 HIS C O 1
ATOM 5140 N N . THR C 1 199 ? 63.439 -3.412 10.914 1.00 25.57 199 THR C N 1
ATOM 5141 C CA . THR C 1 199 ? 64.833 -3.255 11.313 1.00 25.96 199 THR C CA 1
ATOM 5142 C C . THR C 1 199 ? 65.022 -2.751 12.747 1.00 25.65 199 THR C C 1
ATOM 5143 O O . THR C 1 199 ? 65.752 -3.364 13.528 1.00 25.87 199 THR C O 1
ATOM 5147 N N . ALA C 1 200 ? 64.363 -1.647 13.086 1.00 25.45 200 ALA C N 1
ATOM 5148 C CA . ALA C 1 200 ? 64.451 -1.077 14.430 1.00 25.37 200 ALA C CA 1
ATOM 5149 C C . ALA C 1 200 ? 64.052 -2.098 15.504 1.00 25.32 200 ALA C C 1
ATOM 5150 O O . ALA C 1 200 ? 64.710 -2.211 16.541 1.00 24.87 200 ALA C O 1
ATOM 5152 N N . THR C 1 201 ? 62.979 -2.843 15.243 1.00 25.21 201 THR C N 1
ATOM 5153 C CA . THR C 1 201 ? 62.474 -3.836 16.192 1.00 25.10 201 THR C CA 1
ATOM 5154 C C . THR C 1 201 ? 63.428 -5.036 16.315 1.00 25.67 201 THR C C 1
ATOM 5155 O O . THR C 1 201 ? 63.702 -5.503 17.426 1.00 25.55 201 THR C O 1
ATOM 5159 N N . LYS C 1 202 ? 63.938 -5.514 15.179 1.00 26.45 202 LYS C N 1
ATOM 5160 C CA . LYS C 1 202 ? 64.940 -6.582 15.172 1.00 27.29 202 LYS C CA 1
ATOM 5161 C C . LYS C 1 202 ? 66.125 -6.224 16.066 1.00 27.98 202 LYS C C 1
ATOM 5162 O O . LYS C 1 202 ? 66.573 -7.043 16.872 1.00 28.07 202 LYS C O 1
ATOM 5168 N N . GLU C 1 203 ? 66.618 -4.996 15.923 1.00 28.36 203 GLU C N 1
ATOM 5169 C CA . GLU C 1 203 ? 67.759 -4.539 16.702 1.00 29.39 203 GLU C CA 1
ATOM 5170 C C . GLU C 1 203 ? 67.410 -4.414 18.187 1.00 29.51 203 GLU C C 1
ATOM 5171 O O . GLU C 1 203 ? 68.195 -4.815 19.047 1.00 29.25 203 GLU C O 1
ATOM 5185 N N . TYR C 1 205 ? 65.074 -6.166 19.731 1.00 29.55 205 TYR C N 1
ATOM 5186 C CA . TYR C 1 205 ? 64.891 -7.526 20.222 1.00 29.61 205 TYR C CA 1
ATOM 5187 C C . TYR C 1 205 ? 66.251 -8.192 20.508 1.00 30.01 205 TYR C C 1
ATOM 5188 O O . TYR C 1 205 ? 66.466 -8.766 21.584 1.00 29.72 205 TYR C O 1
ATOM 5197 N N . GLU C 1 206 ? 67.184 -8.062 19.568 1.00 30.74 206 GLU C N 1
ATOM 5198 C CA . GLU C 1 206 ? 68.491 -8.703 19.709 1.00 31.44 206 GLU C CA 1
ATOM 5199 C C . GLU C 1 206 ? 69.250 -8.134 20.894 1.00 31.46 206 GLU C C 1
ATOM 5200 O O . GLU C 1 206 ? 69.932 -8.872 21.599 1.00 31.26 206 GLU C O 1
ATOM 5206 N N . GLN C 1 207 ? 69.082 -6.838 21.140 1.00 31.75 207 GLN C N 1
ATOM 5207 C CA . GLN C 1 207 ? 69.707 -6.190 22.287 1.00 32.51 207 GLN C CA 1
ATOM 5208 C C . GLN C 1 207 ? 69.148 -6.707 23.619 1.00 32.46 207 GLN C C 1
ATOM 5209 O O . GLN C 1 207 ? 69.907 -6.974 24.560 1.00 32.68 207 GLN C O 1
ATOM 5215 N N . ARG C 1 208 ? 67.829 -6.859 23.676 1.00 32.31 208 ARG C N 1
ATOM 5216 C CA . ARG C 1 208 ? 67.134 -7.368 24.855 1.00 32.68 208 ARG C CA 1
ATOM 5217 C C . ARG C 1 208 ? 67.598 -8.785 25.206 1.00 31.62 208 ARG C C 1
ATOM 5218 O O . ARG C 1 208 ? 67.950 -9.058 26.356 1.00 32.06 208 ARG C O 1
ATOM 5226 N N . ILE C 1 209 ? 67.640 -9.668 24.213 1.00 30.08 209 ILE C N 1
ATOM 5227 C CA . ILE C 1 209 ? 67.947 -11.072 24.471 1.00 29.07 209 ILE C CA 1
ATOM 5228 C C . ILE C 1 209 ? 69.436 -11.384 24.653 1.00 28.47 209 ILE C C 1
ATOM 5229 O O . ILE C 1 209 ? 69.788 -12.430 25.188 1.00 28.12 209 ILE C O 1
ATOM 5234 N N . SER C 1 210 ? 70.304 -10.470 24.223 1.00 27.86 210 SER C N 1
ATOM 5235 C CA . SER C 1 210 ? 71.748 -10.650 24.370 1.00 27.26 210 SER C CA 1
ATOM 5236 C C . SER C 1 210 ? 72.185 -10.691 25.839 1.00 27.16 210 SER C C 1
ATOM 5237 O O . SER C 1 210 ? 73.279 -11.167 26.164 1.00 26.90 210 SER C O 1
ATOM 5240 N N . GLN C 1 211 ? 71.320 -10.193 26.719 1.00 26.40 211 GLN C N 1
ATOM 5241 C CA . GLN C 1 211 ? 71.659 -9.992 28.128 1.00 26.26 211 GLN C CA 1
ATOM 5242 C C . GLN C 1 211 ? 71.250 -11.163 29.039 1.00 25.07 211 GLN C C 1
ATOM 5243 O O . GLN C 1 211 ? 71.422 -11.106 30.262 1.00 24.30 211 GLN C O 1
ATOM 5249 N N . ILE C 1 212 ? 70.707 -12.218 28.436 1.00 24.04 212 ILE C N 1
ATOM 5250 C CA . ILE C 1 212 ? 70.235 -13.382 29.182 1.00 23.12 212 ILE C CA 1
ATOM 5251 C C . ILE C 1 212 ? 70.866 -14.673 28.648 1.00 22.98 212 ILE C C 1
ATOM 5252 O O . ILE C 1 212 ? 71.231 -14.747 27.475 1.00 22.62 212 ILE C O 1
ATOM 5257 N N . ARG C 1 213 ? 70.993 -15.680 29.513 1.00 22.13 213 ARG C N 1
ATOM 5258 C CA . ARG C 1 213 ? 71.254 -17.034 29.045 1.00 22.38 213 ARG C CA 1
ATOM 5259 C C . ARG C 1 213 ? 69.964 -17.537 28.409 1.00 21.97 213 ARG C C 1
ATOM 5260 O O . ARG C 1 213 ? 68.934 -17.652 29.086 1.00 21.84 213 ARG C O 1
ATOM 5268 N N . LYS C 1 214 ? 70.020 -17.819 27.109 1.00 21.48 214 LYS C N 1
ATOM 5269 C CA . LYS C 1 214 ? 68.834 -18.242 26.361 1.00 21.02 214 LYS C CA 1
ATOM 5270 C C . LYS C 1 214 ? 68.530 -19.722 26.591 1.00 20.93 214 LYS C C 1
ATOM 5271 O O . LYS C 1 214 ? 69.434 -20.526 26.891 1.00 20.09 214 LYS C O 1
ATOM 5277 N N . LEU C 1 215 ? 67.260 -20.085 26.438 1.00 20.60 215 LEU C N 1
ATOM 5278 C CA . LEU C 1 215 ? 66.893 -21.499 26.354 1.00 20.89 215 LEU C CA 1
ATOM 5279 C C . LEU C 1 215 ? 67.566 -22.121 25.135 1.00 21.34 215 LEU C C 1
ATOM 5280 O O . LEU C 1 215 ? 67.820 -21.435 24.135 1.00 22.01 215 LEU C O 1
ATOM 5285 N N . GLN C 1 216 ? 67.893 -23.403 25.234 1.00 20.92 216 GLN C N 1
ATOM 5286 C CA . GLN C 1 216 ? 68.491 -24.115 24.118 1.00 21.48 216 GLN C CA 1
ATOM 5287 C C . GLN C 1 216 ? 67.445 -24.943 23.392 1.00 21.43 216 GLN C C 1
ATOM 5288 O O . GLN C 1 216 ? 66.488 -25.410 24.002 1.00 20.97 216 GLN C O 1
ATOM 5294 N N . ALA C 1 217 ? 67.620 -25.130 22.085 1.00 21.35 217 ALA C N 1
ATOM 5295 C CA . ALA C 1 217 ? 66.664 -25.936 21.327 1.00 21.94 217 ALA C CA 1
ATOM 5296 C C . ALA C 1 217 ? 66.537 -27.321 21.968 1.00 21.90 217 ALA C C 1
ATOM 5297 O O . ALA C 1 217 ? 65.444 -27.881 22.011 1.00 22.17 217 ALA C O 1
ATOM 5299 N N . GLN C 1 218 ? 67.658 -27.859 22.465 1.00 22.01 218 GLN C N 1
ATOM 5300 C CA . GLN C 1 218 ? 67.647 -29.142 23.200 1.00 22.76 218 GLN C CA 1
ATOM 5301 C C . GLN C 1 218 ? 66.772 -29.129 24.470 1.00 21.45 218 GLN C C 1
ATOM 5302 O O . GLN C 1 218 ? 66.173 -30.137 24.807 1.00 20.97 218 GLN C O 1
ATOM 5308 N N . ASP C 1 219 ? 66.703 -27.993 25.167 1.00 20.94 219 ASP C N 1
ATOM 5309 C CA . ASP C 1 219 ? 65.820 -27.862 26.331 1.00 20.38 219 ASP C CA 1
ATOM 5310 C C . ASP C 1 219 ? 64.358 -28.067 25.935 1.00 20.37 219 ASP C C 1
ATOM 5311 O O . ASP C 1 219 ? 63.615 -28.751 26.635 1.00 19.85 219 ASP C O 1
ATOM 5316 N N . ILE C 1 220 ? 63.953 -27.464 24.818 1.00 19.55 220 ILE C N 1
ATOM 5317 C CA . ILE C 1 220 ? 62.557 -27.552 24.351 1.00 20.22 220 ILE C CA 1
ATOM 5318 C C . ILE C 1 220 ? 62.258 -28.971 23.867 1.00 19.94 220 ILE C C 1
ATOM 5319 O O . ILE C 1 220 ? 61.183 -29.507 24.134 1.00 19.83 220 ILE C O 1
ATOM 5324 N N . ALA C 1 221 ? 63.225 -29.579 23.178 1.00 20.35 221 ALA C N 1
ATOM 5325 C CA . ALA C 1 221 ? 63.142 -30.991 22.797 1.00 20.55 221 ALA C CA 1
ATOM 5326 C C . ALA C 1 221 ? 62.926 -31.906 24.012 1.00 20.71 221 ALA C C 1
ATOM 5327 O O . ALA C 1 221 ? 62.179 -32.891 23.932 1.00 20.49 221 ALA C O 1
ATOM 5329 N N . GLU C 1 222 ? 63.584 -31.597 25.131 1.00 21.71 222 GLU C N 1
ATOM 5330 C CA . GLU C 1 222 ? 63.420 -32.404 26.353 1.00 22.23 222 GLU C CA 1
ATOM 5331 C C . GLU C 1 222 ? 62.015 -32.247 26.956 1.00 21.86 222 GLU C C 1
ATOM 5332 O O . GLU C 1 222 ? 61.449 -33.189 27.546 1.00 21.69 222 GLU C O 1
ATOM 5338 N N . ALA C 1 223 ? 61.469 -31.044 26.834 1.00 21.52 223 ALA C N 1
ATOM 5339 C CA . ALA C 1 223 ? 60.100 -30.786 27.255 1.00 20.86 223 ALA C CA 1
ATOM 5340 C C . ALA C 1 223 ? 59.133 -31.657 26.450 1.00 21.44 223 ALA C C 1
ATOM 5341 O O . ALA C 1 223 ? 58.260 -32.320 27.037 1.00 21.05 223 ALA C O 1
ATOM 5343 N N . VAL C 1 224 ? 59.317 -31.681 25.123 1.00 21.33 224 VAL C N 1
ATOM 5344 C CA . VAL C 1 224 ? 58.513 -32.524 24.222 1.00 21.32 224 VAL C CA 1
ATOM 5345 C C . VAL C 1 224 ? 58.665 -34.000 24.611 1.00 21.36 224 VAL C C 1
ATOM 5346 O O . VAL C 1 224 ? 57.674 -34.736 24.717 1.00 21.40 224 VAL C O 1
ATOM 5350 N N . ARG C 1 225 ? 59.908 -34.411 24.836 1.00 22.00 225 ARG C N 1
ATOM 5351 C CA . ARG C 1 225 ? 60.215 -35.785 25.208 1.00 22.90 225 ARG C CA 1
ATOM 5352 C C . ARG C 1 225 ? 59.480 -36.178 26.488 1.00 22.57 225 ARG C C 1
ATOM 5353 O O . ARG C 1 225 ? 58.835 -37.228 26.549 1.00 22.04 225 ARG C O 1
ATOM 5361 N N . TYR C 1 226 ? 59.572 -35.326 27.505 1.00 22.11 226 TYR C N 1
ATOM 5362 C CA . TYR C 1 226 ? 58.843 -35.546 28.752 1.00 22.18 226 TYR C CA 1
ATOM 5363 C C . TYR C 1 226 ? 57.329 -35.700 28.533 1.00 21.79 226 TYR C C 1
ATOM 5364 O O . TYR C 1 226 ? 56.719 -36.685 28.984 1.00 21.88 226 TYR C O 1
ATOM 5373 N N . ALA C 1 227 ? 56.728 -34.758 27.816 1.00 20.96 227 ALA C N 1
ATOM 5374 C CA . ALA C 1 227 ? 55.284 -34.824 27.542 1.00 21.25 227 ALA C CA 1
ATOM 5375 C C . ALA C 1 227 ? 54.839 -36.098 26.807 1.00 21.18 227 ALA C C 1
ATOM 5376 O O . ALA C 1 227 ? 53.849 -36.725 27.197 1.00 20.61 227 ALA C O 1
ATOM 5378 N N . VAL C 1 228 ? 55.562 -36.478 25.752 1.00 20.58 228 VAL C N 1
ATOM 5379 C CA . VAL C 1 228 ? 55.128 -37.605 24.908 1.00 21.23 228 VAL C CA 1
ATOM 5380 C C . VAL C 1 228 ? 55.414 -38.984 25.518 1.00 21.49 228 VAL C C 1
ATOM 5381 O O . VAL C 1 228 ? 54.779 -39.971 25.137 1.00 21.71 228 VAL C O 1
ATOM 5385 N N . THR C 1 229 ? 56.364 -39.044 26.444 1.00 21.64 229 THR C N 1
ATOM 5386 C CA . THR C 1 229 ? 56.698 -40.309 27.126 1.00 21.91 229 THR C CA 1
ATOM 5387 C C . THR C 1 229 ? 55.920 -40.518 28.428 1.00 21.60 229 THR C C 1
ATOM 5388 O O . THR C 1 229 ? 56.023 -41.581 29.040 1.00 22.02 229 THR C O 1
ATOM 5392 N N . ALA C 1 230 ? 55.161 -39.506 28.853 1.00 21.69 230 ALA C N 1
ATOM 5393 C CA . ALA C 1 230 ? 54.212 -39.661 29.968 1.00 21.61 230 ALA C CA 1
ATOM 5394 C C . ALA C 1 230 ? 53.215 -40.785 29.636 1.00 21.69 230 ALA C C 1
ATOM 5395 O O . ALA C 1 230 ? 52.889 -40.982 28.455 1.00 21.29 230 ALA C O 1
ATOM 5397 N N . PRO C 1 231 ? 52.751 -41.538 30.663 1.00 21.10 231 PRO C N 1
ATOM 5398 C CA . PRO C 1 231 ? 51.816 -42.644 30.401 1.00 21.22 231 PRO C CA 1
ATOM 5399 C C . PRO C 1 231 ? 50.561 -42.127 29.711 1.00 21.02 231 PRO C C 1
ATOM 5400 O O . PRO C 1 231 ? 50.197 -40.962 29.913 1.00 20.75 231 PRO C O 1
ATOM 5404 N N . HIS C 1 232 ? 49.898 -42.974 28.923 1.00 20.99 232 HIS C N 1
ATOM 5405 C CA . HIS C 1 232 ? 48.770 -42.510 28.108 1.00 20.53 232 HIS C CA 1
ATOM 5406 C C . HIS C 1 232 ? 47.677 -41.778 28.890 1.00 20.63 232 HIS C C 1
ATOM 5407 O O . HIS C 1 232 ? 47.084 -40.819 28.383 1.00 20.62 232 HIS C O 1
ATOM 5414 N N . HIS C 1 233 ? 47.406 -42.236 30.109 1.00 20.31 233 HIS C N 1
ATOM 5415 C CA . HIS C 1 233 ? 46.362 -41.639 30.933 1.00 20.39 233 HIS C CA 1
ATOM 5416 C C . HIS C 1 233 ? 46.672 -40.217 31.379 1.00 20.40 233 HIS C C 1
ATOM 5417 O O . HIS C 1 233 ? 45.801 -39.545 31.931 1.00 20.51 233 HIS C O 1
ATOM 5424 N N . ALA C 1 234 ? 47.905 -39.766 31.149 1.00 20.32 234 ALA C N 1
ATOM 5425 C CA . ALA C 1 234 ? 48.301 -38.406 31.507 1.00 20.24 234 ALA C CA 1
ATOM 5426 C C . ALA C 1 234 ? 48.478 -37.523 30.271 1.00 20.62 234 ALA C C 1
ATOM 5427 O O . ALA C 1 234 ? 49.264 -37.852 29.378 1.00 20.53 234 ALA C O 1
ATOM 5429 N N . THR C 1 235 ? 47.741 -36.414 30.219 1.00 20.42 235 THR C N 1
ATOM 5430 C CA . THR C 1 235 ? 47.958 -35.408 29.176 1.00 20.72 235 THR C CA 1
ATOM 5431 C C . THR C 1 235 ? 48.648 -34.179 29.762 1.00 21.25 235 THR C C 1
ATOM 5432 O O . THR C 1 235 ? 48.072 -33.442 30.573 1.00 21.62 235 THR C O 1
ATOM 5436 N N . VAL C 1 236 ? 49.884 -33.955 29.343 1.00 21.17 236 VAL C N 1
ATOM 5437 C CA . VAL C 1 236 ? 50.618 -32.785 29.807 1.00 21.46 236 VAL C CA 1
ATOM 5438 C C . VAL C 1 236 ? 50.214 -31.642 28.877 1.00 21.39 236 VAL C C 1
ATOM 5439 O O . VAL C 1 236 ? 50.847 -31.389 27.837 1.00 21.40 236 VAL C O 1
ATOM 5443 N N . HIS C 1 237 ? 49.113 -30.979 29.223 1.00 21.11 237 HIS C N 1
ATOM 5444 C CA . HIS C 1 237 ? 48.510 -30.072 28.272 1.00 21.16 237 HIS C CA 1
ATOM 5445 C C . HIS C 1 237 ? 49.319 -28.799 28.045 1.00 21.15 237 HIS C C 1
ATOM 5446 O O . HIS C 1 237 ? 49.232 -28.200 26.975 1.00 22.17 237 HIS C O 1
ATOM 5453 N N . GLU C 1 238 ? 50.045 -28.349 29.064 1.00 21.68 238 GLU C N 1
ATOM 5454 C CA . GLU C 1 238 ? 50.855 -27.143 28.928 1.00 22.35 238 GLU C CA 1
ATOM 5455 C C . GLU C 1 238 ? 52.190 -27.272 29.652 1.00 21.81 238 GLU C C 1
ATOM 5456 O O . GLU C 1 238 ? 52.235 -27.675 30.810 1.00 20.90 238 GLU C O 1
ATOM 5462 N N . ILE C 1 239 ? 53.274 -26.942 28.951 1.00 21.16 239 ILE C N 1
ATOM 5463 C CA . ILE C 1 239 ? 54.571 -26.744 29.605 1.00 20.50 239 ILE C CA 1
ATOM 5464 C C . ILE C 1 239 ? 55.041 -25.357 29.220 1.00 20.06 239 ILE C C 1
ATOM 5465 O O . ILE C 1 239 ? 55.245 -25.077 28.030 1.00 20.72 239 ILE C O 1
ATOM 5470 N N . PHE C 1 240 ? 55.159 -24.489 30.223 1.00 20.81 240 PHE C N 1
ATOM 5471 C CA . PHE C 1 240 ? 55.595 -23.102 30.043 1.00 20.65 240 PHE C CA 1
ATOM 5472 C C . PHE C 1 240 ? 57.019 -23.020 30.596 1.00 20.95 240 PHE C C 1
ATOM 5473 O O . PHE C 1 240 ? 57.239 -23.069 31.810 1.00 19.95 240 PHE C O 1
ATOM 5481 N N . ILE C 1 241 ? 57.987 -22.957 29.683 1.00 21.43 241 ILE C N 1
ATOM 5482 C CA . ILE C 1 241 ? 59.393 -22.949 30.058 1.00 22.45 241 ILE C CA 1
ATOM 5483 C C . ILE C 1 241 ? 60.017 -21.597 29.688 1.00 22.90 241 ILE C C 1
ATOM 5484 O O . ILE C 1 241 ? 59.923 -21.158 28.538 1.00 23.51 241 ILE C O 1
ATOM 5489 N N . ARG C 1 242 ? 60.621 -20.938 30.680 1.00 22.80 242 ARG C N 1
ATOM 5490 C CA . ARG C 1 242 ? 61.134 -19.571 30.539 1.00 23.03 242 ARG C CA 1
ATOM 5491 C C . ARG C 1 242 ? 62.628 -19.526 30.816 1.00 21.63 242 ARG C C 1
ATOM 5492 O O . ARG C 1 242 ? 63.109 -20.299 31.637 1.00 21.34 242 ARG C O 1
ATOM 5500 N N . PRO C 1 243 ? 63.365 -18.570 30.197 1.00 21.23 243 PRO C N 1
ATOM 5501 C CA . PRO C 1 243 ? 64.735 -18.373 30.677 1.00 20.41 243 PRO C CA 1
ATOM 5502 C C . PRO C 1 243 ? 64.702 -17.903 32.133 1.00 20.08 243 PRO C C 1
ATOM 5503 O O . PRO C 1 243 ? 63.963 -16.971 32.466 1.00 19.17 243 PRO C O 1
ATOM 5507 N N . THR C 1 244 ? 65.469 -18.566 32.995 1.00 18.97 244 THR C N 1
ATOM 5508 C CA . THR C 1 244 ? 65.634 -18.130 34.385 1.00 19.91 244 THR C CA 1
ATOM 5509 C C . THR C 1 244 ? 66.076 -16.665 34.469 1.00 20.29 244 THR C C 1
ATOM 5510 O O . THR C 1 244 ? 65.729 -15.953 35.411 1.00 21.33 244 THR C O 1
ATOM 5514 N N . ASP C 1 245 ? 66.845 -16.215 33.483 1.00 20.76 245 ASP C N 1
ATOM 5515 C CA . ASP C 1 245 ? 67.461 -14.894 33.546 1.00 21.59 245 ASP C CA 1
ATOM 5516 C C . ASP C 1 245 ? 66.526 -13.759 33.165 1.00 22.00 245 ASP C C 1
ATOM 5517 O O . ASP C 1 245 ? 66.894 -12.591 33.257 1.00 21.67 245 ASP C O 1
ATOM 5522 N N . GLN C 1 246 ? 65.326 -14.105 32.728 1.00 22.36 246 GLN C N 1
ATOM 5523 C CA . GLN C 1 246 ? 64.446 -13.118 32.137 1.00 23.86 246 GLN C CA 1
ATOM 5524 C C . GLN C 1 246 ? 63.171 -12.886 32.944 1.00 24.07 246 GLN C C 1
ATOM 5525 O O . GLN C 1 246 ? 62.320 -13.776 33.067 1.00 23.80 246 GLN C O 1
ATOM 5531 N N . VAL C 1 247 ? 63.046 -11.683 33.497 1.00 25.00 247 VAL C N 1
ATOM 5532 C CA . VAL C 1 247 ? 61.775 -11.256 34.088 1.00 25.22 247 VAL C CA 1
ATOM 5533 C C . VAL C 1 247 ? 60.695 -11.171 32.986 1.00 25.93 247 VAL C C 1
ATOM 5534 O O . VAL C 1 247 ? 59.564 -11.679 33.102 1.00 26.14 247 VAL C O 1
ATOM 5539 N N . SER D 1 3 ? 71.604 -39.775 39.455 1.00 31.79 3 SER D N 1
ATOM 5540 C CA . SER D 1 3 ? 72.143 -38.964 40.586 1.00 31.24 3 SER D CA 1
ATOM 5541 C C . SER D 1 3 ? 72.180 -37.466 40.245 1.00 30.66 3 SER D C 1
ATOM 5542 O O . SER D 1 3 ? 73.093 -36.745 40.659 1.00 30.53 3 SER D O 1
ATOM 5545 N N . ALA D 1 4 ? 71.172 -37.004 39.505 1.00 29.67 4 ALA D N 1
ATOM 5546 C CA . ALA D 1 4 ? 71.100 -35.607 39.054 1.00 28.78 4 ALA D CA 1
ATOM 5547 C C . ALA D 1 4 ? 71.059 -34.584 40.202 1.00 28.35 4 ALA D C 1
ATOM 5548 O O . ALA D 1 4 ? 71.462 -33.433 40.025 1.00 28.57 4 ALA D O 1
ATOM 5550 N N . LEU D 1 5 ? 70.599 -35.013 41.375 1.00 27.42 5 LEU D N 1
ATOM 5551 C CA . LEU D 1 5 ? 70.459 -34.124 42.532 1.00 26.83 5 LEU D CA 1
ATOM 5552 C C . LEU D 1 5 ? 71.391 -34.478 43.690 1.00 26.62 5 LEU D C 1
ATOM 5553 O O . LEU D 1 5 ? 71.156 -34.097 44.842 1.00 26.07 5 LEU D O 1
ATOM 5558 N N . GLN D 1 6 ? 72.457 -35.202 43.380 1.00 26.68 6 GLN D N 1
ATOM 5559 C CA . GLN D 1 6 ? 73.428 -35.592 44.390 1.00 26.87 6 GLN D CA 1
ATOM 5560 C C . GLN D 1 6 ? 73.991 -34.379 45.109 1.00 26.71 6 GLN D C 1
ATOM 5561 O O . GLN D 1 6 ? 74.412 -33.413 44.472 1.00 26.90 6 GLN D O 1
ATOM 5567 N N . GLY D 1 7 ? 73.965 -34.419 46.438 1.00 26.42 7 GLY D N 1
ATOM 5568 C CA . GLY D 1 7 ? 74.458 -33.324 47.248 1.00 26.16 7 GLY D CA 1
ATOM 5569 C C . GLY D 1 7 ? 73.474 -32.183 47.455 1.00 26.09 7 GLY D C 1
ATOM 5570 O O . GLY D 1 7 ? 73.742 -31.280 48.244 1.00 26.42 7 GLY D O 1
ATOM 5571 N N . LYS D 1 8 ? 72.345 -32.207 46.745 1.00 25.74 8 LYS D N 1
ATOM 5572 C CA . LYS D 1 8 ? 71.305 -31.184 46.915 1.00 25.69 8 LYS D CA 1
ATOM 5573 C C . LYS D 1 8 ? 70.371 -31.536 48.074 1.00 24.76 8 LYS D C 1
ATOM 5574 O O . LYS D 1 8 ? 70.274 -32.703 48.470 1.00 25.32 8 LYS D O 1
ATOM 5580 N N . VAL D 1 9 ? 69.702 -30.525 48.619 1.00 23.69 9 VAL D N 1
ATOM 5581 C CA . VAL D 1 9 ? 68.792 -30.700 49.753 1.00 22.41 9 VAL D CA 1
ATOM 5582 C C . VAL D 1 9 ? 67.382 -30.237 49.373 1.00 22.12 9 VAL D C 1
ATOM 5583 O O . VAL D 1 9 ? 67.193 -29.087 48.971 1.00 21.95 9 VAL D O 1
ATOM 5587 N N . ALA D 1 10 ? 66.398 -31.127 49.507 1.00 21.57 10 ALA D N 1
ATOM 5588 C CA . ALA D 1 10 ? 64.997 -30.768 49.244 1.00 21.79 10 ALA D CA 1
ATOM 5589 C C . ALA D 1 10 ? 64.119 -30.794 50.504 1.00 21.83 10 ALA D C 1
ATOM 5590 O O . ALA D 1 10 ? 64.228 -31.687 51.344 1.00 21.88 10 ALA D O 1
ATOM 5592 N N . LEU D 1 11 ? 63.257 -29.797 50.642 1.00 22.47 11 LEU D N 1
ATOM 5593 C CA . LEU D 1 11 ? 62.294 -29.781 51.731 1.00 21.99 11 LEU D CA 1
ATOM 5594 C C . LEU D 1 11 ? 60.908 -29.909 51.122 1.00 21.84 11 LEU D C 1
ATOM 5595 O O . LEU D 1 11 ? 60.497 -29.077 50.322 1.00 21.07 11 LEU D O 1
ATOM 5600 N N . ILE D 1 12 ? 60.212 -30.986 51.466 1.00 21.65 12 ILE D N 1
ATOM 5601 C CA . ILE D 1 12 ? 58.893 -31.238 50.888 1.00 21.35 12 ILE D CA 1
ATOM 5602 C C . ILE D 1 12 ? 57.825 -31.147 51.975 1.00 21.71 12 ILE D C 1
ATOM 5603 O O . ILE D 1 12 ? 57.870 -31.896 52.950 1.00 22.12 12 ILE D O 1
ATOM 5608 N N . THR D 1 13 ? 56.871 -30.230 51.815 1.00 21.81 13 THR D N 1
ATOM 5609 C CA . THR D 1 13 ? 55.752 -30.138 52.762 1.00 21.86 13 THR D CA 1
ATOM 5610 C C . THR D 1 13 ? 54.617 -31.028 52.264 1.00 21.65 13 THR D C 1
ATOM 5611 O O . THR D 1 13 ? 54.522 -31.292 51.065 1.00 21.82 13 THR D O 1
ATOM 5615 N N . GLY D 1 14 ? 53.767 -31.486 53.180 1.00 21.29 14 GLY D N 1
ATOM 5616 C CA . GLY D 1 14 ? 52.732 -32.468 52.859 1.00 21.25 14 GLY D CA 1
ATOM 5617 C C . GLY D 1 14 ? 53.306 -33.788 52.371 1.00 21.10 14 GLY D C 1
ATOM 5618 O O . GLY D 1 14 ? 52.837 -34.359 51.379 1.00 20.45 14 GLY D O 1
ATOM 5619 N N . ALA D 1 15 ? 54.328 -34.285 53.067 1.00 21.25 15 ALA D N 1
ATOM 5620 C CA . ALA D 1 15 ? 55.049 -35.464 52.598 1.00 21.30 15 ALA D CA 1
ATOM 5621 C C . ALA D 1 15 ? 54.497 -36.778 53.160 1.00 21.57 15 ALA D C 1
ATOM 5622 O O . ALA D 1 15 ? 54.956 -37.864 52.784 1.00 21.23 15 ALA D O 1
ATOM 5624 N N . SER D 1 16 ? 53.496 -36.681 54.034 1.00 21.57 16 SER D N 1
ATOM 5625 C CA . SER D 1 16 ? 52.979 -37.852 54.751 1.00 21.71 16 SER D CA 1
ATOM 5626 C C . SER D 1 16 ? 52.067 -38.746 53.902 1.00 21.72 16 SER D C 1
ATOM 5627 O O . SER D 1 16 ? 51.856 -39.917 54.235 1.00 22.40 16 SER D O 1
ATOM 5630 N N . SER D 1 17 ? 51.529 -38.194 52.816 1.00 21.76 17 SER D N 1
ATOM 5631 C CA . SER D 1 17 ? 50.737 -38.964 51.851 1.00 21.31 17 SER D CA 1
ATOM 5632 C C . SER D 1 17 ? 50.744 -38.329 50.457 1.00 21.10 17 SER D C 1
ATOM 5633 O O . SER D 1 17 ? 51.362 -37.287 50.231 1.00 20.82 17 SER D O 1
ATOM 5636 N N . GLY D 1 18 ? 50.076 -39.002 49.522 1.00 20.93 18 GLY D N 1
ATOM 5637 C CA . GLY D 1 18 ? 49.742 -38.438 48.226 1.00 20.98 18 GLY D CA 1
ATOM 5638 C C . GLY D 1 18 ? 50.911 -38.006 47.360 1.00 20.91 18 GLY D C 1
ATOM 5639 O O . GLY D 1 18 ? 51.924 -38.700 47.262 1.00 20.29 18 GLY D O 1
ATOM 5640 N N . ILE D 1 19 ? 50.744 -36.850 46.724 1.00 20.68 19 ILE D N 1
ATOM 5641 C CA . ILE D 1 19 ? 51.744 -36.279 45.825 1.00 20.96 19 ILE D CA 1
ATOM 5642 C C . ILE D 1 19 ? 53.068 -35.993 46.541 1.00 20.62 19 ILE D C 1
ATOM 5643 O O . ILE D 1 19 ? 54.125 -36.304 46.020 1.00 19.90 19 ILE D O 1
ATOM 5648 N N . GLY D 1 20 ? 52.995 -35.393 47.731 1.00 20.82 20 GLY D N 1
ATOM 5649 C CA . GLY D 1 20 ? 54.189 -35.059 48.513 1.00 21.60 20 GLY D CA 1
ATOM 5650 C C . GLY D 1 20 ? 55.065 -36.256 48.837 1.00 21.91 20 GLY D C 1
ATOM 5651 O O . GLY D 1 20 ? 56.301 -36.182 48.721 1.00 22.31 20 GLY D O 1
ATOM 5652 N N . GLU D 1 21 ? 54.432 -37.359 49.248 1.00 22.17 21 GLU D N 1
ATOM 5653 C CA . GLU D 1 21 ? 55.138 -38.616 49.519 1.00 22.47 21 GLU D CA 1
ATOM 5654 C C . GLU D 1 21 ? 55.849 -39.155 48.273 1.00 21.98 21 GLU D C 1
ATOM 5655 O O . GLU D 1 21 ? 57.014 -39.556 48.341 1.00 21.66 21 GLU D O 1
ATOM 5661 N N . ALA D 1 22 ? 55.137 -39.191 47.150 1.00 21.65 22 ALA D N 1
ATOM 5662 C CA . ALA D 1 22 ? 55.741 -39.615 45.881 1.00 21.23 22 ALA D CA 1
ATOM 5663 C C . ALA D 1 22 ? 56.888 -38.687 45.449 1.00 21.07 22 ALA D C 1
ATOM 5664 O O . ALA D 1 22 ? 57.904 -39.157 44.929 1.00 20.21 22 ALA D O 1
ATOM 5666 N N . THR D 1 23 ? 56.721 -37.383 45.666 1.00 20.84 23 THR D N 1
ATOM 5667 C CA . THR D 1 23 ? 57.747 -36.391 45.313 1.00 21.48 23 THR D CA 1
ATOM 5668 C C . THR D 1 23 ? 59.018 -36.554 46.161 1.00 21.40 23 THR D C 1
ATOM 5669 O O . THR D 1 23 ? 60.130 -36.496 45.628 1.00 20.71 23 THR D O 1
ATOM 5673 N N . ALA D 1 24 ? 58.848 -36.740 47.472 1.00 21.46 24 ALA D N 1
ATOM 5674 C CA . ALA D 1 24 ? 59.984 -37.016 48.366 1.00 22.14 24 ALA D CA 1
ATOM 5675 C C . ALA D 1 24 ? 60.759 -38.244 47.889 1.00 22.37 24 ALA D C 1
ATOM 5676 O O . ALA D 1 24 ? 61.992 -38.220 47.814 1.00 22.43 24 ALA D O 1
ATOM 5678 N N . ARG D 1 25 ? 60.028 -39.308 47.559 1.00 22.62 25 ARG D N 1
ATOM 5679 C CA . ARG D 1 25 ? 60.610 -40.533 47.031 1.00 22.91 25 ARG D CA 1
ATOM 5680 C C . ARG D 1 25 ? 61.395 -40.325 45.745 1.00 22.55 25 ARG D C 1
ATOM 5681 O O . ARG D 1 25 ? 62.508 -40.861 45.598 1.00 22.08 25 ARG D O 1
ATOM 5689 N N . ALA D 1 26 ? 60.809 -39.556 44.823 1.00 22.03 26 ALA D N 1
ATOM 5690 C CA . ALA D 1 26 ? 61.417 -39.278 43.526 1.00 21.70 26 ALA D CA 1
ATOM 5691 C C . ALA D 1 26 ? 62.686 -38.440 43.665 1.00 21.43 26 ALA D C 1
ATOM 5692 O O . ALA D 1 26 ? 63.683 -38.705 42.990 1.00 21.28 26 ALA D O 1
ATOM 5694 N N . LEU D 1 27 ? 62.652 -37.439 44.545 1.00 20.88 27 LEU D N 1
ATOM 5695 C CA . LEU D 1 27 ? 63.803 -36.563 44.736 1.00 20.88 27 LEU D CA 1
ATOM 5696 C C . LEU D 1 27 ? 64.936 -37.303 45.440 1.00 20.94 27 LEU D C 1
ATOM 5697 O O . LEU D 1 27 ? 66.091 -37.199 45.032 1.00 20.73 27 LEU D O 1
ATOM 5702 N N . ALA D 1 28 ? 64.587 -38.057 46.484 1.00 21.34 28 ALA D N 1
ATOM 5703 C CA . ALA D 1 28 ? 65.533 -38.938 47.171 1.00 22.02 28 ALA D CA 1
ATOM 5704 C C . ALA D 1 28 ? 66.205 -39.892 46.192 1.00 22.39 28 ALA D C 1
ATOM 5705 O O . ALA D 1 28 ? 67.412 -40.136 46.288 1.00 22.38 28 ALA D O 1
ATOM 5707 N N . ALA D 1 29 ? 65.423 -40.428 45.251 1.00 22.83 29 ALA D N 1
ATOM 5708 C CA . ALA D 1 29 ? 65.931 -41.383 44.254 1.00 23.52 29 ALA D CA 1
ATOM 5709 C C . ALA D 1 29 ? 66.998 -40.775 43.342 1.00 24.06 29 ALA D C 1
ATOM 5710 O O . ALA D 1 29 ? 67.916 -41.474 42.895 1.00 23.94 29 ALA D O 1
ATOM 5712 N N . GLU D 1 30 ? 66.872 -39.476 43.083 1.00 24.03 30 GLU D N 1
ATOM 5713 C CA . GLU D 1 30 ? 67.838 -38.717 42.294 1.00 24.74 30 GLU D CA 1
ATOM 5714 C C . GLU D 1 30 ? 69.057 -38.259 43.108 1.00 24.52 30 GLU D C 1
ATOM 5715 O O . GLU D 1 30 ? 69.897 -37.519 42.597 1.00 25.04 30 GLU D O 1
ATOM 5721 N N . GLY D 1 31 ? 69.149 -38.691 44.365 1.00 23.76 31 GLY D N 1
ATOM 5722 C CA . GLY D 1 31 ? 70.290 -38.364 45.217 1.00 23.42 31 GLY D CA 1
ATOM 5723 C C . GLY D 1 31 ? 70.159 -37.183 46.169 1.00 22.86 31 GLY D C 1
ATOM 5724 O O . GLY D 1 31 ? 71.134 -36.833 46.840 1.00 22.89 31 GLY D O 1
ATOM 5725 N N . ALA D 1 32 ? 68.981 -36.563 46.240 1.00 22.64 32 ALA D N 1
ATOM 5726 C CA . ALA D 1 32 ? 68.761 -35.449 47.173 1.00 21.83 32 ALA D CA 1
ATOM 5727 C C . ALA D 1 32 ? 68.625 -35.945 48.609 1.00 21.90 32 ALA D C 1
ATOM 5728 O O . ALA D 1 32 ? 68.106 -37.044 48.852 1.00 22.03 32 ALA D O 1
ATOM 5730 N N . ALA D 1 33 ? 69.129 -35.147 49.552 1.00 21.52 33 ALA D N 1
ATOM 5731 C CA . ALA D 1 33 ? 68.774 -35.294 50.958 1.00 21.49 33 ALA D CA 1
ATOM 5732 C C . ALA D 1 33 ? 67.404 -34.651 51.108 1.00 21.19 33 ALA D C 1
ATOM 5733 O O . ALA D 1 33 ? 67.149 -33.571 50.555 1.00 21.72 33 ALA D O 1
ATOM 5735 N N . VAL D 1 34 ? 66.507 -35.325 51.817 1.00 20.87 34 VAL D N 1
ATOM 5736 C CA . VAL D 1 34 ? 65.128 -34.863 51.902 1.00 20.95 34 VAL D CA 1
ATOM 5737 C C . VAL D 1 34 ? 64.695 -34.549 53.331 1.00 21.05 34 VAL D C 1
ATOM 5738 O O . VAL D 1 34 ? 64.905 -35.342 54.256 1.00 20.51 34 VAL D O 1
ATOM 5742 N N . ALA D 1 35 ? 64.122 -33.360 53.497 1.00 20.99 35 ALA D N 1
ATOM 5743 C CA . ALA D 1 35 ? 63.465 -32.985 54.738 1.00 21.06 35 ALA D CA 1
ATOM 5744 C C . ALA D 1 35 ? 61.977 -33.094 54.470 1.00 21.09 35 ALA D C 1
ATOM 5745 O O . ALA D 1 35 ? 61.448 -32.422 53.578 1.00 21.90 35 ALA D O 1
ATOM 5747 N N . ILE D 1 36 ? 61.312 -33.970 55.216 1.00 21.29 36 ILE D N 1
ATOM 5748 C CA . ILE D 1 36 ? 59.913 -34.308 54.953 1.00 21.57 36 ILE D CA 1
ATOM 5749 C C . ILE D 1 36 ? 58.984 -33.770 56.048 1.00 21.94 36 ILE D C 1
ATOM 5750 O O . ILE D 1 36 ? 59.099 -34.146 57.227 1.00 21.98 36 ILE D O 1
ATOM 5755 N N . ALA D 1 37 ? 58.068 -32.889 55.645 1.00 22.48 37 ALA D N 1
ATOM 5756 C CA . ALA D 1 37 ? 57.246 -32.139 56.592 1.00 22.76 37 ALA D CA 1
ATOM 5757 C C . ALA D 1 37 ? 55.751 -32.404 56.440 1.00 23.24 37 ALA D C 1
ATOM 5758 O O . ALA D 1 37 ? 55.217 -32.389 55.323 1.00 23.54 37 ALA D O 1
ATOM 5760 N N . ALA D 1 38 ? 55.090 -32.621 57.580 1.00 23.35 38 ALA D N 1
ATOM 5761 C CA . ALA D 1 38 ? 53.640 -32.827 57.671 1.00 23.56 38 ALA D CA 1
ATOM 5762 C C . ALA D 1 38 ? 53.233 -32.867 59.142 1.00 23.82 38 ALA D C 1
ATOM 5763 O O . ALA D 1 38 ? 54.081 -32.711 60.026 1.00 24.06 38 ALA D O 1
ATOM 5765 N N . ARG D 1 39 ? 51.947 -33.091 59.404 1.00 23.91 39 ARG D N 1
ATOM 5766 C CA . ARG D 1 39 ? 51.439 -33.168 60.782 1.00 24.50 39 ARG D CA 1
ATOM 5767 C C . ARG D 1 39 ? 51.412 -34.585 61.354 1.00 24.71 39 ARG D C 1
ATOM 5768 O O . ARG D 1 39 ? 51.568 -34.773 62.567 1.00 24.71 39 ARG D O 1
ATOM 5776 N N . ARG D 1 40 ? 51.219 -35.582 60.490 1.00 25.10 40 ARG D N 1
ATOM 5777 C CA . ARG D 1 40 ? 51.196 -36.982 60.933 1.00 25.48 40 ARG D CA 1
ATOM 5778 C C . ARG D 1 40 ? 52.611 -37.538 61.014 1.00 25.88 40 ARG D C 1
ATOM 5779 O O . ARG D 1 40 ? 53.111 -38.138 60.055 1.00 25.85 40 ARG D O 1
ATOM 5787 N N . VAL D 1 41 ? 53.250 -37.338 62.166 1.00 26.32 41 VAL D N 1
ATOM 5788 C CA . VAL D 1 41 ? 54.643 -37.757 62.365 1.00 26.78 41 VAL D CA 1
ATOM 5789 C C . VAL D 1 41 ? 54.885 -39.239 62.143 1.00 26.96 41 VAL D C 1
ATOM 5790 O O . VAL D 1 41 ? 55.921 -39.608 61.608 1.00 26.63 41 VAL D O 1
ATOM 5794 N N . GLU D 1 42 ? 53.938 -40.076 62.563 1.00 27.27 42 GLU D N 1
ATOM 5795 C CA . GLU D 1 42 ? 54.096 -41.530 62.455 1.00 27.61 42 GLU D CA 1
ATOM 5796 C C . GLU D 1 42 ? 54.137 -42.009 61.003 1.00 27.15 42 GLU D C 1
ATOM 5797 O O . GLU D 1 42 ? 54.880 -42.937 60.672 1.00 26.82 42 GLU D O 1
ATOM 5803 N N . LYS D 1 43 ? 53.365 -41.361 60.134 1.00 26.75 43 LYS D N 1
ATOM 5804 C CA . LYS D 1 43 ? 53.478 -41.612 58.691 1.00 26.58 43 LYS D CA 1
ATOM 5805 C C . LYS D 1 43 ? 54.814 -41.117 58.129 1.00 25.83 43 LYS D C 1
ATOM 5806 O O . LYS D 1 43 ? 55.445 -41.810 57.313 1.00 25.85 43 LYS D O 1
ATOM 5812 N N . LEU D 1 44 ? 55.251 -39.944 58.587 1.00 24.82 44 LEU D N 1
ATOM 5813 C CA . LEU D 1 44 ? 56.527 -39.357 58.172 1.00 24.33 44 LEU D CA 1
ATOM 5814 C C . LEU D 1 44 ? 57.714 -40.232 58.565 1.00 24.37 44 LEU D C 1
ATOM 5815 O O . LEU D 1 44 ? 58.631 -40.439 57.770 1.00 24.07 44 LEU D O 1
ATOM 5820 N N . ARG D 1 45 ? 57.699 -40.735 59.797 1.00 24.29 45 ARG D N 1
ATOM 5821 C CA . ARG D 1 45 ? 58.776 -41.608 60.255 1.00 24.37 45 ARG D CA 1
ATOM 5822 C C . ARG D 1 45 ? 58.831 -42.908 59.454 1.00 24.25 45 ARG D C 1
ATOM 5823 O O . ARG D 1 45 ? 59.920 -43.429 59.183 1.00 24.11 45 ARG D O 1
ATOM 5831 N N . ALA D 1 46 ? 57.664 -43.422 59.069 1.00 23.83 46 ALA D N 1
ATOM 5832 C CA . ALA D 1 46 ? 57.582 -44.641 58.260 1.00 23.88 46 ALA D CA 1
ATOM 5833 C C . ALA D 1 46 ? 58.147 -44.428 56.855 1.00 23.92 46 ALA D C 1
ATOM 5834 O O . ALA D 1 46 ? 58.805 -45.315 56.300 1.00 23.65 46 ALA D O 1
ATOM 5836 N N . LEU D 1 47 ? 57.878 -43.254 56.283 1.00 23.30 47 LEU D N 1
ATOM 5837 C CA . LEU D 1 47 ? 58.450 -42.871 54.993 1.00 23.24 47 LEU D CA 1
ATOM 5838 C C . LEU D 1 47 ? 59.953 -42.650 55.134 1.00 23.34 47 LEU D C 1
ATOM 5839 O O . LEU D 1 47 ? 60.734 -43.130 54.308 1.00 22.51 47 LEU D O 1
ATOM 5844 N N . GLY D 1 48 ? 60.344 -41.929 56.185 1.00 23.06 48 GLY D N 1
ATOM 5845 C CA . GLY D 1 48 ? 61.747 -41.649 56.459 1.00 24.08 48 GLY D CA 1
ATOM 5846 C C . GLY D 1 48 ? 62.583 -42.917 56.565 1.00 24.65 48 GLY D C 1
ATOM 5847 O O . GLY D 1 48 ? 63.710 -42.966 56.070 1.00 24.47 48 GLY D O 1
ATOM 5848 N N . ASP D 1 49 ? 62.025 -43.949 57.191 1.00 25.13 49 ASP D N 1
ATOM 5849 C CA . ASP D 1 49 ? 62.719 -45.233 57.289 1.00 26.04 49 ASP D CA 1
ATOM 5850 C C . ASP D 1 49 ? 62.893 -45.889 55.927 1.00 26.23 49 ASP D C 1
ATOM 5851 O O . ASP D 1 49 ? 63.971 -46.393 55.627 1.00 25.59 49 ASP D O 1
ATOM 5856 N N . GLU D 1 50 ? 61.842 -45.857 55.104 1.00 26.36 50 GLU D N 1
ATOM 5857 C CA . GLU D 1 50 ? 61.924 -46.384 53.748 1.00 27.01 50 GLU D CA 1
ATOM 5858 C C . GLU D 1 50 ? 63.000 -45.638 52.965 1.00 26.77 50 GLU D C 1
ATOM 5859 O O . GLU D 1 50 ? 63.863 -46.259 52.345 1.00 26.71 50 GLU D O 1
ATOM 5865 N N . LEU D 1 51 ? 62.957 -44.308 53.014 1.00 26.41 51 LEU D N 1
ATOM 5866 C CA . LEU D 1 51 ? 63.909 -43.481 52.272 1.00 26.30 51 LEU D CA 1
ATOM 5867 C C . LEU D 1 51 ? 65.358 -43.676 52.720 1.00 26.25 51 LEU D C 1
ATOM 5868 O O . LEU D 1 51 ? 66.260 -43.740 51.881 1.00 26.10 51 LEU D O 1
ATOM 5873 N N . THR D 1 52 ? 65.567 -43.768 54.035 1.00 26.18 52 THR D N 1
ATOM 5874 C CA . THR D 1 52 ? 66.887 -44.064 54.601 1.00 26.24 52 THR D CA 1
ATOM 5875 C C . THR D 1 52 ? 67.377 -45.452 54.168 1.00 26.80 52 THR D C 1
ATOM 5876 O O . THR D 1 52 ? 68.544 -45.616 53.802 1.00 26.96 52 THR D O 1
ATOM 5880 N N . ALA D 1 53 ? 66.482 -46.441 54.211 1.00 27.12 53 ALA D N 1
ATOM 5881 C CA . ALA D 1 53 ? 66.799 -47.799 53.762 1.00 27.51 53 ALA D CA 1
ATOM 5882 C C . ALA D 1 53 ? 67.236 -47.820 52.292 1.00 27.71 53 ALA D C 1
ATOM 5883 O O . ALA D 1 53 ? 68.033 -48.677 51.884 1.00 27.78 53 ALA D O 1
ATOM 5885 N N . ALA D 1 54 ? 66.715 -46.874 51.516 1.00 27.57 54 ALA D N 1
ATOM 5886 C CA . ALA D 1 54 ? 67.036 -46.737 50.093 1.00 27.67 54 ALA D CA 1
ATOM 5887 C C . ALA D 1 54 ? 68.329 -45.948 49.815 1.00 27.56 54 ALA D C 1
ATOM 5888 O O . ALA D 1 54 ? 68.763 -45.839 48.662 1.00 27.87 54 ALA D O 1
ATOM 5890 N N . GLY D 1 55 ? 68.932 -45.396 50.863 1.00 27.27 55 GLY D N 1
ATOM 5891 C CA . GLY D 1 55 ? 70.210 -44.707 50.746 1.00 26.48 55 GLY D CA 1
ATOM 5892 C C . GLY D 1 55 ? 70.191 -43.207 50.962 1.00 26.01 55 GLY D C 1
ATOM 5893 O O . GLY D 1 55 ? 71.236 -42.564 50.883 1.00 25.80 55 GLY D O 1
ATOM 5894 N N . ALA D 1 56 ? 69.013 -42.645 51.235 1.00 25.43 56 ALA D N 1
ATOM 5895 C CA . ALA D 1 56 ? 68.870 -41.205 51.391 1.00 24.81 56 ALA D CA 1
ATOM 5896 C C . ALA D 1 56 ? 69.129 -40.712 52.816 1.00 24.79 56 ALA D C 1
ATOM 5897 O O . ALA D 1 56 ? 68.944 -41.444 53.796 1.00 24.25 56 ALA D O 1
ATOM 5899 N N . LYS D 1 57 ? 69.575 -39.464 52.915 1.00 24.43 57 LYS D N 1
ATOM 5900 C CA . LYS D 1 57 ? 69.659 -38.782 54.197 1.00 25.00 57 LYS D CA 1
ATOM 5901 C C . LYS D 1 57 ? 68.302 -38.117 54.404 1.00 24.21 57 LYS D C 1
ATOM 5902 O O . LYS D 1 57 ? 67.799 -37.436 53.498 1.00 24.06 57 LYS D O 1
ATOM 5908 N N . VAL D 1 58 ? 67.687 -38.336 55.567 1.00 23.51 58 VAL D N 1
ATOM 5909 C CA . VAL D 1 58 ? 66.318 -37.836 55.813 1.00 23.41 58 VAL D CA 1
ATOM 5910 C C . VAL D 1 58 ? 66.247 -36.989 57.090 1.00 23.09 58 VAL D C 1
ATOM 5911 O O . VAL D 1 58 ? 66.831 -37.351 58.109 1.00 22.47 58 VAL D O 1
ATOM 5915 N N . HIS D 1 59 ? 65.549 -35.859 57.025 1.00 22.65 59 HIS D N 1
ATOM 5916 C CA . HIS D 1 59 ? 65.268 -35.069 58.220 1.00 23.02 59 HIS D CA 1
ATOM 5917 C C . HIS D 1 59 ? 63.753 -34.991 58.389 1.00 23.09 59 HIS D C 1
ATOM 5918 O O . HIS D 1 59 ? 63.058 -34.511 57.493 1.00 23.15 59 HIS D O 1
ATOM 5925 N N . VAL D 1 60 ? 63.241 -35.480 59.521 1.00 22.91 60 VAL D N 1
ATOM 5926 C CA . VAL D 1 60 ? 61.783 -35.505 59.753 1.00 22.93 60 VAL D CA 1
ATOM 5927 C C . VAL D 1 60 ? 61.284 -34.224 60.444 1.00 23.04 60 VAL D C 1
ATOM 5928 O O . VAL D 1 60 ? 61.816 -33.827 61.478 1.00 22.89 60 VAL D O 1
ATOM 5932 N N . LEU D 1 61 ? 60.270 -33.586 59.863 1.00 23.08 61 LEU D N 1
ATOM 5933 C CA . LEU D 1 61 ? 59.710 -32.340 60.401 1.00 23.74 61 LEU D CA 1
ATOM 5934 C C . LEU D 1 61 ? 58.227 -32.479 60.724 1.00 23.78 61 LEU D C 1
ATOM 5935 O O . LEU D 1 61 ? 57.403 -32.609 59.818 1.00 24.25 61 LEU D O 1
ATOM 5940 N N . GLU D 1 62 ? 57.884 -32.447 62.009 1.00 23.92 62 GLU D N 1
ATOM 5941 C CA . GLU D 1 62 ? 56.495 -32.259 62.403 1.00 24.10 62 GLU D CA 1
ATOM 5942 C C . GLU D 1 62 ? 56.198 -30.782 62.201 1.00 24.02 62 GLU D C 1
ATOM 5943 O O . GLU D 1 62 ? 56.890 -29.914 62.752 1.00 23.71 62 GLU D O 1
ATOM 5949 N N . LEU D 1 63 ? 55.182 -30.504 61.391 1.00 23.64 63 LEU D N 1
ATOM 5950 C CA . LEU D 1 63 ? 54.920 -29.142 60.963 1.00 24.02 63 LEU D CA 1
ATOM 5951 C C . LEU D 1 63 ? 53.480 -28.918 60.538 1.00 24.03 63 LEU D C 1
ATOM 5952 O O . LEU D 1 63 ? 52.932 -29.672 59.727 1.00 24.59 63 LEU D O 1
ATOM 5957 N N . ASP D 1 64 ? 52.889 -27.868 61.101 1.00 23.74 64 ASP D N 1
ATOM 5958 C CA . ASP D 1 64 ? 51.671 -27.259 60.599 1.00 24.08 64 ASP D CA 1
ATOM 5959 C C . ASP D 1 64 ? 52.146 -26.058 59.783 1.00 23.78 64 ASP D C 1
ATOM 5960 O O . ASP D 1 64 ? 52.723 -25.110 60.323 1.00 23.74 64 ASP D O 1
ATOM 5965 N N . VAL D 1 65 ? 51.933 -26.107 58.473 1.00 24.31 65 VAL D N 1
ATOM 5966 C CA . VAL D 1 65 ? 52.380 -25.031 57.601 1.00 24.47 65 VAL D CA 1
ATOM 5967 C C . VAL D 1 65 ? 51.639 -23.694 57.863 1.00 24.72 65 VAL D C 1
ATOM 5968 O O . VAL D 1 65 ? 52.168 -22.622 57.567 1.00 24.47 65 VAL D O 1
ATOM 5972 N N . ALA D 1 66 ? 50.439 -23.773 58.439 1.00 24.94 66 ALA D N 1
ATOM 5973 C CA . ALA D 1 66 ? 49.665 -22.583 58.808 1.00 25.48 66 ALA D CA 1
ATOM 5974 C C . ALA D 1 66 ? 50.300 -21.799 59.962 1.00 25.84 66 ALA D C 1
ATOM 5975 O O . ALA D 1 66 ? 49.961 -20.633 60.189 1.00 25.54 66 ALA D O 1
ATOM 5977 N N . ASP D 1 67 ? 51.209 -22.455 60.684 1.00 25.85 67 ASP D N 1
ATOM 5978 C CA . ASP D 1 67 ? 51.879 -21.885 61.859 1.00 26.44 67 ASP D CA 1
ATOM 5979 C C . ASP D 1 67 ? 53.205 -21.226 61.446 1.00 26.12 67 ASP D C 1
ATOM 5980 O O . ASP D 1 67 ? 54.183 -21.925 61.178 1.00 25.37 67 ASP D O 1
ATOM 5985 N N . ARG D 1 68 ? 53.234 -19.887 61.394 1.00 25.73 68 ARG D N 1
ATOM 5986 C CA . ARG D 1 68 ? 54.421 -19.177 60.892 1.00 25.85 68 ARG D CA 1
ATOM 5987 C C . ARG D 1 68 ? 55.696 -19.508 61.656 1.00 25.57 68 ARG D C 1
ATOM 5988 O O . ARG D 1 68 ? 56.727 -19.776 61.044 1.00 25.34 68 ARG D O 1
ATOM 5996 N N . GLN D 1 69 ? 55.622 -19.449 62.987 1.00 25.01 69 GLN D N 1
ATOM 5997 C CA . GLN D 1 69 ? 56.741 -19.824 63.848 1.00 24.86 69 GLN D CA 1
ATOM 5998 C C . GLN D 1 69 ? 57.284 -21.222 63.505 1.00 24.43 69 GLN D C 1
ATOM 5999 O O . GLN D 1 69 ? 58.512 -21.394 63.228 1.00 24.05 69 GLN D O 1
ATOM 6005 N N . GLY D 1 70 ? 56.368 -22.208 63.513 1.00 24.01 70 GLY D N 1
ATOM 6006 C CA . GLY D 1 70 ? 56.735 -23.584 63.185 1.00 24.24 70 GLY D CA 1
ATOM 6007 C C . GLY D 1 70 ? 57.431 -23.681 61.839 1.00 23.95 70 GLY D C 1
ATOM 6008 O O . GLY D 1 70 ? 58.367 -24.460 61.674 1.00 23.76 70 GLY D O 1
ATOM 6009 N N . VAL D 1 71 ? 56.973 -22.871 60.884 1.00 23.78 71 VAL D N 1
ATOM 6010 C CA . VAL D 1 71 ? 57.549 -22.835 59.537 1.00 23.38 71 VAL D CA 1
ATOM 6011 C C . VAL D 1 71 ? 59.006 -22.367 59.572 1.00 23.47 71 VAL D C 1
ATOM 6012 O O . VAL D 1 71 ? 59.890 -23.036 59.028 1.00 22.93 71 VAL D O 1
ATOM 6016 N N . ASP D 1 72 ? 59.250 -21.243 60.251 1.00 23.52 72 ASP D N 1
ATOM 6017 C CA . ASP D 1 72 ? 60.597 -20.691 60.405 1.00 24.00 72 ASP D CA 1
ATOM 6018 C C . ASP D 1 72 ? 61.563 -21.665 61.102 1.00 23.99 72 ASP D C 1
ATOM 6019 O O . ASP D 1 72 ? 62.743 -21.747 60.741 1.00 24.14 72 ASP D O 1
ATOM 6024 N N . ALA D 1 73 ? 61.043 -22.402 62.085 1.00 23.29 73 ALA D N 1
ATOM 6025 C CA . ALA D 1 73 ? 61.810 -23.394 62.832 1.00 22.88 73 ALA D CA 1
ATOM 6026 C C . ALA D 1 73 ? 62.126 -24.620 61.985 1.00 22.66 73 ALA D C 1
ATOM 6027 O O . ALA D 1 73 ? 63.194 -25.208 62.130 1.00 22.21 73 ALA D O 1
ATOM 6029 N N . ALA D 1 74 ? 61.201 -24.996 61.104 1.00 22.65 74 ALA D N 1
ATOM 6030 C CA . ALA D 1 74 ? 61.417 -26.137 60.213 1.00 22.70 74 ALA D CA 1
ATOM 6031 C C . ALA D 1 74 ? 62.522 -25.859 59.194 1.00 22.89 74 ALA D C 1
ATOM 6032 O O . ALA D 1 74 ? 63.345 -26.729 58.922 1.00 22.65 74 ALA D O 1
ATOM 6034 N N . VAL D 1 75 ? 62.537 -24.649 58.638 1.00 22.75 75 VAL D N 1
ATOM 6035 C CA . VAL D 1 75 ? 63.604 -24.229 57.731 1.00 23.09 75 VAL D CA 1
ATOM 6036 C C . VAL D 1 75 ? 64.975 -24.240 58.412 1.00 23.45 75 VAL D C 1
ATOM 6037 O O . VAL D 1 75 ? 65.923 -24.862 57.906 1.00 23.98 75 VAL D O 1
ATOM 6041 N N . ALA D 1 76 ? 65.067 -23.574 59.566 1.00 23.55 76 ALA D N 1
ATOM 6042 C CA . ALA D 1 76 ? 66.293 -23.550 60.368 1.00 23.77 76 ALA D CA 1
ATOM 6043 C C . ALA D 1 76 ? 66.801 -24.957 60.740 1.00 23.88 76 ALA D C 1
ATOM 6044 O O . ALA D 1 76 ? 67.994 -25.259 60.591 1.00 23.78 76 ALA D O 1
ATOM 6046 N N . SER D 1 77 ? 65.882 -25.810 61.202 1.00 24.29 77 SER D N 1
ATOM 6047 C CA . SER D 1 77 ? 66.187 -27.197 61.606 1.00 24.56 77 SER D CA 1
ATOM 6048 C C . SER D 1 77 ? 66.850 -27.993 60.466 1.00 24.74 77 SER D C 1
ATOM 6049 O O . SER D 1 77 ? 67.835 -28.733 60.676 1.00 24.63 77 SER D O 1
ATOM 6052 N N . THR D 1 78 ? 66.295 -27.810 59.268 1.00 25.12 78 THR D N 1
ATOM 6053 C CA . THR D 1 78 ? 66.738 -28.455 58.037 1.00 25.72 78 THR D CA 1
ATOM 6054 C C . THR D 1 78 ? 68.163 -28.068 57.630 1.00 25.92 78 THR D C 1
ATOM 6055 O O . THR D 1 78 ? 68.982 -29.013 57.287 1.00 25.66 78 THR D O 1
ATOM 6059 N N . VAL D 1 79 ? 68.453 -26.705 57.654 1.00 27.10 79 VAL D N 1
ATOM 6060 C CA . VAL D 1 79 ? 69.799 -26.193 57.310 1.00 27.35 79 VAL D CA 1
ATOM 6061 C C . VAL D 1 79 ? 70.862 -26.658 58.308 1.00 27.77 79 VAL D C 1
ATOM 6062 O O . VAL D 1 79 ? 72.003 -26.969 57.928 1.00 27.49 79 VAL D O 1
ATOM 6066 N N . GLU D 1 80 ? 70.474 -26.723 59.583 1.00 27.25 80 GLU D N 1
ATOM 6067 C CA . GLU D 1 80 ? 71.324 -27.267 60.637 1.00 27.45 80 GLU D CA 1
ATOM 6068 C C . GLU D 1 80 ? 71.610 -28.780 60.364 1.00 26.54 80 GLU D C 1
ATOM 6069 O O . GLU D 1 80 ? 72.777 -29.251 60.362 1.00 26.58 80 GLU D O 1
ATOM 6075 N N . ALA D 1 81 ? 70.540 -29.543 60.111 1.00 26.04 81 ALA D N 1
ATOM 6076 C CA . ALA D 1 81 ? 70.633 -31.006 59.883 1.00 25.67 81 ALA D CA 1
ATOM 6077 C C . ALA D 1 81 ? 71.265 -31.401 58.537 1.00 25.30 81 ALA D C 1
ATOM 6078 O O . ALA D 1 81 ? 72.044 -32.369 58.478 1.00 25.18 81 ALA D O 1
ATOM 6080 N N . LEU D 1 82 ? 70.953 -30.651 57.475 1.00 25.03 82 LEU D N 1
ATOM 6081 C CA . LEU D 1 82 ? 71.282 -31.083 56.105 1.00 24.92 82 LEU D CA 1
ATOM 6082 C C . LEU D 1 82 ? 72.258 -30.196 55.320 1.00 25.00 82 LEU D C 1
ATOM 6083 O O . LEU D 1 82 ? 72.709 -30.579 54.241 1.00 25.41 82 LEU D O 1
ATOM 6088 N N . GLY D 1 83 ? 72.587 -29.021 55.852 1.00 24.87 83 GLY D N 1
ATOM 6089 C CA . GLY D 1 83 ? 73.655 -28.204 55.267 1.00 25.03 83 GLY D CA 1
ATOM 6090 C C . GLY D 1 83 ? 73.207 -26.956 54.537 1.00 25.34 83 GLY D C 1
ATOM 6091 O O . GLY D 1 83 ? 73.955 -25.984 54.427 1.00 25.83 83 GLY D O 1
ATOM 6092 N N . GLY D 1 84 ? 71.981 -26.978 54.036 1.00 24.99 84 GLY D N 1
ATOM 6093 C CA . GLY D 1 84 ? 71.439 -25.858 53.284 1.00 25.12 84 GLY D CA 1
ATOM 6094 C C . GLY D 1 84 ? 70.081 -26.226 52.747 1.00 24.89 84 GLY D C 1
ATOM 6095 O O . GLY D 1 84 ? 69.434 -27.141 53.256 1.00 24.89 84 GLY D O 1
ATOM 6096 N N . LEU D 1 85 ? 69.644 -25.497 51.724 1.00 25.08 85 LEU D N 1
ATOM 6097 C CA . LEU D 1 85 ? 68.373 -25.761 51.084 1.00 24.82 85 LEU D CA 1
ATOM 6098 C C . LEU D 1 85 ? 68.483 -25.416 49.602 1.00 24.44 85 LEU D C 1
ATOM 6099 O O . LEU D 1 85 ? 68.784 -24.275 49.238 1.00 24.50 85 LEU D O 1
ATOM 6104 N N . ASP D 1 86 ? 68.249 -26.422 48.764 1.00 23.62 86 ASP D N 1
ATOM 6105 C CA . ASP D 1 86 ? 68.358 -26.295 47.312 1.00 23.44 86 ASP D CA 1
ATOM 6106 C C . ASP D 1 86 ? 67.000 -26.327 46.624 1.00 22.61 86 ASP D C 1
ATOM 6107 O O . ASP D 1 86 ? 66.804 -25.680 45.611 1.00 22.80 86 ASP D O 1
ATOM 6112 N N . ILE D 1 87 ? 66.084 -27.116 47.168 1.00 22.29 87 ILE D N 1
ATOM 6113 C CA . ILE D 1 87 ? 64.771 -27.315 46.567 1.00 22.24 87 ILE D CA 1
ATOM 6114 C C . ILE D 1 87 ? 63.695 -27.243 47.644 1.00 21.81 87 ILE D C 1
ATOM 6115 O O . ILE D 1 87 ? 63.778 -27.913 48.676 1.00 21.41 87 ILE D O 1
ATOM 6120 N N . LEU D 1 88 ? 62.694 -26.402 47.411 1.00 21.92 88 LEU D N 1
ATOM 6121 C CA . LEU D 1 88 ? 61.535 -26.361 48.284 1.00 21.92 88 LEU D CA 1
ATOM 6122 C C . LEU D 1 88 ? 60.317 -26.823 47.495 1.00 21.86 88 LEU D C 1
ATOM 6123 O O . LEU D 1 88 ? 60.062 -26.323 46.398 1.00 22.39 88 LEU D O 1
ATOM 6128 N N . VAL D 1 89 ? 59.575 -27.777 48.054 1.00 21.64 89 VAL D N 1
ATOM 6129 C CA . VAL D 1 89 ? 58.308 -28.210 47.456 1.00 21.25 89 VAL D CA 1
ATOM 6130 C C . VAL D 1 89 ? 57.145 -27.862 48.384 1.00 20.99 89 VAL D C 1
ATOM 6131 O O . VAL D 1 89 ? 56.960 -28.484 49.434 1.00 20.84 89 VAL D O 1
ATOM 6135 N N . ASN D 1 90 ? 56.375 -26.843 48.010 1.00 21.05 90 ASN D N 1
ATOM 6136 C CA . ASN D 1 90 ? 55.235 -26.430 48.815 1.00 21.33 90 ASN D CA 1
ATOM 6137 C C . ASN D 1 90 ? 54.006 -27.229 48.426 1.00 21.59 90 ASN D C 1
ATOM 6138 O O . ASN D 1 90 ? 53.201 -26.778 47.619 1.00 21.91 90 ASN D O 1
ATOM 6143 N N . ASN D 1 91 ? 53.880 -28.428 48.990 1.00 21.78 91 ASN D N 1
ATOM 6144 C CA . ASN D 1 91 ? 52.832 -29.364 48.568 1.00 21.88 91 ASN D CA 1
ATOM 6145 C C . ASN D 1 91 ? 51.642 -29.502 49.544 1.00 21.96 91 ASN D C 1
ATOM 6146 O O . ASN D 1 91 ? 50.538 -29.869 49.127 1.00 21.92 91 ASN D O 1
ATOM 6151 N N . ALA D 1 92 ? 51.857 -29.187 50.824 1.00 21.81 92 ALA D N 1
ATOM 6152 C CA . ALA D 1 92 ? 50.775 -29.217 51.814 1.00 21.57 92 ALA D CA 1
ATOM 6153 C C . ALA D 1 92 ? 49.557 -28.459 51.281 1.00 21.30 92 ALA D C 1
ATOM 6154 O O . ALA D 1 92 ? 49.679 -27.319 50.821 1.00 21.28 92 ALA D O 1
ATOM 6156 N N . GLY D 1 93 ? 48.402 -29.116 51.317 1.00 21.38 93 GLY D N 1
ATOM 6157 C CA . GLY D 1 93 ? 47.152 -28.526 50.844 1.00 22.10 93 GLY D CA 1
ATOM 6158 C C . GLY D 1 93 ? 45.946 -29.352 51.244 1.00 22.70 93 GLY D C 1
ATOM 6159 O O . GLY D 1 93 ? 46.064 -30.558 51.535 1.00 22.43 93 GLY D O 1
ATOM 6160 N N . ILE D 1 94 ? 44.791 -28.689 51.270 1.00 22.84 94 ILE D N 1
ATOM 6161 C CA . ILE D 1 94 ? 43.498 -29.334 51.512 1.00 23.28 94 ILE D CA 1
ATOM 6162 C C . ILE D 1 94 ? 42.431 -28.818 50.542 1.00 23.07 94 ILE D C 1
ATOM 6163 O O . ILE D 1 94 ? 42.439 -27.646 50.144 1.00 22.41 94 ILE D O 1
ATOM 6176 N N . LEU D 1 96 ? 38.446 -28.519 50.260 1.00 22.75 96 LEU D N 1
ATOM 6177 C CA . LEU D 1 96 ? 37.153 -28.587 50.924 1.00 22.65 96 LEU D CA 1
ATOM 6178 C C . LEU D 1 96 ? 36.077 -28.015 50.007 1.00 22.40 96 LEU D C 1
ATOM 6179 O O . LEU D 1 96 ? 35.924 -26.798 49.890 1.00 22.18 96 LEU D O 1
ATOM 6184 N N . LEU D 1 97 ? 35.352 -28.908 49.338 1.00 21.99 97 LEU D N 1
ATOM 6185 C CA . LEU D 1 97 ? 34.402 -28.517 48.294 1.00 21.52 97 LEU D CA 1
ATOM 6186 C C . LEU D 1 97 ? 32.999 -28.338 48.848 1.00 21.35 97 LEU D C 1
ATOM 6187 O O . LEU D 1 97 ? 32.622 -28.984 49.815 1.00 21.58 97 LEU D O 1
ATOM 6192 N N . GLY D 1 98 ? 32.231 -27.463 48.212 1.00 20.94 98 GLY D N 1
ATOM 6193 C CA . GLY D 1 98 ? 30.855 -27.196 48.609 1.00 20.28 98 GLY D CA 1
ATOM 6194 C C . GLY D 1 98 ? 30.377 -25.879 48.028 1.00 20.19 98 GLY D C 1
ATOM 6195 O O . GLY D 1 98 ? 31.191 -25.081 47.558 1.00 19.56 98 GLY D O 1
ATOM 6196 N N . PRO D 1 99 ? 29.051 -25.647 48.029 1.00 20.22 99 PRO D N 1
ATOM 6197 C CA . PRO D 1 99 ? 28.550 -24.351 47.564 1.00 20.57 99 PRO D CA 1
ATOM 6198 C C . PRO D 1 99 ? 29.043 -23.198 48.441 1.00 20.86 99 PRO D C 1
ATOM 6199 O O . PRO D 1 99 ? 29.426 -23.418 49.593 1.00 20.58 99 PRO D O 1
ATOM 6203 N N . VAL D 1 100 ? 29.071 -21.992 47.873 1.00 21.09 100 VAL D N 1
ATOM 6204 C CA . VAL D 1 100 ? 29.345 -20.775 48.643 1.00 20.70 100 VAL D CA 1
ATOM 6205 C C . VAL D 1 100 ? 28.176 -20.531 49.603 1.00 20.86 100 VAL D C 1
ATOM 6206 O O . VAL D 1 100 ? 28.380 -20.187 50.770 1.00 20.52 100 VAL D O 1
ATOM 6210 N N . GLU D 1 101 ? 26.960 -20.720 49.089 1.00 21.25 101 GLU D N 1
ATOM 6211 C CA . GLU D 1 101 ? 25.719 -20.539 49.850 1.00 21.41 101 GLU D CA 1
ATOM 6212 C C . GLU D 1 101 ? 25.696 -21.376 51.136 1.00 21.82 101 GLU D C 1
ATOM 6213 O O . GLU D 1 101 ? 25.884 -22.597 51.100 1.00 21.61 101 GLU D O 1
ATOM 6219 N N . ASP D 1 102 ? 25.475 -20.698 52.264 1.00 22.19 102 ASP D N 1
ATOM 6220 C CA . ASP D 1 102 ? 25.382 -21.332 53.587 1.00 22.77 102 ASP D CA 1
ATOM 6221 C C . ASP D 1 102 ? 26.586 -22.242 53.886 1.00 22.56 102 ASP D C 1
ATOM 6222 O O . ASP D 1 102 ? 26.476 -23.227 54.612 1.00 22.16 102 ASP D O 1
ATOM 6227 N N . ALA D 1 103 ? 27.739 -21.894 53.321 1.00 22.05 103 ALA D N 1
ATOM 6228 C CA . ALA D 1 103 ? 28.955 -22.677 53.504 1.00 21.90 103 ALA D CA 1
ATOM 6229 C C . ALA D 1 103 ? 29.411 -22.699 54.960 1.00 22.11 103 ALA D C 1
ATOM 6230 O O . ALA D 1 103 ? 29.193 -21.734 55.708 1.00 21.92 103 ALA D O 1
ATOM 6232 N N . ASP D 1 104 ? 30.015 -23.818 55.362 1.00 21.73 104 ASP D N 1
ATOM 6233 C CA . ASP D 1 104 ? 30.721 -23.895 56.629 1.00 21.67 104 ASP D CA 1
ATOM 6234 C C . ASP D 1 104 ? 31.997 -23.098 56.408 1.00 21.61 104 ASP D C 1
ATOM 6235 O O . ASP D 1 104 ? 32.879 -23.547 55.665 1.00 21.54 104 ASP D O 1
ATOM 6240 N N . THR D 1 105 ? 32.098 -21.927 57.037 1.00 21.26 105 THR D N 1
ATOM 6241 C CA . THR D 1 105 ? 33.214 -21.011 56.769 1.00 22.15 105 THR D CA 1
ATOM 6242 C C . THR D 1 105 ? 34.567 -21.451 57.349 1.00 21.99 105 THR D C 1
ATOM 6243 O O . THR D 1 105 ? 35.606 -20.896 56.982 1.00 22.13 105 THR D O 1
ATOM 6247 N N . THR D 1 106 ? 34.560 -22.438 58.243 1.00 21.74 106 THR D N 1
ATOM 6248 C CA . THR D 1 106 ? 35.815 -23.043 58.705 1.00 21.69 106 THR D CA 1
ATOM 6249 C C . THR D 1 106 ? 36.516 -23.778 57.554 1.00 21.17 106 THR D C 1
ATOM 6250 O O . THR D 1 106 ? 37.739 -23.898 57.548 1.00 21.18 106 THR D O 1
ATOM 6254 N N . ASP D 1 107 ? 35.735 -24.271 56.591 1.00 20.90 107 ASP D N 1
ATOM 6255 C CA . ASP D 1 107 ? 36.276 -24.795 55.330 1.00 20.72 107 ASP D CA 1
ATOM 6256 C C . ASP D 1 107 ? 37.218 -23.765 54.700 1.00 20.41 107 ASP D C 1
ATOM 6257 O O . ASP D 1 107 ? 38.326 -24.091 54.261 1.00 20.08 107 ASP D O 1
ATOM 6262 N N . TRP D 1 108 ? 36.753 -22.517 54.656 1.00 19.79 108 TRP D N 1
ATOM 6263 C CA . TRP D 1 108 ? 37.466 -21.423 53.999 1.00 19.49 108 TRP D CA 1
ATOM 6264 C C . TRP D 1 108 ? 38.730 -21.031 54.738 1.00 19.65 108 TRP D C 1
ATOM 6265 O O . TRP D 1 108 ? 39.793 -20.869 54.131 1.00 20.22 108 TRP D O 1
ATOM 6276 N N . THR D 1 109 ? 38.611 -20.874 56.054 1.00 19.69 109 THR D N 1
ATOM 6277 C CA . THR D 1 109 ? 39.736 -20.414 56.844 1.00 19.69 109 THR D CA 1
ATOM 6278 C C . THR D 1 109 ? 40.852 -21.464 56.834 1.00 19.98 109 THR D C 1
ATOM 6279 O O . THR D 1 109 ? 42.018 -21.111 56.717 1.00 19.79 109 THR D O 1
ATOM 6283 N N . ARG D 1 110 ? 40.478 -22.741 56.917 1.00 20.40 110 ARG D N 1
ATOM 6284 C CA . ARG D 1 110 ? 41.444 -23.839 56.830 1.00 21.40 110 ARG D CA 1
ATOM 6285 C C . ARG D 1 110 ? 42.179 -23.813 55.490 1.00 21.68 110 ARG D C 1
ATOM 6286 O O . ARG D 1 110 ? 43.411 -23.945 55.450 1.00 22.22 110 ARG D O 1
ATOM 6302 N N . ILE D 1 112 ? 42.533 -21.276 53.250 1.00 22.52 112 ILE D N 1
ATOM 6303 C CA . ILE D 1 112 ? 43.385 -20.099 53.122 1.00 23.07 112 ILE D CA 1
ATOM 6304 C C . ILE D 1 112 ? 44.660 -20.255 53.955 1.00 23.03 112 ILE D C 1
ATOM 6305 O O . ILE D 1 112 ? 45.766 -20.022 53.449 1.00 23.04 112 ILE D O 1
ATOM 6310 N N . ASP D 1 113 ? 44.507 -20.697 55.206 1.00 22.77 113 ASP D N 1
ATOM 6311 C CA . ASP D 1 113 ? 45.635 -20.851 56.109 1.00 23.07 113 ASP D CA 1
ATOM 6312 C C . ASP D 1 113 ? 46.681 -21.796 55.526 1.00 22.65 113 ASP D C 1
ATOM 6313 O O . ASP D 1 113 ? 47.870 -21.499 55.555 1.00 23.08 113 ASP D O 1
ATOM 6318 N N . THR D 1 114 ? 46.219 -22.914 54.967 1.00 22.19 114 THR D N 1
ATOM 6319 C CA . THR D 1 114 ? 47.101 -23.996 54.522 1.00 21.91 114 THR D CA 1
ATOM 6320 C C . THR D 1 114 ? 47.598 -23.774 53.093 1.00 21.73 114 THR D C 1
ATOM 6321 O O . THR D 1 114 ? 48.816 -23.774 52.846 1.00 22.67 114 THR D O 1
ATOM 6325 N N . ASN D 1 115 ? 46.656 -23.619 52.159 1.00 21.81 115 ASN D N 1
ATOM 6326 C CA . ASN D 1 115 ? 46.977 -23.555 50.716 1.00 21.97 115 ASN D CA 1
ATOM 6327 C C . ASN D 1 115 ? 47.681 -22.262 50.297 1.00 22.39 115 ASN D C 1
ATOM 6328 O O . ASN D 1 115 ? 48.514 -22.250 49.375 1.00 22.74 115 ASN D O 1
ATOM 6333 N N . LEU D 1 116 ? 47.306 -21.166 50.954 1.00 22.59 116 LEU D N 1
ATOM 6334 C CA . LEU D 1 116 ? 47.787 -19.853 50.576 1.00 22.08 116 LEU D CA 1
ATOM 6335 C C . LEU D 1 116 ? 48.821 -19.333 51.569 1.00 22.29 116 LEU D C 1
ATOM 6336 O O . LEU D 1 116 ? 50.006 -19.282 51.260 1.00 22.26 116 LEU D O 1
ATOM 6341 N N . LEU D 1 117 ? 48.377 -18.979 52.771 1.00 22.47 117 LEU D N 1
ATOM 6342 C CA . LEU D 1 117 ? 49.270 -18.427 53.782 1.00 22.89 117 LEU D CA 1
ATOM 6343 C C . LEU D 1 117 ? 50.466 -19.344 54.115 1.00 22.35 117 LEU D C 1
ATOM 6344 O O . LEU D 1 117 ? 51.608 -18.883 54.168 1.00 22.36 117 LEU D O 1
ATOM 6349 N N . GLY D 1 118 ? 50.202 -20.633 54.318 1.00 21.71 118 GLY D N 1
ATOM 6350 C CA . GLY D 1 118 ? 51.251 -21.571 54.705 1.00 21.73 118 GLY D CA 1
ATOM 6351 C C . GLY D 1 118 ? 52.301 -21.667 53.614 1.00 21.78 118 GLY D C 1
ATOM 6352 O O . GLY D 1 118 ? 53.507 -21.719 53.890 1.00 22.61 118 GLY D O 1
ATOM 6353 N N . LEU D 1 119 ? 51.831 -21.686 52.371 1.00 21.72 119 LEU D N 1
ATOM 6354 C CA . LEU D 1 119 ? 52.704 -21.726 51.204 1.00 21.56 119 LEU D CA 1
ATOM 6355 C C . LEU D 1 119 ? 53.554 -20.454 51.111 1.00 21.61 119 LEU D C 1
ATOM 6356 O O . LEU D 1 119 ? 54.746 -20.519 50.803 1.00 21.21 119 LEU D O 1
ATOM 6369 N N . TYR D 1 121 ? 54.247 -18.428 53.730 1.00 22.08 121 TYR D N 1
ATOM 6370 C CA . TYR D 1 121 ? 55.143 -18.508 54.888 1.00 22.11 121 TYR D CA 1
ATOM 6371 C C . TYR D 1 121 ? 56.382 -19.327 54.547 1.00 22.20 121 TYR D C 1
ATOM 6372 O O . TYR D 1 121 ? 57.515 -18.893 54.771 1.00 22.06 121 TYR D O 1
ATOM 6389 N N . THR D 1 123 ? 57.544 -20.228 51.588 1.00 22.02 123 THR D N 1
ATOM 6390 C CA . THR D 1 123 ? 58.313 -19.580 50.517 1.00 21.67 123 THR D CA 1
ATOM 6391 C C . THR D 1 123 ? 59.260 -18.506 51.067 1.00 21.59 123 THR D C 1
ATOM 6392 O O . THR D 1 123 ? 60.442 -18.478 50.739 1.00 21.60 123 THR D O 1
ATOM 6396 N N . ARG D 1 124 ? 58.715 -17.620 51.898 1.00 21.87 124 ARG D N 1
ATOM 6397 C CA . ARG D 1 124 ? 59.476 -16.537 52.523 1.00 22.49 124 ARG D CA 1
ATOM 6398 C C . ARG D 1 124 ? 60.604 -17.075 53.416 1.00 22.37 124 ARG D C 1
ATOM 6399 O O . ARG D 1 124 ? 61.726 -16.571 53.381 1.00 23.03 124 ARG D O 1
ATOM 6407 N N . ALA D 1 125 ? 60.302 -18.096 54.214 1.00 22.43 125 ALA D N 1
ATOM 6408 C CA . ALA D 1 125 ? 61.280 -18.650 55.141 1.00 22.39 125 ALA D CA 1
ATOM 6409 C C . ALA D 1 125 ? 62.459 -19.309 54.427 1.00 22.23 125 ALA D C 1
ATOM 6410 O O . ALA D 1 125 ? 63.605 -19.173 54.860 1.00 21.19 125 ALA D O 1
ATOM 6412 N N . ALA D 1 126 ? 62.170 -19.997 53.321 1.00 22.08 126 ALA D N 1
ATOM 6413 C CA . ALA D 1 126 ? 63.183 -20.702 52.522 1.00 22.78 126 ALA D CA 1
ATOM 6414 C C . ALA D 1 126 ? 64.029 -19.774 51.650 1.00 22.82 126 ALA D C 1
ATOM 6415 O O . ALA D 1 126 ? 65.163 -20.102 51.294 1.00 22.30 126 ALA D O 1
ATOM 6417 N N . LEU D 1 127 ? 63.464 -18.626 51.303 1.00 22.71 127 LEU D N 1
ATOM 6418 C CA . LEU D 1 127 ? 64.043 -17.725 50.300 1.00 23.39 127 LEU D CA 1
ATOM 6419 C C . LEU D 1 127 ? 65.513 -17.306 50.537 1.00 23.55 127 LEU D C 1
ATOM 6420 O O . LEU D 1 127 ? 66.315 -17.373 49.599 1.00 24.12 127 LEU D O 1
ATOM 6425 N N . PRO D 1 128 ? 65.881 -16.876 51.771 1.00 23.76 128 PRO D N 1
ATOM 6426 C CA . PRO D 1 128 ? 67.305 -16.592 52.004 1.00 23.54 128 PRO D CA 1
ATOM 6427 C C . PRO D 1 128 ? 68.227 -17.730 51.559 1.00 23.42 128 PRO D C 1
ATOM 6428 O O . PRO D 1 128 ? 69.264 -17.481 50.945 1.00 23.55 128 PRO D O 1
ATOM 6432 N N . HIS D 1 129 ? 67.836 -18.965 51.865 1.00 23.51 129 HIS D N 1
ATOM 6433 C CA . HIS D 1 129 ? 68.674 -20.137 51.600 1.00 23.41 129 HIS D CA 1
ATOM 6434 C C . HIS D 1 129 ? 68.717 -20.495 50.118 1.00 23.43 129 HIS D C 1
ATOM 6435 O O . HIS D 1 129 ? 69.761 -20.927 49.605 1.00 23.38 129 HIS D O 1
ATOM 6442 N N . LEU D 1 130 ? 67.581 -20.316 49.447 1.00 23.35 130 LEU D N 1
ATOM 6443 C CA . LEU D 1 130 ? 67.454 -20.603 48.018 1.00 23.18 130 LEU D CA 1
ATOM 6444 C C . LEU D 1 130 ? 68.226 -19.596 47.192 1.00 22.81 130 LEU D C 1
ATOM 6445 O O . LEU D 1 130 ? 68.786 -19.943 46.156 1.00 22.38 130 LEU D O 1
ATOM 6450 N N . LEU D 1 131 ? 68.259 -18.348 47.657 1.00 22.67 131 LEU D N 1
ATOM 6451 C CA . LEU D 1 131 ? 69.088 -17.322 47.028 1.00 22.85 131 LEU D CA 1
ATOM 6452 C C . LEU D 1 131 ? 70.579 -17.689 47.055 1.00 23.12 131 LEU D C 1
ATOM 6453 O O . LEU D 1 131 ? 71.262 -17.583 46.041 1.00 23.29 131 LEU D O 1
ATOM 6458 N N . ARG D 1 132 ? 71.084 -18.126 48.202 1.00 23.38 132 ARG D N 1
ATOM 6459 C CA . ARG D 1 132 ? 72.482 -18.529 48.255 1.00 23.84 132 ARG D CA 1
ATOM 6460 C C . ARG D 1 132 ? 72.779 -19.695 47.307 1.00 23.87 132 ARG D C 1
ATOM 6461 O O . ARG D 1 132 ? 73.785 -19.679 46.588 1.00 24.31 132 ARG D O 1
ATOM 6469 N N . SER D 1 133 ? 71.884 -20.680 47.288 1.00 23.48 133 SER D N 1
ATOM 6470 C CA . SER D 1 133 ? 72.103 -21.916 46.541 1.00 23.23 133 SER D CA 1
ATOM 6471 C C . SER D 1 133 ? 71.679 -21.836 45.075 1.00 22.87 133 SER D C 1
ATOM 6472 O O . SER D 1 133 ? 71.930 -22.769 44.316 1.00 22.88 133 SER D O 1
ATOM 6475 N N . LYS D 1 134 ? 71.063 -20.716 44.679 1.00 22.32 134 LYS D N 1
ATOM 6476 C CA . LYS D 1 134 ? 70.459 -20.572 43.356 1.00 22.08 134 LYS D CA 1
ATOM 6477 C C . LYS D 1 134 ? 69.477 -21.736 43.133 1.00 21.84 134 LYS D C 1
ATOM 6478 O O . LYS D 1 134 ? 69.497 -22.409 42.094 1.00 22.00 134 LYS D O 1
ATOM 6484 N N . GLY D 1 135 ? 68.628 -21.965 44.134 1.00 21.43 135 GLY D N 1
ATOM 6485 C CA . GLY D 1 135 ? 67.760 -23.134 44.180 1.00 21.24 135 GLY D CA 1
ATOM 6486 C C . GLY D 1 135 ? 66.429 -22.990 43.456 1.00 21.58 135 GLY D C 1
ATOM 6487 O O . GLY D 1 135 ? 66.232 -22.071 42.659 1.00 21.42 135 GLY D O 1
ATOM 6488 N N . THR D 1 136 ? 65.519 -23.914 43.738 1.00 21.47 136 THR D N 1
ATOM 6489 C CA . THR D 1 136 ? 64.236 -23.971 43.045 1.00 21.93 136 THR D CA 1
ATOM 6490 C C . THR D 1 136 ? 63.112 -24.098 44.047 1.00 21.69 136 THR D C 1
ATOM 6491 O O . THR D 1 136 ? 63.175 -24.930 44.954 1.00 21.95 136 THR D O 1
ATOM 6495 N N . VAL D 1 137 ? 62.097 -23.248 43.910 1.00 21.84 137 VAL D N 1
ATOM 6496 C CA . VAL D 1 137 ? 60.867 -23.446 44.662 1.00 22.06 137 VAL D CA 1
ATOM 6497 C C . VAL D 1 137 ? 59.785 -24.020 43.744 1.00 21.56 137 VAL D C 1
ATOM 6498 O O . VAL D 1 137 ? 59.499 -23.478 42.668 1.00 21.70 137 VAL D O 1
ATOM 6502 N N . VAL D 1 138 ? 59.214 -25.140 44.178 1.00 21.46 138 VAL D N 1
ATOM 6503 C CA . VAL D 1 138 ? 58.127 -25.799 43.454 1.00 21.05 138 VAL D CA 1
ATOM 6504 C C . VAL D 1 138 ? 56.798 -25.610 44.207 1.00 21.20 138 VAL D C 1
ATOM 6505 O O . VAL D 1 138 ? 56.638 -26.079 45.358 1.00 21.21 138 VAL D O 1
ATOM 6509 N N . GLN D 1 139 ? 55.864 -24.918 43.545 1.00 20.67 139 GLN D N 1
ATOM 6510 C CA . GLN D 1 139 ? 54.534 -24.624 44.094 1.00 20.97 139 GLN D CA 1
ATOM 6511 C C . GLN D 1 139 ? 53.527 -25.658 43.596 1.00 20.85 139 GLN D C 1
ATOM 6512 O O . GLN D 1 139 ? 53.322 -25.809 42.389 1.00 21.66 139 GLN D O 1
ATOM 6526 N N . SER D 1 141 ? 50.245 -26.242 42.773 1.00 21.34 141 SER D N 1
ATOM 6527 C CA . SER D 1 141 ? 48.952 -25.620 42.514 1.00 21.90 141 SER D CA 1
ATOM 6528 C C . SER D 1 141 ? 47.978 -26.720 42.084 1.00 22.25 141 SER D C 1
ATOM 6529 O O . SER D 1 141 ? 47.960 -27.795 42.684 1.00 22.77 141 SER D O 1
ATOM 6532 N N . SER D 1 142 ? 47.174 -26.460 41.058 1.00 22.60 142 SER D N 1
ATOM 6533 C CA . SER D 1 142 ? 46.115 -27.378 40.669 1.00 22.51 142 SER D CA 1
ATOM 6534 C C . SER D 1 142 ? 45.527 -26.888 39.362 1.00 22.33 142 SER D C 1
ATOM 6535 O O . SER D 1 142 ? 45.708 -25.721 39.010 1.00 22.10 142 SER D O 1
ATOM 6538 N N . ILE D 1 143 ? 44.801 -27.766 38.660 1.00 22.31 143 ILE D N 1
ATOM 6539 C CA . ILE D 1 143 ? 43.821 -27.340 37.637 1.00 21.89 143 ILE D CA 1
ATOM 6540 C C . ILE D 1 143 ? 42.910 -26.224 38.187 1.00 21.96 143 ILE D C 1
ATOM 6541 O O . ILE D 1 143 ? 42.458 -25.333 37.446 1.00 21.77 143 ILE D O 1
ATOM 6546 N N . ALA D 1 144 ? 42.699 -26.253 39.501 1.00 22.24 144 ALA D N 1
ATOM 6547 C CA . ALA D 1 144 ? 41.866 -25.266 40.203 1.00 21.74 144 ALA D CA 1
ATOM 6548 C C . ALA D 1 144 ? 42.490 -23.864 40.245 1.00 21.27 144 ALA D C 1
ATOM 6549 O O . ALA D 1 144 ? 41.821 -22.885 40.622 1.00 21.76 144 ALA D O 1
ATOM 6551 N N . GLY D 1 145 ? 43.757 -23.766 39.856 1.00 21.14 145 GLY D N 1
ATOM 6552 C CA . GLY D 1 145 ? 44.426 -22.480 39.683 1.00 21.08 145 GLY D CA 1
ATOM 6553 C C . GLY D 1 145 ? 44.366 -21.972 38.246 1.00 21.43 145 GLY D C 1
ATOM 6554 O O . GLY D 1 145 ? 44.868 -20.884 37.948 1.00 20.97 145 GLY D O 1
ATOM 6555 N N . ARG D 1 146 ? 43.763 -22.773 37.365 1.00 21.75 146 ARG D N 1
ATOM 6556 C CA . ARG D 1 146 ? 43.621 -22.450 35.932 1.00 22.38 146 ARG D CA 1
ATOM 6557 C C . ARG D 1 146 ? 42.170 -22.447 35.433 1.00 22.77 146 ARG D C 1
ATOM 6558 O O . ARG D 1 146 ? 41.825 -21.704 34.496 1.00 22.66 146 ARG D O 1
ATOM 6566 N N . VAL D 1 147 ? 41.335 -23.287 36.044 1.00 23.01 147 VAL D N 1
ATOM 6567 C CA . VAL D 1 147 ? 39.946 -23.520 35.607 1.00 23.88 147 VAL D CA 1
ATOM 6568 C C . VAL D 1 147 ? 38.997 -23.461 36.807 1.00 23.02 147 VAL D C 1
ATOM 6569 O O . VAL D 1 147 ? 39.245 -24.109 37.816 1.00 23.49 147 VAL D O 1
ATOM 6573 N N . ASN D 1 148 ? 37.913 -22.703 36.681 1.00 22.96 148 ASN D N 1
ATOM 6574 C CA . ASN D 1 148 ? 36.878 -22.645 37.714 1.00 22.56 148 ASN D CA 1
ATOM 6575 C C . ASN D 1 148 ? 35.696 -23.545 37.395 1.00 22.34 148 ASN D C 1
ATOM 6576 O O . ASN D 1 148 ? 35.055 -23.390 36.352 1.00 21.90 148 ASN D O 1
ATOM 6581 N N . VAL D 1 149 ? 35.406 -24.474 38.305 1.00 22.90 149 VAL D N 1
ATOM 6582 C CA . VAL D 1 149 ? 34.156 -25.247 38.273 1.00 23.42 149 VAL D CA 1
ATOM 6583 C C . VAL D 1 149 ? 33.300 -24.980 39.514 1.00 23.29 149 VAL D C 1
ATOM 6584 O O . VAL D 1 149 ? 33.785 -24.462 40.520 1.00 23.05 149 VAL D O 1
ATOM 6588 N N . ARG D 1 150 ? 32.022 -25.331 39.427 1.00 23.70 150 ARG D N 1
ATOM 6589 C CA . ARG D 1 150 ? 31.100 -25.173 40.555 1.00 24.27 150 ARG D CA 1
ATOM 6590 C C . ARG D 1 150 ? 31.513 -25.951 41.804 1.00 23.58 150 ARG D C 1
ATOM 6591 O O . ARG D 1 150 ? 32.139 -27.013 41.713 1.00 23.47 150 ARG D O 1
ATOM 6599 N N . ASN D 1 151 ? 31.166 -25.387 42.961 1.00 23.13 151 ASN D N 1
ATOM 6600 C CA . ASN D 1 151 ? 31.361 -26.010 44.275 1.00 22.86 151 ASN D CA 1
ATOM 6601 C C . ASN D 1 151 ? 32.830 -26.117 44.685 1.00 22.27 151 ASN D C 1
ATOM 6602 O O . ASN D 1 151 ? 33.198 -26.942 45.511 1.00 22.02 151 ASN D O 1
ATOM 6607 N N . ALA D 1 152 ? 33.657 -25.259 44.100 1.00 21.08 152 ALA D N 1
ATOM 6608 C CA . ALA D 1 152 ? 35.077 -25.215 44.419 1.00 20.35 152 ALA D CA 1
ATOM 6609 C C . ALA D 1 152 ? 35.569 -23.767 44.538 1.00 20.08 152 ALA D C 1
ATOM 6610 O O . ALA D 1 152 ? 36.754 -23.491 44.373 1.00 19.78 152 ALA D O 1
ATOM 6612 N N . ALA D 1 153 ? 34.660 -22.850 44.871 1.00 19.74 153 ALA D N 1
ATOM 6613 C CA . ALA D 1 153 ? 34.952 -21.405 44.780 1.00 19.36 153 ALA D CA 1
ATOM 6614 C C . ALA D 1 153 ? 36.176 -20.962 45.572 1.00 18.91 153 ALA D C 1
ATOM 6615 O O . ALA D 1 153 ? 37.070 -20.315 45.022 1.00 19.38 153 ALA D O 1
ATOM 6617 N N . VAL D 1 154 ? 36.227 -21.341 46.846 1.00 18.77 154 VAL D N 1
ATOM 6618 C CA . VAL D 1 154 ? 37.300 -20.897 47.735 1.00 18.24 154 VAL D CA 1
ATOM 6619 C C . VAL D 1 154 ? 38.599 -21.683 47.489 1.00 18.60 154 VAL D C 1
ATOM 6620 O O . VAL D 1 154 ? 39.684 -21.126 47.586 1.00 17.84 154 VAL D O 1
ATOM 6624 N N . TYR D 1 155 ? 38.476 -22.972 47.178 1.00 19.16 155 TYR D N 1
ATOM 6625 C CA . TYR D 1 155 ? 39.642 -23.776 46.764 1.00 19.61 155 TYR D CA 1
ATOM 6626 C C . TYR D 1 155 ? 40.300 -23.113 45.552 1.00 19.66 155 TYR D C 1
ATOM 6627 O O . TYR D 1 155 ? 41.519 -22.875 45.538 1.00 19.92 155 TYR D O 1
ATOM 6636 N N . GLN D 1 156 ? 39.483 -22.791 44.549 1.00 19.75 156 GLN D N 1
ATOM 6637 C CA . GLN D 1 156 ? 39.964 -22.090 43.350 1.00 19.83 156 GLN D CA 1
ATOM 6638 C C . GLN D 1 156 ? 40.586 -20.723 43.655 1.00 19.53 156 GLN D C 1
ATOM 6639 O O . GLN D 1 156 ? 41.641 -20.396 43.102 1.00 19.77 156 GLN D O 1
ATOM 6645 N N . ALA D 1 157 ? 39.969 -19.952 44.552 1.00 20.06 157 ALA D N 1
ATOM 6646 C CA . ALA D 1 157 ? 40.561 -18.689 45.020 1.00 19.70 157 ALA D CA 1
ATOM 6647 C C . ALA D 1 157 ? 41.992 -18.901 45.552 1.00 20.46 157 ALA D C 1
ATOM 6648 O O . ALA D 1 157 ? 42.907 -18.160 45.174 1.00 19.94 157 ALA D O 1
ATOM 6650 N N . THR D 1 158 ? 42.182 -19.919 46.397 1.00 19.45 158 THR D N 1
ATOM 6651 C CA . THR D 1 158 ? 43.524 -20.204 46.954 1.00 19.85 158 THR D CA 1
ATOM 6652 C C . THR D 1 158 ? 44.529 -20.557 45.870 1.00 20.25 158 THR D C 1
ATOM 6653 O O . THR D 1 158 ? 45.665 -20.100 45.929 1.00 21.45 158 THR D O 1
ATOM 6657 N N . LYS D 1 159 ? 44.113 -21.344 44.877 1.00 20.18 159 LYS D N 1
ATOM 6658 C CA . LYS D 1 159 ? 45.055 -21.841 43.864 1.00 20.39 159 LYS D CA 1
ATOM 6659 C C . LYS D 1 159 ? 45.363 -20.801 42.778 1.00 20.10 159 LYS D C 1
ATOM 6660 O O . LYS D 1 159 ? 46.505 -20.669 42.350 1.00 20.53 159 LYS D O 1
ATOM 6666 N N . PHE D 1 160 ? 44.349 -20.064 42.322 1.00 19.66 160 PHE D N 1
ATOM 6667 C CA . PHE D 1 160 ? 44.633 -18.869 41.523 1.00 20.37 160 PHE D CA 1
ATOM 6668 C C . PHE D 1 160 ? 45.559 -17.899 42.284 1.00 20.56 160 PHE D C 1
ATOM 6669 O O . PHE D 1 160 ? 46.465 -17.311 41.696 1.00 21.07 160 PHE D O 1
ATOM 6677 N N . GLY D 1 161 ? 45.328 -17.740 43.587 1.00 20.69 161 GLY D N 1
ATOM 6678 C CA . GLY D 1 161 ? 46.210 -16.927 44.432 1.00 20.23 161 GLY D CA 1
ATOM 6679 C C . GLY D 1 161 ? 47.658 -17.403 44.464 1.00 20.44 161 GLY D C 1
ATOM 6680 O O . GLY D 1 161 ? 48.577 -16.595 44.296 1.00 19.73 161 GLY D O 1
ATOM 6681 N N . VAL D 1 162 ? 47.851 -18.705 44.693 1.00 19.98 162 VAL D N 1
ATOM 6682 C CA . VAL D 1 162 ? 49.178 -19.340 44.626 1.00 20.15 162 VAL D CA 1
ATOM 6683 C C . VAL D 1 162 ? 49.857 -18.973 43.301 1.00 20.50 162 VAL D C 1
ATOM 6684 O O . VAL D 1 162 ? 51.029 -18.575 43.286 1.00 21.11 162 VAL D O 1
ATOM 6688 N N . ASN D 1 163 ? 49.116 -19.095 42.205 1.00 20.43 163 ASN D N 1
ATOM 6689 C CA . ASN D 1 163 ? 49.672 -18.828 40.876 1.00 20.78 163 ASN D CA 1
ATOM 6690 C C . ASN D 1 163 ? 50.139 -17.385 40.694 1.00 20.65 163 ASN D C 1
ATOM 6691 O O . ASN D 1 163 ? 51.248 -17.161 40.195 1.00 20.72 163 ASN D O 1
ATOM 6696 N N . ALA D 1 164 ? 49.295 -16.425 41.094 1.00 20.02 164 ALA D N 1
ATOM 6697 C CA . ALA D 1 164 ? 49.647 -14.997 41.054 1.00 19.85 164 ALA D CA 1
ATOM 6698 C C . ALA D 1 164 ? 50.860 -14.708 41.934 1.00 19.99 164 ALA D C 1
ATOM 6699 O O . ALA D 1 164 ? 51.816 -14.079 41.490 1.00 20.22 164 ALA D O 1
ATOM 6701 N N . PHE D 1 165 ? 50.793 -15.152 43.187 1.00 19.77 165 PHE D N 1
ATOM 6702 C CA . PHE D 1 165 ? 51.913 -15.036 44.119 1.00 19.90 165 PHE D CA 1
ATOM 6703 C C . PHE D 1 165 ? 53.198 -15.551 43.482 1.00 20.27 165 PHE D C 1
ATOM 6704 O O . PHE D 1 165 ? 54.242 -14.902 43.559 1.00 20.74 165 PHE D O 1
ATOM 6712 N N . SER D 1 166 ? 53.103 -16.702 42.829 1.00 20.65 166 SER D N 1
ATOM 6713 C CA . SER D 1 166 ? 54.292 -17.389 42.322 1.00 21.63 166 SER D CA 1
ATOM 6714 C C . SER D 1 166 ? 54.829 -16.737 41.046 1.00 21.76 166 SER D C 1
ATOM 6715 O O . SER D 1 166 ? 56.035 -16.663 40.867 1.00 22.14 166 SER D O 1
ATOM 6718 N N . GLU D 1 167 ? 53.947 -16.244 40.178 1.00 21.99 167 GLU D N 1
ATOM 6719 C CA . GLU D 1 167 ? 54.421 -15.468 39.025 1.00 21.72 167 GLU D CA 1
ATOM 6720 C C . GLU D 1 167 ? 55.130 -14.194 39.479 1.00 21.41 167 GLU D C 1
ATOM 6721 O O . GLU D 1 167 ? 56.178 -13.824 38.935 1.00 20.91 167 GLU D O 1
ATOM 6727 N N . THR D 1 168 ? 54.562 -13.526 40.474 1.00 21.28 168 THR D N 1
ATOM 6728 C CA . THR D 1 168 ? 55.177 -12.320 41.022 1.00 20.75 168 THR D CA 1
ATOM 6729 C C . THR D 1 168 ? 56.499 -12.635 41.696 1.00 20.93 168 THR D C 1
ATOM 6730 O O . THR D 1 168 ? 57.484 -11.915 41.517 1.00 21.07 168 THR D O 1
ATOM 6734 N N . LEU D 1 169 ? 56.502 -13.698 42.491 1.00 20.44 169 LEU D N 1
ATOM 6735 C CA . LEU D 1 169 ? 57.722 -14.162 43.116 1.00 20.67 169 LEU D CA 1
ATOM 6736 C C . LEU D 1 169 ? 58.787 -14.373 42.039 1.00 20.48 169 LEU D C 1
ATOM 6737 O O . LEU D 1 169 ? 59.920 -13.926 42.205 1.00 20.87 169 LEU D O 1
ATOM 6742 N N . ARG D 1 170 ? 58.411 -15.018 40.937 1.00 20.55 170 ARG D N 1
ATOM 6743 C CA . ARG D 1 170 ? 59.352 -15.263 39.832 1.00 20.97 170 ARG D CA 1
ATOM 6744 C C . ARG D 1 170 ? 59.966 -13.953 39.356 1.00 20.62 170 ARG D C 1
ATOM 6745 O O . ARG D 1 170 ? 61.179 -13.851 39.262 1.00 20.59 170 ARG D O 1
ATOM 6753 N N . GLN D 1 171 ? 59.133 -12.949 39.078 1.00 20.75 171 GLN D N 1
ATOM 6754 C CA . GLN D 1 171 ? 59.641 -11.624 38.696 1.00 21.04 171 GLN D CA 1
ATOM 6755 C C . GLN D 1 171 ? 60.639 -11.029 39.697 1.00 20.97 171 GLN D C 1
ATOM 6756 O O . GLN D 1 171 ? 61.619 -10.396 39.309 1.00 21.21 171 GLN D O 1
ATOM 6762 N N . GLU D 1 172 ? 60.380 -11.224 40.984 1.00 21.41 172 GLU D N 1
ATOM 6763 C CA . GLU D 1 172 ? 61.233 -10.656 42.034 1.00 21.37 172 GLU D CA 1
ATOM 6764 C C . GLU D 1 172 ? 62.564 -11.365 42.231 1.00 21.43 172 GLU D C 1
ATOM 6765 O O . GLU D 1 172 ? 63.546 -10.731 42.610 1.00 20.61 172 GLU D O 1
ATOM 6771 N N . VAL D 1 173 ? 62.606 -12.673 41.971 1.00 21.03 173 VAL D N 1
ATOM 6772 C CA . VAL D 1 173 ? 63.786 -13.466 42.356 1.00 20.86 173 VAL D CA 1
ATOM 6773 C C . VAL D 1 173 ? 64.484 -14.226 41.228 1.00 20.72 173 VAL D C 1
ATOM 6774 O O . VAL D 1 173 ? 65.574 -14.775 41.428 1.00 20.14 173 VAL D O 1
ATOM 6778 N N . THR D 1 174 ? 63.874 -14.258 40.046 1.00 21.07 174 THR D N 1
ATOM 6779 C CA . THR D 1 174 ? 64.441 -15.032 38.939 1.00 21.88 174 THR D CA 1
ATOM 6780 C C . THR D 1 174 ? 65.844 -14.574 38.519 1.00 21.84 174 THR D C 1
ATOM 6781 O O . THR D 1 174 ? 66.727 -15.411 38.243 1.00 21.57 174 THR D O 1
ATOM 6785 N N . GLU D 1 175 ? 66.066 -13.262 38.503 1.00 22.23 175 GLU D N 1
ATOM 6786 C CA . GLU D 1 175 ? 67.357 -12.720 38.070 1.00 23.42 175 GLU D CA 1
ATOM 6787 C C . GLU D 1 175 ? 68.484 -13.081 39.026 1.00 23.36 175 GLU D C 1
ATOM 6788 O O . GLU D 1 175 ? 69.658 -13.087 38.638 1.00 23.76 175 GLU D O 1
ATOM 6794 N N . ARG D 1 176 ? 68.131 -13.372 40.277 1.00 23.61 176 ARG D N 1
ATOM 6795 C CA . ARG D 1 176 ? 69.120 -13.846 41.262 1.00 22.97 176 ARG D CA 1
ATOM 6796 C C . ARG D 1 176 ? 69.245 -15.374 41.300 1.00 23.25 176 ARG D C 1
ATOM 6797 O O . ARG D 1 176 ? 69.888 -15.938 42.196 1.00 22.82 176 ARG D O 1
ATOM 6805 N N . GLY D 1 177 ? 68.648 -16.048 40.322 1.00 22.81 177 GLY D N 1
ATOM 6806 C CA . GLY D 1 177 ? 68.891 -17.487 40.151 1.00 22.43 177 GLY D CA 1
ATOM 6807 C C . GLY D 1 177 ? 67.980 -18.417 40.931 1.00 22.44 177 GLY D C 1
ATOM 6808 O O . GLY D 1 177 ? 68.232 -19.622 40.995 1.00 22.67 177 GLY D O 1
ATOM 6809 N N . VAL D 1 178 ? 66.911 -17.872 41.512 1.00 22.11 178 VAL D N 1
ATOM 6810 C CA . VAL D 1 178 ? 65.916 -18.706 42.170 1.00 21.64 178 VAL D CA 1
ATOM 6811 C C . VAL D 1 178 ? 64.805 -19.003 41.168 1.00 21.88 178 VAL D C 1
ATOM 6812 O O . VAL D 1 178 ? 64.083 -18.101 40.717 1.00 21.55 178 VAL D O 1
ATOM 6816 N N . ARG D 1 179 ? 64.693 -20.274 40.816 1.00 21.42 179 ARG D N 1
ATOM 6817 C CA . ARG D 1 179 ? 63.705 -20.714 39.837 1.00 21.61 179 ARG D CA 1
ATOM 6818 C C . ARG D 1 179 ? 62.389 -21.006 40.520 1.00 21.42 179 ARG D C 1
ATOM 6819 O O . ARG D 1 179 ? 62.363 -21.651 41.566 1.00 21.49 179 ARG D O 1
ATOM 6827 N N . VAL D 1 180 ? 61.308 -20.530 39.905 1.00 21.56 180 VAL D N 1
ATOM 6828 C CA . VAL D 1 180 ? 59.956 -20.708 40.421 1.00 21.17 180 VAL D CA 1
ATOM 6829 C C . VAL D 1 180 ? 59.153 -21.598 39.474 1.00 20.99 180 VAL D C 1
ATOM 6830 O O . VAL D 1 180 ? 58.884 -21.234 38.320 1.00 21.76 180 VAL D O 1
ATOM 6834 N N . VAL D 1 181 ? 58.767 -22.756 39.991 1.00 21.13 181 VAL D N 1
ATOM 6835 C CA . VAL D 1 181 ? 58.097 -23.809 39.222 1.00 21.33 181 VAL D CA 1
ATOM 6836 C C . VAL D 1 181 ? 56.711 -24.015 39.818 1.00 21.35 181 VAL D C 1
ATOM 6837 O O . VAL D 1 181 ? 56.573 -24.173 41.048 1.00 22.33 181 VAL D O 1
ATOM 6841 N N . VAL D 1 182 ? 55.688 -23.997 38.965 1.00 21.10 182 VAL D N 1
ATOM 6842 C CA . VAL D 1 182 ? 54.327 -24.218 39.412 1.00 21.15 182 VAL D CA 1
ATOM 6843 C C . VAL D 1 182 ? 53.771 -25.461 38.736 1.00 21.66 182 VAL D C 1
ATOM 6844 O O . VAL D 1 182 ? 53.736 -25.549 37.506 1.00 22.28 182 VAL D O 1
ATOM 6848 N N . ILE D 1 183 ? 53.349 -26.428 39.545 1.00 21.27 183 ILE D N 1
ATOM 6849 C CA . ILE D 1 183 ? 52.815 -27.671 39.007 1.00 22.27 183 ILE D CA 1
ATOM 6850 C C . ILE D 1 183 ? 51.302 -27.639 39.187 1.00 21.84 183 ILE D C 1
ATOM 6851 O O . ILE D 1 183 ? 50.822 -27.306 40.262 1.00 22.56 183 ILE D O 1
ATOM 6856 N N . GLU D 1 184 ? 50.566 -27.997 38.140 1.00 21.84 184 GLU D N 1
ATOM 6857 C CA . GLU D 1 184 ? 49.105 -27.891 38.120 1.00 21.83 184 GLU D CA 1
ATOM 6858 C C . GLU D 1 184 ? 48.443 -29.218 37.745 1.00 22.02 184 GLU D C 1
ATOM 6859 O O . GLU D 1 184 ? 48.105 -29.451 36.583 1.00 21.52 184 GLU D O 1
ATOM 6865 N N . PRO D 1 185 ? 48.282 -30.109 38.730 1.00 22.13 185 PRO D N 1
ATOM 6866 C CA . PRO D 1 185 ? 47.627 -31.384 38.441 1.00 22.23 185 PRO D CA 1
ATOM 6867 C C . PRO D 1 185 ? 46.110 -31.303 38.312 1.00 22.12 185 PRO D C 1
ATOM 6868 O O . PRO D 1 185 ? 45.453 -30.507 38.993 1.00 22.16 185 PRO D O 1
ATOM 6872 N N . GLY D 1 186 ? 45.568 -32.139 37.434 1.00 21.80 186 GLY D N 1
ATOM 6873 C CA . GLY D 1 186 ? 44.146 -32.437 37.459 1.00 21.28 186 GLY D CA 1
ATOM 6874 C C . GLY D 1 186 ? 43.965 -33.594 38.417 1.00 21.21 186 GLY D C 1
ATOM 6875 O O . GLY D 1 186 ? 44.881 -33.897 39.207 1.00 20.56 186 GLY D O 1
ATOM 6876 N N . THR D 1 187 ? 42.802 -34.245 38.336 1.00 20.68 187 THR D N 1
ATOM 6877 C CA . THR D 1 187 ? 42.402 -35.310 39.257 1.00 20.58 187 THR D CA 1
ATOM 6878 C C . THR D 1 187 ? 43.466 -36.384 39.450 1.00 20.56 187 THR D C 1
ATOM 6879 O O . THR D 1 187 ? 43.855 -37.083 38.497 1.00 19.82 187 THR D O 1
ATOM 6883 N N . THR D 1 188 ? 43.920 -36.502 40.694 1.00 20.74 188 THR D N 1
ATOM 6884 C CA . THR D 1 188 ? 44.987 -37.432 41.058 1.00 21.52 188 THR D CA 1
ATOM 6885 C C . THR D 1 188 ? 44.522 -38.321 42.220 1.00 22.15 188 THR D C 1
ATOM 6886 O O . THR D 1 188 ? 43.887 -37.843 43.165 1.00 22.25 188 THR D O 1
ATOM 6890 N N . ASP D 1 189 ? 44.824 -39.616 42.139 1.00 22.79 189 ASP D N 1
ATOM 6891 C CA . ASP D 1 189 ? 44.341 -40.562 43.148 1.00 23.69 189 ASP D CA 1
ATOM 6892 C C . ASP D 1 189 ? 45.127 -40.489 44.465 1.00 23.83 189 ASP D C 1
ATOM 6893 O O . ASP D 1 189 ? 46.137 -41.189 44.655 1.00 24.14 189 ASP D O 1
ATOM 6898 N N . THR D 1 190 ? 44.641 -39.628 45.364 1.00 23.93 190 THR D N 1
ATOM 6899 C CA . THR D 1 190 ? 45.250 -39.389 46.681 1.00 23.81 190 THR D CA 1
ATOM 6900 C C . THR D 1 190 ? 44.176 -39.364 47.784 1.00 24.04 190 THR D C 1
ATOM 6901 O O . THR D 1 190 ? 43.014 -39.684 47.529 1.00 24.24 190 THR D O 1
ATOM 6905 N N . GLU D 1 191 ? 44.574 -38.958 48.994 1.00 24.23 191 GLU D N 1
ATOM 6906 C CA . GLU D 1 191 ? 43.678 -38.865 50.159 1.00 24.47 191 GLU D CA 1
ATOM 6907 C C . GLU D 1 191 ? 42.888 -37.560 50.180 1.00 24.51 191 GLU D C 1
ATOM 6908 O O . GLU D 1 191 ? 42.025 -37.364 51.038 1.00 24.36 191 GLU D O 1
ATOM 6914 N N . LEU D 1 192 ? 43.205 -36.671 49.243 1.00 24.74 192 LEU D N 1
ATOM 6915 C CA . LEU D 1 192 ? 42.671 -35.316 49.236 1.00 24.75 192 LEU D CA 1
ATOM 6916 C C . LEU D 1 192 ? 41.154 -35.283 49.369 1.00 25.15 192 LEU D C 1
ATOM 6917 O O . LEU D 1 192 ? 40.632 -34.583 50.231 1.00 24.98 192 LEU D O 1
ATOM 6922 N N . ARG D 1 193 ? 40.457 -36.048 48.528 1.00 25.61 193 ARG D N 1
ATOM 6923 C CA . ARG D 1 193 ? 38.992 -35.973 48.449 1.00 26.47 193 ARG D CA 1
ATOM 6924 C C . ARG D 1 193 ? 38.284 -36.483 49.707 1.00 26.11 193 ARG D C 1
ATOM 6925 O O . ARG D 1 193 ? 37.131 -36.122 49.953 1.00 26.28 193 ARG D O 1
ATOM 6933 N N . GLY D 1 194 ? 38.976 -37.310 50.494 1.00 26.03 194 GLY D N 1
ATOM 6934 C CA . GLY D 1 194 ? 38.454 -37.813 51.775 1.00 25.85 194 GLY D CA 1
ATOM 6935 C C . GLY D 1 194 ? 38.131 -36.738 52.809 1.00 25.90 194 GLY D C 1
ATOM 6936 O O . GLY D 1 194 ? 37.318 -36.964 53.705 1.00 26.13 194 GLY D O 1
A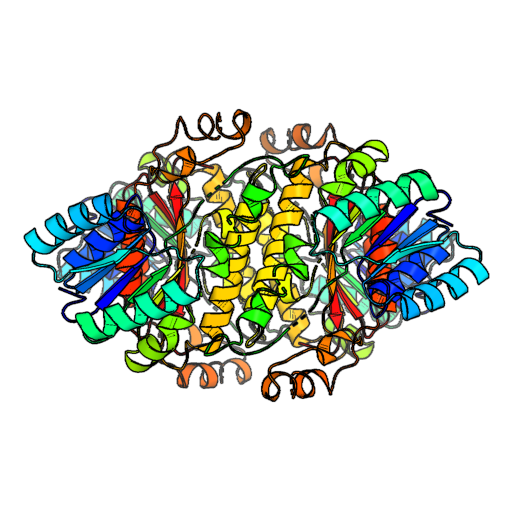TOM 6937 N N . HIS D 1 195 ? 38.749 -35.564 52.685 1.00 25.72 195 HIS D N 1
ATOM 6938 C CA . HIS D 1 195 ? 38.596 -34.504 53.695 1.00 25.84 195 HIS D CA 1
ATOM 6939 C C . HIS D 1 195 ? 37.405 -33.563 53.473 1.00 25.53 195 HIS D C 1
ATOM 6940 O O . HIS D 1 195 ? 37.101 -32.735 54.338 1.00 25.38 195 HIS D O 1
ATOM 6947 N N . ILE D 1 196 ? 36.728 -33.701 52.335 1.00 25.37 196 ILE D N 1
ATOM 6948 C CA . ILE D 1 196 ? 35.565 -32.865 52.010 1.00 24.82 196 ILE D CA 1
ATOM 6949 C C . ILE D 1 196 ? 34.467 -32.950 53.083 1.00 25.22 196 ILE D C 1
ATOM 6950 O O . ILE D 1 196 ? 33.998 -34.046 53.420 1.00 25.17 196 ILE D O 1
ATOM 6955 N N . THR D 1 197 ? 34.078 -31.794 53.626 1.00 25.32 197 THR D N 1
ATOM 6956 C CA . THR D 1 197 ? 33.120 -31.746 54.751 1.00 25.55 197 THR D CA 1
ATOM 6957 C C . THR D 1 197 ? 31.656 -31.655 54.299 1.00 25.72 197 THR D C 1
ATOM 6958 O O . THR D 1 197 ? 30.746 -32.073 55.028 1.00 25.25 197 THR D O 1
ATOM 6962 N N . HIS D 1 198 ? 31.432 -31.097 53.110 1.00 25.63 198 HIS D N 1
ATOM 6963 C CA . HIS D 1 198 ? 30.083 -30.989 52.553 1.00 25.88 198 HIS D CA 1
ATOM 6964 C C . HIS D 1 198 ? 29.736 -32.317 51.880 1.00 25.99 198 HIS D C 1
ATOM 6965 O O . HIS D 1 198 ? 30.215 -32.611 50.775 1.00 25.95 198 HIS D O 1
ATOM 6972 N N . THR D 1 199 ? 28.910 -33.111 52.565 1.00 25.76 199 THR D N 1
ATOM 6973 C CA . THR D 1 199 ? 28.643 -34.516 52.208 1.00 26.02 199 THR D CA 1
ATOM 6974 C C . THR D 1 199 ? 28.063 -34.694 50.801 1.00 25.81 199 THR D C 1
ATOM 6975 O O . THR D 1 199 ? 28.517 -35.562 50.048 1.00 25.76 199 THR D O 1
ATOM 6979 N N . ALA D 1 200 ? 27.065 -33.875 50.463 1.00 25.62 200 ALA D N 1
ATOM 6980 C CA . ALA D 1 200 ? 26.417 -33.912 49.150 1.00 25.46 200 ALA D CA 1
ATOM 6981 C C . ALA D 1 200 ? 27.408 -33.640 48.016 1.00 25.42 200 ALA D C 1
ATOM 6982 O O . ALA D 1 200 ? 27.391 -34.328 46.996 1.00 25.36 200 ALA D O 1
ATOM 6984 N N . THR D 1 201 ? 28.264 -32.639 48.204 1.00 25.37 201 THR D N 1
ATOM 6985 C CA . THR D 1 201 ? 29.300 -32.315 47.223 1.00 25.47 201 THR D CA 1
ATOM 6986 C C . THR D 1 201 ? 30.345 -33.436 47.141 1.00 25.80 201 THR D C 1
ATOM 6987 O O . THR D 1 201 ? 30.810 -33.783 46.046 1.00 25.56 201 THR D O 1
ATOM 6991 N N . LYS D 1 202 ? 30.714 -33.996 48.292 1.00 26.31 202 LYS D N 1
ATOM 6992 C CA . LYS D 1 202 ? 31.675 -35.099 48.311 1.00 27.06 202 LYS D CA 1
ATOM 6993 C C . LYS D 1 202 ? 31.190 -36.240 47.422 1.00 27.69 202 LYS D C 1
ATOM 6994 O O . LYS D 1 202 ? 31.957 -36.765 46.613 1.00 27.59 202 LYS D O 1
ATOM 7000 N N . GLU D 1 203 ? 29.912 -36.598 47.568 1.00 28.22 203 GLU D N 1
ATOM 7001 C CA . GLU D 1 203 ? 29.295 -37.668 46.778 1.00 29.32 203 GLU D CA 1
ATOM 7002 C C . GLU D 1 203 ? 29.244 -37.350 45.273 1.00 29.47 203 GLU D C 1
ATOM 7003 O O . GLU D 1 203 ? 29.514 -38.224 44.442 1.00 29.32 203 GLU D O 1
ATOM 7017 N N . TYR D 1 205 ? 31.286 -35.242 43.656 1.00 29.97 205 TYR D N 1
ATOM 7018 C CA . TYR D 1 205 ? 32.663 -35.185 43.169 1.00 29.84 205 TYR D CA 1
ATOM 7019 C C . TYR D 1 205 ? 33.203 -36.594 42.915 1.00 30.09 205 TYR D C 1
ATOM 7020 O O . TYR D 1 205 ? 33.816 -36.855 41.882 1.00 29.60 205 TYR D O 1
ATOM 7029 N N . GLU D 1 206 ? 32.937 -37.498 43.851 1.00 30.49 206 GLU D N 1
ATOM 7030 C CA . GLU D 1 206 ? 33.406 -38.874 43.750 1.00 31.23 206 GLU D CA 1
ATOM 7031 C C . GLU D 1 206 ? 32.721 -39.649 42.626 1.00 31.24 206 GLU D C 1
ATOM 7032 O O . GLU D 1 206 ? 33.313 -40.555 42.041 1.00 31.17 206 GLU D O 1
ATOM 7038 N N . GLN D 1 207 ? 31.480 -39.277 42.320 1.00 31.62 207 GLN D N 1
ATOM 7039 C CA . GLN D 1 207 ? 30.788 -39.809 41.151 1.00 31.94 207 GLN D CA 1
ATOM 7040 C C . GLN D 1 207 ? 31.386 -39.245 39.863 1.00 31.86 207 GLN D C 1
ATOM 7041 O O . GLN D 1 207 ? 31.625 -39.986 38.905 1.00 31.71 207 GLN D O 1
ATOM 7047 N N . ARG D 1 208 ? 31.637 -37.937 39.870 1.00 31.73 208 ARG D N 1
ATOM 7048 C CA . ARG D 1 208 ? 32.237 -37.215 38.743 1.00 32.02 208 ARG D CA 1
ATOM 7049 C C . ARG D 1 208 ? 33.514 -37.884 38.232 1.00 31.28 208 ARG D C 1
ATOM 7050 O O . ARG D 1 208 ? 33.730 -37.991 37.022 1.00 31.46 208 ARG D O 1
ATOM 7058 N N . ILE D 1 209 ? 34.352 -38.337 39.158 1.00 30.49 209 ILE D N 1
ATOM 7059 C CA . ILE D 1 209 ? 35.664 -38.877 38.811 1.00 29.77 209 ILE D CA 1
ATOM 7060 C C . ILE D 1 209 ? 35.704 -40.409 38.796 1.00 29.16 209 ILE D C 1
ATOM 7061 O O . ILE D 1 209 ? 36.765 -40.991 38.617 1.00 28.65 209 ILE D O 1
ATOM 7066 N N . SER D 1 210 ? 34.541 -41.044 38.976 1.00 28.66 210 SER D N 1
ATOM 7067 C CA . SER D 1 210 ? 34.436 -42.499 39.101 1.00 28.14 210 SER D CA 1
ATOM 7068 C C . SER D 1 210 ? 34.783 -43.273 37.830 1.00 28.05 210 SER D C 1
ATOM 7069 O O . SER D 1 210 ? 35.154 -44.442 37.909 1.00 28.24 210 SER D O 1
ATOM 7072 N N . GLN D 1 211 ? 34.664 -42.636 36.665 1.00 27.90 211 GLN D N 1
ATOM 7073 C CA . GLN D 1 211 ? 34.855 -43.353 35.393 1.00 27.78 211 GLN D CA 1
ATOM 7074 C C . GLN D 1 211 ? 36.233 -43.216 34.729 1.00 27.09 211 GLN D C 1
ATOM 7075 O O . GLN D 1 211 ? 36.629 -44.061 33.916 1.00 27.52 211 GLN D O 1
ATOM 7081 N N . ILE D 1 212 ? 36.970 -42.172 35.089 1.00 25.87 212 ILE D N 1
ATOM 7082 C CA . ILE D 1 212 ? 38.244 -41.867 34.442 1.00 24.78 212 ILE D CA 1
ATOM 7083 C C . ILE D 1 212 ? 39.431 -42.647 35.022 1.00 24.39 212 ILE D C 1
ATOM 7084 O O . ILE D 1 212 ? 39.406 -43.073 36.184 1.00 24.15 212 ILE D O 1
ATOM 7089 N N . ARG D 1 213 ? 40.461 -42.850 34.204 1.00 23.42 213 ARG D N 1
ATOM 7090 C CA . ARG D 1 213 ? 41.764 -43.220 34.733 1.00 22.99 213 ARG D CA 1
ATOM 7091 C C . ARG D 1 213 ? 42.322 -41.944 35.359 1.00 22.71 213 ARG D C 1
ATOM 7092 O O . ARG D 1 213 ? 42.578 -40.951 34.657 1.00 22.20 213 ARG D O 1
ATOM 7100 N N . LYS D 1 214 ? 42.458 -41.939 36.683 1.00 22.25 214 LYS D N 1
ATOM 7101 C CA . LYS D 1 214 ? 42.970 -40.753 37.373 1.00 21.94 214 LYS D CA 1
ATOM 7102 C C . LYS D 1 214 ? 44.484 -40.669 37.191 1.00 21.74 214 LYS D C 1
ATOM 7103 O O . LYS D 1 214 ? 45.141 -41.677 36.911 1.00 21.76 214 LYS D O 1
ATOM 7109 N N . LEU D 1 215 ? 45.026 -39.466 37.333 1.00 21.35 215 LEU D N 1
ATOM 7110 C CA . LEU D 1 215 ? 46.462 -39.289 37.461 1.00 21.08 215 LEU D CA 1
ATOM 7111 C C . LEU D 1 215 ? 46.927 -39.997 38.740 1.00 21.23 215 LEU D C 1
ATOM 7112 O O . LEU D 1 215 ? 46.160 -40.157 39.694 1.00 21.26 215 LEU D O 1
ATOM 7117 N N . GLN D 1 216 ? 48.172 -40.454 38.734 1.00 21.26 216 GLN D N 1
ATOM 7118 C CA . GLN D 1 216 ? 48.752 -41.126 39.892 1.00 22.17 216 GLN D CA 1
ATOM 7119 C C . GLN D 1 216 ? 49.731 -40.160 40.567 1.00 22.14 216 GLN D C 1
ATOM 7120 O O . GLN D 1 216 ? 50.325 -39.308 39.894 1.00 22.10 216 GLN D O 1
ATOM 7126 N N . ALA D 1 217 ? 49.906 -40.279 41.885 1.00 22.21 217 ALA D N 1
ATOM 7127 C CA . ALA D 1 217 ? 50.840 -39.405 42.607 1.00 22.05 217 ALA D CA 1
ATOM 7128 C C . ALA D 1 217 ? 52.242 -39.443 41.980 1.00 22.04 217 ALA D C 1
ATOM 7129 O O . ALA D 1 217 ? 52.948 -38.431 41.930 1.00 22.36 217 ALA D O 1
ATOM 7131 N N . GLN D 1 218 ? 52.609 -40.616 41.475 1.00 22.33 218 GLN D N 1
ATOM 7132 C CA . GLN D 1 218 ? 53.907 -40.872 40.859 1.00 22.87 218 GLN D CA 1
ATOM 7133 C C . GLN D 1 218 ? 54.075 -40.050 39.582 1.00 22.16 218 GLN D C 1
ATOM 7134 O O . GLN D 1 218 ? 55.186 -39.609 39.274 1.00 21.86 218 GLN D O 1
ATOM 7140 N N . ASP D 1 219 ? 52.974 -39.851 38.850 1.00 21.27 219 ASP D N 1
ATOM 7141 C CA . ASP D 1 219 ? 52.985 -39.012 37.628 1.00 21.07 219 ASP D CA 1
ATOM 7142 C C . ASP D 1 219 ? 53.350 -37.576 37.968 1.00 20.59 219 ASP D C 1
ATOM 7143 O O . ASP D 1 219 ? 54.115 -36.936 37.249 1.00 19.88 219 ASP D O 1
ATOM 7148 N N . ILE D 1 220 ? 52.775 -37.070 39.058 1.00 19.92 220 ILE D N 1
ATOM 7149 C CA . ILE D 1 220 ? 53.011 -35.691 39.478 1.00 19.99 220 ILE D CA 1
ATOM 7150 C C . ILE D 1 220 ? 54.451 -35.528 39.996 1.00 20.05 220 ILE D C 1
ATOM 7151 O O . ILE D 1 220 ? 55.127 -34.537 39.681 1.00 19.73 220 ILE D O 1
ATOM 7156 N N . ALA D 1 221 ? 54.920 -36.502 40.779 1.00 19.79 221 ALA D N 1
ATOM 7157 C CA . ALA D 1 221 ? 56.317 -36.534 41.202 1.00 20.34 221 ALA D CA 1
ATOM 7158 C C . ALA D 1 221 ? 57.282 -36.475 39.995 1.00 20.32 221 ALA D C 1
ATOM 7159 O O . ALA D 1 221 ? 58.317 -35.802 40.036 1.00 19.85 221 ALA D O 1
ATOM 7161 N N . GLU D 1 222 ? 56.928 -37.161 38.916 1.00 20.84 222 GLU D N 1
ATOM 7162 C CA . GLU D 1 222 ? 57.744 -37.135 37.706 1.00 22.19 222 GLU D CA 1
ATOM 7163 C C . GLU D 1 222 ? 57.797 -35.737 37.077 1.00 21.51 222 GLU D C 1
ATOM 7164 O O . GLU D 1 222 ? 58.856 -35.322 36.584 1.00 20.87 222 GLU D O 1
ATOM 7170 N N . ALA D 1 223 ? 56.669 -35.017 37.115 1.00 21.06 223 ALA D N 1
ATOM 7171 C CA . ALA D 1 223 ? 56.601 -33.630 36.657 1.00 21.22 223 ALA D CA 1
ATOM 7172 C C . ALA D 1 223 ? 57.582 -32.760 37.461 1.00 21.13 223 ALA D C 1
ATOM 7173 O O . ALA D 1 223 ? 58.331 -31.970 36.890 1.00 21.12 223 ALA D O 1
ATOM 7175 N N . VAL D 1 224 ? 57.569 -32.926 38.779 1.00 20.74 224 VAL D N 1
ATOM 7176 C CA . VAL D 1 224 ? 58.489 -32.208 39.657 1.00 21.07 224 VAL D CA 1
ATOM 7177 C C . VAL D 1 224 ? 59.933 -32.569 39.304 1.00 21.11 224 VAL D C 1
ATOM 7178 O O . VAL D 1 224 ? 60.784 -31.691 39.143 1.00 20.75 224 VAL D O 1
ATOM 7182 N N . ARG D 1 225 ? 60.195 -33.868 39.182 1.00 21.47 225 ARG D N 1
ATOM 7183 C CA . ARG D 1 225 ? 61.543 -34.353 38.843 1.00 21.71 225 ARG D CA 1
ATOM 7184 C C . ARG D 1 225 ? 62.031 -33.698 37.549 1.00 21.89 225 ARG D C 1
ATOM 7185 O O . ARG D 1 225 ? 63.162 -33.204 37.488 1.00 22.07 225 ARG D O 1
ATOM 7193 N N . TYR D 1 226 ? 61.175 -33.691 36.524 1.00 21.55 226 TYR D N 1
ATOM 7194 C CA . TYR D 1 226 ? 61.510 -33.069 35.249 1.00 21.92 226 TYR D CA 1
ATOM 7195 C C . TYR D 1 226 ? 61.870 -31.581 35.428 1.00 21.70 226 TYR D C 1
ATOM 7196 O O . TYR D 1 226 ? 62.892 -31.124 34.919 1.00 21.22 226 TYR D O 1
ATOM 7205 N N . ALA D 1 227 ? 61.024 -30.839 36.142 1.00 21.44 227 ALA D N 1
ATOM 7206 C CA . ALA D 1 227 ? 61.238 -29.406 36.340 1.00 21.57 227 ALA D CA 1
ATOM 7207 C C . ALA D 1 227 ? 62.531 -29.086 37.096 1.00 21.50 227 ALA D C 1
ATOM 7208 O O . ALA D 1 227 ? 63.247 -28.152 36.736 1.00 22.25 227 ALA D O 1
ATOM 7210 N N . VAL D 1 228 ? 62.818 -29.831 38.158 1.00 21.19 228 VAL D N 1
ATOM 7211 C CA . VAL D 1 228 ? 63.940 -29.468 39.038 1.00 21.43 228 VAL D CA 1
ATOM 7212 C C . VAL D 1 228 ? 65.288 -29.943 38.484 1.00 21.39 228 VAL D C 1
ATOM 7213 O O . VAL D 1 228 ? 66.339 -29.403 38.854 1.00 22.34 228 VAL D O 1
ATOM 7217 N N . THR D 1 229 ? 65.251 -30.937 37.600 1.00 21.25 229 THR D N 1
ATOM 7218 C CA . THR D 1 229 ? 66.483 -31.461 36.992 1.00 21.46 229 THR D CA 1
ATOM 7219 C C . THR D 1 229 ? 66.821 -30.767 35.671 1.00 21.12 229 THR D C 1
ATOM 7220 O O . THR D 1 229 ? 67.873 -31.035 35.085 1.00 21.14 229 THR D O 1
ATOM 7224 N N . ALA D 1 230 ? 65.954 -29.854 35.225 1.00 20.98 230 ALA D N 1
ATOM 7225 C CA . ALA D 1 230 ? 66.238 -29.050 34.044 1.00 20.96 230 ALA D CA 1
ATOM 7226 C C . ALA D 1 230 ? 67.458 -28.186 34.356 1.00 21.36 230 ALA D C 1
ATOM 7227 O O . ALA D 1 230 ? 67.702 -27.871 35.518 1.00 21.39 230 ALA D O 1
ATOM 7229 N N . PRO D 1 231 ? 68.248 -27.831 33.326 1.00 21.64 231 PRO D N 1
ATOM 7230 C CA . PRO D 1 231 ? 69.437 -27.013 33.594 1.00 21.54 231 PRO D CA 1
ATOM 7231 C C . PRO D 1 231 ? 69.072 -25.652 34.194 1.00 21.33 231 PRO D C 1
ATOM 7232 O O . PRO D 1 231 ? 67.965 -25.145 33.955 1.00 20.67 231 PRO D O 1
ATOM 7236 N N . HIS D 1 232 ? 69.982 -25.072 34.976 1.00 21.00 232 HIS D N 1
ATOM 7237 C CA . HIS D 1 232 ? 69.621 -23.889 35.779 1.00 21.16 232 HIS D CA 1
ATOM 7238 C C . HIS D 1 232 ? 69.089 -22.709 34.959 1.00 21.13 232 HIS D C 1
ATOM 7239 O O . HIS D 1 232 ? 68.242 -21.948 35.438 1.00 21.02 232 HIS D O 1
ATOM 7246 N N . HIS D 1 233 ? 69.583 -22.555 33.733 1.00 21.09 233 HIS D N 1
ATOM 7247 C CA . HIS D 1 233 ? 69.138 -21.456 32.860 1.00 21.01 233 HIS D CA 1
ATOM 7248 C C . HIS D 1 233 ? 67.669 -21.572 32.391 1.00 21.08 233 HIS D C 1
ATOM 7249 O O . HIS D 1 233 ? 67.114 -20.626 31.814 1.00 20.52 233 HIS D O 1
ATOM 7256 N N . ALA D 1 234 ? 67.048 -22.720 32.657 1.00 20.97 234 ALA D N 1
ATOM 7257 C CA . ALA D 1 234 ? 65.665 -22.975 32.267 1.00 20.83 234 ALA D CA 1
ATOM 7258 C C . ALA D 1 234 ? 64.762 -23.061 33.488 1.00 20.80 234 ALA D C 1
ATOM 7259 O O . ALA D 1 234 ? 65.023 -23.820 34.423 1.00 20.92 234 ALA D O 1
ATOM 7261 N N . THR D 1 235 ? 63.688 -22.284 33.466 1.00 20.95 235 THR D N 1
ATOM 7262 C CA . THR D 1 235 ? 62.694 -22.341 34.525 1.00 21.08 235 THR D CA 1
ATOM 7263 C C . THR D 1 235 ? 61.419 -22.917 33.914 1.00 21.57 235 THR D C 1
ATOM 7264 O O . THR D 1 235 ? 60.779 -22.280 33.076 1.00 21.46 235 THR D O 1
ATOM 7268 N N . VAL D 1 236 ? 61.067 -24.131 34.320 1.00 21.05 236 VAL D N 1
ATOM 7269 C CA . VAL D 1 236 ? 59.790 -24.713 33.894 1.00 20.93 236 VAL D CA 1
ATOM 7270 C C . VAL D 1 236 ? 58.743 -24.112 34.814 1.00 21.25 236 VAL D C 1
ATOM 7271 O O . VAL D 1 236 ? 58.457 -24.649 35.888 1.00 21.00 236 VAL D O 1
ATOM 7275 N N . HIS D 1 237 ? 58.211 -22.954 34.411 1.00 21.07 237 HIS D N 1
ATOM 7276 C CA . HIS D 1 237 ? 57.353 -22.175 35.287 1.00 22.36 237 HIS D CA 1
ATOM 7277 C C . HIS D 1 237 ? 55.980 -22.786 35.516 1.00 22.00 237 HIS D C 1
ATOM 7278 O O . HIS D 1 237 ? 55.390 -22.595 36.575 1.00 22.59 237 HIS D O 1
ATOM 7285 N N . GLU D 1 238 ? 55.463 -23.494 34.522 1.00 22.61 238 GLU D N 1
ATOM 7286 C CA . GLU D 1 238 ? 54.160 -24.138 34.661 1.00 23.02 238 GLU D CA 1
ATOM 7287 C C . GLU D 1 238 ? 54.155 -25.469 33.931 1.00 22.08 238 GLU D C 1
ATOM 7288 O O . GLU D 1 238 ? 54.612 -25.561 32.794 1.00 21.56 238 GLU D O 1
ATOM 7294 N N . ILE D 1 239 ? 53.619 -26.492 34.603 1.00 21.43 239 ILE D N 1
ATOM 7295 C CA . ILE D 1 239 ? 53.299 -27.785 33.984 1.00 20.27 239 ILE D CA 1
ATOM 7296 C C . ILE D 1 239 ? 51.868 -28.078 34.394 1.00 20.79 239 ILE D C 1
ATOM 7297 O O . ILE D 1 239 ? 51.567 -28.220 35.585 1.00 20.84 239 ILE D O 1
ATOM 7302 N N . PHE D 1 240 ? 50.999 -28.145 33.396 1.00 20.53 240 PHE D N 1
ATOM 7303 C CA . PHE D 1 240 ? 49.572 -28.337 33.578 1.00 20.93 240 PHE D CA 1
ATOM 7304 C C . PHE D 1 240 ? 49.325 -29.741 33.053 1.00 21.43 240 PHE D C 1
ATOM 7305 O O . PHE D 1 240 ? 49.481 -30.003 31.860 1.00 21.30 240 PHE D O 1
ATOM 7313 N N . ILE D 1 241 ? 49.015 -30.656 33.972 1.00 22.38 241 ILE D N 1
ATOM 7314 C CA . ILE D 1 241 ? 48.901 -32.074 33.646 1.00 22.25 241 ILE D CA 1
ATOM 7315 C C . ILE D 1 241 ? 47.485 -32.569 33.994 1.00 22.27 241 ILE D C 1
ATOM 7316 O O . ILE D 1 241 ? 47.036 -32.445 35.138 1.00 22.37 241 ILE D O 1
ATOM 7321 N N . ARG D 1 242 ? 46.777 -33.063 32.983 1.00 21.74 242 ARG D N 1
ATOM 7322 C CA . ARG D 1 242 ? 45.352 -33.399 33.101 1.00 21.83 242 ARG D CA 1
ATOM 7323 C C . ARG D 1 242 ? 45.174 -34.896 32.852 1.00 20.84 242 ARG D C 1
ATOM 7324 O O . ARG D 1 242 ? 45.962 -35.500 32.127 1.00 21.60 242 ARG D O 1
ATOM 7332 N N . PRO D 1 243 ? 44.126 -35.502 33.437 1.00 20.08 243 PRO D N 1
ATOM 7333 C CA . PRO D 1 243 ? 43.774 -36.864 33.018 1.00 19.82 243 PRO D CA 1
ATOM 7334 C C . PRO D 1 243 ? 43.306 -36.855 31.562 1.00 19.74 243 PRO D C 1
ATOM 7335 O O . PRO D 1 243 ? 42.483 -36.018 31.187 1.00 19.51 243 PRO D O 1
ATOM 7339 N N . THR D 1 244 ? 43.847 -37.750 30.735 1.00 19.64 244 THR D N 1
ATOM 7340 C CA . THR D 1 244 ? 43.452 -37.843 29.319 1.00 19.62 244 THR D CA 1
ATOM 7341 C C . THR D 1 244 ? 41.953 -38.112 29.157 1.00 20.26 244 THR D C 1
ATOM 7342 O O . THR D 1 244 ? 41.321 -37.650 28.204 1.00 19.70 244 THR D O 1
ATOM 7346 N N . ASP D 1 245 ? 41.393 -38.867 30.094 1.00 20.12 245 ASP D N 1
ATOM 7347 C CA . ASP D 1 245 ? 40.000 -39.275 30.017 1.00 21.10 245 ASP D CA 1
ATOM 7348 C C . ASP D 1 245 ? 38.999 -38.157 30.338 1.00 21.39 245 ASP D C 1
ATOM 7349 O O . ASP D 1 245 ? 37.798 -38.322 30.141 1.00 21.11 245 ASP D O 1
ATOM 7354 N N . GLN D 1 246 ? 39.491 -37.021 30.814 1.00 22.21 246 GLN D N 1
ATOM 7355 C CA . GLN D 1 246 ? 38.613 -36.021 31.406 1.00 22.96 246 GLN D CA 1
ATOM 7356 C C . GLN D 1 246 ? 38.530 -34.743 30.583 1.00 23.41 246 GLN D C 1
ATOM 7357 O O . GLN D 1 246 ? 39.509 -34.012 30.476 1.00 22.67 246 GLN D O 1
ATOM 7363 N N . VAL D 1 247 ? 37.352 -34.474 30.023 1.00 24.07 247 VAL D N 1
ATOM 7364 C CA . VAL D 1 247 ? 37.110 -33.200 29.348 1.00 24.69 247 VAL D CA 1
ATOM 7365 C C . VAL D 1 247 ? 37.235 -32.079 30.384 1.00 25.28 247 VAL D C 1
ATOM 7366 O O . VAL D 1 247 ? 37.962 -31.102 30.198 1.00 25.46 247 VAL D O 1
#

InterPro domains:
  IPR002347 Short-chain dehydrogenase/reductase SDR [PF00106] (8-198)
  IPR002347 Short-chain dehydrogenase/reductase SDR [PR00080] (83-94)
  IPR002347 Short-chain dehydrogenase/reductase SDR [PR00080] (135-143)
  IPR002347 Short-chain dehydrogenase/reductase SDR [PR00080] (155-174)
  IPR002347 Short-chain dehydrogenase/reductase SDR [PR00081] (9-26)
  IPR002347 Short-chain dehydrogenase/reductase SDR [PR00081] (83-94)
  IPR002347 Short-chain dehydrogenase/reductase SDR [PR00081] (129-145)
  IPR002347 Short-chain dehydrogenase/reductase SDR [PR00081] (155-174)
  IPR002347 Short-chain dehydrogenase/reductase SDR [PR00081] (176-193)
  IPR036291 NAD(P)-binding domain superfamily [SSF51735] (3-241)

Organism: Streptomyces clavuligerus (NCBI:txid1901)